Protein AF-A0A818ZXN6-F1 (afdb_monomer)

Nearest PDB structures (foldseek):
  2c59-assembly1_B  TM=9.798E-01  e=1.313E-21  Arabidopsis thaliana
  8sg0-assembly1_A  TM=9.830E-01  e=2.180E-21  Myrciaria dubia
  2c54-assembly1_B  TM=9.789E-01  e=3.110E-21  Arabidopsis thaliana
  2c5a-assembly1_B  TM=9.796E-01  e=3.810E-21  Arabidopsis thaliana
  2c5e-assembly1_B  TM=9.809E-01  e=1.746E-20  Arabidopsis thaliana

Mean predicted aligned error: 19.41 Å

Structure (mmCIF, N/CA/C/O backbone):
data_AF-A0A818ZXN6-F1
#
_entry.id   AF-A0A818ZXN6-F1
#
loop_
_atom_site.group_PDB
_atom_site.id
_atom_site.type_symbol
_atom_site.label_atom_id
_atom_site.label_alt_id
_atom_site.label_comp_id
_atom_site.label_asym_id
_atom_site.label_entity_id
_atom_site.label_seq_id
_atom_site.pdbx_PDB_ins_code
_atom_site.Cartn_x
_atom_site.Cartn_y
_atom_site.Cartn_z
_atom_site.occupancy
_atom_site.B_iso_or_equiv
_atom_site.auth_seq_id
_atom_site.auth_comp_id
_atom_site.auth_asym_id
_atom_site.auth_atom_id
_atom_site.pdbx_PDB_model_num
ATOM 1 N N . MET A 1 1 ? -36.658 13.411 14.173 1.00 29.58 1 MET A N 1
ATOM 2 C CA . MET A 1 1 ? -35.781 14.598 14.235 1.00 29.58 1 MET A CA 1
ATOM 3 C C . MET A 1 1 ? -35.015 14.466 15.537 1.00 29.58 1 MET A C 1
ATOM 5 O O . MET A 1 1 ? -35.655 14.516 16.575 1.00 29.58 1 MET A O 1
ATOM 9 N N . GLY A 1 2 ? -33.730 14.102 15.478 1.00 38.34 2 GLY A N 1
ATOM 10 C CA . GLY A 1 2 ? -32.904 13.922 16.677 1.00 38.34 2 GLY A CA 1
ATOM 11 C C . GLY A 1 2 ? -32.602 15.276 17.305 1.00 38.34 2 GLY A C 1
ATOM 12 O O . GLY A 1 2 ? -32.345 16.233 16.573 1.00 38.34 2 GLY A O 1
ATOM 13 N N . ASP A 1 3 ? -32.702 15.342 18.627 1.00 42.53 3 ASP A N 1
ATOM 14 C CA . ASP A 1 3 ? -32.533 16.562 19.404 1.00 42.53 3 ASP A CA 1
ATOM 15 C C . ASP A 1 3 ? -31.158 17.196 19.130 1.00 42.53 3 ASP A C 1
ATOM 17 O O . ASP A 1 3 ? -30.113 16.545 19.201 1.00 42.53 3 ASP A O 1
ATOM 21 N N . THR A 1 4 ? -31.158 18.468 18.743 1.00 47.94 4 THR A N 1
ATOM 22 C CA . THR A 1 4 ? -29.955 19.264 18.464 1.00 47.94 4 THR A CA 1
ATOM 23 C C . THR A 1 4 ? -29.296 19.795 19.744 1.00 47.94 4 THR A C 1
ATOM 25 O O . THR A 1 4 ? -28.427 20.654 19.651 1.00 47.94 4 THR A O 1
ATOM 28 N N . SER A 1 5 ? -29.710 19.310 20.920 1.00 71.62 5 SER A N 1
ATOM 29 C CA . SER A 1 5 ? -29.312 19.811 22.241 1.00 71.62 5 SER A CA 1
ATOM 30 C C . SER A 1 5 ? -28.102 19.117 22.884 1.00 71.62 5 SER A C 1
ATOM 32 O O . SER A 1 5 ? -27.505 19.714 23.776 1.00 71.62 5 SER A O 1
ATOM 34 N N . LEU A 1 6 ? -27.716 17.906 22.447 1.00 88.69 6 LEU A N 1
ATOM 35 C CA . LEU A 1 6 ? -26.679 17.110 23.125 1.00 88.69 6 LEU A CA 1
ATOM 36 C C . LEU A 1 6 ? -25.307 17.812 23.091 1.00 88.69 6 LEU A C 1
ATOM 38 O O . LEU A 1 6 ? -24.732 18.007 22.014 1.00 88.69 6 LEU A O 1
ATOM 42 N N . ARG A 1 7 ? -24.759 18.148 24.262 1.00 95.62 7 ARG A N 1
ATOM 43 C CA . ARG A 1 7 ? -23.391 18.663 24.436 1.00 95.62 7 ARG A CA 1
ATOM 44 C C . ARG A 1 7 ? -22.465 17.529 24.869 1.00 95.62 7 ARG A C 1
ATOM 46 O O . ARG A 1 7 ? -22.793 16.762 25.772 1.00 95.62 7 ARG A O 1
ATOM 53 N N . ILE A 1 8 ? -21.301 17.429 24.235 1.00 97.88 8 ILE A N 1
ATOM 54 C CA . ILE A 1 8 ? -20.378 16.297 24.409 1.00 97.88 8 ILE A CA 1
ATOM 55 C C . ILE A 1 8 ? -19.048 16.819 24.940 1.00 97.88 8 ILE A C 1
ATOM 57 O O . ILE A 1 8 ? -18.541 17.817 24.437 1.00 97.88 8 ILE A O 1
ATOM 61 N N . SER A 1 9 ? -18.445 16.148 25.914 1.00 98.31 9 SER A N 1
ATOM 62 C CA . SER A 1 9 ? -17.033 16.345 26.239 1.00 98.31 9 SER A CA 1
ATOM 63 C C . SER A 1 9 ? -16.196 15.129 25.879 1.00 98.31 9 SER A C 1
ATOM 65 O O . SER A 1 9 ? -16.662 13.994 25.936 1.00 98.31 9 SER A O 1
ATOM 67 N N . VAL A 1 10 ? -14.952 15.368 25.471 1.00 98.56 10 VAL A N 1
ATOM 68 C CA . VAL A 1 10 ? -13.995 14.315 25.111 1.00 98.56 10 VAL A CA 1
ATOM 69 C C . VAL A 1 10 ? -12.730 14.511 25.932 1.00 98.56 10 VAL A C 1
ATOM 71 O O . VAL A 1 10 ? -12.086 15.552 25.827 1.00 98.56 10 VAL A O 1
ATOM 74 N N . ILE A 1 11 ? -12.379 13.516 26.746 1.00 98.44 11 ILE A N 1
ATOM 75 C CA . ILE A 1 11 ? -11.196 13.524 27.610 1.00 98.44 11 ILE A CA 1
ATOM 76 C C . ILE A 1 11 ? -10.062 12.758 26.935 1.00 98.44 11 ILE A C 1
ATOM 78 O O . ILE A 1 11 ? -10.166 11.552 26.715 1.00 98.44 11 ILE A O 1
ATOM 82 N N . GLY A 1 12 ? -8.960 13.454 26.673 1.00 97.50 12 GLY A N 1
ATOM 83 C CA . GLY A 1 12 ? -7.821 12.981 25.896 1.00 97.50 12 GLY A CA 1
ATOM 84 C C . GLY A 1 12 ? -7.897 13.511 24.467 1.00 97.50 12 GLY A C 1
ATOM 85 O O . GLY A 1 12 ? -8.720 13.079 23.677 1.00 97.50 12 GLY A O 1
ATOM 86 N N . LEU A 1 13 ? -7.008 14.430 24.108 1.00 97.00 13 LEU A N 1
ATOM 87 C CA . LEU A 1 13 ? -6.939 15.151 22.833 1.00 97.00 13 LEU A CA 1
ATOM 88 C C . LEU A 1 13 ? -5.749 14.684 21.984 1.00 97.00 13 LEU A C 1
ATOM 90 O O . LEU A 1 13 ? -5.235 15.410 21.134 1.00 97.00 13 LEU A O 1
ATOM 94 N N . GLY A 1 14 ? -5.321 13.438 22.191 1.00 92.44 14 GLY A N 1
ATOM 95 C CA . GLY A 1 14 ? -4.288 12.787 21.391 1.00 92.44 14 GLY A CA 1
ATOM 96 C C . GLY A 1 14 ? -4.764 12.375 19.991 1.00 92.44 14 GLY A C 1
ATOM 97 O O . GLY A 1 14 ? -5.671 12.962 19.402 1.00 92.44 14 GLY A O 1
ATOM 98 N N . LYS A 1 15 ? -4.151 11.307 19.458 1.00 89.31 15 LYS A N 1
ATOM 99 C CA . LYS A 1 15 ? -4.310 10.853 18.060 1.00 89.31 15 LYS A CA 1
ATOM 100 C C . LYS A 1 15 ? -5.749 10.490 17.653 1.00 89.31 15 LYS A C 1
ATOM 102 O O . LYS A 1 15 ? -6.029 10.469 16.463 1.00 89.31 15 LYS A O 1
ATOM 107 N N . LEU A 1 16 ? -6.637 10.192 18.605 1.00 92.06 16 LEU A N 1
ATOM 108 C CA . LEU A 1 16 ? -8.043 9.858 18.336 1.00 92.06 16 LEU A CA 1
ATOM 109 C C . LEU A 1 16 ? -9.018 10.930 18.842 1.00 92.06 16 LEU A C 1
ATOM 111 O O . LEU A 1 16 ? -9.951 11.280 18.127 1.00 92.06 16 LEU A O 1
ATOM 115 N N . GLY A 1 17 ? -8.792 11.496 20.031 1.00 96.25 17 GLY A N 1
ATOM 116 C CA . GLY A 1 17 ? -9.739 12.449 20.610 1.00 96.25 17 GLY A CA 1
ATOM 117 C C . GLY A 1 17 ? -9.789 13.807 19.911 1.00 96.25 17 GLY A C 1
ATOM 118 O O . GLY A 1 17 ? -10.875 14.351 19.739 1.00 96.25 17 GLY A O 1
ATOM 119 N N . SER A 1 18 ? -8.662 14.329 19.412 1.00 97.06 18 SER A N 1
ATOM 120 C CA . SER A 1 18 ? -8.675 15.566 18.609 1.00 97.06 18 SER A CA 1
ATOM 121 C C . SER A 1 18 ? -9.470 15.411 17.297 1.00 97.06 18 SER A C 1
ATOM 123 O O . SER A 1 18 ? -10.330 16.244 17.006 1.00 97.06 18 SER A O 1
ATOM 125 N N . PRO A 1 19 ? -9.273 14.331 16.517 1.00 96.75 19 PRO A N 1
ATOM 126 C CA . PRO A 1 19 ? -10.183 13.978 15.426 1.00 96.75 19 PRO A CA 1
ATOM 127 C C . PRO A 1 19 ? -11.645 13.822 15.844 1.00 96.75 19 PRO A C 1
ATOM 129 O O . PRO A 1 19 ? -12.524 14.337 15.156 1.00 96.75 19 PRO A O 1
ATOM 132 N N . MET A 1 20 ? -11.909 13.165 16.976 1.00 97.25 20 MET A N 1
ATOM 133 C CA . MET A 1 20 ? -13.264 12.933 17.479 1.00 97.25 20 MET A CA 1
ATOM 134 C C . MET A 1 20 ? -14.015 14.244 17.736 1.00 97.25 20 MET A C 1
ATOM 136 O O . MET A 1 20 ? -15.132 14.412 17.242 1.00 97.25 20 MET A O 1
ATOM 140 N N . ILE A 1 21 ? -13.394 15.210 18.427 1.00 97.88 21 ILE A N 1
ATOM 141 C CA . ILE A 1 21 ? -14.037 16.508 18.678 1.00 97.88 21 ILE A CA 1
ATOM 142 C C . ILE A 1 21 ? -14.311 17.265 17.377 1.00 97.88 21 ILE A C 1
ATOM 144 O O . ILE A 1 21 ? -15.381 17.853 17.224 1.00 97.88 21 ILE A O 1
ATOM 148 N N . ALA A 1 22 ? -13.390 17.207 16.411 1.00 97.75 22 ALA A N 1
ATOM 149 C CA . ALA A 1 22 ? -13.540 17.875 15.124 1.00 97.75 22 ALA A CA 1
ATOM 150 C C . ALA A 1 22 ? -14.674 17.247 14.297 1.00 97.75 22 ALA A C 1
ATOM 152 O O . ALA A 1 22 ? -15.479 17.957 13.689 1.00 97.75 22 ALA A O 1
ATOM 153 N N . VAL A 1 23 ? -14.786 15.915 14.318 1.00 97.06 23 VAL A N 1
ATOM 154 C CA . VAL A 1 23 ? -15.863 15.176 13.654 1.00 97.06 23 VAL A CA 1
ATOM 155 C C . VAL A 1 23 ? -17.213 15.499 14.289 1.00 97.06 23 VAL A C 1
ATOM 157 O O . VAL A 1 23 ? -18.132 15.866 13.558 1.00 97.06 23 VAL A O 1
ATOM 160 N N . PHE A 1 24 ? -17.356 15.447 15.614 1.00 97.31 24 PHE A N 1
ATOM 161 C CA . PHE A 1 24 ? -18.621 15.799 16.268 1.00 97.31 24 PHE A CA 1
ATOM 162 C C . PHE A 1 24 ? -19.008 17.267 16.036 1.00 97.31 24 PHE A C 1
ATOM 164 O O . PHE A 1 24 ? -20.153 17.551 15.668 1.00 97.31 24 PHE A O 1
ATOM 171 N N . ALA A 1 25 ? -18.054 18.197 16.125 1.00 97.00 25 ALA A N 1
ATOM 172 C CA . ALA A 1 25 ? -18.283 19.609 15.826 1.00 97.00 25 ALA A CA 1
ATOM 173 C C . ALA A 1 25 ? -18.760 19.835 14.380 1.00 97.00 25 ALA A C 1
ATOM 175 O O . ALA A 1 25 ? -19.685 20.622 14.146 1.00 97.00 25 ALA A O 1
ATOM 176 N N . SER A 1 26 ? -18.214 19.079 13.416 1.00 96.25 26 SER A N 1
ATOM 177 C CA . SER A 1 26 ? -18.636 19.118 12.005 1.00 96.25 26 SER A CA 1
ATOM 178 C C . SER A 1 26 ? -20.082 18.666 11.771 1.00 96.25 26 SER A C 1
ATOM 180 O O . SER A 1 26 ? -20.678 18.953 10.733 1.00 96.25 26 SER A O 1
ATOM 182 N N . LYS A 1 27 ? -20.670 17.965 12.745 1.00 95.56 27 LYS A N 1
ATOM 183 C CA . LYS A 1 27 ? -22.052 17.459 12.721 1.00 95.56 27 LYS A CA 1
ATOM 184 C C . LYS A 1 27 ? -22.997 18.330 13.547 1.00 95.56 27 LYS A C 1
ATOM 186 O O . LYS A 1 27 ? -24.149 17.954 13.780 1.00 95.56 27 LYS A O 1
ATOM 191 N N . GLY A 1 28 ? -22.522 19.507 13.955 1.00 94.06 28 GLY A N 1
ATOM 192 C CA . GLY A 1 28 ? -23.291 20.508 14.681 1.00 94.06 28 GLY A CA 1
ATOM 193 C C . GLY A 1 28 ? -23.509 20.170 16.152 1.00 94.06 28 GLY A C 1
ATOM 194 O O . GLY A 1 28 ? -24.502 20.617 16.711 1.00 94.06 28 GLY A O 1
ATOM 195 N N . TYR A 1 29 ? -22.653 19.341 16.756 1.00 96.19 29 TYR A N 1
ATOM 196 C CA . TYR A 1 29 ? -22.593 19.214 18.213 1.00 96.19 29 TYR A CA 1
ATOM 197 C C . TYR A 1 29 ? -21.705 20.312 18.793 1.00 96.19 29 TYR A C 1
ATOM 199 O O . TYR A 1 29 ? -20.697 20.667 18.185 1.00 96.19 29 TYR A O 1
ATOM 207 N N . HIS A 1 30 ? -22.054 20.811 19.977 1.00 96.06 30 HIS A N 1
ATOM 208 C CA . HIS A 1 30 ? -21.124 21.592 20.789 1.00 96.06 30 HIS A CA 1
ATOM 209 C C . HIS A 1 30 ? -20.251 20.631 21.587 1.00 96.06 30 HIS A C 1
ATOM 211 O O . HIS A 1 30 ? -20.773 19.790 22.326 1.00 96.06 30 HIS A O 1
ATOM 217 N N . VAL A 1 31 ? -18.936 20.749 21.416 1.00 97.81 31 VAL A N 1
ATOM 218 C CA . VAL A 1 31 ? -17.971 19.803 21.970 1.00 97.81 31 VAL A CA 1
ATOM 219 C C . VAL A 1 31 ? -16.963 20.524 22.854 1.00 97.81 31 VAL A C 1
ATOM 221 O O . VAL A 1 31 ? -16.394 21.535 22.443 1.00 97.81 31 VAL A O 1
ATOM 224 N N . ILE A 1 32 ? -16.724 19.985 24.050 1.00 98.38 32 ILE A N 1
ATOM 225 C CA . ILE A 1 32 ? -15.681 20.453 24.965 1.00 98.38 32 ILE A CA 1
ATOM 226 C C . ILE A 1 32 ? -14.553 19.417 25.009 1.00 98.38 32 ILE A C 1
ATOM 228 O O . ILE A 1 32 ? -14.703 18.332 25.568 1.00 98.38 32 ILE A O 1
ATOM 232 N N . GLY A 1 33 ? -13.412 19.741 24.413 1.00 98.25 33 GLY A N 1
ATOM 233 C CA . GLY A 1 33 ? -12.203 18.934 24.523 1.00 98.25 33 GLY A CA 1
ATOM 234 C C . GLY A 1 33 ? -11.498 19.161 25.859 1.00 98.25 33 GLY A C 1
ATOM 235 O O . GLY A 1 33 ? -11.283 20.303 26.262 1.00 98.25 33 GLY A O 1
ATOM 236 N N . LEU A 1 34 ? -11.102 18.089 26.538 1.00 98.06 34 LEU A N 1
ATOM 237 C CA . LEU A 1 34 ? -10.377 18.152 27.802 1.00 98.06 34 LEU A CA 1
ATOM 238 C C . LEU A 1 34 ? -9.082 17.347 27.726 1.00 98.06 34 LEU A C 1
ATOM 240 O O . LEU A 1 34 ? -9.094 16.177 27.355 1.00 98.06 34 LEU A O 1
ATOM 244 N N . ASP A 1 35 ? -7.959 17.948 28.117 1.00 97.81 35 ASP A N 1
ATOM 245 C CA . ASP A 1 35 ? -6.683 17.238 28.252 1.00 97.81 35 ASP A CA 1
ATOM 246 C C . ASP A 1 35 ? -5.856 17.800 29.414 1.00 97.81 35 ASP A C 1
ATOM 248 O O . ASP A 1 35 ? -5.948 18.977 29.760 1.00 97.81 35 ASP A O 1
ATOM 252 N N . VAL A 1 36 ? -5.018 16.951 30.005 1.00 95.88 36 VAL A N 1
ATOM 253 C CA . VAL A 1 36 ? -4.005 17.352 30.991 1.00 95.88 36 VAL A CA 1
ATOM 254 C C . VAL A 1 36 ? -2.761 17.944 30.320 1.00 95.88 36 VAL A C 1
ATOM 256 O O . VAL A 1 36 ? -1.988 18.659 30.956 1.00 95.88 36 VAL A O 1
ATOM 259 N N . ASN A 1 37 ? -2.554 17.663 29.032 1.00 96.31 37 ASN A N 1
ATOM 260 C CA . ASN A 1 37 ? -1.503 18.246 28.222 1.00 96.31 37 ASN A CA 1
ATOM 261 C C . ASN A 1 37 ? -1.899 19.656 27.771 1.00 96.31 37 ASN A C 1
ATOM 263 O O . ASN A 1 37 ? -2.662 19.847 26.819 1.00 96.31 37 ASN A O 1
ATOM 267 N N . LYS A 1 38 ? -1.297 20.647 28.430 1.00 96.62 38 LYS A N 1
ATOM 268 C CA . LYS A 1 38 ? -1.494 22.062 28.122 1.00 96.62 38 LYS A CA 1
ATOM 269 C C . LYS A 1 38 ? -1.167 22.416 26.668 1.00 96.62 38 LYS A C 1
ATOM 271 O O . LYS A 1 38 ? -1.839 23.270 26.102 1.00 96.62 38 LYS A O 1
ATOM 276 N N . GLU A 1 39 ? -0.193 21.760 26.040 1.00 96.56 39 GLU A N 1
ATOM 277 C CA . GLU A 1 39 ? 0.178 22.050 24.650 1.00 96.56 39 GLU A CA 1
ATOM 278 C C . GLU A 1 39 ? -0.955 21.706 23.674 1.00 96.56 39 GLU A C 1
ATOM 280 O O . GLU A 1 39 ? -1.209 22.463 22.738 1.00 96.56 39 GLU A O 1
ATOM 285 N N . PHE A 1 40 ? -1.675 20.603 23.915 1.00 97.31 40 PHE A N 1
ATOM 286 C CA . PHE A 1 40 ? -2.813 20.202 23.083 1.00 97.31 40 PHE A CA 1
ATOM 287 C C . PHE A 1 40 ? -3.994 21.157 23.248 1.00 97.31 40 PHE A C 1
ATOM 289 O O . PHE A 1 40 ? -4.599 21.562 22.255 1.00 97.31 40 PHE A O 1
ATOM 296 N N . VAL A 1 41 ? -4.281 21.555 24.491 1.00 97.56 41 VAL A N 1
ATOM 297 C CA . VAL A 1 41 ? -5.328 22.538 24.800 1.00 97.56 41 VAL A CA 1
ATOM 298 C C . VAL A 1 41 ? -4.999 23.886 24.159 1.00 97.56 41 VAL A C 1
ATOM 300 O O . VAL A 1 41 ? -5.817 24.430 23.424 1.00 97.56 41 VAL A O 1
ATOM 303 N N . ASP A 1 42 ? -3.784 24.400 24.354 1.00 97.56 42 ASP A N 1
ATOM 304 C CA . ASP A 1 42 ? -3.382 25.702 23.823 1.00 97.56 42 ASP A CA 1
ATOM 305 C C . ASP A 1 42 ? -3.389 25.720 22.280 1.00 97.56 42 ASP A C 1
ATOM 307 O O . ASP A 1 42 ? -3.753 26.735 21.684 1.00 97.56 42 ASP A O 1
ATOM 311 N N . ALA A 1 43 ? -3.008 24.620 21.618 1.00 97.12 43 ALA A N 1
ATOM 312 C CA . ALA A 1 43 ? -3.084 24.495 20.159 1.00 97.12 43 ALA A CA 1
ATOM 313 C C . ALA A 1 43 ? -4.532 24.561 19.650 1.00 97.12 43 ALA A C 1
ATOM 315 O O . ALA A 1 43 ? -4.854 25.386 18.793 1.00 97.12 43 ALA A O 1
ATOM 316 N N . LEU A 1 44 ? -5.434 23.765 20.226 1.00 96.94 44 LEU A N 1
ATOM 317 C CA . LEU A 1 44 ? -6.847 23.756 19.835 1.00 96.94 44 LEU A CA 1
ATOM 318 C C . LEU A 1 44 ? -7.563 25.071 20.162 1.00 96.94 44 LEU A C 1
ATOM 320 O O . LEU A 1 44 ? -8.489 25.470 19.447 1.00 96.94 44 LEU A O 1
ATOM 324 N N . GLU A 1 45 ? -7.128 25.778 21.204 1.00 96.44 45 GLU A N 1
ATOM 325 C CA . GLU A 1 45 ? -7.631 27.111 21.528 1.00 96.44 45 GLU A CA 1
ATOM 326 C C . GLU A 1 45 ? -7.281 28.118 20.425 1.00 96.44 45 GLU A C 1
ATOM 328 O O . GLU A 1 45 ? -8.141 28.885 19.992 1.00 96.44 45 GLU A O 1
ATOM 333 N N . ARG A 1 46 ? -6.067 28.027 19.865 1.00 96.75 46 ARG A N 1
ATOM 334 C CA . ARG A 1 46 ? -5.637 28.799 18.685 1.00 96.75 46 ARG A CA 1
ATOM 335 C C . ARG A 1 46 ? -6.241 28.314 17.361 1.00 96.75 46 ARG A C 1
ATOM 337 O O . ARG A 1 46 ? -6.009 28.938 16.329 1.00 96.75 46 ARG A O 1
ATOM 344 N N . GLY A 1 47 ? -7.024 27.235 17.367 1.00 96.06 47 GLY A N 1
ATOM 345 C CA . GLY A 1 47 ? -7.570 26.629 16.150 1.00 96.06 47 GLY A CA 1
ATOM 346 C C . GLY A 1 47 ? -6.535 25.839 15.342 1.00 96.06 47 GLY A C 1
ATOM 347 O O . GLY A 1 47 ? -6.707 25.664 14.136 1.00 96.06 47 GLY A O 1
ATOM 348 N N . GLU A 1 48 ? -5.469 25.369 15.988 1.00 96.69 48 GLU A N 1
ATOM 349 C CA . GLU A 1 48 ? -4.396 24.558 15.409 1.00 96.69 48 GLU A CA 1
ATOM 350 C C . GLU A 1 48 ? -4.594 23.076 15.767 1.00 96.69 48 GLU A C 1
ATOM 352 O O . GLU A 1 48 ? -4.981 22.734 16.886 1.00 96.69 48 GLU A O 1
ATOM 357 N N . ALA A 1 49 ? -4.313 22.176 14.825 1.00 96.25 49 ALA A N 1
ATOM 358 C CA . ALA A 1 49 ? -4.343 20.739 15.067 1.00 96.25 49 ALA A CA 1
ATOM 359 C C . ALA A 1 49 ? -3.161 20.310 15.965 1.00 96.25 49 ALA A C 1
ATOM 361 O O . ALA A 1 49 ? -2.008 20.504 15.576 1.00 96.25 49 ALA A O 1
ATOM 362 N N . PRO A 1 50 ? -3.402 19.676 17.131 1.00 93.56 50 PRO A N 1
ATOM 363 C CA . PRO A 1 50 ? -2.332 19.280 18.055 1.00 93.56 50 PRO A CA 1
ATOM 364 C C . PRO A 1 50 ? -1.616 17.988 17.631 1.00 93.56 50 PRO A C 1
ATOM 366 O O . PRO A 1 50 ? -0.559 17.648 18.158 1.00 93.56 50 PRO A O 1
ATOM 369 N N . VAL A 1 51 ? -2.197 17.247 16.685 1.00 90.88 51 VAL A N 1
ATOM 370 C CA . VAL A 1 51 ? -1.660 16.000 16.134 1.00 90.88 51 VAL A CA 1
ATOM 371 C C . VAL A 1 51 ? -1.753 16.019 14.612 1.00 90.88 51 VAL A C 1
ATOM 373 O O . VAL A 1 51 ? -2.608 16.688 14.034 1.00 90.88 51 VAL A O 1
ATOM 376 N N . SER A 1 52 ? -0.877 15.263 13.950 1.00 86.25 52 SER A N 1
ATOM 377 C CA . SER A 1 52 ? -0.932 15.091 12.498 1.00 86.25 52 SER A CA 1
ATOM 378 C C . SER A 1 52 ? -1.985 14.045 12.133 1.00 86.25 52 SER A C 1
ATOM 380 O O . SER A 1 52 ? -1.832 12.872 12.471 1.00 86.25 52 SER A O 1
ATOM 382 N N . GLU A 1 53 ? -3.039 14.479 11.446 1.00 87.50 53 GLU A N 1
ATOM 383 C CA . GLU A 1 53 ? -4.094 13.625 10.901 1.00 87.50 53 GLU A CA 1
ATOM 384 C C . GLU A 1 53 ? -4.705 14.314 9.664 1.00 87.50 53 GLU A C 1
ATOM 386 O O . GLU A 1 53 ? -4.983 15.519 9.720 1.00 87.50 53 GLU A O 1
ATOM 391 N N . PRO A 1 54 ? -4.910 13.605 8.537 1.00 87.56 54 PRO A N 1
ATOM 392 C CA . PRO A 1 54 ? -5.533 14.193 7.354 1.00 87.56 54 PRO A CA 1
ATOM 393 C C . PRO A 1 54 ? -6.903 14.814 7.652 1.00 87.56 54 PRO A C 1
ATOM 395 O O . PRO A 1 54 ? -7.739 14.179 8.285 1.00 87.56 54 PRO A O 1
ATOM 398 N N . GLN A 1 55 ? -7.153 16.024 7.137 1.00 92.81 55 GLN A N 1
ATOM 399 C CA . GLN A 1 55 ? -8.395 16.805 7.303 1.00 92.81 55 GLN A CA 1
ATOM 400 C C . GLN A 1 55 ? -8.628 17.413 8.696 1.00 92.81 55 GLN A C 1
ATOM 402 O O . GLN A 1 55 ? -9.605 18.140 8.890 1.00 92.81 55 GLN A O 1
ATOM 407 N N . LEU A 1 56 ? -7.765 17.136 9.678 1.00 95.62 56 LEU A N 1
ATOM 408 C CA . LEU A 1 56 ? -7.987 17.595 11.049 1.00 95.62 56 LEU A CA 1
ATOM 409 C C . LEU A 1 56 ? -7.895 19.118 11.169 1.00 95.62 56 LEU A C 1
ATOM 411 O O . LEU A 1 56 ? -8.772 19.740 11.768 1.00 95.62 56 LEU A O 1
ATOM 415 N N . GLN A 1 57 ? -6.860 19.719 10.579 1.00 97.00 57 GLN A N 1
ATOM 416 C CA . GLN A 1 57 ? -6.659 21.166 10.629 1.00 97.00 57 GLN A CA 1
ATOM 417 C C . GLN A 1 57 ? -7.824 21.909 9.966 1.00 97.00 57 GLN A C 1
ATOM 419 O O . GLN A 1 57 ? -8.334 22.880 10.522 1.00 97.00 57 GLN A O 1
ATOM 424 N N . GLU A 1 58 ? -8.286 21.432 8.811 1.00 96.75 58 GLU A N 1
ATOM 425 C CA . GLU A 1 58 ? -9.401 22.025 8.080 1.00 96.75 58 GLU A CA 1
ATOM 426 C C . GLU A 1 58 ? -10.702 21.968 8.887 1.00 96.75 58 GLU A C 1
ATOM 428 O O . GLU A 1 58 ? -11.408 22.974 8.977 1.00 96.75 58 GLU A O 1
ATOM 433 N N . LEU A 1 59 ? -11.007 20.826 9.516 1.00 97.38 59 LEU A N 1
ATOM 434 C CA . LEU A 1 59 ? -12.204 20.687 10.346 1.00 97.38 59 LEU A CA 1
ATOM 435 C C . LEU A 1 59 ? -12.145 21.562 11.600 1.00 97.38 59 LEU A C 1
ATOM 437 O O . LEU A 1 59 ? -13.142 22.205 11.926 1.00 97.38 59 LEU A O 1
ATOM 441 N N . ILE A 1 60 ? -10.997 21.633 12.280 1.00 97.75 60 ILE A N 1
ATOM 442 C CA . ILE A 1 60 ? -10.834 22.508 13.448 1.00 97.75 60 ILE A CA 1
ATOM 443 C C . ILE A 1 60 ? -11.071 23.962 13.045 1.00 97.75 60 ILE A C 1
ATOM 445 O O . ILE A 1 60 ? -11.858 24.648 13.692 1.00 97.75 60 ILE A O 1
ATOM 449 N N . THR A 1 61 ? -10.451 24.431 11.960 1.00 96.62 61 THR A N 1
ATOM 450 C CA . THR A 1 61 ? -10.629 25.808 11.486 1.00 96.62 61 THR A CA 1
ATOM 451 C C . THR A 1 61 ? -12.080 26.088 11.091 1.00 96.62 61 THR A C 1
ATOM 453 O O . THR A 1 61 ? -12.630 27.119 11.472 1.00 96.62 61 THR A O 1
ATOM 456 N N . GLN A 1 62 ? -12.722 25.173 10.360 1.00 97.56 62 GLN A N 1
ATOM 457 C CA . GLN A 1 62 ? -14.088 25.362 9.872 1.00 97.56 62 GLN A CA 1
ATOM 458 C C . GLN A 1 62 ? -15.133 25.345 10.996 1.00 97.56 62 GLN A C 1
ATOM 460 O O . GLN A 1 62 ? -16.107 26.095 10.935 1.00 97.56 62 GLN A O 1
ATOM 465 N N . TYR A 1 63 ? -14.945 24.504 12.014 1.00 97.25 63 TYR A N 1
ATOM 466 C CA . TYR A 1 63 ? -15.934 24.269 13.069 1.00 97.25 63 TYR A CA 1
ATOM 467 C C . TYR A 1 63 ? -15.488 24.773 14.446 1.00 97.25 63 TYR A C 1
ATOM 469 O O . TYR A 1 63 ? -16.068 24.379 15.456 1.00 97.25 63 TYR A O 1
ATOM 477 N N . LYS A 1 64 ? -14.511 25.691 14.508 1.00 95.94 64 LYS A N 1
ATOM 478 C CA . LYS A 1 64 ? -13.973 26.236 15.767 1.00 95.94 64 LYS A CA 1
ATOM 479 C C . LYS A 1 64 ? -15.049 26.822 16.686 1.00 95.94 64 LYS A C 1
ATOM 481 O O . LYS A 1 64 ? -14.954 26.664 17.894 1.00 95.94 64 LYS A O 1
ATOM 486 N N . ALA A 1 65 ? -16.095 27.438 16.130 1.00 96.00 65 ALA A N 1
ATOM 487 C CA . ALA A 1 65 ? -17.210 27.990 16.911 1.00 96.00 65 ALA A CA 1
ATOM 488 C C . ALA A 1 65 ? -17.986 26.933 17.726 1.00 96.00 65 ALA A C 1
ATOM 490 O O . ALA A 1 65 ? -18.664 27.277 18.689 1.00 96.00 65 ALA A O 1
ATOM 491 N N . ASN A 1 66 ? -17.873 25.657 17.351 1.00 96.44 66 ASN A N 1
ATOM 492 C CA . ASN A 1 66 ? -18.506 24.532 18.034 1.00 96.44 66 ASN A CA 1
ATOM 493 C C . ASN A 1 66 ? -17.533 23.776 18.961 1.00 96.44 66 ASN A C 1
ATOM 495 O O . ASN A 1 66 ? -17.942 22.791 19.574 1.00 96.44 66 ASN A O 1
ATOM 499 N N . ILE A 1 67 ? -16.264 24.203 19.042 1.00 97.56 67 ILE A N 1
ATOM 500 C CA . ILE A 1 67 ? -15.194 23.534 19.793 1.00 97.56 67 ILE A CA 1
ATOM 501 C C . ILE A 1 67 ? -14.663 24.460 20.886 1.00 97.56 67 ILE A C 1
ATOM 503 O O . ILE A 1 67 ? -13.948 25.434 20.619 1.00 97.56 67 ILE A O 1
ATOM 507 N N . GLU A 1 68 ? -14.923 24.076 22.128 1.00 97.88 68 GLU A N 1
ATOM 508 C CA . GLU A 1 68 ? -14.256 24.620 23.306 1.00 97.88 68 GLU A CA 1
ATOM 509 C C . GLU A 1 68 ? -13.201 23.637 23.807 1.00 97.88 68 GLU A C 1
ATOM 511 O O . GLU A 1 68 ? -13.340 22.427 23.630 1.00 97.88 68 GLU A O 1
ATOM 516 N N . VAL A 1 69 ? -12.147 24.139 24.448 1.00 97.94 69 VAL A N 1
ATOM 517 C CA . VAL A 1 69 ? -11.155 23.291 25.113 1.00 97.94 69 VAL A CA 1
ATOM 518 C C . VAL A 1 69 ? -10.849 23.790 26.516 1.00 97.94 69 VAL A C 1
ATOM 520 O O . VAL A 1 69 ? -10.968 24.977 26.814 1.00 97.94 69 VAL A O 1
ATOM 523 N N . THR A 1 70 ? -10.509 22.872 27.414 1.00 97.88 70 THR A N 1
ATOM 524 C CA . THR A 1 70 ? -10.227 23.186 28.816 1.00 97.88 70 THR A CA 1
ATOM 525 C C . THR A 1 70 ? -9.305 22.145 29.450 1.00 97.88 70 THR A C 1
ATOM 527 O O . THR A 1 70 ? -9.180 21.026 28.965 1.00 97.88 70 THR A O 1
ATOM 530 N N . MET A 1 71 ? -8.666 22.511 30.560 1.00 97.50 71 MET A N 1
ATOM 531 C CA . MET A 1 71 ? -8.008 21.564 31.473 1.00 97.50 71 MET A CA 1
ATOM 532 C C . MET A 1 71 ? -8.863 21.286 32.722 1.00 97.50 71 MET A C 1
ATOM 534 O O . MET A 1 71 ? -8.497 20.464 33.558 1.00 97.50 71 MET A O 1
ATOM 538 N N . ASP A 1 72 ? -9.979 22.002 32.867 1.00 96.75 72 ASP A N 1
ATOM 539 C CA . ASP A 1 72 ? -10.870 21.944 34.020 1.00 96.75 72 ASP A CA 1
ATOM 540 C C . ASP A 1 72 ? -11.988 20.913 33.813 1.00 96.75 72 ASP A C 1
ATOM 542 O O . ASP A 1 72 ? -12.856 21.072 32.947 1.00 96.75 72 ASP A O 1
ATOM 546 N N . TYR A 1 73 ? -11.962 19.866 34.642 1.00 95.88 73 TYR A N 1
ATOM 547 C CA . TYR A 1 73 ? -12.988 18.825 34.678 1.00 95.88 73 TYR A CA 1
ATOM 548 C C . TYR A 1 73 ? -14.356 19.376 35.080 1.00 95.88 73 TYR A C 1
ATOM 550 O O . TYR A 1 73 ? -15.360 18.912 34.545 1.00 95.88 73 TYR A O 1
ATOM 558 N N . GLU A 1 74 ? -14.429 20.367 35.970 1.00 95.12 74 GLU A N 1
ATOM 559 C CA . GLU A 1 74 ? -15.712 20.914 36.412 1.00 95.12 74 GLU A CA 1
ATOM 560 C C . GLU A 1 74 ? -16.460 21.528 35.229 1.00 95.12 74 GLU A C 1
ATOM 562 O O . GLU A 1 74 ? -17.597 21.135 34.949 1.00 95.12 74 GLU A O 1
ATOM 567 N N . LYS A 1 75 ? -15.783 22.380 34.449 1.00 93.88 75 LYS A N 1
ATOM 568 C CA . LYS A 1 75 ? -16.320 22.918 33.194 1.00 93.88 75 LYS A CA 1
ATOM 569 C C . LYS A 1 75 ? -16.688 21.815 32.195 1.00 93.88 75 LYS A C 1
ATOM 571 O O . LYS A 1 75 ? -17.795 21.807 31.667 1.00 93.88 75 LYS A O 1
ATOM 576 N N . GLY A 1 76 ? -15.773 20.882 31.920 1.00 93.88 76 GLY A N 1
ATOM 577 C CA . GLY A 1 76 ? -15.968 19.864 30.880 1.00 93.88 76 GLY A CA 1
ATOM 578 C C . GLY A 1 76 ? -17.152 18.925 31.134 1.00 93.88 76 GLY A C 1
ATOM 579 O O . GLY A 1 76 ? -17.779 18.463 30.180 1.00 93.88 76 GLY A O 1
ATOM 580 N N . ILE A 1 77 ? -17.485 18.663 32.399 1.00 95.56 77 ILE A N 1
ATOM 581 C CA . ILE A 1 77 ? -18.542 17.720 32.786 1.00 95.56 77 ILE A CA 1
ATOM 582 C C . ILE A 1 77 ? -19.861 18.441 33.079 1.00 95.56 77 ILE A C 1
ATOM 584 O O . ILE A 1 77 ? -20.887 18.053 32.532 1.00 95.56 77 ILE A O 1
ATOM 588 N N . SER A 1 78 ? -19.857 19.517 33.875 1.00 94.19 78 SER A N 1
ATOM 589 C CA . SER A 1 78 ? -21.099 20.207 34.276 1.00 94.19 78 SER A CA 1
ATOM 590 C C . SER A 1 78 ? -21.855 20.847 33.103 1.00 94.19 78 SER A C 1
ATOM 592 O O . SER A 1 78 ? -23.080 20.978 33.139 1.00 94.19 78 SER A O 1
ATOM 594 N N . GLU A 1 79 ? -21.137 21.212 32.038 1.00 94.50 79 GLU A N 1
ATOM 595 C CA . GLU A 1 79 ? -21.697 21.846 30.846 1.00 94.50 79 GLU A CA 1
ATOM 596 C C . GLU A 1 79 ? -22.133 20.868 29.748 1.00 94.50 79 GLU A C 1
ATOM 598 O O . GLU A 1 79 ? -22.688 21.304 28.735 1.00 94.50 79 GLU A O 1
ATOM 603 N N . THR A 1 80 ? -21.888 19.569 29.918 1.00 95.94 80 THR A N 1
ATOM 604 C CA . THR A 1 80 ? -22.167 18.549 28.900 1.00 95.94 80 THR A CA 1
ATOM 605 C C . THR A 1 80 ? -23.182 17.518 29.388 1.00 95.94 80 THR A C 1
ATOM 607 O O . THR A 1 80 ? -23.614 17.536 30.540 1.00 95.94 80 THR A O 1
ATOM 610 N N . ASP A 1 81 ? -23.670 16.682 28.478 1.00 95.25 81 ASP A N 1
ATOM 611 C CA . ASP A 1 81 ? -24.614 15.590 28.757 1.00 95.25 81 ASP A CA 1
ATOM 612 C C . ASP A 1 81 ? -23.925 14.219 28.686 1.00 95.25 81 ASP A C 1
ATOM 614 O O . ASP A 1 81 ? -24.332 13.267 29.354 1.00 95.25 81 ASP A O 1
ATOM 618 N N . MET A 1 82 ? -22.881 14.125 27.858 1.00 97.50 82 MET A N 1
ATOM 619 C CA . MET A 1 82 ? -22.110 12.914 27.609 1.00 97.50 82 MET A CA 1
ATOM 620 C C . MET A 1 82 ? -20.614 13.223 27.634 1.00 97.50 82 MET A C 1
ATOM 622 O O . MET A 1 82 ? -20.168 14.184 27.011 1.00 97.50 82 MET A O 1
ATOM 626 N N . THR A 1 83 ? -19.832 12.369 28.290 1.00 98.38 83 THR A N 1
ATOM 627 C CA . THR A 1 83 ? -18.368 12.447 28.324 1.00 98.38 83 THR A CA 1
ATOM 628 C C . THR A 1 83 ? -17.751 11.178 27.767 1.00 98.38 83 THR A C 1
ATOM 630 O O . THR A 1 83 ? -17.964 10.101 28.318 1.00 98.38 83 THR A O 1
ATOM 633 N N . MET A 1 84 ? -16.946 11.308 26.714 1.00 98.56 84 MET A N 1
ATOM 634 C CA . MET A 1 84 ? -16.190 10.214 26.107 1.00 98.56 84 MET A CA 1
ATOM 635 C C . MET A 1 84 ? -14.734 10.237 26.584 1.00 98.56 84 MET A C 1
ATOM 637 O O . MET A 1 84 ? -14.069 11.270 26.523 1.00 98.56 84 MET A O 1
ATOM 641 N N . ILE A 1 85 ? -14.226 9.105 27.069 1.00 98.56 85 ILE A N 1
ATOM 642 C CA . ILE A 1 85 ? -12.887 8.983 27.660 1.00 98.56 85 ILE A CA 1
ATOM 643 C C . ILE A 1 85 ? -11.975 8.225 26.699 1.00 98.56 85 ILE A C 1
ATOM 645 O O . ILE A 1 85 ? -12.164 7.029 26.472 1.00 98.56 85 ILE A O 1
ATOM 649 N N . ILE A 1 86 ? -10.959 8.907 26.174 1.00 96.75 86 ILE A N 1
ATOM 650 C CA . ILE A 1 86 ? -10.012 8.378 25.189 1.00 96.75 86 ILE A CA 1
ATOM 651 C C . ILE A 1 86 ? -8.557 8.685 25.579 1.00 96.75 86 ILE A C 1
ATOM 653 O O . ILE A 1 86 ? -7.776 9.325 24.876 1.00 96.75 86 ILE A O 1
ATOM 657 N N . VAL A 1 87 ? -8.189 8.181 26.753 1.00 96.00 87 VAL A N 1
ATOM 658 C CA . VAL A 1 87 ? -6.857 8.294 27.363 1.00 96.00 87 VAL A CA 1
ATOM 659 C C . VAL A 1 87 ? -6.006 7.030 27.137 1.00 96.00 87 VAL A C 1
ATOM 661 O O . VAL A 1 87 ? -6.552 5.970 26.812 1.00 96.00 87 VAL A O 1
ATOM 664 N N . PRO A 1 88 ? -4.671 7.098 27.294 1.00 91.94 88 PRO A N 1
ATOM 665 C CA . PRO A 1 88 ? -3.795 5.947 27.078 1.00 91.94 88 PRO A CA 1
ATOM 666 C C . PRO A 1 88 ? -4.081 4.768 28.018 1.00 91.94 88 PRO A C 1
ATOM 668 O O . PRO A 1 88 ? -4.287 4.953 29.213 1.00 91.94 88 PRO A O 1
ATOM 671 N N . THR A 1 89 ? -3.988 3.550 27.486 1.00 92.75 89 THR A N 1
ATOM 672 C CA . THR A 1 89 ? -4.033 2.289 28.248 1.00 92.75 89 THR A CA 1
ATOM 673 C C . THR A 1 89 ? -2.781 1.462 27.940 1.00 92.75 89 THR A C 1
ATOM 675 O O . THR A 1 89 ? -2.790 0.568 27.085 1.00 92.75 89 THR A O 1
ATOM 678 N N . PRO A 1 90 ? -1.624 1.831 28.521 1.00 91.38 90 PRO A N 1
ATOM 679 C CA . PRO A 1 90 ? -0.358 1.190 28.190 1.00 91.38 90 PRO A CA 1
ATOM 680 C C . PRO A 1 90 ? -0.361 -0.278 28.624 1.00 91.38 90 PRO A C 1
ATOM 682 O O . PRO A 1 90 ? -0.985 -0.643 29.619 1.00 91.38 90 PRO A O 1
ATOM 685 N N . SER A 1 91 ? 0.356 -1.121 27.884 1.00 89.81 91 SER A N 1
ATOM 686 C CA . SER A 1 91 ? 0.611 -2.496 28.314 1.00 89.81 91 SER A CA 1
ATOM 687 C C . SER A 1 91 ? 1.522 -2.521 29.526 1.00 89.81 91 SER A C 1
ATOM 689 O O . SER A 1 91 ? 2.571 -1.877 29.522 1.00 89.81 91 SER A O 1
ATOM 691 N N . ASP A 1 92 ? 1.191 -3.361 30.492 1.00 89.06 92 ASP A N 1
ATOM 692 C CA . ASP A 1 92 ? 2.150 -3.832 31.474 1.00 89.06 92 ASP A CA 1
ATOM 693 C C . ASP A 1 92 ? 3.092 -4.848 30.795 1.00 89.06 92 ASP A C 1
ATOM 695 O O . ASP A 1 92 ? 2.636 -5.894 30.319 1.00 89.06 92 ASP A O 1
ATOM 699 N N . PRO A 1 93 ? 4.405 -4.568 30.717 1.00 79.44 93 PRO A N 1
ATOM 700 C CA . PRO A 1 93 ? 5.364 -5.454 30.064 1.00 79.44 93 PRO A CA 1
ATOM 701 C C . PRO A 1 93 ? 5.532 -6.805 30.774 1.00 79.44 93 PRO A C 1
ATOM 703 O O . PRO A 1 93 ? 5.981 -7.757 30.138 1.00 79.44 93 PRO A O 1
ATOM 706 N N . ASN A 1 94 ? 5.184 -6.911 32.060 1.00 83.25 94 ASN A N 1
ATOM 707 C CA . ASN A 1 94 ? 5.337 -8.143 32.833 1.00 83.25 94 ASN A CA 1
ATOM 708 C C . ASN A 1 94 ? 4.132 -9.073 32.686 1.00 83.25 94 ASN A C 1
ATOM 710 O O . ASN A 1 94 ? 4.293 -10.292 32.662 1.00 83.25 94 ASN A O 1
ATOM 714 N N . THR A 1 95 ? 2.927 -8.508 32.613 1.00 87.31 95 THR A N 1
ATOM 715 C CA . THR A 1 95 ? 1.680 -9.287 32.608 1.00 87.31 95 THR A CA 1
ATOM 716 C C . THR A 1 95 ? 1.025 -9.359 31.232 1.00 87.31 95 THR A C 1
ATOM 718 O O . THR A 1 95 ? 0.282 -10.299 30.961 1.00 87.31 95 THR A O 1
ATOM 721 N N . GLY A 1 96 ? 1.292 -8.394 30.349 1.00 87.25 96 GLY A N 1
ATOM 722 C CA . GLY A 1 96 ? 0.625 -8.244 29.055 1.00 87.25 96 GLY A CA 1
ATOM 723 C C . GLY A 1 96 ? -0.760 -7.592 29.130 1.00 87.25 96 GLY A C 1
ATOM 724 O O . GLY A 1 96 ? -1.328 -7.294 28.082 1.00 87.25 96 GLY A O 1
ATOM 725 N N . PHE A 1 97 ? -1.295 -7.338 30.330 1.00 92.19 97 PHE A N 1
ATOM 726 C CA . PHE A 1 97 ? -2.572 -6.645 30.533 1.00 92.19 97 PHE A CA 1
ATOM 727 C C . PHE A 1 97 ? -2.432 -5.139 30.277 1.00 92.19 97 PHE A C 1
ATOM 729 O O . PHE A 1 97 ? -1.334 -4.585 30.318 1.00 92.19 97 PHE A O 1
ATOM 736 N N . PHE A 1 98 ? -3.548 -4.457 30.021 1.00 94.19 98 PHE A N 1
ATOM 737 C CA . PHE A 1 98 ? -3.567 -2.995 29.953 1.00 94.19 98 PHE A CA 1
ATOM 738 C C . PHE A 1 98 ? -3.676 -2.387 31.352 1.00 94.19 98 PHE A C 1
ATOM 740 O O . PHE A 1 98 ? -4.456 -2.863 32.176 1.00 94.19 98 PHE A O 1
ATOM 747 N N . SER A 1 99 ? -2.931 -1.311 31.602 1.00 94.19 99 SER A N 1
ATOM 748 C CA . SER A 1 99 ? -3.168 -0.459 32.766 1.00 94.19 99 SER A CA 1
ATOM 749 C C . SER A 1 99 ? -4.409 0.405 32.538 1.00 94.19 99 SER A C 1
ATOM 751 O O . SER A 1 99 ? -4.559 1.042 31.491 1.00 94.19 99 SER A O 1
ATOM 753 N N . ASN A 1 100 ? -5.264 0.456 33.561 1.00 95.12 100 ASN A N 1
ATOM 754 C CA . ASN A 1 100 ? -6.437 1.322 33.614 1.00 95.12 100 ASN A CA 1
ATOM 755 C C . ASN A 1 100 ? -6.156 2.644 34.353 1.00 95.12 100 ASN A C 1
ATOM 757 O O . ASN A 1 100 ? -7.085 3.420 34.539 1.00 95.12 100 ASN A O 1
ATOM 761 N N . ASP A 1 101 ? -4.919 2.939 34.770 1.00 96.44 101 ASP A N 1
ATOM 762 C CA . ASP A 1 101 ? -4.619 4.056 35.686 1.00 96.44 101 ASP A CA 1
ATOM 763 C C . ASP A 1 101 ? -5.120 5.413 35.166 1.00 96.44 101 ASP A C 1
ATOM 765 O O . ASP A 1 101 ? -5.773 6.166 35.892 1.00 96.44 101 ASP A O 1
ATOM 769 N N . TYR A 1 102 ? -4.886 5.708 33.883 1.00 97.00 102 TYR A N 1
ATOM 770 C CA . TYR A 1 102 ? -5.363 6.945 33.257 1.00 97.00 102 TYR A CA 1
ATOM 771 C C . TYR A 1 102 ? -6.892 6.986 33.145 1.00 97.00 102 TYR A C 1
ATOM 773 O O . TYR A 1 102 ? -7.499 8.027 33.401 1.00 97.00 102 TYR A O 1
ATOM 781 N N . VAL A 1 103 ? -7.522 5.856 32.799 1.00 97.94 103 VAL A N 1
ATOM 782 C CA . VAL A 1 103 ? -8.986 5.739 32.712 1.00 97.94 103 VAL A CA 1
ATOM 783 C C . VAL A 1 103 ? -9.603 5.943 34.094 1.00 97.94 103 VAL A C 1
ATOM 785 O O . VAL A 1 103 ? -10.520 6.743 34.237 1.00 97.94 103 VAL A O 1
ATOM 788 N N . LEU A 1 104 ? -9.067 5.294 35.128 1.00 98.38 104 LEU A N 1
ATOM 789 C CA . LEU A 1 104 ? -9.543 5.406 36.507 1.00 98.38 104 LEU A CA 1
ATOM 790 C C . LEU A 1 104 ? -9.354 6.815 37.069 1.00 98.38 104 LEU A C 1
ATOM 792 O O . LEU A 1 104 ? -10.236 7.308 37.768 1.00 98.38 104 LEU A O 1
ATOM 796 N N . SER A 1 105 ? -8.256 7.493 36.726 1.00 98.06 105 SER A N 1
ATOM 797 C CA . SER A 1 105 ? -8.057 8.900 37.080 1.00 98.06 105 SER A CA 1
ATOM 798 C C . SER A 1 105 ? -9.139 9.797 36.471 1.00 98.06 105 SER A C 1
ATOM 800 O O . SER A 1 105 ? -9.697 10.635 37.177 1.00 98.06 105 SER A O 1
ATOM 802 N N . ALA A 1 106 ? -9.467 9.609 35.187 1.00 98.06 106 ALA A N 1
ATOM 803 C CA . ALA A 1 106 ? -10.529 10.362 34.521 1.00 98.06 106 ALA A CA 1
ATOM 804 C C . ALA A 1 106 ? -11.912 10.030 35.105 1.00 98.06 106 ALA A C 1
ATOM 806 O O . ALA A 1 106 ? -12.671 10.936 35.432 1.00 98.06 106 ALA A O 1
ATOM 807 N N . ILE A 1 107 ? -12.216 8.745 35.313 1.00 98.38 107 ILE A N 1
ATOM 808 C CA . ILE A 1 107 ? -13.469 8.271 35.920 1.00 98.38 107 ILE A CA 1
ATOM 809 C C . ILE A 1 107 ? -13.667 8.858 37.319 1.00 98.38 107 ILE A C 1
ATOM 811 O O . ILE A 1 107 ? -14.757 9.333 37.632 1.00 98.38 107 ILE A O 1
ATOM 815 N N . LYS A 1 108 ? -12.619 8.867 38.150 1.00 98.06 108 LYS A N 1
ATOM 816 C CA . LYS A 1 108 ? -12.673 9.440 39.497 1.00 98.06 108 LYS A CA 1
ATOM 817 C C . LYS A 1 108 ? -12.980 10.938 39.458 1.00 98.06 108 LYS A C 1
ATOM 819 O O . LYS A 1 108 ? -13.861 11.386 40.185 1.00 98.06 108 LYS A O 1
ATOM 824 N N . ALA A 1 109 ? -12.293 11.693 38.600 1.00 97.06 109 ALA A N 1
ATOM 825 C CA . ALA A 1 109 ? -12.522 13.129 38.452 1.00 97.06 109 ALA A CA 1
ATOM 826 C C . ALA A 1 109 ? -13.937 13.435 37.926 1.00 97.06 109 ALA A C 1
ATOM 828 O O . ALA A 1 109 ? -14.608 14.324 38.444 1.00 97.06 109 ALA A O 1
ATOM 829 N N . ILE A 1 110 ? -14.432 12.655 36.958 1.00 97.00 110 ILE A N 1
ATOM 830 C CA . ILE A 1 110 ? -15.820 12.745 36.480 1.00 97.00 110 ILE A CA 1
ATOM 831 C C . ILE A 1 110 ? -16.800 12.500 37.630 1.00 97.00 110 ILE A C 1
ATOM 833 O O . ILE A 1 110 ? -17.728 13.283 37.822 1.00 97.00 110 ILE A O 1
ATOM 837 N N . GLY A 1 111 ? -16.598 11.437 38.412 1.00 96.44 111 GLY A N 1
ATOM 838 C CA . GLY A 1 111 ? -17.473 11.117 39.534 1.00 96.44 111 GLY A CA 1
ATOM 839 C C . GLY A 1 111 ? -17.494 12.217 40.595 1.00 96.44 111 GLY A C 1
ATOM 840 O O . GLY A 1 111 ? -18.571 12.591 41.050 1.00 96.44 111 GLY A O 1
ATOM 841 N N . GLU A 1 112 ? -16.344 12.807 40.928 1.00 95.88 112 GLU A N 1
ATOM 842 C CA . GLU A 1 112 ? -16.252 13.941 41.859 1.00 95.88 112 GLU A CA 1
ATOM 843 C C . GLU A 1 112 ? -17.060 15.162 41.383 1.00 95.88 112 GLU A C 1
ATOM 845 O O . GLU A 1 112 ? -17.747 15.783 42.197 1.00 95.88 112 GLU A O 1
ATOM 850 N N . VAL A 1 113 ? -17.062 15.463 40.079 1.00 95.50 113 VAL A N 1
ATOM 851 C CA . VAL A 1 113 ? -17.891 16.541 39.506 1.00 95.50 113 VAL A CA 1
ATOM 852 C C . VAL A 1 113 ? -19.375 16.158 39.469 1.00 95.50 113 VAL A C 1
ATOM 854 O O . VAL A 1 113 ? -20.239 16.963 39.810 1.00 95.50 113 VAL A O 1
ATOM 857 N N . ILE A 1 114 ? -19.720 14.918 39.113 1.00 93.88 114 ILE A N 1
ATOM 858 C CA . ILE A 1 114 ? -21.125 14.471 39.110 1.00 93.88 114 ILE A CA 1
ATOM 859 C C . ILE A 1 114 ? -21.712 14.480 40.529 1.00 93.88 114 ILE A C 1
ATOM 861 O O . ILE A 1 114 ? -22.896 14.766 40.715 1.00 93.88 114 ILE A O 1
ATOM 865 N N . LYS A 1 115 ? -20.893 14.221 41.552 1.00 92.50 115 LYS A N 1
ATOM 866 C CA . LYS A 1 115 ? -21.310 14.309 42.954 1.00 92.50 115 LYS A CA 1
ATOM 867 C C . LYS A 1 115 ? -21.821 15.705 43.322 1.00 92.50 115 LYS A C 1
ATOM 869 O O . LYS A 1 115 ? -22.758 15.805 44.114 1.00 92.50 115 LYS A O 1
ATOM 874 N N . SER A 1 116 ? -21.232 16.766 42.762 1.00 88.19 116 SER A N 1
ATOM 875 C CA . SER A 1 116 ? -21.673 18.151 42.976 1.00 88.19 116 SER A CA 1
ATOM 876 C C . SER A 1 116 ? -22.776 18.600 42.005 1.00 88.19 116 SER A C 1
ATOM 878 O O . SER A 1 116 ? -23.548 19.497 42.342 1.00 88.19 116 SER A O 1
ATOM 880 N N . CYS A 1 117 ? -22.912 17.962 40.839 1.00 81.75 117 CYS A N 1
ATOM 881 C CA . CYS A 1 117 ? -23.871 18.345 39.797 1.00 81.75 117 CYS A CA 1
ATOM 882 C C . CYS A 1 117 ? -25.165 17.518 39.856 1.00 81.75 117 CYS A C 1
ATOM 884 O O . CYS A 1 117 ? -25.154 16.338 39.533 1.00 81.75 117 CYS A O 1
ATOM 886 N N . ASN A 1 118 ? -26.323 18.106 40.180 1.00 77.50 118 ASN A N 1
ATOM 887 C CA . ASN A 1 118 ? -27.609 17.384 40.283 1.00 77.50 118 ASN A CA 1
ATOM 888 C C . ASN A 1 118 ? -28.293 17.108 38.919 1.00 77.50 118 ASN A C 1
ATOM 890 O O . ASN A 1 118 ? -29.447 17.480 38.712 1.00 77.50 118 ASN A O 1
ATOM 894 N N . LYS A 1 119 ? -27.561 16.507 37.974 1.00 86.50 119 LYS A N 1
ATOM 895 C CA . LYS A 1 119 ? -28.008 16.183 36.610 1.00 86.50 119 LYS A CA 1
ATOM 896 C C . LYS A 1 119 ? -27.602 14.750 36.249 1.00 86.50 119 LYS A C 1
ATOM 898 O O . LYS A 1 119 ? -26.544 14.300 36.694 1.00 86.50 119 LYS A O 1
ATOM 903 N N . TYR A 1 120 ? -28.418 14.054 35.456 1.00 92.38 120 TYR A N 1
ATOM 904 C CA . TYR A 1 120 ? -28.024 12.795 34.820 1.00 92.38 120 TYR A CA 1
ATOM 905 C C . TYR A 1 120 ? -26.889 13.036 33.819 1.00 92.38 120 TYR A C 1
ATOM 907 O O . TYR A 1 120 ? -26.949 13.978 33.028 1.00 92.38 120 TYR A O 1
ATOM 915 N N . HIS A 1 121 ? -25.865 12.184 33.843 1.00 95.50 121 HIS A N 1
ATOM 916 C CA . HIS A 1 121 ? -24.705 12.302 32.959 1.00 95.50 121 HIS A CA 1
ATOM 917 C C . HIS A 1 121 ? -24.342 10.945 32.371 1.00 95.50 121 HIS A C 1
ATOM 919 O O . HIS A 1 121 ? -24.400 9.930 33.068 1.00 95.50 121 HIS A O 1
ATOM 925 N N . GLN A 1 122 ? -23.957 10.924 31.099 1.00 97.19 122 GLN A N 1
ATOM 926 C CA . GLN A 1 122 ? -23.558 9.709 30.396 1.00 97.19 122 GLN A CA 1
ATOM 927 C C . GLN A 1 122 ? -22.032 9.629 30.317 1.00 97.19 122 GLN A C 1
ATOM 929 O O . GLN A 1 122 ? -21.384 10.469 29.697 1.00 97.19 122 GLN A O 1
ATOM 934 N N . VAL A 1 123 ? -21.442 8.612 30.939 1.00 98.38 123 VAL A N 1
ATOM 935 C CA . VAL A 1 123 ? -19.997 8.368 30.922 1.00 98.38 123 VAL A CA 1
ATOM 936 C C . VAL A 1 123 ? -19.697 7.242 29.944 1.00 98.38 123 VAL A C 1
ATOM 938 O O . VAL A 1 123 ? -20.158 6.115 30.109 1.00 98.38 123 VAL A O 1
ATOM 941 N N . VAL A 1 124 ? -18.917 7.542 28.913 1.00 98.69 124 VAL A N 1
ATOM 942 C CA . VAL A 1 124 ? -18.585 6.613 27.835 1.00 98.69 124 VAL A CA 1
ATOM 943 C C . VAL A 1 124 ? -17.083 6.376 27.847 1.00 98.69 124 VAL A C 1
ATOM 945 O O . VAL A 1 124 ? -16.292 7.280 27.593 1.00 98.69 124 VAL A O 1
ATOM 948 N N . VAL A 1 125 ? -16.661 5.154 28.143 1.00 98.62 125 VAL A N 1
ATOM 949 C CA . VAL A 1 125 ? -15.260 4.761 27.979 1.00 98.62 125 VAL A CA 1
ATOM 950 C C . VAL A 1 125 ? -15.042 4.395 26.515 1.00 98.62 125 VAL A C 1
ATOM 952 O O . VAL A 1 125 ? -15.775 3.581 25.962 1.00 98.62 125 VAL A O 1
ATOM 955 N N . THR A 1 126 ? -14.031 4.984 25.888 1.00 97.88 126 THR A N 1
ATOM 956 C CA . THR A 1 126 ? -13.626 4.674 24.509 1.00 97.88 126 THR A CA 1
ATOM 957 C C . THR A 1 126 ? -12.236 4.046 24.455 1.00 97.88 126 THR A C 1
ATOM 959 O O . THR A 1 126 ? -11.948 3.239 23.574 1.00 97.88 126 THR A O 1
ATOM 962 N N . SER A 1 127 ? -11.374 4.354 25.427 1.00 95.62 127 SER A N 1
ATOM 963 C CA . SER A 1 127 ? -10.079 3.694 25.612 1.00 95.62 127 SER A CA 1
ATOM 964 C C . SER A 1 127 ? -10.197 2.167 25.636 1.00 95.62 127 SER A C 1
ATOM 966 O O . SER A 1 127 ? -11.056 1.617 26.318 1.00 95.62 127 SER A O 1
ATOM 968 N N . THR A 1 128 ? -9.298 1.464 24.943 1.00 94.31 128 THR A N 1
ATOM 969 C CA . THR A 1 128 ? -9.225 -0.006 24.986 1.00 94.31 128 THR A CA 1
ATOM 970 C C . THR A 1 128 ? -8.914 -0.487 26.406 1.00 94.31 128 THR A C 1
ATOM 972 O O . THR A 1 128 ? -7.850 -0.156 26.931 1.00 94.31 128 THR A O 1
ATOM 975 N N . VAL A 1 129 ? -9.796 -1.286 27.009 1.00 95.75 129 VAL A N 1
ATOM 976 C CA . VAL A 1 129 ? -9.637 -1.850 28.363 1.00 95.75 129 VAL A CA 1
ATOM 977 C C . VAL A 1 129 ? -9.700 -3.379 28.335 1.00 95.75 129 VAL A C 1
ATOM 979 O O . VAL A 1 129 ? -10.130 -3.977 27.350 1.00 95.75 129 VAL A O 1
ATOM 982 N N . MET A 1 130 ? -9.230 -4.027 29.403 1.00 94.75 130 MET A N 1
ATOM 983 C CA . MET A 1 130 ? -9.248 -5.491 29.508 1.00 94.75 130 MET A CA 1
ATOM 984 C C . MET A 1 130 ? -10.650 -6.010 29.851 1.00 94.75 130 MET A C 1
ATOM 986 O O . MET A 1 130 ? -11.312 -5.377 30.675 1.00 94.75 130 MET A O 1
ATOM 990 N N . PRO A 1 131 ? -11.081 -7.175 29.327 1.00 95.06 131 PRO A N 1
ATOM 991 C CA . PRO A 1 131 ? -12.348 -7.789 29.721 1.00 95.06 131 PRO A CA 1
ATOM 992 C C . PRO A 1 131 ? -12.506 -7.926 31.237 1.00 95.06 131 PRO A C 1
ATOM 994 O O . PRO A 1 131 ? -11.615 -8.435 31.918 1.00 95.06 131 PRO A O 1
ATOM 997 N N . GLY A 1 132 ? -13.645 -7.458 31.749 1.00 95.19 132 GLY A N 1
ATOM 998 C CA . GLY A 1 132 ? -13.959 -7.340 33.171 1.00 95.19 132 GLY A CA 1
ATOM 999 C C . GLY A 1 132 ? -13.620 -5.979 33.795 1.00 95.19 132 GLY A C 1
ATOM 1000 O O . GLY A 1 132 ? -13.869 -5.795 34.985 1.00 95.19 132 GLY A O 1
ATOM 1001 N N . SER A 1 133 ? -13.074 -5.016 33.044 1.00 96.88 133 SER A N 1
ATOM 1002 C CA . SER A 1 133 ? -12.706 -3.698 33.588 1.00 96.88 133 SER A CA 1
ATOM 1003 C C . SER A 1 133 ? -13.925 -2.806 33.802 1.00 96.88 133 SER A C 1
ATOM 1005 O O . SER A 1 133 ? -14.046 -2.179 34.855 1.00 96.88 133 SER A O 1
ATOM 1007 N N . MET A 1 134 ? -14.821 -2.754 32.817 1.00 98.00 134 MET A N 1
ATOM 1008 C CA . MET A 1 134 ? -16.001 -1.891 32.792 1.00 98.00 134 MET A CA 1
ATOM 1009 C C . MET A 1 134 ? -16.978 -2.236 33.911 1.00 98.00 134 MET A C 1
ATOM 1011 O O . MET A 1 134 ? -17.329 -1.361 34.696 1.00 98.00 134 MET A O 1
ATOM 1015 N N . ASP A 1 135 ? -17.369 -3.510 34.019 1.00 95.69 135 ASP A N 1
ATOM 1016 C CA . ASP A 1 135 ? -18.305 -3.983 35.052 1.00 95.69 135 ASP A CA 1
ATOM 1017 C C . ASP A 1 135 ? -17.640 -4.258 36.412 1.00 95.69 135 ASP A C 1
ATOM 1019 O O . ASP A 1 135 ? -18.308 -4.665 37.357 1.00 95.69 135 ASP A O 1
ATOM 1023 N N . GLY A 1 136 ? -16.325 -4.047 36.501 1.00 96.81 136 GLY A N 1
ATOM 1024 C CA . GLY A 1 136 ? -15.537 -4.158 37.723 1.00 96.81 136 GLY A CA 1
ATOM 1025 C C . GLY A 1 136 ? -15.004 -2.797 38.155 1.00 96.81 136 GLY A C 1
ATOM 1026 O O . GLY A 1 136 ? -15.761 -1.884 38.481 1.00 96.81 136 GLY A O 1
ATOM 1027 N N . ILE A 1 137 ? -13.678 -2.645 38.119 1.00 97.88 137 ILE A N 1
ATOM 1028 C CA . ILE A 1 137 ? -12.979 -1.502 38.720 1.00 97.88 137 ILE A CA 1
ATOM 1029 C C . ILE A 1 137 ? -13.438 -0.132 38.193 1.00 97.88 137 ILE A C 1
ATOM 1031 O O . ILE A 1 137 ? -13.414 0.844 38.943 1.00 97.88 137 ILE A O 1
ATOM 1035 N N . ILE A 1 138 ? -13.878 -0.031 36.933 1.00 98.50 138 ILE A N 1
ATOM 1036 C CA . ILE A 1 138 ? -14.365 1.228 36.347 1.00 98.50 138 ILE A CA 1
ATOM 1037 C C . ILE A 1 138 ? -15.730 1.604 36.930 1.00 98.50 138 ILE A C 1
ATOM 1039 O O . ILE A 1 138 ? -15.871 2.722 37.431 1.00 98.50 138 ILE A O 1
ATOM 1043 N N . ARG A 1 139 ? -16.712 0.688 36.916 1.00 98.38 139 ARG A N 1
ATOM 1044 C CA . ARG A 1 139 ? -18.017 0.894 37.565 1.00 98.38 139 ARG A CA 1
ATOM 1045 C C . ARG A 1 139 ? -17.831 1.212 39.046 1.00 98.38 139 ARG A C 1
ATOM 1047 O O . ARG A 1 139 ? -18.362 2.217 39.511 1.00 98.38 139 ARG A O 1
ATOM 1054 N N . ASP A 1 140 ? -17.032 0.422 39.760 1.00 98.38 140 ASP A N 1
ATOM 1055 C CA . ASP A 1 140 ? -16.791 0.604 41.196 1.00 98.38 140 ASP A CA 1
ATOM 1056 C C . ASP A 1 140 ? -16.199 1.986 41.505 1.00 98.38 140 ASP A C 1
ATOM 1058 O O . ASP A 1 140 ? -16.622 2.668 42.444 1.00 98.38 140 ASP A O 1
ATOM 1062 N N . THR A 1 141 ? -15.243 2.441 40.691 1.00 98.62 141 THR A N 1
ATOM 1063 C CA . THR A 1 141 ? -14.631 3.767 40.844 1.00 98.62 141 THR A CA 1
ATOM 1064 C C . THR A 1 141 ? -15.631 4.879 40.540 1.00 98.62 141 THR A C 1
ATOM 1066 O O . THR A 1 141 ? -15.690 5.858 41.285 1.00 98.62 141 THR A O 1
ATOM 1069 N N . LEU A 1 142 ? -16.449 4.739 39.492 1.00 98.06 142 LEU A N 1
ATOM 1070 C CA . LEU A 1 142 ? -17.459 5.736 39.134 1.00 98.06 142 LEU A CA 1
ATOM 1071 C C . LEU A 1 142 ? -18.540 5.855 40.216 1.00 98.06 142 LEU A C 1
ATOM 1073 O O . LEU A 1 142 ? -18.858 6.964 40.645 1.00 98.06 142 LEU A O 1
ATOM 1077 N N . GLU A 1 143 ? -19.077 4.734 40.702 1.00 98.00 143 GLU A N 1
ATOM 1078 C CA . GLU A 1 143 ? -20.117 4.734 41.737 1.00 98.00 143 GLU A CA 1
ATOM 1079 C C . GLU A 1 143 ? -19.590 5.267 43.076 1.00 98.00 143 GLU A C 1
ATOM 1081 O O . GLU A 1 143 ? -20.254 6.065 43.739 1.00 98.00 143 GLU A O 1
ATOM 1086 N N . SER A 1 144 ? -18.377 4.873 43.474 1.00 98.00 144 SER A N 1
ATOM 1087 C CA . SER A 1 144 ? -17.787 5.314 44.745 1.00 98.00 144 SER A CA 1
ATOM 1088 C C . SER A 1 144 ? -17.405 6.797 44.754 1.00 98.00 144 SER A C 1
ATOM 1090 O O . SER A 1 144 ? -17.638 7.476 45.756 1.00 98.00 144 SER A O 1
ATOM 1092 N N . SER A 1 145 ? -16.855 7.323 43.655 1.00 97.31 145 SER A N 1
ATOM 1093 C CA . SER A 1 145 ? -16.479 8.742 43.546 1.00 97.31 145 SER A CA 1
ATOM 1094 C C . SER A 1 145 ? -17.691 9.666 43.392 1.00 97.31 145 SER A C 1
ATOM 1096 O O . SER A 1 145 ? -17.724 10.731 44.011 1.00 97.31 145 SER A O 1
ATOM 1098 N N . SER A 1 146 ? -18.716 9.240 42.648 1.00 96.12 146 SER A N 1
ATOM 1099 C CA . SER A 1 146 ? -19.944 10.020 42.442 1.00 96.12 146 SER A CA 1
ATOM 1100 C C . SER A 1 146 ? -20.971 9.914 43.567 1.00 96.12 146 SER A C 1
ATOM 1102 O O . SER A 1 146 ? -21.774 10.827 43.761 1.00 96.12 146 SER A O 1
ATOM 1104 N N . GLY A 1 147 ? -20.974 8.806 44.311 1.00 95.50 147 GLY A N 1
ATOM 1105 C CA . GLY A 1 147 ? -22.031 8.486 45.270 1.00 95.50 147 GLY A CA 1
ATOM 1106 C C . GLY A 1 147 ? -23.368 8.103 44.620 1.00 95.50 147 GLY A C 1
ATOM 1107 O O . GLY A 1 147 ? -24.383 8.079 45.316 1.00 95.50 147 GLY A O 1
ATOM 1108 N N . ARG A 1 148 ? -23.389 7.813 43.313 1.00 95.00 148 ARG A N 1
ATOM 1109 C CA . ARG A 1 148 ? -24.578 7.388 42.557 1.00 95.00 148 ARG A CA 1
ATOM 1110 C C . ARG A 1 148 ? -24.409 5.978 42.015 1.00 95.00 148 ARG A C 1
ATOM 1112 O O . ARG A 1 148 ? -23.297 5.470 41.914 1.00 95.00 148 ARG A O 1
ATOM 1119 N N . LYS A 1 149 ? -25.527 5.346 41.666 1.00 96.50 149 LYS A N 1
ATOM 1120 C CA . LYS A 1 149 ? -25.535 4.043 40.997 1.00 96.50 149 LYS A CA 1
ATOM 1121 C C . LYS A 1 149 ? -25.555 4.205 39.488 1.00 96.50 149 LYS A C 1
ATOM 1123 O O . LYS A 1 149 ? -26.107 5.178 38.975 1.00 96.50 149 LYS A O 1
ATOM 1128 N N . VAL A 1 150 ? -24.938 3.254 38.793 1.00 97.06 150 VAL A N 1
ATOM 1129 C CA . VAL A 1 150 ? -25.038 3.176 37.337 1.00 97.06 150 VAL A CA 1
ATOM 1130 C C . VAL A 1 150 ? -26.448 2.726 36.950 1.00 97.06 150 VAL A C 1
ATOM 1132 O O . VAL A 1 150 ? -26.909 1.684 37.417 1.00 97.06 150 VAL A O 1
ATOM 1135 N N . GLY A 1 151 ? -27.107 3.496 36.087 1.00 94.88 151 GLY A N 1
ATOM 1136 C CA . GLY A 1 151 ? -28.488 3.279 35.664 1.00 94.88 151 GLY A CA 1
ATOM 1137 C C . GLY A 1 151 ? -29.016 4.405 34.766 1.00 94.88 151 GLY A C 1
ATOM 1138 O O . GLY A 1 151 ? -28.243 5.129 34.135 1.00 94.88 151 GLY A O 1
ATOM 1139 N N . CYS A 1 152 ? -30.338 4.550 34.695 1.00 92.25 152 CYS A N 1
ATOM 1140 C CA . CYS A 1 152 ? -31.022 5.438 33.747 1.00 92.25 152 CYS A CA 1
ATOM 1141 C C . CYS A 1 152 ? -31.955 6.473 34.391 1.00 92.25 152 CYS A C 1
ATOM 1143 O O . CYS A 1 152 ? -32.609 7.229 33.673 1.00 92.25 152 CYS A O 1
ATOM 1145 N N . HIS A 1 153 ? -32.049 6.516 35.721 1.00 89.38 153 HIS A N 1
ATOM 1146 C CA . HIS A 1 153 ? -32.845 7.512 36.437 1.00 89.38 153 HIS A CA 1
ATOM 1147 C C . HIS A 1 153 ? -32.070 8.821 36.673 1.00 89.38 153 HIS A C 1
ATOM 1149 O O . HIS A 1 153 ? -30.844 8.836 36.685 1.00 89.38 153 HIS A O 1
ATOM 1155 N N . ASP A 1 154 ? -32.774 9.932 36.918 1.00 83.19 154 ASP A N 1
ATOM 1156 C CA . ASP A 1 154 ? -32.160 11.269 37.059 1.00 83.19 154 ASP A CA 1
ATOM 1157 C C . ASP A 1 154 ? -31.101 11.366 38.178 1.00 83.19 154 ASP A C 1
ATOM 1159 O O . ASP A 1 154 ? -30.175 12.175 38.106 1.00 83.19 154 ASP A O 1
ATOM 1163 N N . ASN A 1 155 ? -31.233 10.544 39.223 1.00 87.00 155 ASN A N 1
ATOM 1164 C CA . ASN A 1 155 ? -30.298 10.440 40.349 1.00 87.00 155 ASN A CA 1
ATOM 1165 C C . ASN A 1 155 ? -29.220 9.351 40.161 1.00 87.00 155 ASN A C 1
ATOM 1167 O O . ASN A 1 155 ? -28.450 9.083 41.086 1.00 87.00 155 ASN A O 1
ATOM 1171 N N . GLU A 1 156 ? -29.172 8.724 38.990 1.00 94.19 156 GLU A N 1
ATOM 1172 C CA . GLU A 1 156 ? -28.196 7.717 38.576 1.00 94.19 156 GLU A CA 1
ATOM 1173 C C . GLU A 1 156 ? -27.220 8.310 37.543 1.00 94.19 156 GLU A C 1
ATOM 1175 O O . GLU A 1 156 ? -27.198 9.521 37.297 1.00 94.19 156 GLU A O 1
ATOM 1180 N N . ILE A 1 157 ? -26.341 7.470 36.995 1.00 95.81 157 ILE A N 1
ATOM 1181 C CA . ILE A 1 157 ? -25.340 7.839 35.984 1.00 95.81 157 ILE A CA 1
ATOM 1182 C C . ILE A 1 157 ? -25.323 6.764 34.899 1.00 95.81 157 ILE A C 1
ATOM 1184 O O . ILE A 1 157 ? -25.284 5.576 35.211 1.00 95.81 157 ILE A O 1
ATOM 1188 N N . GLY A 1 158 ? -25.309 7.159 33.629 1.00 97.12 158 GLY A N 1
ATOM 1189 C CA . GLY A 1 158 ? -25.152 6.212 32.526 1.00 97.12 158 GLY A CA 1
ATOM 1190 C C . GLY A 1 158 ? -23.695 5.786 32.370 1.00 97.12 158 GLY A C 1
ATOM 1191 O O . GLY A 1 158 ? -22.801 6.630 32.430 1.00 97.12 158 GLY A O 1
ATOM 1192 N N . LEU A 1 159 ? -23.445 4.499 32.124 1.00 98.62 159 LEU A N 1
ATOM 1193 C CA . LEU A 1 159 ? -22.112 3.987 31.804 1.00 98.62 159 LEU A CA 1
ATOM 1194 C C . LEU A 1 159 ? -22.160 3.188 30.502 1.00 98.62 159 LEU A C 1
ATOM 1196 O O . LEU A 1 159 ? -22.939 2.248 30.360 1.00 98.62 159 LEU A O 1
ATOM 1200 N N . ALA A 1 160 ? -21.304 3.535 29.552 1.00 98.62 160 ALA A N 1
ATOM 1201 C CA . ALA A 1 160 ? -21.159 2.789 28.313 1.00 98.62 160 ALA A CA 1
ATOM 1202 C C . ALA A 1 160 ? -19.688 2.537 27.985 1.00 98.62 160 ALA A C 1
ATOM 1204 O O . ALA A 1 160 ? -18.797 3.281 28.394 1.00 98.62 160 ALA A O 1
ATOM 1205 N N . TYR A 1 161 ? -19.448 1.483 27.215 1.00 98.62 161 TYR A N 1
ATOM 1206 C CA . TYR A 1 161 ? -18.180 1.207 26.566 1.00 98.62 161 TYR A CA 1
ATOM 1207 C C . TYR A 1 161 ? -18.377 1.279 25.056 1.00 98.62 161 TYR A C 1
ATOM 1209 O O . TYR A 1 161 ? -19.211 0.571 24.499 1.00 98.62 161 TYR A O 1
ATOM 1217 N N . ASN A 1 162 ? -17.634 2.141 24.382 1.00 97.81 162 ASN A N 1
ATOM 1218 C CA . ASN A 1 162 ? -17.749 2.339 22.948 1.00 97.81 162 ASN A CA 1
ATOM 1219 C C . ASN A 1 162 ? -16.343 2.472 22.352 1.00 97.81 162 ASN A C 1
ATOM 1221 O O . ASN A 1 162 ? -15.837 3.589 22.243 1.00 97.81 162 ASN A O 1
ATOM 1225 N N . PRO A 1 163 ? -15.690 1.336 22.040 1.00 94.75 163 PRO A N 1
ATOM 1226 C CA . PRO A 1 163 ? -14.359 1.332 21.449 1.00 94.75 163 PRO A CA 1
ATOM 1227 C C . PRO A 1 163 ? -14.378 1.755 19.977 1.00 94.75 163 PRO A C 1
ATOM 1229 O O . PRO A 1 163 ? -15.416 1.727 19.312 1.00 94.75 163 PRO A O 1
ATOM 1232 N N . GLU A 1 164 ? -13.198 2.110 19.470 1.00 87.62 164 GLU A N 1
ATOM 1233 C CA . GLU A 1 164 ? -12.999 2.638 18.120 1.00 87.62 164 GLU A CA 1
ATOM 1234 C C . GLU A 1 164 ? -12.166 1.691 17.247 1.00 87.62 164 GLU A C 1
ATOM 1236 O O . GLU A 1 164 ? -10.979 1.472 17.494 1.00 87.62 164 GLU A O 1
ATOM 1241 N N . PHE A 1 165 ? -12.757 1.202 16.153 1.00 88.00 165 PHE A N 1
ATOM 1242 C CA . PHE A 1 165 ? -12.108 0.311 15.178 1.00 88.00 165 PHE A CA 1
ATOM 1243 C C . PHE A 1 165 ? -11.438 1.096 14.050 1.00 88.00 165 PHE A C 1
ATOM 1245 O O . PHE A 1 165 ? -11.830 1.012 12.883 1.00 88.00 165 PHE A O 1
ATOM 1252 N N . ILE A 1 166 ? -10.444 1.903 14.407 1.00 84.44 166 ILE A N 1
ATOM 1253 C CA . ILE A 1 166 ? -9.903 2.937 13.524 1.00 84.44 166 ILE A CA 1
ATOM 1254 C C . ILE A 1 166 ? -8.423 2.723 13.215 1.00 84.44 166 ILE A C 1
ATOM 1256 O O . ILE A 1 166 ? -7.602 2.415 14.081 1.00 84.44 166 ILE A O 1
ATOM 1260 N N . ALA A 1 167 ? -8.045 2.991 11.966 1.00 77.81 167 ALA A N 1
ATOM 1261 C CA . ALA A 1 167 ? -6.662 2.995 11.531 1.00 77.81 167 ALA A CA 1
ATOM 1262 C C . ALA A 1 167 ? -6.050 4.414 11.620 1.00 77.81 167 ALA A C 1
ATOM 1264 O O . ALA A 1 167 ? -6.461 5.323 10.909 1.00 77.81 167 ALA A O 1
ATOM 1265 N N . LEU A 1 168 ? -4.974 4.601 12.406 1.00 79.19 168 LEU A N 1
ATOM 1266 C CA . LEU A 1 168 ? -4.250 5.896 12.485 1.00 79.19 168 LEU A CA 1
ATOM 1267 C C . LEU A 1 168 ? -3.841 6.442 11.098 1.00 79.19 168 LEU A C 1
ATOM 1269 O O . LEU A 1 168 ? -3.401 5.660 10.260 1.00 79.19 168 LEU A O 1
ATOM 1273 N N . GLY A 1 169 ? -3.937 7.747 10.843 1.00 76.25 169 GLY A N 1
ATOM 1274 C CA . GLY A 1 169 ? -3.707 8.329 9.511 1.00 76.25 169 GLY A CA 1
ATOM 1275 C C . GLY A 1 169 ? -4.925 8.271 8.578 1.00 76.25 169 GLY A C 1
ATOM 1276 O O . GLY A 1 169 ? -4.852 8.765 7.455 1.00 76.25 169 GLY A O 1
ATOM 1277 N N . GLN A 1 170 ? -6.029 7.652 9.012 1.00 85.06 170 GLN A N 1
ATOM 1278 C CA . GLN A 1 170 ? -7.350 7.705 8.370 1.00 85.06 170 GLN A CA 1
ATOM 1279 C C . GLN A 1 170 ? -8.479 7.807 9.414 1.00 85.06 170 GLN A C 1
ATOM 1281 O O . GLN A 1 170 ? -9.613 7.413 9.157 1.00 85.06 170 GLN A O 1
ATOM 1286 N N . VAL A 1 171 ? -8.186 8.365 10.588 1.00 90.75 171 VAL A N 1
ATOM 1287 C CA . VAL A 1 171 ? -9.082 8.452 11.744 1.00 90.75 171 VAL A CA 1
ATOM 1288 C C . VAL A 1 171 ? -10.397 9.128 11.391 1.00 90.75 171 VAL A C 1
ATOM 1290 O O . VAL A 1 171 ? -11.460 8.548 11.593 1.00 90.75 171 VAL A O 1
ATOM 1293 N N . ILE A 1 172 ? -10.342 10.322 10.797 1.00 94.06 172 ILE A N 1
ATOM 1294 C CA . ILE A 1 172 ? -11.556 11.071 10.436 1.00 94.06 172 ILE A CA 1
ATOM 1295 C C . ILE A 1 172 ? -12.377 10.308 9.389 1.00 94.06 172 ILE A C 1
ATOM 1297 O O . ILE A 1 172 ? -13.604 10.228 9.478 1.00 94.06 172 ILE A O 1
ATOM 1301 N N . ARG A 1 173 ? -11.704 9.701 8.406 1.00 92.56 173 ARG A N 1
ATOM 1302 C CA . ARG A 1 173 ? -12.360 8.897 7.370 1.00 92.56 173 ARG A CA 1
ATOM 1303 C C . ARG A 1 173 ? -13.112 7.718 7.982 1.00 92.56 173 ARG A C 1
ATOM 1305 O O . ARG A 1 173 ? -14.257 7.487 7.586 1.00 92.56 173 ARG A O 1
ATOM 1312 N N . ASP A 1 174 ? -12.477 7.000 8.901 1.00 91.50 174 ASP A N 1
ATOM 1313 C CA . ASP A 1 174 ? -13.017 5.793 9.521 1.00 91.50 174 ASP A CA 1
ATOM 1314 C C . ASP A 1 174 ? -14.145 6.133 10.510 1.00 91.50 174 ASP A C 1
ATOM 1316 O O . ASP A 1 174 ? -15.180 5.474 10.469 1.00 91.50 174 ASP A O 1
ATOM 1320 N N . MET A 1 175 ? -14.045 7.231 11.276 1.00 93.69 175 MET A N 1
ATOM 1321 C CA . MET A 1 175 ? -15.155 7.745 12.107 1.00 93.69 175 MET A CA 1
ATOM 1322 C C . MET A 1 175 ? -16.396 8.084 11.273 1.00 93.69 175 MET A C 1
ATOM 1324 O O . MET A 1 175 ? -17.535 7.859 11.683 1.00 93.69 175 MET A O 1
ATOM 1328 N N . LEU A 1 176 ? -16.194 8.638 10.074 1.00 94.19 176 LEU A N 1
ATOM 1329 C CA . LEU A 1 176 ? -17.288 8.969 9.165 1.00 94.19 176 LEU A CA 1
ATOM 1330 C C . LEU A 1 176 ? -17.806 7.747 8.390 1.00 94.19 176 LEU A C 1
ATOM 1332 O O . LEU A 1 176 ? -18.948 7.768 7.929 1.00 94.19 176 LEU A O 1
ATOM 1336 N N . ASN A 1 177 ? -17.009 6.690 8.224 1.00 94.69 177 ASN A N 1
ATOM 1337 C CA . ASN A 1 177 ? -17.357 5.514 7.419 1.00 94.69 177 ASN A CA 1
ATOM 1338 C C . ASN A 1 177 ? -17.020 4.187 8.125 1.00 94.69 177 ASN A C 1
ATOM 1340 O O . ASN A 1 177 ? -16.345 3.344 7.528 1.00 94.69 177 ASN A O 1
ATOM 1344 N N . PRO A 1 178 ? -17.507 3.966 9.355 1.00 94.56 178 PRO A N 1
ATOM 1345 C CA . PRO A 1 178 ? -17.126 2.804 10.149 1.00 94.56 178 PRO A CA 1
ATOM 1346 C C . PRO A 1 178 ? -17.664 1.507 9.539 1.00 94.56 178 PRO A C 1
ATOM 1348 O O . PRO A 1 178 ? -18.729 1.482 8.909 1.00 94.56 178 PRO A O 1
ATOM 1351 N N . ASP A 1 179 ? -16.957 0.391 9.734 1.00 93.12 179 ASP A N 1
ATOM 1352 C CA . ASP A 1 179 ? -17.460 -0.910 9.284 1.00 93.12 179 ASP A CA 1
ATOM 1353 C C . ASP A 1 179 ? -18.737 -1.302 10.060 1.00 93.12 179 ASP A C 1
ATOM 1355 O O . ASP A 1 179 ? -19.727 -1.695 9.432 1.00 93.12 179 ASP A O 1
ATOM 1359 N N . PHE A 1 180 ? -18.745 -1.063 11.374 1.00 96.00 180 PHE A N 1
ATOM 1360 C CA . PHE A 1 180 ? -19.868 -1.178 12.311 1.00 96.00 180 PHE A CA 1
ATOM 1361 C C . PHE A 1 180 ? -19.600 -0.301 13.551 1.00 96.00 180 PHE A C 1
ATOM 1363 O O . PHE A 1 180 ? -18.484 0.182 13.726 1.00 96.00 180 PHE A O 1
ATOM 1370 N N . ILE A 1 181 ? -20.604 -0.119 14.412 1.00 97.50 181 ILE A N 1
ATOM 1371 C CA . ILE A 1 181 ? -20.468 0.512 15.734 1.00 97.50 181 ILE A CA 1
ATOM 1372 C C . ILE A 1 181 ? -20.699 -0.535 16.824 1.00 97.50 181 ILE A C 1
ATOM 1374 O O . ILE A 1 181 ? -21.664 -1.302 16.758 1.00 97.50 181 ILE A O 1
ATOM 1378 N N . LEU A 1 182 ? -19.829 -0.553 17.834 1.00 97.88 182 LEU A N 1
ATOM 1379 C CA . LEU A 1 182 ? -19.904 -1.461 18.977 1.00 97.88 182 LEU A CA 1
ATOM 1380 C C . LEU A 1 182 ? -20.239 -0.682 20.250 1.00 97.88 182 LEU A C 1
ATOM 1382 O O . LEU A 1 182 ? -19.574 0.307 20.561 1.00 97.88 182 LEU A O 1
ATOM 1386 N N . ILE A 1 183 ? -21.272 -1.118 20.972 1.00 98.56 183 ILE A N 1
ATOM 1387 C CA . ILE A 1 183 ? -21.760 -0.448 22.182 1.00 98.56 183 ILE A CA 1
ATOM 1388 C C . ILE A 1 183 ? -21.952 -1.484 23.287 1.00 98.56 183 ILE A C 1
ATOM 1390 O O . ILE A 1 183 ? -22.755 -2.411 23.173 1.00 98.56 183 ILE A O 1
ATOM 1394 N N . GLY A 1 184 ? -21.197 -1.311 24.363 1.00 98.25 184 GLY A N 1
ATOM 1395 C CA . GLY A 1 184 ? -21.393 -1.967 25.641 1.00 98.25 184 GLY A CA 1
ATOM 1396 C C . GLY A 1 184 ? -22.227 -1.030 26.489 1.00 98.25 184 GLY A C 1
ATOM 1397 O O . GLY A 1 184 ? -21.798 0.093 26.726 1.00 98.25 184 GLY A O 1
ATOM 1398 N N . GLU A 1 185 ? -23.412 -1.441 26.914 1.00 97.44 185 GLU A N 1
ATOM 1399 C CA . GLU A 1 185 ? -24.345 -0.540 27.599 1.00 97.44 185 GLU A CA 1
ATOM 1400 C C . GLU A 1 185 ? -24.711 -1.043 28.993 1.00 97.44 185 GLU A C 1
ATOM 1402 O O . GLU A 1 185 ? -24.958 -2.236 29.185 1.00 97.44 185 GLU A O 1
ATOM 1407 N N . SER A 1 186 ? -24.769 -0.127 29.967 1.00 96.38 186 SER A N 1
ATOM 1408 C CA . SER A 1 186 ? -25.382 -0.400 31.271 1.00 96.38 186 SER A CA 1
ATOM 1409 C C . SER A 1 186 ? -26.887 -0.618 31.158 1.00 96.38 186 SER A C 1
ATOM 1411 O O . SER A 1 186 ? -27.461 -1.415 31.897 1.00 96.38 186 SER A O 1
ATOM 1413 N N . ASP A 1 187 ? -27.518 0.105 30.237 1.00 95.75 187 ASP A N 1
ATOM 1414 C CA . ASP A 1 187 ? -28.954 0.142 30.021 1.00 95.75 187 ASP A CA 1
ATOM 1415 C C . ASP A 1 187 ? -29.273 0.704 28.624 1.00 95.75 187 ASP A C 1
ATOM 1417 O O . ASP A 1 187 ? -28.422 1.274 27.936 1.00 95.75 187 ASP A O 1
ATOM 1421 N N . LYS A 1 188 ? -30.529 0.562 28.193 1.00 96.38 188 LYS A N 1
ATOM 1422 C CA . LYS A 1 188 ? -30.934 0.971 26.844 1.00 96.38 188 LYS A CA 1
ATOM 1423 C C . LYS A 1 188 ? -30.881 2.479 26.611 1.00 96.38 188 LYS A C 1
ATOM 1425 O O . LYS A 1 188 ? -30.713 2.875 25.464 1.00 96.38 188 LYS A O 1
ATOM 1430 N N . HIS A 1 189 ? -31.019 3.307 27.647 1.00 95.56 189 HIS A N 1
ATOM 1431 C CA . HIS A 1 189 ? -31.103 4.757 27.497 1.00 95.56 189 HIS A CA 1
ATOM 1432 C C . HIS A 1 189 ? -29.783 5.341 26.979 1.00 95.56 189 HIS A C 1
ATOM 1434 O O . HIS A 1 189 ? -29.784 6.066 25.982 1.00 95.56 189 HIS A O 1
ATOM 1440 N N . ILE A 1 190 ? -28.647 4.969 27.582 1.00 96.38 190 ILE A N 1
ATOM 1441 C CA . ILE A 1 190 ? -27.330 5.403 27.087 1.00 96.38 190 ILE A CA 1
ATOM 1442 C C . ILE A 1 190 ? -26.993 4.785 25.723 1.00 96.38 190 ILE A C 1
ATOM 1444 O O . ILE A 1 190 ? -26.408 5.448 24.865 1.00 96.38 190 ILE A O 1
ATOM 1448 N N . GLY A 1 191 ? -27.409 3.540 25.480 1.00 97.56 191 GLY A N 1
ATOM 1449 C CA . GLY A 1 191 ? -27.206 2.896 24.186 1.00 97.56 191 GLY A CA 1
ATOM 1450 C C . GLY A 1 191 ? -27.995 3.552 23.050 1.00 97.56 191 GLY A C 1
ATOM 1451 O O . GLY A 1 191 ? -27.450 3.748 21.965 1.00 97.56 191 GLY A O 1
ATOM 1452 N N . ASP A 1 192 ? -29.241 3.964 23.302 1.00 97.44 192 ASP A N 1
ATOM 1453 C CA . ASP A 1 192 ? -30.073 4.697 22.340 1.00 97.44 192 ASP A CA 1
ATOM 1454 C C . ASP A 1 192 ? -29.472 6.082 22.038 1.00 97.44 192 ASP A C 1
ATOM 1456 O O . ASP A 1 192 ? -29.473 6.528 20.887 1.00 97.44 192 ASP A O 1
ATOM 1460 N N . ALA A 1 193 ? -28.905 6.746 23.053 1.00 96.31 193 ALA A N 1
ATOM 1461 C CA . ALA A 1 193 ? -28.208 8.021 22.890 1.00 96.31 193 ALA A CA 1
ATOM 1462 C C . ALA A 1 193 ? -26.946 7.888 22.017 1.00 96.31 193 ALA A C 1
ATOM 1464 O O . ALA A 1 193 ? -26.744 8.689 21.100 1.00 96.31 193 ALA A O 1
ATOM 1465 N N . LEU A 1 194 ? -26.129 6.852 22.239 1.00 97.38 194 LEU A N 1
ATOM 1466 C CA . LEU A 1 194 ? -24.956 6.557 21.408 1.00 97.38 194 LEU A CA 1
ATOM 1467 C C . LEU A 1 194 ? -25.342 6.174 19.975 1.00 97.38 194 LEU A C 1
ATOM 1469 O O . LEU A 1 194 ? -24.732 6.651 19.017 1.00 97.38 194 LEU A O 1
ATOM 1473 N N . GLU A 1 195 ? -26.377 5.356 19.796 1.00 97.19 195 GLU A N 1
ATOM 1474 C CA . GLU A 1 195 ? -26.882 5.002 18.468 1.00 97.19 195 GLU A CA 1
ATOM 1475 C C . GLU A 1 195 ? -27.330 6.255 17.695 1.00 97.19 195 GLU A C 1
ATOM 1477 O O . GLU A 1 195 ? -26.936 6.454 16.541 1.00 97.19 195 GLU A O 1
ATOM 1482 N N . ALA A 1 196 ? -28.062 7.164 18.347 1.00 96.12 196 ALA A N 1
ATOM 1483 C CA . ALA A 1 196 ? -28.460 8.444 17.765 1.00 96.12 196 ALA A CA 1
ATOM 1484 C C . ALA A 1 196 ? -27.257 9.343 17.418 1.00 96.12 196 ALA A C 1
ATOM 1486 O O . ALA A 1 196 ? -27.243 9.951 16.340 1.00 96.12 196 ALA A O 1
ATOM 1487 N N . LEU A 1 197 ? -26.234 9.395 18.282 1.00 96.06 197 LEU A N 1
ATOM 1488 C CA . LEU A 1 197 ? -24.981 10.121 18.042 1.00 96.06 197 LEU A CA 1
ATOM 1489 C C . LEU A 1 197 ? -24.292 9.639 16.757 1.00 96.06 197 LEU A C 1
ATOM 1491 O O . LEU A 1 197 ? -23.972 10.441 15.870 1.00 96.06 197 LEU A O 1
ATOM 1495 N N . TYR A 1 198 ? -24.115 8.328 16.600 1.00 96.44 198 TYR A N 1
ATOM 1496 C CA . TYR A 1 198 ? -23.461 7.756 15.421 1.00 96.44 198 TYR A CA 1
ATOM 1497 C C . TYR A 1 198 ? -24.314 7.831 14.155 1.00 96.44 198 TYR A C 1
ATOM 1499 O O . TYR A 1 198 ? -23.775 8.069 13.071 1.00 96.44 198 TYR A O 1
ATOM 1507 N N . LEU A 1 199 ? -25.642 7.720 14.263 1.00 95.81 199 LEU A N 1
ATOM 1508 C CA . LEU A 1 199 ? -26.558 7.937 13.139 1.00 95.81 199 LEU A CA 1
ATOM 1509 C C . LEU A 1 199 ? -26.533 9.379 12.621 1.00 95.81 199 LEU A C 1
ATOM 1511 O O . LEU A 1 199 ? -26.834 9.596 11.447 1.00 95.81 199 LEU A O 1
ATOM 1515 N N . LYS A 1 200 ? -26.177 10.372 13.439 1.00 94.12 200 LYS A N 1
ATOM 1516 C CA . LYS A 1 200 ? -25.931 11.741 12.955 1.00 94.12 200 LYS A CA 1
ATOM 1517 C C . LYS A 1 200 ? -24.512 11.900 12.407 1.00 94.12 200 LYS A C 1
ATOM 1519 O O . LYS A 1 200 ? -24.301 12.644 11.449 1.00 94.12 200 LYS A O 1
ATOM 1524 N N . THR A 1 201 ? -23.550 11.193 12.994 1.00 93.50 201 THR A N 1
ATOM 1525 C CA . THR A 1 201 ? -22.123 11.391 12.722 1.00 93.50 201 THR A CA 1
ATOM 1526 C C . THR A 1 201 ? -21.641 10.681 11.460 1.00 93.50 201 THR A C 1
ATOM 1528 O O . THR A 1 201 ? -21.108 11.323 10.547 1.00 93.50 201 THR A O 1
ATOM 1531 N N . ALA A 1 202 ? -21.867 9.372 11.363 1.00 94.38 202 ALA A N 1
ATOM 1532 C CA . ALA A 1 202 ? -21.394 8.558 10.253 1.00 94.38 202 ALA A CA 1
ATOM 1533 C C . ALA A 1 202 ? -22.167 8.861 8.960 1.00 94.38 202 ALA A C 1
ATOM 1535 O O . ALA A 1 202 ? -23.385 9.057 8.972 1.00 94.38 202 ALA A O 1
ATOM 1536 N N . ALA A 1 203 ? -21.475 8.824 7.824 1.00 91.81 203 ALA A N 1
ATOM 1537 C CA . ALA A 1 203 ? -22.037 8.948 6.482 1.00 91.81 203 ALA A CA 1
ATOM 1538 C C . ALA A 1 203 ? -22.533 7.604 5.909 1.00 91.81 203 ALA A C 1
ATOM 1540 O O . ALA A 1 203 ? -23.471 7.583 5.112 1.00 91.81 203 ALA A O 1
ATOM 1541 N N . LYS A 1 204 ? -21.940 6.475 6.321 1.00 87.69 204 LYS A N 1
ATOM 1542 C CA . LYS A 1 204 ? -22.268 5.131 5.807 1.00 87.69 204 LYS A CA 1
ATOM 1543 C C . LYS A 1 204 ? -23.703 4.705 6.135 1.00 87.69 204 LYS A C 1
ATOM 1545 O O . LYS A 1 204 ? -24.111 4.759 7.294 1.00 87.69 204 LYS A O 1
ATOM 1550 N N . ARG A 1 205 ? -24.458 4.204 5.148 1.00 91.12 205 ARG A N 1
ATOM 1551 C CA . ARG A 1 205 ? -25.795 3.608 5.344 1.00 91.12 205 ARG A CA 1
ATOM 1552 C C . ARG A 1 205 ? -25.958 2.308 4.528 1.00 91.12 205 ARG A C 1
ATOM 1554 O O . ARG A 1 205 ? -25.550 2.305 3.368 1.00 91.12 205 ARG A O 1
ATOM 1561 N N . PRO A 1 206 ? -26.572 1.239 5.084 1.00 92.19 206 PRO A N 1
ATOM 1562 C CA . PRO A 1 206 ? -26.951 1.084 6.492 1.00 92.19 206 PRO A CA 1
ATOM 1563 C C . PRO A 1 206 ? -25.714 1.061 7.403 1.00 92.19 206 PRO A C 1
ATOM 1565 O O . PRO A 1 206 ? -24.625 0.685 6.968 1.00 92.19 206 PRO A O 1
ATOM 1568 N N . LEU A 1 207 ? -25.887 1.504 8.648 1.00 95.19 207 LEU A N 1
ATOM 1569 C CA . LEU A 1 207 ? -24.844 1.489 9.669 1.00 95.19 207 LEU A CA 1
ATOM 1570 C C . LEU A 1 207 ? -25.133 0.340 10.645 1.00 95.19 207 LEU A C 1
ATOM 1572 O O . LEU A 1 207 ? -26.132 0.423 11.358 1.00 95.19 207 LEU A O 1
ATOM 1576 N N . PRO A 1 208 ? -24.334 -0.741 10.653 1.00 96.62 208 PRO A N 1
ATOM 1577 C CA . PRO A 1 208 ? -24.539 -1.842 11.587 1.00 96.62 208 PRO A CA 1
ATOM 1578 C C . PRO A 1 208 ? -24.194 -1.427 13.019 1.00 96.62 208 PRO A C 1
ATOM 1580 O O . PRO A 1 208 ? -23.122 -0.871 13.256 1.00 96.62 208 PRO A O 1
ATOM 1583 N N . PHE A 1 209 ? -25.081 -1.750 13.960 1.00 97.50 209 PHE A N 1
ATOM 1584 C CA . PHE A 1 209 ? -24.868 -1.578 15.395 1.00 97.50 209 PHE A CA 1
ATOM 1585 C C . PHE A 1 209 ? -24.840 -2.941 16.085 1.00 97.50 209 PHE A C 1
ATOM 1587 O O . PHE A 1 209 ? -25.716 -3.779 15.865 1.00 97.50 209 PHE A O 1
ATOM 1594 N N . HIS A 1 210 ? -23.851 -3.144 16.949 1.00 97.88 210 HIS A N 1
ATOM 1595 C CA . HIS A 1 210 ? -23.735 -4.311 17.812 1.00 97.88 210 HIS A CA 1
ATOM 1596 C C . HIS A 1 210 ? -23.776 -3.850 19.270 1.00 97.88 210 HIS A C 1
ATOM 1598 O O . HIS A 1 210 ? -22.787 -3.356 19.806 1.00 97.88 210 HIS A O 1
ATOM 1604 N N . ARG A 1 211 ? -24.949 -3.993 19.892 1.00 97.75 211 ARG A N 1
ATOM 1605 C CA . ARG A 1 211 ? -25.206 -3.622 21.289 1.00 97.75 211 ARG A CA 1
ATOM 1606 C C . ARG A 1 211 ? -25.166 -4.871 22.163 1.00 97.75 211 ARG A C 1
ATOM 1608 O O . ARG A 1 211 ? -25.815 -5.866 21.836 1.00 97.75 211 ARG A O 1
ATOM 1615 N N . MET A 1 212 ? -24.380 -4.853 23.233 1.00 97.44 212 MET A N 1
ATOM 1616 C CA . MET A 1 212 ? -24.184 -6.008 24.114 1.00 97.44 212 MET A CA 1
ATOM 1617 C C . MET A 1 212 ? -23.775 -5.576 25.530 1.00 97.44 212 MET A C 1
ATOM 1619 O O . MET A 1 212 ? -23.653 -4.390 25.820 1.00 97.44 212 MET A O 1
ATOM 1623 N N . ASN A 1 213 ? -23.596 -6.542 26.434 1.00 97.12 213 ASN A N 1
ATOM 1624 C CA . ASN A 1 213 ? -23.059 -6.257 27.765 1.00 97.12 213 ASN A CA 1
ATOM 1625 C C . ASN A 1 213 ? -21.561 -5.893 27.694 1.00 97.12 213 ASN A C 1
ATOM 1627 O O . ASN A 1 213 ? -20.901 -6.107 26.674 1.00 97.12 213 ASN A O 1
ATOM 1631 N N . PHE A 1 214 ? -21.018 -5.362 28.790 1.00 98.06 214 PHE A N 1
ATOM 1632 C CA . PHE A 1 214 ? -19.637 -4.884 28.824 1.00 98.06 214 PHE A CA 1
ATOM 1633 C C . PHE A 1 214 ? -18.600 -5.951 28.475 1.00 98.06 214 PHE A C 1
ATOM 1635 O O . PHE A 1 214 ? -17.809 -5.731 27.562 1.00 98.06 214 PHE A O 1
ATOM 1642 N N . VAL A 1 215 ? -18.648 -7.119 29.125 1.00 95.56 215 VAL A N 1
ATOM 1643 C CA . VAL A 1 215 ? -17.643 -8.172 28.903 1.00 95.56 215 VAL A CA 1
ATOM 1644 C C . VAL A 1 215 ? -17.616 -8.653 27.452 1.00 95.56 215 VAL A C 1
ATOM 1646 O O . VAL A 1 215 ? -16.541 -8.911 26.912 1.00 95.56 215 VAL A O 1
ATOM 1649 N N . ASN A 1 216 ? -18.776 -8.705 26.787 1.00 97.25 216 ASN A N 1
ATOM 1650 C CA . ASN A 1 216 ? -18.858 -9.071 25.378 1.00 97.25 216 ASN A CA 1
ATOM 1651 C C . ASN A 1 216 ? -18.231 -8.000 24.471 1.00 97.25 216 ASN A C 1
ATOM 1653 O O . ASN A 1 216 ? -17.549 -8.362 23.512 1.00 97.25 216 ASN A O 1
ATOM 1657 N N . VAL A 1 217 ? -18.410 -6.702 24.752 1.00 97.38 217 VAL A N 1
ATOM 1658 C CA . VAL A 1 217 ? -17.742 -5.641 23.972 1.00 97.38 217 VAL A CA 1
ATOM 1659 C C . VAL A 1 217 ? -16.238 -5.653 24.204 1.00 97.38 217 VAL A C 1
ATOM 1661 O O . VAL A 1 217 ? -15.482 -5.624 23.236 1.00 97.38 217 VAL A O 1
ATOM 1664 N N . GLU A 1 218 ? -15.804 -5.741 25.462 1.00 96.25 218 GLU A N 1
ATOM 1665 C CA . GLU A 1 218 ? -14.385 -5.750 25.827 1.00 96.25 218 GLU A CA 1
ATOM 1666 C C . GLU A 1 218 ? -13.636 -6.894 25.143 1.00 96.25 218 GLU A C 1
ATOM 1668 O O . GLU A 1 218 ? -12.568 -6.678 24.571 1.00 96.25 218 GLU A O 1
ATOM 1673 N N . ILE A 1 219 ? -14.198 -8.110 25.147 1.00 95.06 219 ILE A N 1
ATOM 1674 C CA . ILE A 1 219 ? -13.549 -9.244 24.481 1.00 95.06 219 ILE A CA 1
ATOM 1675 C C . ILE A 1 219 ? -13.633 -9.135 22.955 1.00 95.06 219 ILE A C 1
ATOM 1677 O O . ILE A 1 219 ? -12.689 -9.540 22.277 1.00 95.06 219 ILE A O 1
ATOM 1681 N N . THR A 1 220 ? -14.715 -8.578 22.397 1.00 95.94 220 THR A N 1
ATOM 1682 C CA . THR A 1 220 ? -14.878 -8.408 20.941 1.00 95.94 220 THR A CA 1
ATOM 1683 C C . THR A 1 220 ? -13.789 -7.506 20.362 1.00 95.94 220 THR A C 1
ATOM 1685 O O . THR A 1 220 ? -13.177 -7.875 19.359 1.00 95.94 220 THR A O 1
ATOM 1688 N N . GLU A 1 221 ? -13.501 -6.380 21.018 1.00 92.81 221 GLU A N 1
ATOM 1689 C CA . GLU A 1 221 ? -12.468 -5.414 20.617 1.00 92.81 221 GLU A CA 1
ATOM 1690 C C . GLU A 1 221 ? -11.102 -6.088 20.410 1.00 92.81 221 GLU A C 1
ATOM 1692 O O . GLU A 1 221 ? -10.551 -6.111 19.305 1.00 92.81 221 GLU A O 1
ATOM 1697 N N . ILE A 1 222 ? -10.582 -6.736 21.456 1.00 91.12 222 ILE A N 1
ATOM 1698 C CA . ILE A 1 222 ? -9.268 -7.393 21.399 1.00 91.12 222 ILE A CA 1
ATOM 1699 C C . ILE A 1 222 ? -9.270 -8.638 20.498 1.00 91.12 222 ILE A C 1
ATOM 1701 O O . ILE A 1 222 ? -8.243 -8.965 19.896 1.00 91.12 222 ILE A O 1
ATOM 1705 N N . SER A 1 223 ? -10.411 -9.323 20.357 1.00 91.69 223 SER A N 1
ATOM 1706 C CA . SER A 1 223 ? -10.543 -10.503 19.490 1.00 91.69 223 SER A CA 1
ATOM 1707 C C . SER A 1 223 ? -10.425 -10.138 18.015 1.00 91.69 223 SER A C 1
ATOM 1709 O O . SER A 1 223 ? -9.794 -10.871 17.253 1.00 91.69 223 SER A O 1
ATOM 1711 N N . ILE A 1 224 ? -10.995 -9.002 17.600 1.00 92.56 224 ILE A N 1
ATOM 1712 C CA . ILE A 1 224 ? -10.912 -8.528 16.215 1.00 92.56 224 ILE A CA 1
ATOM 1713 C C . ILE A 1 224 ? -9.460 -8.223 15.848 1.00 92.56 224 ILE A C 1
ATOM 1715 O O . ILE A 1 224 ? -8.975 -8.741 14.840 1.00 92.56 224 ILE A O 1
ATOM 1719 N N . ASN A 1 225 ? -8.742 -7.465 16.683 1.00 89.50 225 ASN A N 1
ATOM 1720 C CA . ASN A 1 225 ? -7.333 -7.152 16.432 1.00 89.50 225 ASN A CA 1
ATOM 1721 C C . ASN A 1 225 ? -6.466 -8.418 16.417 1.00 89.50 225 ASN A C 1
ATOM 1723 O O . ASN A 1 225 ? -5.653 -8.579 15.508 1.00 89.50 225 ASN A O 1
ATOM 1727 N N . THR A 1 226 ? -6.713 -9.356 17.337 1.00 91.06 226 THR A N 1
ATOM 1728 C CA . THR A 1 226 ? -6.031 -10.662 17.376 1.00 91.06 226 THR A CA 1
ATOM 1729 C C . THR A 1 226 ? -6.279 -11.478 16.102 1.00 91.06 226 THR A C 1
ATOM 1731 O O . THR A 1 226 ? -5.348 -12.031 15.514 1.00 91.06 226 THR A O 1
ATOM 1734 N N . TYR A 1 227 ? -7.520 -11.530 15.613 1.00 93.06 227 TYR A N 1
ATOM 1735 C CA . TYR A 1 227 ? -7.839 -12.259 14.385 1.00 93.06 227 TYR A CA 1
ATOM 1736 C C . TYR A 1 227 ? -7.201 -11.612 13.149 1.00 93.06 227 TYR A C 1
ATOM 1738 O O . TYR A 1 227 ? -6.665 -12.311 12.286 1.00 93.06 227 TYR A O 1
ATOM 1746 N N . VAL A 1 228 ? -7.198 -10.277 13.073 1.00 91.75 228 VAL A N 1
ATOM 1747 C CA . VAL A 1 228 ? -6.513 -9.534 12.006 1.00 91.75 228 VAL A CA 1
ATOM 1748 C C . VAL A 1 228 ? -5.014 -9.837 12.011 1.00 91.75 228 VAL A C 1
ATOM 1750 O O . VAL A 1 228 ? -4.461 -10.140 10.951 1.00 91.75 228 VAL A O 1
ATOM 1753 N N . THR A 1 229 ? -4.358 -9.837 13.175 1.00 91.94 229 THR A N 1
ATOM 1754 C CA . THR A 1 229 ? -2.935 -10.193 13.273 1.00 91.94 229 THR A CA 1
ATOM 1755 C C . THR A 1 229 ? -2.673 -11.640 12.876 1.00 91.94 229 THR A C 1
ATOM 1757 O O . THR A 1 229 ? -1.715 -11.899 12.150 1.00 91.94 229 THR A O 1
ATOM 1760 N N . THR A 1 230 ? -3.553 -12.577 13.240 1.00 93.12 230 THR A N 1
ATOM 1761 C CA . THR A 1 230 ? -3.456 -13.971 12.784 1.00 93.12 230 THR A CA 1
ATOM 1762 C C . THR A 1 230 ? -3.566 -14.080 11.263 1.00 93.12 230 THR A C 1
ATOM 1764 O O . THR A 1 230 ? -2.781 -14.812 10.661 1.00 93.12 230 THR A O 1
ATOM 1767 N N . LYS A 1 231 ? -4.468 -13.331 10.607 1.00 93.94 231 LYS A N 1
ATOM 1768 C CA . LYS A 1 231 ? -4.560 -13.312 9.134 1.00 93.94 231 LYS A CA 1
ATOM 1769 C C . LYS A 1 231 ? -3.277 -12.792 8.478 1.00 93.94 231 LYS A C 1
ATOM 1771 O O . LYS A 1 231 ? -2.811 -13.401 7.516 1.00 93.94 231 LYS A O 1
ATOM 1776 N N . ILE A 1 232 ? -2.686 -11.717 9.010 1.00 89.12 232 ILE A N 1
ATOM 1777 C CA . ILE A 1 232 ? -1.413 -11.170 8.508 1.00 89.12 232 ILE A CA 1
ATOM 1778 C C . ILE A 1 232 ? -0.292 -12.204 8.668 1.00 89.12 232 ILE A C 1
ATOM 1780 O O . ILE A 1 232 ? 0.424 -12.495 7.712 1.00 89.12 232 ILE A O 1
ATOM 1784 N N . THR A 1 233 ? -0.160 -12.802 9.853 1.00 90.75 233 THR A N 1
ATOM 1785 C CA . THR A 1 233 ? 0.866 -13.818 10.115 1.00 90.75 233 THR A CA 1
ATOM 1786 C C . THR A 1 233 ? 0.677 -15.060 9.244 1.00 90.75 233 THR A C 1
ATOM 1788 O O . THR A 1 233 ? 1.654 -15.584 8.711 1.00 90.75 233 THR A O 1
ATOM 1791 N N . TYR A 1 234 ? -0.566 -15.501 9.029 1.00 91.06 234 TYR A N 1
ATOM 1792 C CA . TYR A 1 234 ? -0.880 -16.583 8.097 1.00 91.06 234 TYR A CA 1
ATOM 1793 C C . TYR A 1 234 ? -0.453 -16.237 6.667 1.00 91.06 234 TYR A C 1
ATOM 1795 O O . TYR A 1 234 ? 0.171 -17.061 6.002 1.00 91.06 234 TYR A O 1
ATOM 1803 N N . ALA A 1 235 ? -0.735 -15.017 6.202 1.00 89.31 235 ALA A N 1
ATOM 1804 C CA . ALA A 1 235 ? -0.320 -14.561 4.880 1.00 89.31 235 ALA A CA 1
ATOM 1805 C C . ALA A 1 235 ? 1.211 -14.519 4.738 1.00 89.31 235 ALA A C 1
ATOM 1807 O O . ALA A 1 235 ? 1.735 -14.936 3.711 1.00 89.31 235 ALA A O 1
ATOM 1808 N N . ASN A 1 236 ? 1.934 -14.094 5.778 1.00 86.50 236 ASN A N 1
ATOM 1809 C CA . ASN A 1 236 ? 3.400 -14.106 5.794 1.00 86.50 236 ASN A CA 1
ATOM 1810 C C . ASN A 1 236 ? 3.969 -15.534 5.729 1.00 86.50 236 ASN A C 1
ATOM 1812 O O . ASN A 1 236 ? 4.887 -15.793 4.953 1.00 86.50 236 ASN A O 1
ATOM 1816 N N . MET A 1 237 ? 3.396 -16.470 6.492 1.00 91.31 237 MET A N 1
ATOM 1817 C CA . MET A 1 237 ? 3.755 -17.891 6.423 1.00 91.31 237 MET A CA 1
ATOM 1818 C C . MET A 1 237 ? 3.473 -18.469 5.027 1.00 91.31 237 MET A C 1
ATOM 1820 O O . MET A 1 237 ? 4.303 -19.181 4.469 1.00 91.31 237 MET A O 1
ATOM 1824 N N . LEU A 1 238 ? 2.318 -18.147 4.439 1.00 88.00 238 LEU A N 1
ATOM 1825 C CA . LEU A 1 238 ? 1.956 -18.572 3.088 1.00 88.00 238 LEU A CA 1
ATOM 1826 C C . LEU A 1 238 ? 2.920 -18.011 2.031 1.00 88.00 238 LEU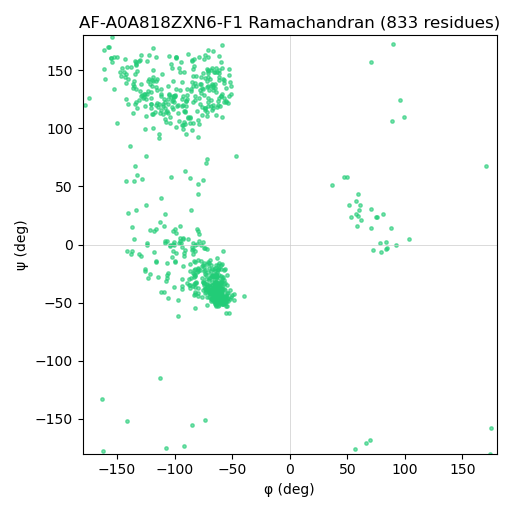 A C 1
ATOM 1828 O O . LEU A 1 238 ? 3.288 -18.742 1.113 1.00 88.00 238 LEU A O 1
ATOM 1832 N N . SER A 1 239 ? 3.359 -16.756 2.167 1.00 88.06 239 SER A N 1
ATOM 1833 C CA . SER A 1 239 ? 4.375 -16.168 1.287 1.00 88.06 239 SER A CA 1
ATOM 1834 C C . SER A 1 239 ? 5.697 -16.920 1.354 1.00 88.06 239 SER A C 1
ATOM 1836 O O . SER A 1 239 ? 6.241 -17.264 0.310 1.00 88.06 239 SER A O 1
ATOM 1838 N N . GLU A 1 240 ? 6.177 -17.249 2.554 1.00 87.00 240 GLU A N 1
ATOM 1839 C CA . GLU A 1 240 ? 7.401 -18.041 2.727 1.00 87.00 240 GLU A CA 1
ATOM 1840 C C . GLU A 1 240 ? 7.274 -19.439 2.098 1.00 87.00 240 GLU A C 1
ATOM 1842 O O . GLU A 1 240 ? 8.216 -19.926 1.475 1.00 87.00 240 GLU A O 1
ATOM 1847 N N . LEU A 1 241 ? 6.100 -20.078 2.174 1.00 82.94 241 LEU A N 1
ATOM 1848 C CA . LEU A 1 241 ? 5.852 -21.331 1.450 1.00 82.94 241 LEU A CA 1
ATOM 1849 C C . LEU A 1 241 ? 5.922 -21.136 -0.071 1.00 82.94 241 LEU A C 1
ATOM 1851 O O . LEU A 1 241 ? 6.536 -21.950 -0.757 1.00 82.94 241 LEU A O 1
ATOM 1855 N N . CYS A 1 242 ? 5.319 -20.068 -0.600 1.00 85.19 242 CYS A N 1
ATOM 1856 C CA . CYS A 1 242 ? 5.321 -19.789 -2.038 1.00 85.19 242 CYS A CA 1
ATOM 1857 C C . CYS A 1 242 ? 6.732 -19.510 -2.573 1.00 85.19 242 CYS A C 1
ATOM 1859 O O . CYS A 1 242 ? 7.071 -19.985 -3.649 1.00 85.19 242 CYS A O 1
ATOM 1861 N N . GLU A 1 243 ? 7.580 -18.816 -1.814 1.00 84.25 243 GLU A N 1
ATOM 1862 C CA . GLU A 1 243 ? 8.981 -18.577 -2.193 1.00 84.25 243 GLU A CA 1
ATOM 1863 C C . GLU A 1 243 ? 9.787 -19.871 -2.373 1.00 84.25 243 GLU A C 1
ATOM 1865 O O . GLU A 1 243 ? 10.691 -19.930 -3.204 1.00 84.25 243 GLU A O 1
ATOM 1870 N N . ASN A 1 244 ? 9.455 -20.915 -1.608 1.00 81.94 244 ASN A N 1
ATOM 1871 C CA . ASN A 1 244 ? 10.155 -22.200 -1.637 1.00 81.94 244 ASN A CA 1
ATOM 1872 C C . ASN A 1 244 ? 9.542 -23.215 -2.621 1.00 81.94 244 ASN A C 1
ATOM 1874 O O . ASN A 1 244 ? 10.115 -24.285 -2.834 1.00 81.94 244 ASN A O 1
ATOM 1878 N N . LEU A 1 245 ? 8.387 -22.913 -3.222 1.00 73.38 245 LEU A N 1
ATOM 1879 C CA . LEU A 1 245 ? 7.682 -23.803 -4.145 1.00 73.38 245 LEU A CA 1
ATOM 1880 C C . LEU A 1 245 ? 7.830 -23.303 -5.593 1.00 73.38 245 LEU A C 1
ATOM 1882 O O . LEU A 1 245 ? 7.296 -22.246 -5.930 1.00 73.38 245 LEU A O 1
ATOM 1886 N N . PRO A 1 246 ? 8.501 -24.055 -6.490 1.00 87.19 246 PRO A N 1
ATOM 1887 C CA . PRO A 1 246 ? 8.684 -23.631 -7.875 1.00 87.19 246 PRO A CA 1
ATOM 1888 C C . PRO A 1 246 ? 7.356 -23.312 -8.577 1.00 87.19 246 PRO A C 1
ATOM 1890 O O . PRO A 1 246 ? 6.476 -24.165 -8.685 1.00 87.19 246 PRO A O 1
ATOM 1893 N N . GLY A 1 247 ? 7.231 -22.081 -9.080 1.00 85.94 247 GLY A N 1
ATOM 1894 C CA . GLY A 1 247 ? 6.048 -21.600 -9.802 1.00 85.94 247 GLY A CA 1
ATOM 1895 C C . GLY A 1 247 ? 4.901 -21.089 -8.923 1.00 85.94 247 GLY A C 1
ATOM 1896 O O . GLY A 1 247 ? 3.870 -20.702 -9.471 1.00 85.94 247 GLY A O 1
ATOM 1897 N N . ALA A 1 248 ? 5.049 -21.071 -7.595 1.00 77.56 248 ALA A N 1
ATOM 1898 C CA . ALA A 1 248 ? 4.069 -20.463 -6.700 1.00 77.56 248 ALA A CA 1
ATOM 1899 C C . ALA A 1 248 ? 4.257 -18.938 -6.606 1.00 77.56 248 ALA A C 1
ATOM 1901 O O . ALA A 1 248 ? 5.373 -18.427 -6.627 1.00 77.56 248 ALA A O 1
ATOM 1902 N N . ASP A 1 249 ? 3.144 -18.214 -6.472 1.00 88.94 249 ASP A N 1
ATOM 1903 C CA . ASP A 1 249 ? 3.108 -16.760 -6.302 1.00 88.94 249 ASP A CA 1
ATOM 1904 C C . ASP A 1 249 ? 2.128 -16.421 -5.174 1.00 88.94 249 ASP A C 1
ATOM 1906 O O . ASP A 1 249 ? 0.943 -16.769 -5.226 1.00 88.94 249 ASP A O 1
ATOM 1910 N N . ALA A 1 250 ? 2.630 -15.754 -4.136 1.00 83.62 250 ALA A N 1
ATOM 1911 C CA . ALA A 1 250 ? 1.858 -15.466 -2.936 1.00 83.62 250 ALA A CA 1
ATOM 1912 C C . ALA A 1 250 ? 0.680 -14.512 -3.190 1.00 83.62 250 ALA A C 1
ATOM 1914 O O . ALA A 1 250 ? -0.366 -14.655 -2.555 1.00 83.62 250 ALA A O 1
ATOM 1915 N N . ASP A 1 251 ? 0.811 -13.563 -4.119 1.00 88.19 251 ASP A N 1
ATOM 1916 C CA . ASP A 1 251 ? -0.252 -12.620 -4.468 1.00 88.19 251 ASP A CA 1
ATOM 1917 C C . ASP A 1 251 ? -1.354 -13.327 -5.281 1.00 88.19 251 ASP A C 1
ATOM 1919 O O . ASP A 1 251 ? -2.538 -13.108 -5.021 1.00 88.19 251 ASP A O 1
ATOM 1923 N N . ILE A 1 252 ? -1.000 -14.246 -6.189 1.00 93.25 252 ILE A N 1
ATOM 1924 C CA . ILE A 1 252 ? -1.978 -15.085 -6.909 1.00 93.25 252 ILE A CA 1
ATOM 1925 C C . ILE A 1 252 ? -2.743 -15.987 -5.932 1.00 93.25 252 ILE A C 1
ATOM 1927 O O . ILE A 1 252 ? -3.976 -16.046 -5.970 1.00 93.25 252 ILE A O 1
ATOM 1931 N N . VAL A 1 253 ? -2.030 -16.680 -5.040 1.00 89.06 253 VAL A N 1
ATOM 1932 C CA . VAL A 1 253 ? -2.646 -17.618 -4.090 1.00 89.06 253 VAL A CA 1
ATOM 1933 C C . VAL A 1 253 ? -3.509 -16.874 -3.070 1.00 89.06 253 VAL A C 1
ATOM 1935 O O . VAL A 1 253 ? -4.658 -17.257 -2.849 1.00 89.06 253 VAL A O 1
ATOM 1938 N N . SER A 1 254 ? -3.005 -15.792 -2.472 1.00 88.88 254 SER A N 1
ATOM 1939 C CA . SER A 1 254 ? -3.769 -15.010 -1.490 1.00 88.88 254 SER A CA 1
ATOM 1940 C C . SER A 1 254 ? -4.997 -14.331 -2.101 1.00 88.88 254 SER A C 1
ATOM 1942 O O . SER A 1 254 ? -6.036 -14.273 -1.442 1.00 88.88 254 SER A O 1
ATOM 1944 N N . ALA A 1 255 ? -4.938 -13.892 -3.365 1.00 92.75 255 ALA A N 1
ATOM 1945 C CA . ALA A 1 255 ? -6.103 -13.379 -4.082 1.00 92.75 255 ALA A CA 1
ATOM 1946 C C . ALA A 1 255 ? -7.177 -14.459 -4.279 1.00 92.75 255 ALA A C 1
ATOM 1948 O O . ALA A 1 255 ? -8.360 -14.195 -4.050 1.00 92.75 255 ALA A O 1
ATOM 1949 N N . ALA A 1 256 ? -6.778 -15.683 -4.644 1.00 95.00 256 ALA A N 1
ATOM 1950 C CA . ALA A 1 256 ? -7.700 -16.809 -4.765 1.00 95.00 256 ALA A CA 1
ATOM 1951 C C . ALA A 1 256 ? -8.328 -17.177 -3.408 1.00 95.00 256 ALA A C 1
ATOM 1953 O O . ALA A 1 256 ? -9.550 -17.273 -3.310 1.00 95.00 256 ALA A O 1
ATOM 1954 N N . VAL A 1 257 ? -7.528 -17.292 -2.342 1.00 93.88 257 VAL A N 1
ATOM 1955 C CA . VAL A 1 257 ? -8.021 -17.566 -0.978 1.00 93.88 257 VAL A CA 1
ATOM 1956 C C . VAL A 1 257 ? -8.968 -16.464 -0.496 1.00 93.88 257 VAL A C 1
ATOM 1958 O O . VAL A 1 257 ? -10.040 -16.750 0.029 1.00 93.88 257 VAL A O 1
ATOM 1961 N N . GLY A 1 258 ? -8.610 -15.198 -0.711 1.00 95.38 258 GLY A N 1
ATOM 1962 C CA . GLY A 1 258 ? -9.416 -14.046 -0.309 1.00 95.38 258 GLY A CA 1
ATOM 1963 C C . GLY A 1 258 ? -10.704 -13.858 -1.115 1.00 95.38 258 GLY A C 1
ATOM 1964 O O . GLY A 1 258 ? -11.583 -13.120 -0.670 1.00 95.38 258 GLY A O 1
ATOM 1965 N N . SER A 1 259 ? -10.828 -14.509 -2.279 1.00 95.25 259 SER A N 1
ATOM 1966 C CA . SER A 1 259 ? -12.066 -14.532 -3.068 1.00 95.25 259 SER A CA 1
ATOM 1967 C C . SER A 1 259 ? -13.144 -15.433 -2.457 1.00 95.25 259 SER A C 1
ATOM 1969 O O . SER A 1 259 ? -14.329 -15.248 -2.737 1.00 95.25 259 SER A O 1
ATOM 1971 N N . ASP A 1 260 ? -12.754 -16.361 -1.577 1.00 97.06 260 ASP A N 1
ATOM 1972 C CA . ASP A 1 260 ? -13.696 -17.145 -0.790 1.00 97.06 260 ASP A CA 1
ATOM 1973 C C . ASP A 1 260 ? -14.360 -16.250 0.263 1.00 97.06 260 ASP A C 1
ATOM 1975 O O . ASP A 1 260 ? -13.706 -15.687 1.149 1.00 97.06 260 ASP A O 1
ATOM 1979 N N . SER A 1 261 ? -15.686 -16.130 0.187 1.00 95.38 261 SER A N 1
ATOM 1980 C CA . SER A 1 261 ? -16.471 -15.256 1.062 1.00 95.38 261 SER A CA 1
ATOM 1981 C C . SER A 1 261 ? -16.389 -15.627 2.544 1.00 95.38 261 SER A C 1
ATOM 1983 O O . SER A 1 261 ? -16.718 -14.797 3.387 1.00 95.38 261 SER A O 1
ATOM 1985 N N . ARG A 1 262 ? -15.956 -16.848 2.887 1.00 95.31 262 ARG A N 1
ATOM 1986 C CA . ARG A 1 262 ? -15.724 -17.270 4.279 1.00 95.31 262 ARG A CA 1
ATOM 1987 C C . ARG A 1 262 ? -14.445 -16.668 4.863 1.00 95.31 262 ARG A C 1
ATOM 1989 O O . ARG A 1 262 ? -14.330 -16.576 6.080 1.00 95.31 262 ARG A O 1
ATOM 1996 N N . VAL A 1 263 ? -13.490 -16.274 4.015 1.00 93.44 263 VAL A N 1
ATOM 1997 C CA . VAL A 1 263 ? -12.182 -15.735 4.425 1.00 93.44 263 VAL A CA 1
ATOM 1998 C C . VAL A 1 263 ? -12.111 -14.219 4.218 1.00 93.44 263 VAL A C 1
ATOM 2000 O O . VAL A 1 263 ? -11.661 -13.482 5.105 1.00 93.44 263 VAL A O 1
ATOM 2003 N N . GLY A 1 264 ? -12.558 -13.752 3.048 1.00 93.44 264 GLY A N 1
ATOM 2004 C CA . GLY A 1 264 ? -12.513 -12.352 2.630 1.00 93.44 264 GLY A CA 1
ATOM 2005 C C . GLY A 1 264 ? -11.103 -11.829 2.323 1.00 93.44 264 GLY A C 1
ATOM 2006 O O . GLY A 1 264 ? -10.097 -12.319 2.834 1.00 93.44 264 GLY A O 1
ATOM 2007 N N . ASN A 1 265 ? -11.030 -10.771 1.514 1.00 91.62 265 ASN A N 1
ATOM 2008 C CA . ASN A 1 265 ? -9.790 -10.272 0.903 1.00 91.62 265 ASN A CA 1
ATOM 2009 C C . ASN A 1 265 ? -8.919 -9.352 1.788 1.00 91.62 265 ASN A C 1
ATOM 2011 O O . ASN A 1 265 ? -7.727 -9.197 1.520 1.00 91.62 265 ASN A O 1
ATOM 2015 N N . LYS A 1 266 ? -9.478 -8.717 2.826 1.00 91.44 266 LYS A N 1
ATOM 2016 C CA . LYS A 1 266 ? -8.732 -7.785 3.693 1.00 91.44 266 LYS A CA 1
ATOM 2017 C C . LYS A 1 266 ? -7.691 -8.536 4.541 1.00 91.44 266 LYS A C 1
ATOM 2019 O O . LYS A 1 266 ? -7.983 -9.619 5.052 1.00 91.44 266 LYS A O 1
ATOM 2024 N N . TYR A 1 267 ? -6.520 -7.919 4.742 1.00 88.88 267 TYR A N 1
ATOM 2025 C CA . TYR A 1 267 ? -5.426 -8.418 5.597 1.00 88.88 267 TYR A CA 1
ATOM 2026 C C . TYR A 1 267 ? -4.893 -9.820 5.227 1.00 88.88 267 TYR A C 1
ATOM 2028 O O . TYR A 1 267 ? -4.561 -10.607 6.105 1.00 88.88 267 TYR A O 1
ATOM 2036 N N . LEU A 1 268 ? -4.811 -10.137 3.928 1.00 89.94 268 LEU A N 1
ATOM 2037 C CA . LEU A 1 268 ? -4.272 -11.410 3.412 1.00 89.94 268 LEU A CA 1
ATOM 2038 C C . LEU A 1 268 ? -3.026 -11.269 2.523 1.00 89.94 268 LEU A C 1
ATOM 2040 O O . LEU A 1 268 ? -2.626 -12.231 1.877 1.00 89.94 268 LEU A O 1
ATOM 2044 N N . LYS A 1 269 ? -2.403 -10.091 2.470 1.00 85.94 269 LYS A N 1
ATOM 2045 C CA . LYS A 1 269 ? -1.176 -9.890 1.691 1.00 85.94 269 LYS A CA 1
ATOM 2046 C C . LYS A 1 269 ? 0.043 -10.178 2.563 1.00 85.94 269 LYS A C 1
ATOM 2048 O O . LYS A 1 269 ? 0.228 -9.490 3.565 1.00 85.94 269 LYS A O 1
ATOM 2053 N N . GLY A 1 270 ? 0.857 -11.159 2.179 1.00 81.25 270 GLY A N 1
ATOM 2054 C CA . GLY A 1 270 ? 2.119 -11.428 2.863 1.00 81.25 270 GLY A CA 1
ATOM 2055 C C . GLY A 1 270 ? 3.186 -10.398 2.483 1.00 81.25 270 GLY A C 1
ATOM 2056 O O . GLY A 1 270 ? 3.312 -10.022 1.316 1.00 81.25 270 GLY A O 1
ATOM 2057 N N . ALA A 1 271 ? 3.900 -9.889 3.483 1.00 83.31 271 ALA A N 1
ATOM 2058 C CA . ALA A 1 271 ? 4.893 -8.826 3.372 1.00 83.31 271 ALA A CA 1
ATOM 2059 C C . ALA A 1 271 ? 5.788 -8.804 4.634 1.00 83.31 271 ALA A C 1
ATOM 2061 O O . ALA A 1 271 ? 6.280 -9.839 5.082 1.00 83.31 271 ALA A O 1
ATOM 2062 N N . LEU A 1 272 ? 6.012 -7.616 5.206 1.00 83.25 272 LEU A N 1
ATOM 2063 C CA . LEU A 1 272 ? 6.649 -7.438 6.508 1.00 83.25 272 LEU A CA 1
ATOM 2064 C C . LEU A 1 272 ? 5.713 -7.899 7.647 1.00 83.25 272 LEU A C 1
ATOM 2066 O O . LEU A 1 272 ? 4.495 -7.996 7.483 1.00 83.25 272 LEU A O 1
ATOM 2070 N N . ALA A 1 273 ? 6.283 -8.148 8.825 1.00 86.38 273 ALA A N 1
ATOM 2071 C CA . ALA A 1 273 ? 5.520 -8.347 10.055 1.00 86.38 273 ALA A CA 1
ATOM 2072 C C . ALA A 1 273 ? 4.641 -7.129 10.401 1.00 86.38 273 ALA A C 1
ATOM 2074 O O . ALA A 1 273 ? 4.972 -5.987 10.064 1.00 86.38 273 ALA A O 1
ATOM 2075 N N . TYR A 1 274 ? 3.527 -7.368 11.099 1.00 89.50 274 TYR A N 1
ATOM 2076 C CA . TYR A 1 274 ? 2.697 -6.288 11.622 1.00 89.50 274 TYR A CA 1
ATOM 2077 C C . TYR A 1 274 ? 3.404 -5.582 12.786 1.00 89.50 274 TYR A C 1
ATOM 2079 O O . TYR A 1 274 ? 4.145 -6.192 13.560 1.00 89.50 274 TYR A O 1
ATOM 2087 N N . GLY A 1 275 ? 3.131 -4.288 12.929 1.00 89.56 275 GLY A N 1
ATOM 2088 C CA . GLY A 1 275 ? 3.635 -3.449 14.013 1.00 89.56 275 GLY A CA 1
ATOM 2089 C C . GLY A 1 275 ? 2.579 -2.457 14.489 1.00 89.56 275 GLY A C 1
ATOM 2090 O O . GLY A 1 275 ? 1.378 -2.698 14.350 1.00 89.56 275 GLY A O 1
ATOM 2091 N N . GLY A 1 276 ? 3.030 -1.319 15.008 1.00 87.75 276 GLY A N 1
ATOM 2092 C CA . GLY A 1 276 ? 2.153 -0.247 15.472 1.00 87.75 276 GLY A CA 1
ATOM 2093 C C . GLY A 1 276 ? 1.750 -0.382 16.941 1.00 87.75 276 GLY A C 1
ATOM 2094 O O . GLY A 1 276 ? 2.029 -1.395 17.581 1.00 87.75 276 GLY A O 1
ATOM 2095 N N . PRO A 1 277 ? 1.075 0.636 17.494 1.00 83.56 277 PRO A N 1
ATOM 2096 C CA . PRO A 1 277 ? 0.778 0.700 18.925 1.00 83.56 277 PRO A CA 1
ATOM 2097 C C . PRO A 1 277 ? -0.323 -0.272 19.388 1.00 83.56 277 PRO A C 1
ATOM 2099 O O . PRO A 1 277 ? -0.370 -0.598 20.570 1.00 83.56 277 PRO A O 1
ATOM 2102 N N . CYS A 1 278 ? -1.198 -0.730 18.483 1.00 86.94 278 CYS A N 1
ATOM 2103 C CA . CYS A 1 278 ? -2.378 -1.535 18.830 1.00 86.94 278 CYS A CA 1
ATOM 2104 C C . CYS A 1 278 ? -2.125 -3.038 18.654 1.00 86.94 278 CYS A C 1
ATOM 2106 O O . CYS A 1 278 ? -2.130 -3.785 19.624 1.00 86.94 278 CYS A O 1
ATOM 2108 N N . PHE A 1 279 ? -1.824 -3.490 17.431 1.00 90.38 279 PHE A N 1
ATOM 2109 C CA . PHE A 1 279 ? -1.788 -4.918 17.085 1.00 90.38 279 PHE A CA 1
ATOM 2110 C C . PHE A 1 279 ? -0.873 -5.791 17.967 1.00 90.38 279 PHE A C 1
ATOM 2112 O O . PHE A 1 279 ? -1.376 -6.766 18.529 1.00 90.38 279 PHE A O 1
ATOM 2119 N N . PRO A 1 280 ? 0.427 -5.480 18.171 1.00 87.88 280 PRO A N 1
ATOM 2120 C CA . PRO A 1 280 ? 1.287 -6.305 19.023 1.00 87.88 280 PRO A CA 1
ATOM 2121 C C . PRO A 1 280 ? 0.827 -6.319 20.480 1.00 87.88 280 PRO A C 1
ATOM 2123 O O . PRO A 1 280 ? 0.916 -7.339 21.158 1.00 87.88 280 PRO A O 1
ATOM 2126 N N . ARG A 1 281 ? 0.342 -5.178 20.971 1.00 89.62 281 ARG A N 1
ATOM 2127 C CA . ARG A 1 281 ? -0.168 -5.050 22.330 1.00 89.62 281 ARG A CA 1
ATOM 2128 C C . ARG A 1 281 ? -1.423 -5.904 22.522 1.00 89.62 281 ARG A C 1
ATOM 2130 O O . ARG A 1 281 ? -1.479 -6.670 23.478 1.00 89.62 281 ARG A O 1
ATOM 2137 N N . ASP A 1 282 ? -2.404 -5.768 21.637 1.00 90.50 282 ASP A N 1
ATOM 2138 C CA . ASP A 1 282 ? -3.728 -6.357 21.825 1.00 90.50 282 ASP A CA 1
ATOM 2139 C C . ASP A 1 282 ? -3.687 -7.884 21.651 1.00 90.50 282 ASP A C 1
ATOM 2141 O O . ASP A 1 282 ? -4.297 -8.601 22.440 1.00 90.50 282 ASP A O 1
ATOM 2145 N N . ASN A 1 283 ? -2.877 -8.401 20.715 1.00 92.00 283 ASN A N 1
ATOM 2146 C CA . ASN A 1 283 ? -2.643 -9.845 20.578 1.00 92.00 283 ASN A CA 1
ATOM 2147 C C . ASN A 1 283 ? -1.980 -10.443 21.838 1.00 92.00 283 ASN A C 1
ATOM 2149 O O . ASN A 1 283 ? -2.374 -11.512 22.310 1.00 92.00 283 ASN A O 1
ATOM 2153 N N . ARG A 1 284 ? -0.999 -9.744 22.432 1.00 91.88 284 ARG A N 1
ATOM 2154 C CA . ARG A 1 284 ? -0.373 -10.178 23.695 1.00 91.88 284 ARG A CA 1
ATOM 2155 C C . ARG A 1 284 ? -1.343 -10.118 24.873 1.00 91.88 284 ARG A C 1
ATOM 2157 O O . ARG A 1 284 ? -1.350 -11.038 25.686 1.00 91.88 284 ARG A O 1
ATOM 2164 N N . ALA A 1 285 ? -2.178 -9.085 24.941 1.00 92.75 285 ALA A N 1
ATOM 2165 C CA . ALA A 1 285 ? -3.215 -8.968 25.959 1.00 92.75 285 ALA A CA 1
ATOM 2166 C C . ALA A 1 285 ? -4.268 -10.076 25.841 1.00 92.75 285 ALA A C 1
ATOM 2168 O O . ALA A 1 285 ? -4.668 -10.646 26.853 1.00 92.75 285 ALA A O 1
ATOM 2169 N N . PHE A 1 286 ? -4.656 -10.454 24.621 1.00 93.88 286 PHE A N 1
ATOM 2170 C CA . PHE A 1 286 ? -5.545 -11.589 24.383 1.00 93.88 286 PHE A CA 1
ATOM 2171 C C . PHE A 1 286 ? -4.923 -12.914 24.848 1.00 93.88 286 PHE A C 1
ATOM 2173 O O . PHE A 1 286 ? -5.582 -13.707 25.520 1.00 93.88 286 PHE A O 1
ATOM 2180 N N . ALA A 1 287 ? -3.636 -13.142 24.565 1.00 92.00 287 ALA A N 1
ATOM 2181 C CA . ALA A 1 287 ? -2.914 -14.314 25.063 1.00 92.00 287 ALA A CA 1
ATOM 2182 C C . ALA A 1 287 ? -2.815 -14.331 26.602 1.00 92.00 287 ALA A C 1
ATOM 2184 O O . ALA A 1 287 ? -2.991 -15.381 27.225 1.00 92.00 287 ALA A O 1
ATOM 2185 N N . ALA A 1 288 ? -2.559 -13.176 27.223 1.00 93.44 288 ALA A N 1
ATOM 2186 C CA . ALA A 1 288 ? -2.511 -13.027 28.676 1.00 93.44 288 ALA A CA 1
ATOM 2187 C C . ALA A 1 288 ? -3.881 -13.280 29.328 1.00 93.44 288 ALA A C 1
ATOM 2189 O O . ALA A 1 288 ? -3.962 -14.009 30.317 1.00 93.44 288 ALA A O 1
ATOM 2190 N N . LEU A 1 289 ? -4.957 -12.757 28.731 1.00 93.50 289 LEU A N 1
ATOM 2191 C CA . LEU A 1 289 ? -6.334 -13.020 29.142 1.00 93.50 289 LEU A CA 1
ATOM 2192 C C . LEU A 1 289 ? -6.673 -14.507 29.041 1.00 93.50 289 LEU A C 1
ATOM 2194 O O . LEU A 1 289 ? -7.197 -15.076 29.991 1.00 93.50 289 LEU A O 1
ATOM 2198 N N . ALA A 1 290 ? -6.350 -15.156 27.918 1.00 93.19 290 ALA A N 1
ATOM 2199 C CA . ALA A 1 290 ? -6.598 -16.584 27.746 1.00 93.19 290 ALA A CA 1
ATOM 2200 C C . ALA A 1 290 ? -5.939 -17.393 28.875 1.00 93.19 290 ALA A C 1
ATOM 2202 O O . ALA A 1 290 ? -6.593 -18.228 29.493 1.00 93.19 290 ALA A O 1
ATOM 2203 N N . LYS A 1 291 ? -4.685 -17.079 29.226 1.00 91.94 291 LYS A N 1
ATOM 2204 C CA . LYS A 1 291 ? -3.987 -17.720 30.349 1.00 91.94 291 LYS A CA 1
ATOM 2205 C C . LYS A 1 291 ? -4.643 -17.444 31.700 1.00 91.94 291 LYS A C 1
ATOM 2207 O O . LYS A 1 291 ? -4.757 -18.373 32.497 1.00 91.94 291 LYS A O 1
ATOM 2212 N N . SER A 1 292 ? -5.068 -16.207 31.970 1.00 93.00 292 SER A N 1
ATOM 2213 C CA . SER A 1 292 ? -5.665 -15.851 33.266 1.00 93.00 292 SER A CA 1
ATOM 2214 C C . SER A 1 292 ? -7.007 -16.538 33.516 1.00 93.00 292 SER A C 1
ATOM 2216 O O . SER A 1 292 ? -7.352 -16.787 34.668 1.00 93.00 292 SER A O 1
ATOM 2218 N N . VAL A 1 293 ? -7.731 -16.896 32.451 1.00 92.88 293 VAL A N 1
ATOM 2219 C CA . VAL A 1 293 ? -8.993 -17.652 32.524 1.00 92.88 293 VAL A CA 1
ATOM 2220 C C . VAL A 1 293 ? -8.819 -19.150 32.241 1.00 92.88 293 VAL A C 1
ATOM 2222 O O . VAL A 1 293 ? -9.804 -19.854 32.029 1.00 92.88 293 VAL A O 1
ATOM 2225 N N . PHE A 1 294 ? -7.579 -19.654 32.244 1.00 92.38 294 PHE A N 1
ATOM 2226 C CA . PHE A 1 294 ? -7.228 -21.058 31.983 1.00 92.38 294 PHE A CA 1
ATOM 2227 C C . PHE A 1 294 ? -7.661 -21.589 30.598 1.00 92.38 294 PHE A C 1
ATOM 2229 O O . PHE A 1 294 ? -7.826 -22.795 30.407 1.00 92.38 294 PHE A O 1
ATOM 2236 N N . ALA A 1 295 ? -7.820 -20.702 29.614 1.00 92.69 295 ALA A N 1
ATOM 2237 C CA . ALA A 1 295 ? -8.033 -21.029 28.208 1.00 92.69 295 ALA A CA 1
ATOM 2238 C C . ALA A 1 295 ? -6.704 -21.182 27.444 1.00 92.69 295 ALA A C 1
ATOM 2240 O O . ALA A 1 295 ? -5.633 -20.765 27.889 1.00 92.69 295 ALA A O 1
ATOM 2241 N N . ASN A 1 296 ? -6.768 -21.791 26.258 1.00 89.25 296 ASN A N 1
ATOM 2242 C CA . ASN A 1 296 ? -5.589 -22.011 25.425 1.00 89.25 296 ASN A CA 1
ATOM 2243 C C . ASN A 1 296 ? -5.234 -20.753 24.608 1.00 89.25 296 ASN A C 1
ATOM 2245 O O . ASN A 1 296 ? -6.052 -20.268 23.829 1.00 89.25 296 ASN A O 1
ATOM 2249 N N . ALA A 1 297 ? -3.998 -20.269 24.755 1.00 87.88 297 ALA A N 1
ATOM 2250 C CA . ALA A 1 297 ? -3.473 -19.086 24.070 1.00 87.88 297 ALA A CA 1
ATOM 2251 C C . ALA A 1 297 ? -2.661 -19.395 22.792 1.00 87.88 297 ALA A C 1
ATOM 2253 O O . ALA A 1 297 ? -2.173 -18.466 22.148 1.00 87.88 297 ALA A O 1
ATOM 2254 N N . LEU A 1 298 ? -2.523 -20.671 22.405 1.00 90.44 298 LEU A N 1
ATOM 2255 C CA . LEU A 1 298 ? -1.570 -21.144 21.391 1.00 90.44 298 LEU A CA 1
ATOM 2256 C C . LEU A 1 298 ? -1.614 -20.354 20.078 1.00 90.44 298 LEU A C 1
ATOM 2258 O O . LEU A 1 298 ? -0.565 -20.035 19.531 1.00 90.44 298 LEU A O 1
ATOM 2262 N N . LEU A 1 299 ? -2.804 -20.034 19.561 1.00 88.12 299 LEU A N 1
ATOM 2263 C CA . LEU A 1 299 ? -2.923 -19.302 18.295 1.00 88.12 299 LEU A CA 1
ATOM 2264 C C . LEU A 1 299 ? -2.393 -17.868 18.399 1.00 88.12 299 LEU A C 1
ATOM 2266 O O . LEU A 1 299 ? -1.682 -17.422 17.499 1.00 88.12 299 LEU A O 1
ATOM 2270 N N . ALA A 1 300 ? -2.698 -17.159 19.487 1.00 86.19 300 ALA A N 1
ATOM 2271 C CA . ALA A 1 300 ? -2.212 -15.798 19.709 1.00 86.19 300 ALA A CA 1
ATOM 2272 C C . ALA A 1 300 ? -0.696 -15.785 19.974 1.00 86.19 300 ALA A C 1
ATOM 2274 O O . ALA A 1 300 ? 0.024 -14.935 19.447 1.00 86.19 300 ALA A O 1
ATOM 2275 N N . GLU A 1 301 ? -0.186 -16.771 20.719 1.00 91.75 301 GLU A N 1
ATOM 2276 C CA . GLU A 1 301 ? 1.251 -16.935 20.969 1.00 91.75 301 GLU A CA 1
ATOM 2277 C C . GLU A 1 301 ? 2.023 -17.279 19.696 1.00 91.75 301 GLU A C 1
ATOM 2279 O O . GLU A 1 301 ? 3.035 -16.646 19.403 1.00 91.75 301 GLU A O 1
ATOM 2284 N N . ALA A 1 302 ? 1.529 -18.235 18.905 1.00 91.44 302 ALA A N 1
ATOM 2285 C CA . ALA A 1 302 ? 2.118 -18.583 17.617 1.00 91.44 302 ALA A CA 1
ATOM 2286 C C . ALA A 1 302 ? 2.080 -17.389 16.654 1.00 91.44 302 ALA A C 1
ATOM 2288 O O . ALA A 1 302 ? 3.058 -17.135 15.954 1.00 91.44 302 ALA A O 1
ATOM 2289 N N . THR A 1 303 ? 0.987 -16.619 16.661 1.00 90.94 303 THR A N 1
ATOM 2290 C CA . THR A 1 303 ? 0.861 -15.393 15.860 1.00 90.94 303 THR A CA 1
ATOM 2291 C C . THR A 1 303 ? 1.979 -14.402 16.193 1.00 90.94 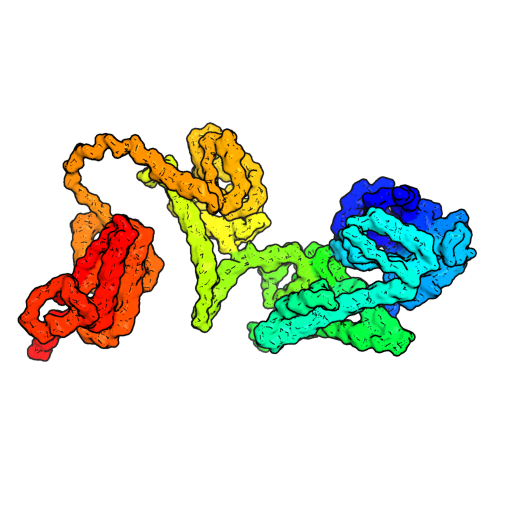303 THR A C 1
ATOM 2293 O O . THR A 1 303 ? 2.643 -13.923 15.273 1.00 90.94 303 THR A O 1
ATOM 2296 N N . ASP A 1 304 ? 2.242 -14.148 17.481 1.00 87.12 304 ASP A N 1
ATOM 2297 C CA . ASP A 1 304 ? 3.294 -13.218 17.921 1.00 87.12 304 ASP A CA 1
ATOM 2298 C C . ASP A 1 304 ? 4.705 -13.763 17.645 1.00 87.12 304 ASP A C 1
ATOM 2300 O O . ASP A 1 304 ? 5.580 -13.040 17.165 1.00 87.12 304 ASP A O 1
ATOM 2304 N N . GLN A 1 305 ? 4.930 -15.059 17.888 1.00 90.56 305 GLN A N 1
ATOM 2305 C CA . GLN A 1 305 ? 6.209 -15.725 17.624 1.00 90.56 305 GLN A CA 1
ATOM 2306 C C . GLN A 1 305 ? 6.585 -15.664 16.139 1.00 90.56 305 GLN A C 1
ATOM 2308 O O . GLN A 1 305 ? 7.700 -15.255 15.808 1.00 90.56 305 GLN A O 1
ATOM 2313 N N . LEU A 1 306 ? 5.660 -16.017 15.239 1.00 86.56 306 LEU A N 1
ATOM 2314 C CA . LEU A 1 306 ? 5.901 -15.954 13.796 1.00 86.56 306 LEU A CA 1
ATOM 2315 C C . LEU A 1 306 ? 6.038 -14.509 13.299 1.00 86.56 306 LEU A C 1
ATOM 2317 O O . LEU A 1 306 ? 6.805 -14.262 12.369 1.00 86.56 306 LEU A O 1
ATOM 2321 N N . ASN A 1 307 ? 5.345 -13.547 13.916 1.00 88.94 307 ASN A N 1
ATOM 2322 C CA . ASN A 1 307 ? 5.522 -12.132 13.594 1.00 88.94 307 ASN A CA 1
ATOM 2323 C C . ASN A 1 307 ? 6.950 -11.663 13.929 1.00 88.94 307 ASN A C 1
ATOM 2325 O O . ASN A 1 307 ? 7.627 -11.072 13.090 1.00 88.94 307 ASN A O 1
ATOM 2329 N N . ASN A 1 308 ? 7.460 -12.013 15.113 1.00 86.62 308 ASN A N 1
ATOM 2330 C CA . ASN A 1 308 ? 8.832 -11.692 15.521 1.00 86.62 308 ASN A CA 1
ATOM 2331 C C . ASN A 1 308 ? 9.889 -12.408 14.658 1.00 86.62 308 ASN A C 1
ATOM 2333 O O . ASN A 1 308 ? 10.933 -11.829 14.345 1.00 86.62 308 ASN A O 1
ATOM 2337 N N . TYR A 1 309 ? 9.605 -13.641 14.224 1.00 88.25 309 TYR A N 1
ATOM 2338 C CA . TYR A 1 309 ? 10.470 -14.422 13.334 1.00 88.25 309 TYR A CA 1
ATOM 2339 C C . TYR A 1 309 ? 10.738 -13.732 11.986 1.00 88.25 309 TYR A C 1
ATOM 2341 O O . TYR A 1 309 ? 11.825 -13.901 11.432 1.00 88.25 309 TYR A O 1
ATOM 2349 N N . GLN A 1 310 ? 9.818 -12.903 11.473 1.00 86.31 310 GLN A N 1
ATOM 2350 C CA . GLN A 1 310 ? 10.012 -12.226 10.181 1.00 86.31 310 GLN A CA 1
ATOM 2351 C C . GLN A 1 310 ? 11.250 -11.320 10.153 1.00 86.31 310 GLN A C 1
ATOM 2353 O O . GLN A 1 310 ? 11.910 -11.222 9.119 1.00 86.31 310 GLN A O 1
ATOM 2358 N N . ILE A 1 311 ? 11.619 -10.703 11.282 1.00 88.00 311 ILE A N 1
ATOM 2359 C CA . ILE A 1 311 ? 12.850 -9.905 11.367 1.00 88.00 311 ILE A CA 1
ATOM 2360 C C . ILE A 1 311 ? 14.078 -10.806 11.186 1.00 88.00 311 ILE A C 1
ATOM 2362 O O . ILE A 1 311 ? 14.950 -10.500 10.378 1.00 88.00 311 ILE A O 1
ATOM 2366 N N . GLU A 1 312 ? 14.133 -11.937 11.894 1.00 89.38 312 GLU A N 1
ATOM 2367 C CA . GLU A 1 312 ? 15.242 -12.899 11.788 1.00 89.38 312 GLU A CA 1
ATOM 2368 C C . GLU A 1 312 ? 15.345 -13.513 10.390 1.00 89.38 312 GLU A C 1
ATOM 2370 O O . GLU A 1 312 ? 16.438 -13.752 9.874 1.00 89.38 312 GLU A O 1
ATOM 2375 N N . ARG A 1 313 ? 14.201 -13.753 9.747 1.00 87.44 313 ARG A N 1
ATOM 2376 C CA . ARG A 1 313 ? 14.134 -14.221 8.365 1.00 87.44 313 ARG A CA 1
ATOM 2377 C C . ARG A 1 313 ? 14.740 -13.201 7.396 1.00 87.44 313 ARG A C 1
ATOM 2379 O O . ARG A 1 313 ? 15.595 -13.576 6.600 1.00 87.44 313 ARG A O 1
ATOM 2386 N N . LEU A 1 314 ? 14.371 -11.922 7.500 1.00 88.06 314 LEU A N 1
ATOM 2387 C CA . LEU A 1 314 ? 14.923 -10.862 6.644 1.00 88.06 314 LEU A CA 1
ATOM 2388 C C . LEU A 1 314 ? 16.420 -10.638 6.875 1.00 88.06 314 LEU A C 1
ATOM 2390 O O . LEU A 1 314 ? 17.156 -10.463 5.909 1.00 88.06 314 LEU A O 1
ATOM 2394 N N . LEU A 1 315 ? 16.892 -10.717 8.123 1.00 87.38 315 LEU A N 1
ATOM 2395 C CA . LEU A 1 315 ? 18.327 -10.675 8.429 1.00 87.38 315 LEU A CA 1
ATOM 2396 C C . LEU A 1 315 ? 19.089 -11.808 7.733 1.00 87.38 315 LEU A C 1
ATOM 2398 O O . LEU A 1 315 ? 20.145 -11.564 7.148 1.00 87.38 315 LEU A O 1
ATOM 2402 N N . ARG A 1 316 ? 18.540 -13.030 7.755 1.00 86.75 316 ARG A N 1
ATOM 2403 C CA . ARG A 1 316 ? 19.112 -14.179 7.038 1.00 86.75 316 ARG A CA 1
ATOM 2404 C C . ARG A 1 316 ? 19.158 -13.947 5.533 1.00 86.75 316 ARG A C 1
ATOM 2406 O O . ARG A 1 316 ? 20.196 -14.201 4.936 1.00 86.75 316 ARG A O 1
ATOM 2413 N N . ILE A 1 317 ? 18.079 -13.432 4.944 1.00 85.50 317 ILE A N 1
ATOM 2414 C CA . ILE A 1 317 ? 18.014 -13.128 3.507 1.00 85.50 317 ILE A CA 1
ATOM 2415 C C . ILE A 1 317 ? 19.071 -12.082 3.131 1.00 85.50 317 ILE A C 1
ATOM 2417 O O . ILE A 1 317 ? 19.817 -12.290 2.178 1.00 85.50 317 ILE A O 1
ATOM 2421 N N . CYS A 1 318 ? 19.208 -10.995 3.898 1.00 84.38 318 CYS A N 1
ATOM 2422 C CA . CYS A 1 318 ? 20.262 -10.003 3.666 1.00 84.38 318 CYS A CA 1
ATOM 2423 C C . CYS A 1 318 ? 21.665 -10.619 3.764 1.00 84.38 318 CYS A C 1
ATOM 2425 O O . CYS A 1 318 ? 22.520 -10.313 2.937 1.00 84.38 318 CYS A O 1
ATOM 2427 N N . GLY A 1 319 ? 21.895 -11.505 4.739 1.00 83.56 319 GLY A N 1
ATOM 2428 C CA . GLY A 1 319 ? 23.153 -12.243 4.877 1.00 83.56 319 GLY A CA 1
ATOM 2429 C C . GLY A 1 319 ? 23.448 -13.154 3.682 1.00 83.56 319 GLY A C 1
ATOM 2430 O O . GLY A 1 319 ? 24.548 -13.117 3.146 1.00 83.56 319 GLY A O 1
ATOM 2431 N N . GLN A 1 320 ? 22.454 -13.908 3.209 1.00 82.88 320 GLN A N 1
ATOM 2432 C CA . GLN A 1 320 ? 22.587 -14.780 2.037 1.00 82.88 320 GLN A CA 1
ATOM 2433 C C . GLN A 1 320 ? 22.855 -13.989 0.752 1.00 82.88 320 GLN A C 1
ATOM 2435 O O . GLN A 1 320 ? 23.684 -14.396 -0.057 1.00 82.88 320 GLN A O 1
ATOM 2440 N N . ILE A 1 321 ? 22.186 -12.845 0.563 1.00 80.00 321 ILE A N 1
ATOM 2441 C CA . ILE A 1 321 ? 22.435 -11.951 -0.578 1.00 80.00 321 ILE A CA 1
ATOM 2442 C C . ILE A 1 321 ? 23.867 -11.414 -0.529 1.00 80.00 321 ILE A C 1
ATOM 2444 O O . ILE A 1 321 ? 24.531 -11.373 -1.566 1.00 80.00 321 ILE A O 1
ATOM 2448 N N . ALA A 1 322 ? 24.340 -11.027 0.659 1.00 77.31 322 ALA A N 1
ATOM 2449 C CA . ALA A 1 322 ? 25.703 -10.554 0.865 1.00 77.31 322 ALA A CA 1
ATOM 2450 C C . ALA A 1 322 ? 26.737 -11.627 0.490 1.00 77.31 322 ALA A C 1
ATOM 2452 O O . ALA A 1 322 ? 27.627 -11.367 -0.318 1.00 77.31 322 ALA A O 1
ATOM 2453 N N . GLU A 1 323 ? 26.571 -12.841 1.016 1.00 78.81 323 GLU A N 1
ATOM 2454 C CA . GLU A 1 323 ? 27.454 -13.980 0.754 1.00 78.81 323 GLU A CA 1
ATOM 2455 C C . GLU A 1 323 ? 27.451 -14.371 -0.731 1.00 78.81 323 GLU A C 1
ATOM 2457 O O . GLU A 1 323 ? 28.509 -14.523 -1.338 1.00 78.81 323 GLU A O 1
ATOM 2462 N N . PHE A 1 324 ? 26.274 -14.463 -1.355 1.00 74.94 324 PHE A N 1
ATOM 2463 C CA . PHE A 1 324 ? 26.146 -14.832 -2.766 1.00 74.94 324 PHE A CA 1
ATOM 2464 C C . PHE A 1 324 ? 26.738 -13.781 -3.714 1.00 74.94 324 PHE A C 1
ATOM 2466 O O . PHE A 1 324 ? 27.394 -14.128 -4.695 1.00 74.94 324 PHE A O 1
ATOM 2473 N N . SER A 1 325 ? 26.486 -12.498 -3.447 1.00 69.19 325 SER A N 1
ATOM 2474 C CA . SER A 1 325 ? 26.839 -11.417 -4.375 1.00 69.19 325 SER A CA 1
ATOM 2475 C C . SER A 1 325 ? 28.296 -10.977 -4.243 1.00 69.19 325 SER A C 1
ATOM 2477 O O . SER A 1 325 ? 28.864 -10.467 -5.209 1.00 69.19 325 SER A O 1
ATOM 2479 N N . PHE A 1 326 ? 28.906 -11.171 -3.069 1.00 66.75 326 PHE A N 1
ATOM 2480 C CA . PHE A 1 326 ? 30.229 -10.626 -2.763 1.00 66.75 326 PHE A CA 1
ATOM 2481 C C . PHE A 1 326 ? 31.230 -11.659 -2.219 1.00 66.75 326 PHE A C 1
ATOM 2483 O O . PHE A 1 326 ? 32.417 -11.352 -2.185 1.00 66.75 326 PHE A O 1
ATOM 2490 N N . GLY A 1 327 ? 30.813 -12.886 -1.880 1.00 65.06 327 GLY A N 1
ATOM 2491 C CA . GLY A 1 327 ? 31.674 -13.930 -1.309 1.00 65.06 327 GLY A CA 1
ATOM 2492 C C . GLY A 1 327 ? 32.130 -13.637 0.129 1.00 65.06 327 GLY A C 1
ATOM 2493 O O . GLY A 1 327 ? 31.652 -12.702 0.770 1.00 65.06 327 GLY A O 1
ATOM 2494 N N . ASP A 1 328 ? 33.097 -14.415 0.631 1.00 58.97 328 ASP A N 1
ATOM 2495 C CA . ASP A 1 328 ? 33.760 -14.186 1.927 1.00 58.97 328 ASP A CA 1
ATOM 2496 C C . ASP A 1 328 ? 34.717 -12.979 1.849 1.00 58.97 328 ASP A C 1
ATOM 2498 O O . ASP A 1 328 ? 35.941 -13.128 1.845 1.00 58.97 328 ASP A O 1
ATOM 2502 N N . VAL A 1 329 ? 34.188 -11.756 1.741 1.00 52.72 329 VAL A N 1
ATOM 2503 C CA . VAL A 1 329 ? 34.998 -10.526 1.800 1.00 52.72 329 VAL A CA 1
ATOM 2504 C C . VAL A 1 329 ? 35.052 -10.049 3.254 1.00 52.72 329 VAL A C 1
ATOM 2506 O O . VAL A 1 329 ? 34.085 -9.468 3.743 1.00 52.72 329 VAL A O 1
ATOM 2509 N N . PRO A 1 330 ? 36.173 -10.221 3.982 1.00 51.72 330 PRO A N 1
ATOM 2510 C CA . PRO A 1 330 ? 36.173 -10.083 5.441 1.00 51.72 330 PRO A CA 1
ATOM 2511 C C . PRO A 1 330 ? 36.196 -8.632 5.961 1.00 51.72 330 PRO A C 1
ATOM 2513 O O . PRO A 1 330 ? 36.467 -8.422 7.140 1.00 51.72 330 PRO A O 1
ATOM 2516 N N . GLN A 1 331 ? 36.029 -7.612 5.108 1.00 53.97 331 GLN A N 1
ATOM 2517 C CA . GLN A 1 331 ? 36.449 -6.235 5.437 1.00 53.97 331 GLN A CA 1
ATOM 2518 C C . GLN A 1 331 ? 35.512 -5.109 4.956 1.00 53.97 331 GLN A C 1
ATOM 2520 O O . GLN A 1 331 ? 35.757 -3.958 5.307 1.00 53.97 331 GLN A O 1
ATOM 2525 N N . ILE A 1 332 ? 34.449 -5.383 4.188 1.00 60.72 332 ILE A N 1
ATOM 2526 C CA . ILE A 1 332 ? 33.526 -4.332 3.716 1.00 60.72 332 ILE A CA 1
ATOM 2527 C C . ILE A 1 332 ? 32.126 -4.628 4.247 1.00 60.72 332 ILE A C 1
ATOM 2529 O O . ILE A 1 332 ? 31.502 -5.608 3.849 1.00 60.72 332 ILE A O 1
ATOM 2533 N N . LYS A 1 333 ? 31.628 -3.773 5.149 1.00 73.81 333 LYS A N 1
ATOM 2534 C CA . LYS A 1 333 ? 30.208 -3.777 5.505 1.00 73.81 333 LYS A CA 1
ATOM 2535 C C . LYS A 1 333 ? 29.417 -3.301 4.295 1.00 73.81 333 LYS A C 1
ATOM 2537 O O . LYS A 1 333 ? 29.577 -2.159 3.870 1.00 73.81 333 LYS A O 1
ATOM 2542 N N . LEU A 1 334 ? 28.579 -4.175 3.749 1.00 86.88 334 LEU A N 1
ATOM 2543 C CA . LEU A 1 334 ? 27.656 -3.784 2.690 1.00 86.88 334 LEU A CA 1
ATOM 2544 C C . LEU A 1 334 ? 26.671 -2.744 3.217 1.00 86.88 334 LEU A C 1
ATOM 2546 O O . LEU A 1 334 ? 26.289 -2.751 4.394 1.00 86.88 334 LEU A O 1
ATOM 2550 N N . LYS A 1 335 ? 26.241 -1.865 2.325 1.00 91.25 335 LYS A N 1
ATOM 2551 C CA . LYS A 1 335 ? 25.303 -0.797 2.621 1.00 91.25 335 LYS A CA 1
ATOM 2552 C C . LYS A 1 335 ? 23.878 -1.272 2.400 1.00 91.25 335 LYS A C 1
ATOM 2554 O O . LYS A 1 335 ? 23.509 -1.678 1.299 1.00 91.25 335 LYS A O 1
ATOM 2559 N N . VAL A 1 336 ? 23.050 -1.171 3.431 1.00 93.50 336 VAL A N 1
ATOM 2560 C CA . VAL A 1 336 ? 21.627 -1.510 3.364 1.00 93.50 336 VAL A CA 1
ATOM 2561 C C . VAL A 1 336 ? 20.801 -0.235 3.471 1.00 93.50 336 VAL A C 1
ATOM 2563 O O . VAL A 1 336 ? 20.865 0.471 4.474 1.00 93.50 336 VAL A O 1
ATOM 2566 N N . GLY A 1 337 ? 20.007 0.057 2.446 1.00 95.31 337 GLY A N 1
ATOM 2567 C CA . GLY A 1 337 ? 18.996 1.105 2.472 1.00 95.31 337 GLY A CA 1
ATOM 2568 C C . GLY A 1 337 ? 17.657 0.574 2.981 1.00 95.31 337 GLY A C 1
ATOM 2569 O O . GLY A 1 337 ? 17.192 -0.463 2.519 1.00 95.31 337 GLY A O 1
ATOM 2570 N N . ILE A 1 338 ? 17.006 1.294 3.891 1.00 95.19 338 ILE A N 1
ATOM 2571 C CA . ILE A 1 338 ? 15.651 1.013 4.375 1.00 95.19 338 ILE A CA 1
ATOM 2572 C C . ILE A 1 338 ? 14.741 2.165 3.979 1.00 95.19 338 ILE A C 1
ATOM 2574 O O . ILE A 1 338 ? 14.940 3.313 4.378 1.00 95.19 338 ILE A O 1
ATOM 2578 N N . LEU A 1 339 ? 13.720 1.846 3.196 1.00 93.12 339 LEU A N 1
ATOM 2579 C CA . LEU A 1 339 ? 12.737 2.801 2.726 1.00 93.12 339 LEU A CA 1
ATOM 2580 C C . LEU A 1 339 ? 11.385 2.547 3.399 1.00 93.12 339 LEU A C 1
ATOM 2582 O O . LEU A 1 339 ? 10.728 1.532 3.157 1.00 93.12 339 LEU A O 1
ATOM 2586 N N . GLY A 1 340 ? 10.981 3.499 4.235 1.00 92.75 340 GLY A N 1
ATOM 2587 C CA . GLY A 1 340 ? 9.862 3.389 5.160 1.00 92.75 340 GLY A CA 1
ATOM 2588 C C . GLY A 1 340 ? 10.319 2.982 6.561 1.00 92.75 340 GLY A C 1
ATOM 2589 O O . GLY A 1 340 ? 10.971 1.958 6.734 1.00 92.75 340 GLY A O 1
ATOM 2590 N N . LEU A 1 341 ? 9.972 3.787 7.564 1.00 94.62 341 LEU A N 1
ATOM 2591 C CA . LEU A 1 341 ? 10.262 3.550 8.987 1.00 94.62 341 LEU A CA 1
ATOM 2592 C C . LEU A 1 341 ? 8.999 3.591 9.849 1.00 94.62 341 LEU A C 1
ATOM 2594 O O . LEU A 1 341 ? 8.975 3.032 10.944 1.00 94.62 341 LEU A O 1
ATOM 2598 N N . SER A 1 342 ? 7.945 4.231 9.362 1.00 91.19 342 SER A N 1
ATOM 2599 C CA . SER A 1 342 ? 6.610 4.172 9.947 1.00 91.19 342 SER A CA 1
ATOM 2600 C C . SER A 1 342 ? 6.060 2.744 9.951 1.00 91.19 342 SER A C 1
ATOM 2602 O O . SER A 1 342 ? 6.335 1.955 9.046 1.00 91.19 342 SER A O 1
ATOM 2604 N N . TYR A 1 343 ? 5.248 2.400 10.956 1.00 85.12 343 TYR A N 1
ATOM 2605 C CA . TYR A 1 343 ? 4.690 1.042 11.073 1.00 85.12 343 TYR A CA 1
ATOM 2606 C C . TYR A 1 343 ? 3.732 0.676 9.924 1.00 85.12 343 TYR A C 1
ATOM 2608 O O . TYR A 1 343 ? 3.455 -0.501 9.696 1.00 85.12 343 TYR A O 1
ATOM 2616 N N . LYS A 1 344 ? 3.202 1.685 9.224 1.00 85.12 344 LYS A N 1
ATOM 2617 C CA . LYS A 1 344 ? 2.369 1.561 8.027 1.00 85.12 344 LYS A CA 1
ATOM 2618 C C . LYS A 1 344 ? 2.433 2.859 7.201 1.00 85.12 344 LYS A C 1
ATOM 2620 O O . LYS A 1 344 ? 2.939 3.856 7.707 1.00 85.12 344 LYS A O 1
ATOM 2625 N N . PRO A 1 345 ? 1.907 2.878 5.963 1.00 83.81 345 PRO A N 1
ATOM 2626 C CA . PRO A 1 345 ? 1.899 4.077 5.125 1.00 83.81 345 PRO A CA 1
ATOM 2627 C C . PRO A 1 345 ? 1.144 5.263 5.738 1.00 83.81 345 PRO A C 1
ATOM 2629 O O . PRO A 1 345 ? 0.228 5.078 6.538 1.00 83.81 345 PRO A O 1
ATOM 2632 N N . ASP A 1 346 ? 1.496 6.467 5.281 1.00 80.75 346 ASP A N 1
ATOM 2633 C CA . ASP A 1 346 ? 0.759 7.715 5.525 1.00 80.75 346 ASP A CA 1
ATOM 2634 C C . ASP A 1 346 ? 0.613 8.101 7.014 1.00 80.75 346 ASP A C 1
ATOM 2636 O O . ASP A 1 346 ? -0.350 8.750 7.417 1.00 80.75 346 ASP A O 1
ATOM 2640 N N . THR A 1 347 ? 1.580 7.722 7.857 1.00 81.19 347 THR A N 1
ATOM 2641 C CA . THR A 1 347 ? 1.605 8.100 9.276 1.00 81.19 347 THR A CA 1
ATOM 2642 C C . THR A 1 347 ? 3.037 8.297 9.792 1.00 81.19 347 THR A C 1
ATOM 2644 O O . THR A 1 347 ? 3.932 7.571 9.371 1.00 81.19 347 THR A O 1
ATOM 2647 N N . PRO A 1 348 ? 3.294 9.242 10.719 1.00 86.62 348 PRO A N 1
ATOM 2648 C CA . PRO A 1 348 ? 4.616 9.422 11.334 1.00 86.62 348 PRO A CA 1
ATOM 2649 C C . PRO A 1 348 ? 4.911 8.427 12.477 1.00 86.62 348 PRO A C 1
ATOM 2651 O O . PRO A 1 348 ? 5.958 8.499 13.113 1.00 86.62 348 PRO A O 1
ATOM 2654 N N . VAL A 1 349 ? 3.972 7.529 12.784 1.00 86.00 349 VAL A N 1
ATOM 2655 C CA . VAL A 1 349 ? 3.999 6.638 13.956 1.00 86.00 349 VAL A CA 1
ATOM 2656 C C . VAL A 1 349 ? 5.016 5.508 13.761 1.00 86.00 349 VAL A C 1
ATOM 2658 O O . VAL A 1 349 ? 4.984 4.794 12.756 1.00 86.00 349 VAL A O 1
ATOM 2661 N N . VAL A 1 350 ? 5.898 5.321 14.745 1.00 91.62 350 VAL A N 1
ATOM 2662 C CA . VAL A 1 350 ? 7.009 4.341 14.724 1.00 91.62 350 VAL A CA 1
ATOM 2663 C C . VAL A 1 350 ? 6.982 3.378 15.910 1.00 91.62 350 VAL A C 1
ATOM 2665 O O . VAL A 1 350 ? 7.835 2.500 16.026 1.00 91.62 350 VAL A O 1
ATOM 2668 N N . GLU A 1 351 ? 6.012 3.528 16.805 1.00 88.19 351 GLU A N 1
ATOM 2669 C CA . GLU A 1 351 ? 5.790 2.653 17.947 1.00 88.19 351 GLU A CA 1
ATOM 2670 C C . GLU A 1 351 ? 5.635 1.205 17.465 1.00 88.19 351 GLU A C 1
ATOM 2672 O O . GLU A 1 351 ? 4.806 0.908 16.604 1.00 88.19 351 GLU A O 1
ATOM 2677 N N . CYS A 1 352 ? 6.478 0.308 17.985 1.00 88.81 352 CYS A N 1
ATOM 2678 C CA . CYS A 1 352 ? 6.586 -1.080 17.524 1.00 88.81 352 CYS A CA 1
ATOM 2679 C C . CYS A 1 352 ? 6.768 -1.217 15.995 1.00 88.81 352 CYS A C 1
ATOM 2681 O O . CYS A 1 352 ? 6.270 -2.170 15.394 1.00 88.81 352 CYS A O 1
ATOM 2683 N N . SER A 1 353 ? 7.461 -0.273 15.347 1.00 93.12 353 SER A N 1
ATOM 2684 C CA . SER A 1 353 ? 7.816 -0.386 13.933 1.00 93.12 353 SER A CA 1
ATOM 2685 C C . SER A 1 353 ? 8.812 -1.522 13.710 1.00 93.12 353 SER A C 1
ATOM 2687 O O . SER A 1 353 ? 9.942 -1.503 14.208 1.00 93.12 353 SER A O 1
ATOM 2689 N N . VAL A 1 354 ? 8.400 -2.494 12.897 1.00 90.50 354 VAL A N 1
ATOM 2690 C CA . VAL A 1 354 ? 9.252 -3.607 12.466 1.00 90.50 354 VAL A CA 1
ATOM 2691 C C . VAL A 1 354 ? 10.425 -3.102 11.624 1.00 90.50 354 VAL A C 1
ATOM 2693 O O . VAL A 1 354 ? 11.522 -3.642 11.730 1.00 90.50 354 VAL A O 1
ATOM 2696 N N . ALA A 1 355 ? 10.233 -2.034 10.845 1.00 93.62 355 ALA A N 1
ATOM 2697 C CA . ALA A 1 355 ? 11.288 -1.425 10.042 1.00 93.62 355 ALA A CA 1
ATOM 2698 C C . ALA A 1 355 ? 12.406 -0.840 10.919 1.00 93.62 355 ALA A C 1
ATOM 2700 O O . ALA A 1 355 ? 13.582 -1.110 10.678 1.00 93.62 355 ALA A O 1
ATOM 2701 N N . CYS A 1 356 ? 12.048 -0.109 11.983 1.00 95.69 356 CYS A N 1
ATOM 2702 C CA . CYS A 1 356 ? 13.018 0.397 12.958 1.00 95.69 356 CYS A CA 1
ATOM 2703 C C . CYS A 1 356 ? 13.740 -0.749 13.682 1.00 95.69 356 CYS A C 1
ATOM 2705 O O . CYS A 1 356 ? 14.960 -0.716 13.839 1.00 95.69 356 CYS A O 1
ATOM 2707 N N . ALA A 1 357 ? 13.010 -1.794 14.086 1.00 94.06 357 ALA A N 1
ATOM 2708 C CA . ALA A 1 357 ? 13.606 -2.959 14.736 1.00 94.06 357 ALA A CA 1
ATOM 2709 C C . ALA A 1 357 ? 14.582 -3.712 13.810 1.00 94.06 357 ALA A C 1
ATOM 2711 O O . ALA A 1 357 ? 15.661 -4.114 14.247 1.00 94.06 357 ALA A O 1
ATOM 2712 N N . LEU A 1 358 ? 14.236 -3.863 12.528 1.00 94.25 358 LEU A N 1
ATOM 2713 C CA . LEU A 1 358 ? 15.097 -4.457 11.508 1.00 94.25 358 LEU A CA 1
ATOM 2714 C C . LEU A 1 358 ? 16.350 -3.603 11.266 1.00 94.25 358 LEU A C 1
ATOM 2716 O O . LEU A 1 358 ? 17.455 -4.145 11.274 1.00 94.25 358 LEU A O 1
ATOM 2720 N N . ALA A 1 359 ? 16.197 -2.280 11.136 1.00 95.94 359 ALA A N 1
ATOM 2721 C CA . ALA A 1 359 ? 17.312 -1.340 11.008 1.00 95.94 359 ALA A CA 1
ATOM 2722 C C . ALA A 1 359 ? 18.316 -1.507 12.154 1.00 95.94 359 ALA A C 1
ATOM 2724 O O . ALA A 1 359 ? 19.509 -1.695 11.919 1.00 95.94 359 ALA A O 1
ATOM 2725 N N . ASN A 1 360 ? 17.813 -1.541 13.391 1.00 95.94 360 ASN A N 1
ATOM 2726 C CA . ASN A 1 360 ? 18.622 -1.690 14.599 1.00 95.94 360 ASN A CA 1
ATOM 2727 C C . ASN A 1 360 ? 19.364 -3.029 14.682 1.00 95.94 360 ASN A C 1
ATOM 2729 O O . ASN A 1 360 ? 20.390 -3.105 15.353 1.00 95.94 360 ASN A O 1
ATOM 2733 N N . LYS A 1 361 ? 18.878 -4.089 14.027 1.00 94.75 361 LYS A N 1
ATOM 2734 C CA . LYS A 1 361 ? 19.592 -5.373 13.969 1.00 94.75 361 LYS A CA 1
ATOM 2735 C C . LYS A 1 361 ? 20.596 -5.438 12.818 1.00 94.75 361 LYS A C 1
ATOM 2737 O O . LYS A 1 361 ? 21.667 -6.020 12.982 1.00 94.75 361 LYS A O 1
ATOM 2742 N N . LEU A 1 362 ? 20.296 -4.814 11.679 1.00 93.06 362 LEU A N 1
ATOM 2743 C CA . LEU A 1 362 ? 21.169 -4.821 10.502 1.00 93.06 362 LEU A CA 1
ATOM 2744 C C . LEU A 1 362 ? 22.513 -4.116 10.748 1.00 93.06 362 LEU A C 1
ATOM 2746 O O . LEU A 1 362 ? 23.529 -4.582 10.240 1.00 93.06 362 LEU A O 1
ATOM 2750 N N . ILE A 1 363 ? 22.565 -3.073 11.588 1.00 94.12 363 ILE A N 1
ATOM 2751 C CA . ILE A 1 363 ? 23.809 -2.326 11.896 1.00 94.12 363 ILE A CA 1
ATOM 2752 C C . ILE A 1 363 ? 24.959 -3.193 12.438 1.00 94.12 363 ILE A C 1
ATOM 2754 O O . ILE A 1 363 ? 26.128 -2.791 12.390 1.00 94.12 363 ILE A O 1
ATOM 2758 N N . CYS A 1 364 ? 24.656 -4.378 12.979 1.00 90.06 364 CYS A N 1
ATOM 2759 C CA . CYS A 1 364 ? 25.678 -5.320 13.426 1.00 90.06 364 CYS A CA 1
ATOM 2760 C C . CYS A 1 364 ? 26.591 -5.734 12.264 1.00 90.06 364 CYS A C 1
ATOM 2762 O O . CYS A 1 364 ? 27.814 -5.694 12.411 1.00 90.06 364 CYS A O 1
ATOM 2764 N N . ASN A 1 365 ? 26.007 -6.005 11.093 1.00 86.25 365 ASN A N 1
ATOM 2765 C CA . ASN A 1 365 ? 26.698 -6.592 9.941 1.00 86.25 365 ASN A CA 1
ATOM 2766 C C . ASN A 1 365 ? 26.756 -5.659 8.719 1.00 86.25 365 ASN A C 1
ATOM 2768 O O . ASN A 1 365 ? 27.556 -5.889 7.820 1.00 86.25 365 ASN A O 1
ATOM 2772 N N . PHE A 1 366 ? 25.951 -4.597 8.703 1.00 90.69 366 PHE A N 1
ATOM 2773 C CA . PHE A 1 366 ? 25.758 -3.715 7.554 1.00 90.69 366 PHE A CA 1
ATOM 2774 C C . PHE A 1 366 ? 25.900 -2.240 7.935 1.00 90.69 366 PHE A C 1
ATOM 2776 O O . PHE A 1 366 ? 25.698 -1.866 9.093 1.00 90.69 366 PHE A O 1
ATOM 2783 N N . ASP A 1 367 ? 26.196 -1.402 6.946 1.00 92.94 367 ASP A N 1
ATOM 2784 C CA . ASP A 1 367 ? 26.073 0.051 7.050 1.00 92.94 367 ASP A CA 1
ATOM 2785 C C . ASP A 1 367 ? 24.650 0.447 6.646 1.00 92.94 367 ASP A C 1
ATOM 2787 O O . ASP A 1 367 ? 24.261 0.329 5.486 1.00 92.94 367 ASP A O 1
ATOM 2791 N N . VAL A 1 368 ? 23.834 0.867 7.614 1.00 96.19 368 VAL A N 1
ATOM 2792 C CA . VAL A 1 368 ? 22.389 1.038 7.401 1.00 96.19 368 VAL A CA 1
ATOM 2793 C C . VAL A 1 368 ? 22.042 2.502 7.167 1.00 96.19 368 VAL A C 1
ATOM 2795 O O . VAL A 1 368 ? 22.339 3.354 8.003 1.00 96.19 368 VAL A O 1
ATOM 2798 N N . PHE A 1 369 ? 21.343 2.771 6.070 1.00 97.00 369 PHE A N 1
ATOM 2799 C CA . PHE A 1 369 ? 20.787 4.072 5.710 1.00 97.00 369 PHE A CA 1
ATOM 2800 C C . PHE A 1 369 ? 19.269 3.976 5.679 1.00 97.00 369 PHE A C 1
ATOM 2802 O O . PHE A 1 369 ? 18.737 2.974 5.210 1.00 97.00 369 PHE A O 1
ATOM 2809 N N . ALA A 1 370 ? 18.552 4.991 6.152 1.00 96.62 370 ALA A N 1
ATOM 2810 C CA . ALA A 1 370 ? 17.098 4.924 6.208 1.00 96.62 370 ALA A CA 1
ATOM 2811 C C . ALA A 1 370 ? 16.405 6.245 5.872 1.00 96.62 370 ALA A C 1
ATOM 2813 O O . ALA A 1 370 ? 16.907 7.326 6.186 1.00 96.62 370 ALA A O 1
ATOM 2814 N N . TYR A 1 371 ? 15.231 6.137 5.249 1.00 94.88 371 TYR A N 1
ATOM 2815 C CA . TYR A 1 371 ? 14.357 7.261 4.920 1.00 94.88 371 TYR A CA 1
ATOM 2816 C C . TYR A 1 371 ? 12.884 6.908 5.137 1.00 94.88 371 TYR A C 1
ATOM 2818 O O . TYR A 1 371 ? 12.437 5.818 4.790 1.00 94.88 371 TYR A O 1
ATOM 2826 N N . ASP A 1 372 ? 12.114 7.874 5.625 1.00 92.88 372 ASP A N 1
ATOM 2827 C CA . ASP A 1 372 ? 10.654 7.896 5.653 1.00 92.88 372 ASP A CA 1
ATOM 2828 C C . ASP A 1 372 ? 10.183 9.329 5.343 1.00 92.88 372 ASP A C 1
ATOM 2830 O O . ASP A 1 372 ? 10.898 10.294 5.592 1.00 92.88 372 ASP A O 1
ATOM 2834 N N . SER A 1 373 ? 8.992 9.510 4.778 1.00 88.00 373 SER A N 1
ATOM 2835 C CA . SER A 1 373 ? 8.505 10.836 4.380 1.00 88.00 373 SER A CA 1
ATOM 2836 C C . SER A 1 373 ? 7.859 11.602 5.529 1.00 88.00 373 SER A C 1
ATOM 2838 O O . SER A 1 373 ? 7.793 12.825 5.469 1.00 88.00 373 SER A O 1
ATOM 2840 N N . LEU A 1 374 ? 7.359 10.901 6.549 1.00 87.06 374 LEU A N 1
ATOM 2841 C CA . LEU A 1 374 ? 6.612 11.490 7.665 1.00 87.06 374 LEU A CA 1
ATOM 2842 C C . LEU A 1 374 ? 7.244 11.162 9.019 1.00 87.06 374 LEU A C 1
ATOM 2844 O O . LEU A 1 374 ? 7.138 11.948 9.955 1.00 87.06 374 LEU A O 1
ATOM 2848 N N . ALA A 1 375 ? 7.918 10.018 9.130 1.00 90.81 375 ALA A N 1
ATOM 2849 C CA . ALA A 1 375 ? 8.368 9.485 10.406 1.00 90.81 375 ALA A CA 1
ATOM 2850 C C . ALA A 1 375 ? 9.807 9.854 10.791 1.00 90.81 375 ALA A C 1
ATOM 2852 O O . ALA A 1 375 ? 10.251 9.417 11.845 1.00 90.81 375 ALA A O 1
ATOM 2853 N N . MET A 1 376 ? 10.552 10.641 9.999 1.00 93.75 376 MET A N 1
ATOM 2854 C CA . MET A 1 376 ? 11.981 10.901 10.271 1.00 93.75 376 MET A CA 1
ATOM 2855 C C . MET A 1 376 ? 12.281 11.382 11.698 1.00 93.75 376 MET A C 1
ATOM 2857 O O . MET A 1 376 ? 13.190 10.816 12.310 1.00 93.75 376 MET A O 1
ATOM 2861 N N . PRO A 1 377 ? 11.550 12.360 12.277 1.00 91.75 377 PRO A N 1
ATOM 2862 C CA . PRO A 1 377 ? 11.836 12.819 13.635 1.00 91.75 377 PRO A CA 1
ATOM 2863 C C . PRO A 1 377 ? 11.681 11.696 14.667 1.00 91.75 377 PRO A C 1
ATOM 2865 O O . PRO A 1 377 ? 12.618 11.405 15.409 1.00 91.75 377 PRO A O 1
ATOM 2868 N N . SER A 1 378 ? 10.538 11.007 14.668 1.00 90.94 378 SER A N 1
ATOM 2869 C CA . SER A 1 378 ? 10.247 9.918 15.606 1.00 90.94 378 SER A CA 1
ATOM 2870 C C . SER A 1 378 ? 11.142 8.698 15.369 1.00 90.94 378 SER A C 1
ATOM 2872 O O . SER A 1 378 ? 11.642 8.094 16.316 1.00 90.94 378 SER A O 1
ATOM 2874 N N . ALA A 1 379 ? 11.416 8.361 14.109 1.00 93.62 379 ALA A N 1
ATOM 2875 C CA . ALA A 1 379 ? 12.285 7.253 13.741 1.00 93.62 379 ALA A CA 1
ATOM 2876 C C . ALA A 1 379 ? 13.736 7.495 14.169 1.00 93.62 379 ALA A C 1
ATOM 2878 O O . ALA A 1 379 ? 14.388 6.558 14.620 1.00 93.62 379 ALA A O 1
ATOM 2879 N N . SER A 1 380 ? 14.228 8.738 14.098 1.00 93.81 380 SER A N 1
ATOM 2880 C CA . SER A 1 380 ? 15.577 9.096 14.560 1.00 93.81 380 SER A CA 1
ATOM 2881 C C . SER A 1 380 ? 15.774 8.889 16.065 1.00 93.81 380 SER A C 1
ATOM 2883 O O . SER A 1 380 ? 16.884 8.605 16.504 1.00 93.81 380 SER A O 1
ATOM 2885 N N . GLN A 1 381 ? 14.696 8.991 16.848 1.00 93.56 381 GLN A N 1
ATOM 2886 C CA . GLN A 1 381 ? 14.708 8.729 18.289 1.00 93.56 381 GLN A CA 1
ATOM 2887 C C . GLN A 1 381 ? 14.592 7.231 18.604 1.00 93.56 381 GLN A C 1
ATOM 2889 O O . GLN A 1 381 ? 15.152 6.768 19.593 1.00 93.56 381 GLN A O 1
ATOM 2894 N N . MET A 1 382 ? 13.861 6.482 17.770 1.00 93.31 382 MET A N 1
ATOM 2895 C CA . MET A 1 382 ? 13.622 5.044 17.938 1.00 93.31 382 MET A CA 1
ATOM 2896 C C . MET A 1 382 ? 14.787 4.173 17.436 1.00 93.31 382 MET A C 1
ATOM 2898 O O . MET A 1 382 ? 15.027 3.080 17.954 1.00 93.31 382 MET A O 1
ATOM 2902 N N . CYS A 1 383 ? 15.493 4.619 16.397 1.00 95.50 383 CYS A N 1
ATOM 2903 C CA . CYS A 1 383 ? 16.601 3.870 15.813 1.00 95.50 383 CYS A CA 1
ATOM 2904 C C . CYS A 1 383 ? 17.914 4.113 16.572 1.00 95.50 383 CYS A C 1
ATOM 2906 O O . CYS A 1 383 ? 18.149 5.180 17.136 1.00 95.50 383 CYS A O 1
ATOM 2908 N N . ASP A 1 384 ? 18.801 3.119 16.550 1.00 96.50 384 ASP A N 1
ATOM 2909 C CA . ASP A 1 384 ? 20.179 3.250 17.016 1.00 96.50 384 ASP A CA 1
ATOM 2910 C C . ASP A 1 384 ? 20.884 4.365 16.229 1.00 96.50 384 ASP A C 1
ATOM 2912 O O . ASP A 1 384 ? 20.698 4.506 15.019 1.00 96.50 384 ASP A O 1
ATOM 2916 N N . LYS A 1 385 ? 21.738 5.141 16.905 1.00 94.94 385 LYS A N 1
ATOM 2917 C CA . LYS A 1 385 ? 22.456 6.283 16.313 1.00 94.94 385 LYS A CA 1
ATOM 2918 C C . LYS A 1 385 ? 23.357 5.905 15.130 1.00 94.94 385 LYS A C 1
ATOM 2920 O O . LYS A 1 385 ? 23.772 6.789 14.388 1.00 94.94 385 LYS A O 1
ATOM 2925 N N . ARG A 1 386 ? 23.691 4.619 14.970 1.00 95.69 386 ARG A N 1
ATOM 2926 C CA . ARG A 1 386 ? 24.446 4.089 13.824 1.00 95.69 386 ARG A CA 1
ATOM 2927 C C . ARG A 1 386 ? 23.609 3.970 12.549 1.00 95.69 386 ARG A C 1
ATOM 2929 O O . ARG A 1 386 ? 24.193 3.857 11.476 1.00 95.69 386 ARG A O 1
ATOM 2936 N N . VAL A 1 387 ? 22.277 3.998 12.642 1.00 96.62 387 VAL A N 1
ATOM 2937 C CA . VAL A 1 387 ? 21.395 4.067 11.471 1.00 96.62 387 VAL A CA 1
ATOM 2938 C C . VAL A 1 387 ? 21.461 5.479 10.894 1.00 96.62 387 VAL A C 1
ATOM 2940 O O . VAL A 1 387 ? 21.090 6.456 11.545 1.00 96.62 387 VAL A O 1
ATOM 2943 N N . GLN A 1 388 ? 21.932 5.596 9.657 1.00 96.06 388 GLN A N 1
ATOM 2944 C CA . GLN A 1 388 ? 22.128 6.875 8.989 1.00 96.06 388 GLN A CA 1
ATOM 2945 C C . GLN A 1 388 ? 20.821 7.357 8.360 1.00 96.06 388 GLN A C 1
ATOM 2947 O O . GLN A 1 388 ? 20.377 6.874 7.319 1.00 96.06 388 GLN A O 1
ATOM 2952 N N . MET A 1 389 ? 20.199 8.335 9.008 1.00 95.69 389 MET A N 1
ATOM 2953 C CA . MET A 1 389 ? 18.976 8.971 8.532 1.00 95.69 389 MET A CA 1
ATOM 2954 C C . MET A 1 389 ? 19.285 9.900 7.353 1.00 95.69 389 MET A C 1
ATOM 2956 O O . MET A 1 389 ? 19.977 10.906 7.518 1.00 95.69 389 MET A O 1
ATOM 2960 N N . VAL A 1 390 ? 18.765 9.590 6.166 1.00 93.94 390 VAL A N 1
ATOM 2961 C CA . VAL A 1 390 ? 18.884 10.460 4.983 1.00 93.94 390 VAL A CA 1
ATOM 2962 C C . VAL A 1 390 ? 17.612 11.283 4.798 1.00 93.94 390 VAL A C 1
ATOM 2964 O O . VAL A 1 390 ? 16.575 10.965 5.365 1.00 93.94 390 VAL A O 1
ATOM 2967 N N . ASN A 1 391 ? 17.678 12.379 4.040 1.00 90.00 391 ASN A N 1
ATOM 2968 C CA . ASN A 1 391 ? 16.578 13.349 3.955 1.00 90.00 391 ASN A CA 1
ATOM 2969 C C . ASN A 1 391 ? 15.751 13.283 2.659 1.00 90.00 391 ASN A C 1
ATOM 2971 O O . ASN A 1 391 ? 14.798 14.046 2.515 1.00 90.00 391 ASN A O 1
ATOM 2975 N N . SER A 1 392 ? 16.080 12.383 1.731 1.00 87.25 392 SER A N 1
ATOM 2976 C CA . SER A 1 392 ? 15.246 12.086 0.565 1.00 87.25 392 SER A CA 1
ATOM 2977 C C . SER A 1 392 ? 15.468 10.658 0.066 1.00 87.25 392 SER A C 1
ATOM 2979 O O . SER A 1 392 ? 16.494 10.034 0.354 1.00 87.25 392 SER A O 1
ATOM 2981 N N . VAL A 1 393 ? 14.511 10.164 -0.723 1.00 85.31 393 VAL A N 1
ATOM 2982 C CA . VAL A 1 393 ? 14.629 8.887 -1.444 1.00 85.31 393 VAL A CA 1
ATOM 2983 C C . VAL A 1 393 ? 15.819 8.918 -2.402 1.00 85.31 393 VAL A C 1
ATOM 2985 O O . VAL A 1 393 ? 16.597 7.973 -2.427 1.00 85.31 393 VAL A O 1
ATOM 2988 N N . ASP A 1 394 ? 16.010 10.017 -3.137 1.00 81.38 394 ASP A N 1
ATOM 2989 C CA . ASP A 1 394 ? 17.105 10.136 -4.105 1.00 81.38 394 ASP A CA 1
ATOM 2990 C C . ASP A 1 394 ? 18.472 10.019 -3.433 1.00 81.38 394 ASP A C 1
ATOM 2992 O O . ASP A 1 394 ? 19.356 9.334 -3.943 1.00 81.38 394 ASP A O 1
ATOM 2996 N N . LYS A 1 395 ? 18.635 10.608 -2.241 1.00 84.00 395 LYS A N 1
ATOM 2997 C CA . LYS A 1 395 ? 19.867 10.427 -1.471 1.00 84.00 395 LYS A CA 1
ATOM 2998 C C . LYS A 1 395 ? 20.073 8.975 -1.089 1.00 84.00 395 LYS A C 1
ATOM 3000 O O . LYS A 1 395 ? 21.177 8.467 -1.262 1.00 84.00 395 LYS A O 1
ATOM 3005 N N . LEU A 1 396 ? 19.024 8.315 -0.588 1.00 86.81 396 LEU A N 1
ATOM 3006 C CA . LEU A 1 396 ? 19.084 6.906 -0.202 1.00 86.81 396 LEU A CA 1
ATOM 3007 C C . LEU A 1 396 ? 19.522 6.024 -1.377 1.00 86.81 396 LEU A C 1
ATOM 3009 O O . LEU A 1 396 ? 20.379 5.165 -1.203 1.00 86.81 396 LEU A O 1
ATOM 3013 N N . LEU A 1 397 ? 18.939 6.243 -2.558 1.00 79.69 397 LEU A N 1
ATOM 3014 C CA . LEU A 1 397 ? 19.134 5.381 -3.723 1.00 79.69 397 LEU A CA 1
ATOM 3015 C C . LEU A 1 397 ? 20.405 5.710 -4.518 1.00 79.69 397 LEU A C 1
ATOM 3017 O O . LEU A 1 397 ? 21.111 4.792 -4.924 1.00 79.69 397 LEU A O 1
ATOM 3021 N N . TYR A 1 398 ? 20.698 6.992 -4.751 1.00 76.12 398 TYR A N 1
ATOM 3022 C CA . TYR A 1 398 ? 21.728 7.427 -5.707 1.00 76.12 398 TYR A CA 1
ATOM 3023 C C . TYR A 1 398 ? 22.988 7.977 -5.056 1.00 76.12 398 TYR A C 1
ATOM 3025 O O . TYR A 1 398 ? 24.070 7.830 -5.615 1.00 76.12 398 TYR A O 1
ATOM 3033 N N . GLU A 1 399 ? 22.876 8.613 -3.889 1.00 80.25 399 GLU A N 1
ATOM 3034 C CA . GLU A 1 399 ? 24.044 9.213 -3.233 1.00 80.25 399 GLU A CA 1
ATOM 3035 C C . GLU A 1 399 ? 24.748 8.227 -2.295 1.00 80.25 399 GLU A C 1
ATOM 3037 O O . GLU A 1 399 ? 25.970 8.270 -2.165 1.00 80.25 399 GLU A O 1
ATOM 3042 N N . GLN A 1 400 ? 24.005 7.320 -1.648 1.00 82.31 400 GLN A N 1
ATOM 3043 C CA . GLN A 1 400 ? 24.597 6.389 -0.679 1.00 82.31 400 GLN A CA 1
ATOM 3044 C C . GLN A 1 400 ? 25.231 5.142 -1.306 1.00 82.31 400 GLN A C 1
ATOM 3046 O O . GLN A 1 400 ? 26.025 4.482 -0.628 1.00 82.31 400 GLN A O 1
ATOM 3051 N N . ASN A 1 401 ? 24.958 4.852 -2.586 1.00 82.00 401 ASN A N 1
ATOM 3052 C CA . ASN A 1 401 ? 25.374 3.618 -3.268 1.00 82.00 401 ASN A CA 1
ATOM 3053 C C . ASN A 1 401 ? 25.011 2.375 -2.439 1.00 82.00 401 ASN A C 1
ATOM 3055 O O . ASN A 1 401 ? 25.893 1.634 -2.013 1.00 82.00 401 ASN A O 1
ATOM 3059 N N . ILE A 1 402 ? 23.723 2.208 -2.131 1.00 88.31 402 ILE A N 1
ATOM 3060 C CA . ILE A 1 402 ? 23.238 1.060 -1.354 1.00 88.31 402 ILE A CA 1
ATOM 3061 C C . ILE A 1 402 ? 23.390 -0.246 -2.148 1.00 88.31 402 ILE A C 1
ATOM 3063 O O . ILE A 1 402 ? 23.076 -0.291 -3.336 1.00 88.31 402 ILE A O 1
ATOM 3067 N N . ASP A 1 403 ? 23.832 -1.310 -1.480 1.00 86.69 403 ASP A N 1
ATOM 3068 C CA . ASP A 1 403 ? 23.994 -2.648 -2.063 1.00 86.69 403 ASP A CA 1
ATOM 3069 C C . ASP A 1 403 ? 22.694 -3.460 -1.968 1.00 86.69 403 ASP A C 1
ATOM 3071 O O . ASP A 1 403 ? 22.354 -4.235 -2.860 1.00 86.69 403 ASP A O 1
ATOM 3075 N N . ILE A 1 404 ? 21.940 -3.265 -0.881 1.00 87.69 404 ILE A N 1
ATOM 3076 C CA . ILE A 1 404 ? 20.651 -3.918 -0.627 1.00 87.69 404 ILE A CA 1
ATOM 3077 C C . ILE A 1 404 ? 19.624 -2.839 -0.286 1.00 87.69 404 ILE A C 1
ATOM 3079 O O . ILE A 1 404 ? 19.849 -2.030 0.610 1.00 87.69 404 ILE A O 1
ATOM 3083 N N . LEU A 1 405 ? 18.471 -2.844 -0.957 1.00 91.44 405 LEU A N 1
ATOM 3084 C CA . LEU A 1 405 ? 17.339 -1.975 -0.629 1.00 91.44 405 LEU A CA 1
ATOM 3085 C C . LEU A 1 405 ? 16.194 -2.798 -0.033 1.00 91.44 405 LEU A C 1
ATOM 3087 O O . LEU A 1 405 ? 15.689 -3.721 -0.667 1.00 91.44 405 LEU A O 1
ATOM 3091 N N . ILE A 1 406 ? 15.736 -2.411 1.154 1.00 90.31 406 ILE A N 1
ATOM 3092 C CA . ILE A 1 406 ? 14.563 -2.969 1.823 1.00 90.31 406 ILE A CA 1
ATOM 3093 C C . ILE A 1 406 ? 13.444 -1.936 1.772 1.00 90.31 406 ILE A C 1
ATOM 3095 O O . ILE A 1 406 ? 13.550 -0.853 2.347 1.00 90.31 406 ILE A O 1
ATOM 3099 N N . ILE A 1 407 ? 12.343 -2.283 1.112 1.00 90.50 407 ILE A N 1
ATOM 3100 C CA . ILE A 1 407 ? 11.127 -1.467 1.105 1.00 90.50 407 ILE A CA 1
ATOM 3101 C C . ILE A 1 407 ? 10.236 -1.976 2.236 1.00 90.50 407 ILE A C 1
ATOM 3103 O O . ILE A 1 407 ? 9.566 -2.997 2.094 1.00 90.50 407 ILE A O 1
ATOM 3107 N N . ALA A 1 408 ? 10.257 -1.284 3.372 1.00 89.19 408 ALA A N 1
ATOM 3108 C CA . ALA A 1 408 ? 9.562 -1.721 4.579 1.00 89.19 408 ALA A CA 1
ATOM 3109 C C . ALA A 1 408 ? 8.151 -1.126 4.702 1.00 89.19 408 ALA A C 1
ATOM 3111 O O . ALA A 1 408 ? 7.255 -1.791 5.222 1.00 89.19 408 ALA A O 1
ATOM 3112 N N . THR A 1 409 ? 7.918 0.075 4.155 1.00 85.94 409 THR A N 1
ATOM 3113 C CA . THR A 1 409 ? 6.596 0.722 4.182 1.00 85.94 409 THR A CA 1
ATOM 3114 C C . THR A 1 409 ? 6.149 1.125 2.779 1.00 85.94 409 THR A C 1
ATOM 3116 O O . THR A 1 409 ? 6.869 1.773 2.021 1.00 85.94 409 THR A O 1
ATOM 3119 N N . ALA A 1 410 ? 4.926 0.753 2.403 1.00 76.75 410 ALA A N 1
ATOM 3120 C CA . ALA A 1 410 ? 4.391 0.965 1.056 1.00 76.75 410 ALA A CA 1
ATOM 3121 C C . ALA A 1 410 ? 3.741 2.354 0.871 1.00 76.75 410 ALA A C 1
ATOM 3123 O O . ALA A 1 410 ? 2.560 2.440 0.522 1.00 76.75 410 ALA A O 1
ATOM 3124 N N . SER A 1 411 ? 4.484 3.442 1.105 1.0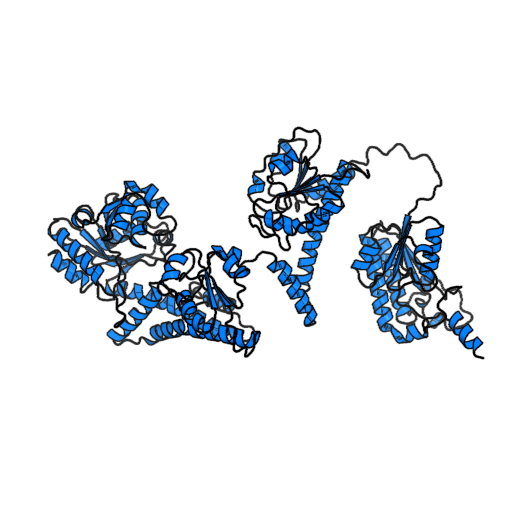0 69.56 411 SER A N 1
ATOM 3125 C CA . SER A 1 411 ? 3.964 4.807 0.922 1.00 69.56 411 SER A CA 1
ATOM 3126 C C . SER A 1 411 ? 3.787 5.173 -0.548 1.00 69.56 411 SER A C 1
ATOM 3128 O O . SER A 1 411 ? 4.640 4.887 -1.390 1.00 69.56 411 SER A O 1
ATOM 3130 N N . ASN A 1 412 ? 2.702 5.882 -0.859 1.00 64.94 412 ASN A N 1
ATOM 3131 C CA . ASN A 1 412 ? 2.482 6.415 -2.200 1.00 64.94 412 ASN A CA 1
ATOM 3132 C C . ASN A 1 412 ? 3.520 7.489 -2.580 1.00 64.94 412 ASN A C 1
ATOM 3134 O O . ASN A 1 412 ? 3.831 7.616 -3.764 1.00 64.94 412 ASN A O 1
ATOM 3138 N N . SER A 1 413 ? 4.095 8.199 -1.597 1.00 61.38 413 SER A N 1
ATOM 3139 C CA . SER A 1 413 ? 5.064 9.290 -1.809 1.00 61.38 413 SER A CA 1
ATOM 3140 C C . SER A 1 413 ? 6.336 8.830 -2.520 1.00 61.38 413 SER A C 1
ATOM 3142 O O . SER A 1 413 ? 6.861 9.538 -3.376 1.00 61.38 413 SER A O 1
ATOM 3144 N N . TRP A 1 414 ? 6.793 7.613 -2.229 1.00 63.12 414 TRP A N 1
ATOM 3145 C CA . TRP A 1 414 ? 7.883 6.974 -2.955 1.00 63.12 414 TRP A CA 1
ATOM 3146 C C . TRP A 1 414 ? 7.422 5.827 -3.830 1.00 63.12 414 TRP A C 1
ATOM 3148 O O . TRP A 1 414 ? 8.257 5.282 -4.527 1.00 63.12 414 TRP A O 1
ATOM 3158 N N . LYS A 1 415 ? 6.132 5.474 -3.920 1.00 54.97 415 LYS A N 1
ATOM 3159 C CA . LYS A 1 415 ? 5.693 4.645 -5.052 1.00 54.97 415 LYS A CA 1
ATOM 3160 C C . LYS A 1 415 ? 5.982 5.340 -6.366 1.00 54.97 415 LYS A C 1
ATOM 3162 O O . LYS A 1 415 ? 6.262 4.630 -7.295 1.00 54.97 415 LYS A O 1
ATOM 3167 N N . SER A 1 416 ? 5.981 6.664 -6.484 1.00 44.91 416 SER A N 1
ATOM 3168 C CA . SER A 1 416 ? 6.441 7.342 -7.710 1.00 44.91 416 SER A CA 1
ATOM 3169 C C . SER A 1 416 ? 7.964 7.427 -7.850 1.00 44.91 416 SER A C 1
ATOM 3171 O O . SER A 1 416 ? 8.444 7.590 -8.964 1.00 44.91 416 SER A O 1
ATOM 3173 N N . ALA A 1 417 ? 8.712 7.332 -6.746 1.00 44.03 417 ALA A N 1
ATOM 3174 C CA . ALA A 1 417 ? 10.178 7.322 -6.748 1.00 44.03 417 ALA A CA 1
ATOM 3175 C C . ALA A 1 417 ? 10.763 5.901 -6.916 1.00 44.03 417 ALA A C 1
ATOM 3177 O O . ALA A 1 417 ? 11.824 5.736 -7.494 1.00 44.03 417 ALA A O 1
ATOM 3178 N N . LEU A 1 418 ? 10.050 4.871 -6.444 1.00 40.56 418 LEU A N 1
ATOM 3179 C CA . LEU A 1 418 ? 10.333 3.435 -6.571 1.00 40.56 418 LEU A CA 1
ATOM 3180 C C . LEU A 1 418 ? 9.641 2.815 -7.775 1.00 40.56 418 LEU A C 1
ATOM 3182 O O . LEU A 1 418 ? 10.245 2.002 -8.468 1.00 40.56 418 LEU A O 1
ATOM 3186 N N . ALA A 1 419 ? 8.404 3.226 -8.082 1.00 35.62 419 ALA A N 1
ATOM 3187 C CA . ALA A 1 419 ? 7.924 3.188 -9.455 1.00 35.62 419 ALA A CA 1
ATOM 3188 C C . ALA A 1 419 ? 8.663 4.296 -10.185 1.00 35.62 419 ALA A C 1
ATOM 3190 O O . ALA A 1 419 ? 8.099 5.286 -10.648 1.00 35.62 419 ALA A O 1
ATOM 3191 N N . TYR A 1 420 ? 9.936 4.012 -10.417 1.00 34.28 420 TYR A N 1
ATOM 3192 C CA . TYR A 1 420 ? 10.437 4.084 -11.759 1.00 34.28 420 TYR A CA 1
ATOM 3193 C C . TYR A 1 420 ? 9.461 3.357 -12.712 1.00 34.28 420 TYR A C 1
ATOM 3195 O O . TYR A 1 420 ? 9.721 2.291 -13.241 1.00 34.28 420 TYR A O 1
ATOM 3203 N N . GLY A 1 421 ? 8.343 4.011 -13.016 1.00 34.41 421 GLY A N 1
ATOM 3204 C CA . GLY A 1 421 ? 7.952 4.254 -14.390 1.00 34.41 421 GLY A CA 1
ATOM 3205 C C . GLY A 1 421 ? 8.757 5.439 -14.920 1.00 34.41 421 GLY A C 1
ATOM 3206 O O . GLY A 1 421 ? 8.180 6.351 -15.495 1.00 34.41 421 GLY A O 1
ATOM 3207 N N . GLY A 1 422 ? 10.059 5.466 -14.633 1.00 41.44 422 GLY A N 1
ATOM 3208 C CA . GLY A 1 422 ? 11.063 6.040 -15.508 1.00 41.44 422 GLY A CA 1
ATOM 3209 C C . GLY A 1 422 ? 11.464 4.970 -16.532 1.00 41.44 422 GLY A C 1
ATOM 3210 O O . GLY A 1 422 ? 10.700 4.026 -16.757 1.00 41.44 422 GLY A O 1
ATOM 3211 N N . PRO A 1 423 ? 12.664 5.029 -17.121 1.00 40.66 423 PRO A N 1
ATOM 3212 C CA . PRO A 1 423 ? 13.091 4.113 -18.173 1.00 40.66 423 PRO A CA 1
ATOM 3213 C C . PRO A 1 423 ? 13.066 2.630 -17.797 1.00 40.66 423 PRO A C 1
ATOM 3215 O O . PRO A 1 423 ? 13.347 1.848 -18.687 1.00 40.66 423 PRO A O 1
ATOM 3218 N N . CYS A 1 424 ? 12.778 2.212 -16.556 1.00 43.88 424 CYS A N 1
ATOM 3219 C CA . CYS A 1 424 ? 12.705 0.799 -16.181 1.00 43.88 424 CYS A CA 1
ATOM 3220 C C . CYS A 1 424 ? 11.860 -0.016 -17.160 1.00 43.88 424 CYS A C 1
ATOM 3222 O O . CYS A 1 424 ? 12.346 -1.016 -17.636 1.00 43.88 424 CYS A O 1
ATOM 3224 N N . PHE A 1 425 ? 10.699 0.432 -17.642 1.00 53.44 425 PHE A N 1
ATOM 3225 C CA . PHE A 1 425 ? 9.982 -0.377 -18.644 1.00 53.44 425 PHE A CA 1
ATOM 3226 C C . PHE A 1 425 ? 10.750 -0.547 -19.977 1.00 53.44 425 PHE A C 1
ATOM 3228 O O . PHE A 1 425 ? 10.956 -1.686 -20.385 1.00 53.44 425 PHE A O 1
ATOM 3235 N N . PRO A 1 426 ? 11.238 0.512 -20.661 1.00 54.28 426 PRO A N 1
ATOM 3236 C CA . PRO A 1 426 ? 12.088 0.350 -21.848 1.00 54.28 426 PRO A CA 1
ATOM 3237 C C . PRO A 1 426 ? 13.448 -0.322 -21.588 1.00 54.28 426 PRO A C 1
ATOM 3239 O O . PRO A 1 426 ? 13.921 -1.109 -22.400 1.00 54.28 426 PRO A O 1
ATOM 3242 N N . ARG A 1 427 ? 14.102 0.002 -20.473 1.00 61.81 427 ARG A N 1
ATOM 3243 C CA . ARG A 1 427 ? 15.416 -0.504 -20.057 1.00 61.81 427 ARG A CA 1
ATOM 3244 C C . ARG A 1 427 ? 15.324 -1.964 -19.658 1.00 61.81 427 ARG A C 1
ATOM 3246 O O . ARG A 1 427 ? 16.152 -2.736 -20.114 1.00 61.81 427 ARG A O 1
ATOM 3253 N N . ASP A 1 428 ? 14.322 -2.332 -18.877 1.00 60.88 428 ASP A N 1
ATOM 3254 C CA . ASP A 1 428 ? 14.075 -3.693 -18.424 1.00 60.88 428 ASP A CA 1
ATOM 3255 C C . ASP A 1 428 ? 13.500 -4.517 -19.578 1.00 60.88 428 ASP A C 1
ATOM 3257 O O . ASP A 1 428 ? 13.908 -5.656 -19.720 1.00 60.88 428 ASP A O 1
ATOM 3261 N N . ASN A 1 429 ? 12.700 -3.956 -20.501 1.00 61.94 429 ASN A N 1
ATOM 3262 C CA . ASN A 1 429 ? 12.367 -4.646 -21.760 1.00 61.94 429 ASN A CA 1
ATOM 3263 C C . ASN A 1 429 ? 13.612 -4.917 -22.612 1.00 61.94 429 ASN A C 1
ATOM 3265 O O . ASN A 1 429 ? 13.759 -6.017 -23.140 1.00 61.94 429 ASN A O 1
ATOM 3269 N N . ARG A 1 430 ? 14.527 -3.947 -22.751 1.00 68.19 430 ARG A N 1
ATOM 3270 C CA . ARG A 1 430 ? 15.787 -4.147 -23.487 1.00 68.19 430 ARG A CA 1
ATOM 3271 C C . ARG A 1 430 ? 16.731 -5.108 -22.766 1.00 68.19 430 ARG A C 1
ATOM 3273 O O . ARG A 1 430 ? 17.354 -5.934 -23.425 1.00 68.19 430 ARG A O 1
ATOM 3280 N N . ALA A 1 431 ? 16.813 -5.043 -21.440 1.00 66.69 431 ALA A N 1
ATOM 3281 C CA . ALA A 1 431 ? 17.605 -5.955 -20.620 1.00 66.69 431 ALA A CA 1
ATOM 3282 C C . ALA A 1 431 ? 17.014 -7.370 -20.632 1.00 66.69 431 ALA A C 1
ATOM 3284 O O . ALA A 1 431 ? 17.758 -8.330 -20.770 1.00 66.69 431 ALA A O 1
ATOM 3285 N N . PHE A 1 432 ? 15.690 -7.507 -20.586 1.00 58.28 432 PHE A N 1
ATOM 3286 C CA . PHE A 1 432 ? 14.969 -8.771 -20.709 1.00 58.28 432 PHE A CA 1
ATOM 3287 C C . PHE A 1 432 ? 15.124 -9.365 -22.109 1.00 58.28 432 PHE A C 1
ATOM 3289 O O . PHE A 1 432 ? 15.379 -10.557 -22.238 1.00 58.28 432 PHE A O 1
ATOM 3296 N N . ALA A 1 433 ? 15.067 -8.546 -23.165 1.00 67.88 433 ALA A N 1
ATOM 3297 C CA . ALA A 1 433 ? 15.364 -8.993 -24.524 1.00 67.88 433 ALA A CA 1
ATOM 3298 C C . ALA A 1 433 ? 16.831 -9.429 -24.689 1.00 67.88 433 ALA A C 1
ATOM 3300 O O . ALA A 1 433 ? 17.108 -10.441 -25.332 1.00 67.88 433 ALA A O 1
ATOM 3301 N N . ALA A 1 434 ? 17.775 -8.709 -24.077 1.00 67.06 434 ALA A N 1
ATOM 3302 C CA . ALA A 1 434 ? 19.187 -9.087 -24.059 1.00 67.06 434 ALA A CA 1
ATOM 3303 C C . ALA A 1 434 ? 19.436 -10.373 -23.248 1.00 67.06 434 ALA A C 1
ATOM 3305 O O . ALA A 1 434 ? 20.173 -11.249 -23.699 1.00 67.06 434 ALA A O 1
ATOM 3306 N N . LEU A 1 435 ? 18.774 -10.526 -22.098 1.00 59.53 435 LEU A N 1
ATOM 3307 C CA . LEU A 1 435 ? 18.818 -11.727 -21.270 1.00 59.53 435 LEU A CA 1
ATOM 3308 C C . LEU A 1 435 ? 18.232 -12.923 -22.023 1.00 59.53 435 LEU A C 1
ATOM 3310 O O . LEU A 1 435 ? 18.891 -13.954 -22.110 1.00 59.53 435 LEU A O 1
ATOM 3314 N N . ALA A 1 436 ? 17.054 -12.776 -22.636 1.00 64.25 436 ALA A N 1
ATOM 3315 C CA . ALA A 1 436 ? 16.429 -13.812 -23.452 1.00 64.25 436 ALA A CA 1
ATOM 3316 C C . ALA A 1 436 ? 17.365 -14.278 -24.577 1.00 64.25 436 ALA A C 1
ATOM 3318 O O . ALA A 1 436 ? 17.586 -15.479 -24.728 1.00 64.25 436 ALA A O 1
ATOM 3319 N N . LYS A 1 437 ? 18.024 -13.343 -25.279 1.00 67.81 437 LYS A N 1
ATOM 3320 C CA . LYS A 1 437 ? 19.066 -13.662 -26.271 1.00 67.81 437 LYS A CA 1
ATOM 3321 C C . LYS A 1 437 ? 20.236 -14.443 -25.675 1.00 67.81 437 LYS A C 1
ATOM 3323 O O . LYS A 1 437 ? 20.715 -15.377 -26.310 1.00 67.81 437 LYS A O 1
ATOM 3328 N N . SER A 1 438 ? 20.677 -14.091 -24.467 1.00 60.56 438 SER A N 1
ATOM 3329 C CA . SER A 1 438 ? 21.790 -14.770 -23.785 1.00 60.56 438 SER A CA 1
ATOM 3330 C C . SER A 1 438 ? 21.468 -16.210 -23.360 1.00 60.56 438 SER A C 1
ATOM 3332 O O . SER A 1 438 ? 22.381 -17.021 -23.231 1.00 60.56 438 SER A O 1
ATOM 3334 N N . VAL A 1 439 ? 20.182 -16.547 -23.206 1.00 62.34 439 VAL A N 1
ATOM 3335 C CA . VAL A 1 439 ? 19.709 -17.892 -22.826 1.00 62.34 439 VAL A CA 1
ATOM 3336 C C . VAL A 1 439 ? 19.012 -18.637 -23.972 1.00 62.34 439 VAL A C 1
ATOM 3338 O O . VAL A 1 439 ? 18.320 -19.622 -23.732 1.00 62.34 439 VAL A O 1
ATOM 3341 N N . PHE A 1 440 ? 19.183 -18.187 -25.222 1.00 69.06 440 PHE A N 1
ATOM 3342 C CA . PHE A 1 440 ? 18.543 -18.758 -26.421 1.00 69.06 440 PHE A CA 1
ATOM 3343 C C . PHE A 1 440 ? 16.999 -18.785 -26.378 1.00 69.06 440 PHE A C 1
ATOM 3345 O O . PHE A 1 440 ? 16.364 -19.598 -27.050 1.00 69.06 440 PHE A O 1
ATOM 3352 N N . ALA A 1 441 ? 16.383 -17.881 -25.615 1.00 53.53 441 ALA A N 1
ATOM 3353 C CA . ALA A 1 441 ? 14.941 -17.663 -25.571 1.00 53.53 441 ALA A CA 1
ATOM 3354 C C . ALA A 1 441 ? 14.531 -16.459 -26.440 1.00 53.53 441 ALA A C 1
ATOM 3356 O O . ALA A 1 441 ? 15.343 -15.595 -26.773 1.00 53.53 441 ALA A O 1
ATOM 3357 N N . ASN A 1 442 ? 13.248 -16.385 -26.803 1.00 55.16 442 ASN A N 1
ATOM 3358 C CA . ASN A 1 442 ? 12.708 -15.288 -27.605 1.00 55.16 442 ASN A CA 1
ATOM 3359 C C . ASN A 1 442 ? 11.879 -14.325 -26.736 1.00 55.16 442 ASN A C 1
ATOM 3361 O O . ASN A 1 442 ? 10.964 -14.753 -26.037 1.00 55.16 442 ASN A O 1
ATOM 3365 N N . ALA A 1 443 ? 12.176 -13.026 -26.819 1.00 72.00 443 ALA A N 1
ATOM 3366 C CA . ALA A 1 443 ? 11.456 -11.950 -26.139 1.00 72.00 443 ALA A CA 1
ATOM 3367 C C . ALA A 1 443 ? 10.693 -11.044 -27.125 1.00 72.00 443 ALA A C 1
ATOM 3369 O O . ALA A 1 443 ? 10.652 -9.826 -26.952 1.00 72.00 443 ALA A O 1
ATOM 3370 N N . LEU A 1 444 ? 10.071 -11.642 -28.147 1.00 63.47 444 LEU A N 1
ATOM 3371 C CA . LEU A 1 444 ? 9.299 -10.985 -29.214 1.00 63.47 444 LEU A CA 1
ATOM 3372 C C . LEU A 1 444 ? 8.430 -9.812 -28.737 1.00 63.47 444 LEU A C 1
ATOM 3374 O O . LEU A 1 444 ? 8.420 -8.765 -29.373 1.00 63.47 444 LEU A O 1
ATOM 3378 N N . LEU A 1 445 ? 7.713 -9.958 -27.617 1.00 57.53 445 LEU A N 1
ATOM 3379 C CA . LEU A 1 445 ? 6.845 -8.897 -27.095 1.00 57.53 445 LEU A CA 1
ATOM 3380 C C . LEU A 1 445 ? 7.638 -7.697 -26.548 1.00 57.53 445 LEU A C 1
ATOM 3382 O O . LEU A 1 445 ? 7.260 -6.548 -26.785 1.00 57.53 445 LEU A O 1
ATOM 3386 N N . ALA A 1 446 ? 8.745 -7.948 -25.843 1.00 62.47 446 ALA A N 1
ATOM 3387 C CA . ALA A 1 446 ? 9.609 -6.896 -25.310 1.00 62.47 446 ALA A CA 1
ATOM 3388 C C . ALA A 1 446 ? 10.330 -6.148 -26.444 1.00 62.47 446 ALA A C 1
ATOM 3390 O O . ALA A 1 446 ? 10.371 -4.916 -26.444 1.00 62.47 446 ALA A O 1
ATOM 3391 N N . GLU A 1 447 ? 10.811 -6.880 -27.454 1.00 67.94 447 GLU A N 1
ATOM 3392 C CA . GLU A 1 447 ? 11.439 -6.312 -28.654 1.00 67.94 447 GLU A CA 1
ATOM 3393 C C . GLU A 1 447 ? 10.447 -5.498 -29.493 1.00 67.94 447 GLU A C 1
ATOM 3395 O O . GLU A 1 447 ? 10.739 -4.360 -29.862 1.00 67.94 447 GLU A O 1
ATOM 3400 N N . ALA A 1 448 ? 9.244 -6.029 -29.730 1.00 65.75 448 ALA A N 1
ATOM 3401 C CA . ALA A 1 448 ? 8.190 -5.327 -30.459 1.00 65.75 448 ALA A CA 1
ATOM 3402 C C . ALA A 1 448 ? 7.745 -4.043 -29.744 1.00 65.75 448 ALA A C 1
ATOM 3404 O O . ALA A 1 448 ? 7.443 -3.045 -30.397 1.00 65.75 448 ALA A O 1
ATOM 3405 N N . THR A 1 449 ? 7.735 -4.037 -28.408 1.00 64.94 449 THR A N 1
ATOM 3406 C CA . THR A 1 449 ? 7.383 -2.848 -27.617 1.00 64.94 449 THR A CA 1
ATOM 3407 C C . THR A 1 449 ? 8.416 -1.730 -27.795 1.00 64.94 449 THR A C 1
ATOM 3409 O O . THR A 1 449 ? 8.041 -0.577 -28.015 1.00 64.94 449 THR A O 1
ATOM 3412 N N . ASP A 1 450 ? 9.715 -2.049 -27.758 1.00 65.19 450 ASP A N 1
ATOM 3413 C CA . ASP A 1 450 ? 10.784 -1.064 -27.991 1.00 65.19 450 ASP A CA 1
ATOM 3414 C C . ASP A 1 450 ? 10.784 -0.563 -29.450 1.00 65.19 450 ASP A C 1
ATOM 3416 O O . ASP A 1 450 ? 10.861 0.643 -29.703 1.00 65.19 450 ASP A O 1
ATOM 3420 N N . GLN A 1 451 ? 10.571 -1.459 -30.420 1.00 68.31 451 GLN A N 1
ATOM 3421 C CA . GLN A 1 451 ? 10.415 -1.103 -31.837 1.00 68.31 451 GLN A CA 1
ATOM 3422 C C . GLN A 1 451 ? 9.211 -0.186 -32.086 1.00 68.31 451 GLN A C 1
ATOM 3424 O O . GLN A 1 451 ? 9.327 0.800 -32.816 1.00 68.31 451 GLN A O 1
ATOM 3429 N N . LEU A 1 452 ? 8.061 -0.463 -31.462 1.00 65.69 452 LEU A N 1
ATOM 3430 C CA . LEU A 1 452 ? 6.857 0.354 -31.604 1.00 65.69 452 LEU A CA 1
ATOM 3431 C C . LEU A 1 452 ? 7.060 1.763 -31.034 1.00 65.69 452 LEU A C 1
ATOM 3433 O O . LEU A 1 452 ? 6.607 2.735 -31.643 1.00 65.69 452 LEU A O 1
ATOM 3437 N N . ASN A 1 453 ? 7.773 1.888 -29.911 1.00 65.00 453 ASN A N 1
ATOM 3438 C CA . ASN A 1 453 ? 8.136 3.184 -29.333 1.00 65.00 453 ASN A CA 1
ATOM 3439 C C . ASN A 1 453 ? 9.048 3.985 -30.276 1.00 65.00 453 ASN A C 1
ATOM 3441 O O . ASN A 1 453 ? 8.771 5.154 -30.553 1.00 65.00 453 ASN A O 1
ATOM 3445 N N . ASN A 1 454 ? 10.075 3.349 -30.849 1.00 68.75 454 ASN A N 1
ATOM 3446 C CA . ASN A 1 454 ? 10.954 3.979 -31.840 1.00 68.75 454 ASN A CA 1
ATOM 3447 C C . ASN A 1 454 ? 10.200 4.390 -33.116 1.00 68.75 454 ASN A C 1
ATOM 3449 O O . ASN A 1 454 ? 10.444 5.464 -33.671 1.00 68.75 454 ASN A O 1
ATOM 3453 N N . TYR A 1 455 ? 9.230 3.582 -33.549 1.00 75.00 455 TYR A N 1
ATOM 3454 C CA . TYR A 1 455 ? 8.364 3.904 -34.680 1.00 75.00 455 TYR A CA 1
ATOM 3455 C C . TYR A 1 455 ? 7.506 5.155 -34.435 1.00 75.00 455 TYR A C 1
ATOM 3457 O O . TYR A 1 455 ? 7.298 5.934 -35.367 1.00 75.00 455 TYR A O 1
ATOM 3465 N N . GLN A 1 456 ? 7.028 5.406 -33.207 1.00 73.62 456 GLN A N 1
ATOM 3466 C CA . GLN A 1 456 ? 6.273 6.638 -32.923 1.00 73.62 456 GLN A CA 1
ATOM 3467 C C . GLN A 1 456 ? 7.133 7.898 -33.098 1.00 73.62 45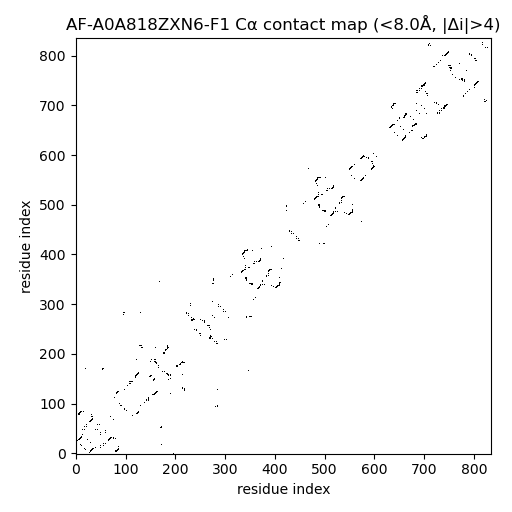6 GLN A C 1
ATOM 3469 O O . GLN A 1 456 ? 6.622 8.907 -33.585 1.00 73.62 456 GLN A O 1
ATOM 3474 N N . ILE A 1 457 ? 8.432 7.834 -32.781 1.00 78.19 457 ILE A N 1
ATOM 3475 C CA . ILE A 1 457 ? 9.374 8.941 -33.017 1.00 78.19 457 ILE A CA 1
ATOM 3476 C C . ILE A 1 457 ? 9.498 9.217 -34.520 1.00 78.19 457 ILE A C 1
ATOM 3478 O O . ILE A 1 457 ? 9.340 10.355 -34.958 1.00 78.19 457 ILE A O 1
ATOM 3482 N N . GLU A 1 458 ? 9.720 8.173 -35.321 1.00 77.38 458 GLU A N 1
ATOM 3483 C CA . GLU A 1 458 ? 9.801 8.281 -36.786 1.00 77.38 458 GLU A CA 1
ATOM 3484 C C . GLU A 1 458 ? 8.503 8.814 -37.398 1.00 77.38 458 GLU A C 1
ATOM 3486 O O . GLU A 1 458 ? 8.508 9.623 -38.325 1.00 77.38 458 GLU A O 1
ATOM 3491 N N . ARG A 1 459 ? 7.361 8.388 -36.861 1.00 77.56 459 ARG A N 1
ATOM 3492 C CA . ARG A 1 459 ? 6.050 8.865 -37.290 1.00 77.56 459 ARG A CA 1
ATOM 3493 C C . ARG A 1 459 ? 5.872 10.358 -37.015 1.00 77.56 459 ARG A C 1
ATOM 3495 O O . ARG A 1 459 ? 5.348 11.053 -37.881 1.00 77.56 459 ARG A O 1
ATOM 3502 N N . LEU A 1 460 ? 6.284 10.840 -35.843 1.00 79.38 460 LEU A N 1
ATOM 3503 C CA . LEU A 1 460 ? 6.226 12.259 -35.484 1.00 79.38 460 LEU A CA 1
ATOM 3504 C C . LEU A 1 460 ? 7.158 13.105 -36.356 1.00 79.38 460 LEU A C 1
ATOM 3506 O O . LEU A 1 460 ? 6.719 14.124 -36.882 1.00 79.38 460 LEU A O 1
ATOM 3510 N N . LEU A 1 461 ? 8.384 12.635 -36.599 1.00 81.12 461 LEU A N 1
ATOM 3511 C CA . LEU A 1 461 ? 9.324 13.273 -37.524 1.00 81.12 461 LEU A CA 1
ATOM 3512 C C . LEU A 1 461 ? 8.714 13.435 -38.926 1.00 81.12 461 LEU A C 1
ATOM 3514 O O . LEU A 1 461 ? 8.689 14.541 -39.459 1.00 81.12 461 LEU A O 1
ATOM 3518 N N . ARG A 1 462 ? 8.127 12.366 -39.482 1.00 77.94 462 ARG A N 1
ATOM 3519 C CA . ARG A 1 462 ? 7.457 12.412 -40.795 1.00 77.94 462 ARG A CA 1
ATOM 3520 C C . ARG A 1 462 ? 6.271 13.371 -40.830 1.00 77.94 462 ARG A C 1
ATOM 3522 O O . ARG A 1 462 ? 6.000 13.957 -41.871 1.00 77.94 462 ARG A O 1
ATOM 3529 N N . ILE A 1 463 ? 5.527 13.507 -39.731 1.00 77.88 463 ILE A N 1
ATOM 3530 C CA . ILE A 1 463 ? 4.425 14.476 -39.648 1.00 77.88 463 ILE A CA 1
ATOM 3531 C C . ILE A 1 463 ? 4.980 15.901 -39.711 1.00 77.88 463 ILE A C 1
ATOM 3533 O O . ILE A 1 463 ? 4.453 16.711 -40.469 1.00 77.88 463 ILE A O 1
ATOM 3537 N N . CYS A 1 464 ? 6.059 16.199 -38.982 1.00 80.94 464 CYS A N 1
ATOM 3538 C CA . CYS A 1 464 ? 6.731 17.496 -39.060 1.00 80.94 464 CYS A CA 1
ATOM 3539 C C . CYS A 1 464 ? 7.265 17.785 -40.471 1.00 80.94 464 CYS A C 1
ATOM 3541 O O . CYS A 1 464 ? 7.065 18.885 -40.977 1.00 80.94 464 CYS A O 1
ATOM 3543 N N . GLU A 1 465 ? 7.876 16.799 -41.132 1.00 81.06 465 GLU A N 1
ATOM 3544 C CA . GLU A 1 465 ? 8.351 16.912 -42.520 1.00 81.06 465 GLU A CA 1
ATOM 3545 C C . GLU A 1 465 ? 7.200 17.169 -43.503 1.00 81.06 465 GLU A C 1
ATOM 3547 O O . GLU A 1 465 ? 7.294 18.065 -44.332 1.00 81.06 465 GLU A O 1
ATOM 3552 N N . GLN A 1 466 ? 6.066 16.478 -43.360 1.00 77.31 466 GLN A N 1
ATOM 3553 C CA . GLN A 1 466 ? 4.884 16.711 -44.202 1.00 77.31 466 GLN A CA 1
ATOM 3554 C C . GLN A 1 466 ? 4.276 18.103 -44.011 1.00 77.31 466 GLN A C 1
ATOM 3556 O O . GLN A 1 466 ? 3.804 18.711 -44.970 1.00 77.31 466 GLN A O 1
ATOM 3561 N N . ILE A 1 467 ? 4.263 18.611 -42.776 1.00 78.44 467 ILE A N 1
ATOM 3562 C CA . ILE A 1 467 ? 3.823 19.982 -42.486 1.00 78.44 467 ILE A CA 1
ATOM 3563 C C . ILE A 1 467 ? 4.787 20.993 -43.120 1.00 78.44 467 ILE A C 1
ATOM 3565 O O . ILE A 1 467 ? 4.341 22.019 -43.643 1.00 78.44 467 ILE A O 1
ATOM 3569 N N . ALA A 1 468 ? 6.089 20.698 -43.095 1.00 75.06 468 ALA A N 1
ATOM 3570 C CA . ALA A 1 468 ? 7.118 21.531 -43.701 1.00 75.06 468 ALA A CA 1
ATOM 3571 C C . ALA A 1 468 ? 6.981 21.591 -45.228 1.00 75.06 468 ALA A C 1
ATOM 3573 O O . ALA A 1 468 ? 6.879 22.688 -45.779 1.00 75.06 468 ALA A O 1
ATOM 3574 N N . GLU A 1 469 ? 6.872 20.428 -45.880 1.00 73.19 469 GLU A N 1
ATOM 3575 C CA . GLU A 1 469 ? 6.604 20.289 -47.318 1.00 73.19 469 GLU A CA 1
ATOM 3576 C C . GLU A 1 469 ? 5.346 21.072 -47.720 1.00 73.19 469 GLU A C 1
ATOM 3578 O O . GLU A 1 469 ? 5.364 21.832 -48.684 1.00 73.19 469 GLU A O 1
ATOM 3583 N N . PHE A 1 470 ? 4.262 20.952 -46.946 1.00 71.12 470 PHE A N 1
ATOM 3584 C CA . PHE A 1 470 ? 3.012 21.661 -47.222 1.00 71.12 470 PHE A CA 1
ATOM 3585 C C . PHE A 1 470 ? 3.138 23.184 -47.117 1.00 71.12 470 PHE A C 1
ATOM 3587 O O . PHE A 1 470 ? 2.542 23.916 -47.903 1.00 71.12 470 PHE A O 1
ATOM 3594 N N . SER A 1 471 ? 3.865 23.672 -46.113 1.00 67.38 471 SER A N 1
ATOM 3595 C CA . SER A 1 471 ? 3.883 25.101 -45.793 1.00 67.38 471 SER A CA 1
ATOM 3596 C C . SER A 1 471 ? 4.858 25.900 -46.665 1.00 67.38 471 SER A C 1
ATOM 3598 O O . SER A 1 471 ? 4.684 27.113 -46.781 1.00 67.38 471 SER A O 1
ATOM 3600 N N . PHE A 1 472 ? 5.864 25.250 -47.268 1.00 61.00 472 PHE A N 1
ATOM 3601 C CA . PHE A 1 472 ? 6.950 25.934 -47.987 1.00 61.00 472 PHE A CA 1
ATOM 3602 C C . PHE A 1 472 ? 7.362 25.300 -49.331 1.00 61.00 472 PHE A C 1
ATOM 3604 O O . PHE A 1 472 ? 8.155 25.914 -50.042 1.00 61.00 472 PHE A O 1
ATOM 3611 N N . GLY A 1 473 ? 6.826 24.134 -49.719 1.00 59.31 473 GLY A N 1
ATOM 3612 C CA . GLY A 1 473 ? 7.248 23.406 -50.927 1.00 59.31 473 GLY A CA 1
ATOM 3613 C C . GLY A 1 473 ? 8.690 22.870 -50.853 1.00 59.31 473 GLY A C 1
ATOM 3614 O O . GLY A 1 473 ? 9.333 22.940 -49.807 1.00 59.31 473 GLY A O 1
ATOM 3615 N N . ASP A 1 474 ? 9.222 22.355 -51.971 1.00 50.56 474 ASP A N 1
ATOM 3616 C CA . ASP A 1 474 ? 10.604 21.840 -52.101 1.00 50.56 474 ASP A CA 1
ATOM 3617 C C . ASP A 1 474 ? 11.661 22.975 -52.171 1.00 50.56 474 ASP A C 1
ATOM 3619 O O . ASP A 1 474 ? 12.440 23.072 -53.122 1.00 50.56 474 ASP A O 1
ATOM 3623 N N . VAL A 1 475 ? 11.698 23.887 -51.190 1.00 46.72 475 VAL A N 1
ATOM 3624 C CA . VAL A 1 475 ? 12.680 24.993 -51.157 1.00 46.72 475 VAL A CA 1
ATOM 3625 C C . VAL A 1 475 ? 13.836 24.680 -50.183 1.00 46.72 475 VAL A C 1
ATOM 3627 O O . VAL A 1 475 ? 13.587 24.506 -48.991 1.00 46.72 475 VAL A O 1
ATOM 3630 N N . PRO A 1 476 ? 15.120 24.666 -50.607 1.00 48.84 476 PRO A N 1
ATOM 3631 C CA . PRO A 1 476 ? 16.205 24.082 -49.801 1.00 48.84 476 PRO A CA 1
ATOM 3632 C C . PRO A 1 476 ? 16.805 24.929 -48.654 1.00 48.84 476 PRO A C 1
ATOM 3634 O O . PRO A 1 476 ? 17.897 24.588 -48.204 1.00 48.84 476 PRO A O 1
ATOM 3637 N N . GLN A 1 477 ? 16.213 26.047 -48.198 1.00 51.16 477 GLN A N 1
ATOM 3638 C CA . GLN A 1 477 ? 16.992 27.043 -47.420 1.00 51.16 477 GLN A CA 1
ATOM 3639 C C . GLN A 1 477 ? 16.392 27.647 -46.134 1.00 51.16 477 GLN A C 1
ATOM 3641 O O . GLN A 1 477 ? 17.061 28.476 -45.522 1.00 51.16 477 GLN A O 1
ATOM 3646 N N . ILE A 1 478 ? 15.218 27.233 -45.640 1.00 58.94 478 ILE A N 1
ATOM 3647 C CA . ILE A 1 478 ? 14.718 27.715 -44.331 1.00 58.94 478 ILE A CA 1
ATOM 3648 C C . ILE A 1 478 ? 14.405 26.523 -43.425 1.00 58.94 478 ILE A C 1
ATOM 3650 O O . ILE A 1 478 ? 13.442 25.798 -43.662 1.00 58.94 478 ILE A O 1
ATOM 3654 N N . LYS A 1 479 ? 15.210 26.324 -42.370 1.00 67.75 479 LYS A N 1
ATOM 3655 C CA . LYS A 1 479 ? 14.876 25.374 -41.301 1.00 67.75 479 LYS A CA 1
ATOM 3656 C C . LYS A 1 479 ? 13.681 25.909 -40.526 1.00 67.75 479 LYS A C 1
ATOM 3658 O O . LYS A 1 479 ? 13.744 26.996 -39.956 1.00 67.75 479 LYS A O 1
ATOM 3663 N N . LEU A 1 480 ? 12.589 25.151 -40.515 1.00 84.31 480 LEU A N 1
ATOM 3664 C CA . LEU A 1 480 ? 11.427 25.511 -39.710 1.00 84.31 480 LEU A CA 1
ATOM 3665 C C . LEU A 1 480 ? 11.722 25.325 -38.234 1.00 84.31 480 LEU A C 1
ATOM 3667 O O . LEU A 1 480 ? 12.491 24.446 -37.836 1.00 84.31 480 LEU A O 1
ATOM 3671 N N . LYS A 1 481 ? 11.069 26.149 -37.426 1.00 91.31 481 LYS A N 1
ATOM 3672 C CA . LYS A 1 481 ? 11.216 26.122 -35.980 1.00 91.31 481 LYS A CA 1
ATOM 3673 C C . LYS A 1 481 ? 10.189 25.178 -35.370 1.00 91.31 481 LYS A C 1
ATOM 3675 O O . LYS A 1 481 ? 8.986 25.362 -35.558 1.00 91.31 481 LYS A O 1
ATOM 3680 N N . VAL A 1 482 ? 10.645 24.186 -34.617 1.00 94.38 482 VAL A N 1
ATOM 3681 C CA . VAL A 1 482 ? 9.783 23.213 -33.938 1.00 94.38 482 VAL A CA 1
ATOM 3682 C C . VAL A 1 482 ? 9.898 23.407 -32.434 1.00 94.38 482 VAL A C 1
ATOM 3684 O O . VAL A 1 482 ? 10.983 23.292 -31.879 1.00 94.38 482 VAL A O 1
ATOM 3687 N N . GLY A 1 483 ? 8.781 23.688 -31.771 1.00 95.50 483 GLY A N 1
ATOM 3688 C CA . GLY A 1 483 ? 8.667 23.709 -30.318 1.00 95.50 483 GLY A CA 1
ATOM 3689 C C . GLY A 1 483 ? 8.185 22.366 -29.772 1.00 95.50 483 GLY A C 1
ATOM 3690 O O . GLY A 1 483 ? 7.271 21.769 -30.336 1.00 95.50 483 GLY A O 1
ATOM 3691 N N . ILE A 1 484 ? 8.747 21.904 -28.658 1.00 96.69 484 ILE A N 1
ATOM 3692 C CA . ILE A 1 484 ? 8.313 20.697 -27.940 1.00 96.69 484 ILE A CA 1
ATOM 3693 C C . ILE A 1 484 ? 7.905 21.074 -26.514 1.00 96.69 484 ILE A C 1
ATOM 3695 O O . ILE A 1 484 ? 8.688 21.676 -25.780 1.00 96.69 484 ILE A O 1
ATOM 3699 N N . LEU A 1 485 ? 6.689 20.695 -26.122 1.00 94.31 485 LEU A N 1
ATOM 3700 C CA . LEU A 1 485 ? 6.177 20.807 -24.759 1.00 94.31 485 LEU A CA 1
ATOM 3701 C C . LEU A 1 485 ? 6.134 19.438 -24.087 1.00 94.31 485 LEU A C 1
ATOM 3703 O O . LEU A 1 485 ? 5.433 18.531 -24.544 1.00 94.31 485 LEU A O 1
ATOM 3707 N N . GLY A 1 486 ? 6.858 19.327 -22.975 1.00 92.25 486 GLY A N 1
ATOM 3708 C CA . GLY A 1 486 ? 7.020 18.095 -22.219 1.00 92.25 486 GLY A CA 1
ATOM 3709 C C . GLY A 1 486 ? 8.204 17.274 -22.722 1.00 92.25 486 GLY A C 1
ATOM 3710 O O . GLY A 1 486 ? 8.134 16.654 -23.778 1.00 92.25 486 GLY A O 1
ATOM 3711 N N . LEU A 1 487 ? 9.286 17.256 -21.952 1.00 92.06 487 LEU A N 1
ATOM 3712 C CA . LEU A 1 487 ? 10.505 16.484 -22.220 1.00 92.06 487 LEU A CA 1
ATOM 3713 C C . LEU A 1 487 ? 10.638 15.278 -21.294 1.00 92.06 487 LEU A C 1
ATOM 3715 O O . LEU A 1 487 ? 11.417 14.368 -21.568 1.00 92.06 487 LEU A O 1
ATOM 3719 N N . SER A 1 488 ? 9.876 15.255 -20.209 1.00 87.81 488 SER A N 1
ATOM 3720 C CA . SER A 1 488 ? 9.856 14.155 -19.259 1.00 87.81 488 SER A CA 1
ATOM 3721 C C . SER A 1 488 ? 9.315 12.849 -19.859 1.00 87.81 488 SER A C 1
ATOM 3723 O O . SER A 1 488 ? 8.442 12.845 -20.727 1.00 87.81 488 SER A O 1
ATOM 3725 N N . TYR A 1 489 ? 9.824 11.711 -19.380 1.00 79.25 489 TYR A N 1
ATOM 3726 C CA . TYR A 1 489 ? 9.321 10.373 -19.712 1.00 79.25 489 TYR A CA 1
ATOM 3727 C C . TYR A 1 489 ? 7.851 10.210 -19.293 1.00 79.25 489 TYR A C 1
ATOM 3729 O O . TYR A 1 489 ? 7.052 9.590 -19.995 1.00 79.25 489 TYR A O 1
ATOM 3737 N N . LYS A 1 490 ? 7.489 10.806 -18.152 1.00 79.44 490 LYS A N 1
ATOM 3738 C CA . LYS A 1 490 ? 6.136 10.848 -17.598 1.00 79.44 490 LYS A CA 1
ATOM 3739 C C . LYS A 1 490 ? 5.782 12.299 -17.251 1.00 79.44 490 LYS A C 1
ATOM 3741 O O . LYS A 1 490 ? 6.640 12.975 -16.683 1.00 79.44 490 LYS A O 1
ATOM 3746 N N . PRO A 1 491 ? 4.549 12.769 -17.531 1.00 80.56 491 PRO A N 1
ATOM 3747 C CA . PRO A 1 491 ? 4.138 14.128 -17.185 1.00 80.56 491 PRO A CA 1
ATOM 3748 C C . PRO A 1 491 ? 4.379 14.446 -15.707 1.00 80.56 491 PRO A C 1
ATOM 3750 O O . PRO A 1 491 ? 4.226 13.574 -14.850 1.00 80.56 491 PRO A O 1
ATOM 3753 N N . ASP A 1 492 ? 4.716 15.709 -15.445 1.00 82.88 492 ASP A N 1
ATOM 3754 C CA . ASP A 1 492 ? 4.905 16.278 -14.107 1.00 82.88 492 ASP A CA 1
ATOM 3755 C C . ASP A 1 492 ? 6.035 15.600 -13.299 1.00 82.88 492 ASP A C 1
ATOM 3757 O O . ASP A 1 492 ? 5.967 15.484 -12.076 1.00 82.88 492 ASP A O 1
ATOM 3761 N N . THR A 1 493 ? 7.100 15.161 -13.983 1.00 80.50 493 THR A N 1
ATOM 3762 C CA . THR A 1 493 ? 8.313 14.593 -13.366 1.00 80.50 493 THR A CA 1
ATOM 3763 C C . THR A 1 493 ? 9.589 15.191 -13.976 1.00 80.50 493 THR A C 1
ATOM 3765 O O . THR A 1 493 ? 9.551 15.641 -15.118 1.00 80.50 493 THR A O 1
ATOM 3768 N N . PRO A 1 494 ? 10.739 15.179 -13.275 1.00 83.44 494 PRO A N 1
ATOM 3769 C CA . PRO A 1 494 ? 12.020 15.615 -13.842 1.00 83.44 494 PRO A CA 1
ATOM 3770 C C . PRO A 1 494 ? 12.753 14.524 -14.655 1.00 83.44 494 PRO A C 1
ATOM 3772 O O . PRO A 1 494 ? 13.863 14.757 -15.134 1.00 83.44 494 PRO A O 1
ATOM 3775 N N . VAL A 1 495 ? 12.167 13.326 -14.786 1.00 79.81 495 VAL A N 1
ATOM 3776 C CA . VAL A 1 495 ? 12.806 12.122 -15.349 1.00 79.81 495 VAL A CA 1
ATOM 3777 C C . VAL A 1 495 ? 12.814 12.186 -16.872 1.00 79.81 495 VAL A C 1
ATOM 3779 O O . VAL A 1 495 ? 11.761 12.331 -17.488 1.00 79.81 495 VAL A O 1
ATOM 3782 N N . VAL A 1 496 ? 13.978 12.027 -17.498 1.00 80.44 496 VAL A N 1
ATOM 3783 C CA . VAL A 1 496 ? 14.189 12.212 -18.956 1.00 80.44 496 VAL A CA 1
ATOM 3784 C C . VAL A 1 496 ? 14.928 11.047 -19.606 1.00 80.44 496 VAL A C 1
ATOM 3786 O O . VAL A 1 496 ? 15.039 10.963 -20.831 1.00 80.44 496 VAL A O 1
ATOM 3789 N N . GLU A 1 497 ? 15.431 10.126 -18.799 1.00 78.88 497 GLU A N 1
ATOM 3790 C CA . GLU A 1 497 ? 16.125 8.929 -19.223 1.00 78.88 497 GLU A CA 1
ATOM 3791 C C . GLU A 1 497 ? 15.176 8.062 -20.055 1.00 78.88 497 GLU A C 1
ATOM 3793 O O . GLU A 1 497 ? 14.064 7.738 -19.642 1.00 78.88 497 GLU A O 1
ATOM 3798 N N . CYS A 1 498 ? 15.609 7.701 -21.265 1.00 75.50 498 CYS A N 1
ATOM 3799 C CA . CYS A 1 498 ? 14.773 7.051 -22.284 1.00 75.50 498 CYS A CA 1
ATOM 3800 C C . CYS A 1 498 ? 13.464 7.797 -22.614 1.00 75.50 498 CYS A C 1
ATOM 3802 O O . CYS A 1 498 ? 12.518 7.176 -23.103 1.00 75.50 498 CYS A O 1
ATOM 3804 N N . SER A 1 499 ? 13.395 9.111 -22.377 1.00 84.94 499 SER A N 1
ATOM 3805 C CA . SER A 1 499 ? 12.272 9.931 -22.821 1.00 84.94 499 SER A CA 1
ATOM 3806 C C . SER A 1 499 ? 12.168 9.918 -24.345 1.00 84.94 499 SER A C 1
ATOM 3808 O O . SER A 1 499 ? 13.094 10.305 -25.065 1.00 84.94 499 SER A O 1
ATOM 3810 N N . VAL A 1 500 ? 10.995 9.514 -24.831 1.00 83.38 500 VAL A N 1
ATOM 3811 C CA . VAL A 1 500 ? 10.634 9.560 -26.253 1.00 83.38 500 VAL A CA 1
ATOM 3812 C C . VAL A 1 500 ? 10.669 11.002 -26.769 1.00 83.38 500 VAL A C 1
ATOM 3814 O O . VAL A 1 500 ? 11.071 11.230 -27.908 1.00 83.38 500 VAL A O 1
ATOM 3817 N N . ALA A 1 501 ? 10.317 11.983 -25.930 1.00 89.19 501 ALA A N 1
ATOM 3818 C CA . ALA A 1 501 ? 10.333 13.398 -26.286 1.00 89.19 501 ALA A CA 1
ATOM 3819 C C . ALA A 1 501 ? 11.763 13.936 -26.469 1.00 89.19 501 ALA A C 1
ATOM 3821 O O . ALA A 1 501 ? 12.029 14.623 -27.454 1.00 89.19 501 ALA A O 1
ATOM 3822 N N . CYS A 1 502 ? 12.705 13.559 -25.595 1.00 90.44 502 CYS A N 1
ATOM 3823 C CA . CYS A 1 502 ? 14.124 13.901 -25.762 1.00 90.44 502 CYS A CA 1
ATOM 3824 C C . CYS A 1 502 ? 14.723 13.233 -27.012 1.00 90.44 502 CYS A C 1
ATOM 3826 O O . CYS A 1 502 ? 15.433 13.872 -27.788 1.00 90.44 502 CYS A O 1
ATOM 3828 N N . ALA A 1 503 ? 14.400 11.958 -27.257 1.00 87.62 503 ALA A N 1
ATOM 3829 C CA . ALA A 1 503 ? 14.847 11.249 -28.456 1.00 87.62 503 ALA A CA 1
ATOM 3830 C C . ALA A 1 503 ? 14.274 11.862 -29.750 1.00 87.62 503 ALA A C 1
ATOM 3832 O O . ALA A 1 503 ? 14.979 11.965 -30.754 1.00 87.62 503 ALA A O 1
ATOM 3833 N N . LEU A 1 504 ? 13.016 12.315 -29.721 1.00 90.38 504 LEU A N 1
ATOM 3834 C CA . LEU A 1 504 ? 12.386 13.056 -30.812 1.00 90.38 504 LEU A CA 1
ATOM 3835 C C . LEU A 1 504 ? 13.062 14.411 -31.045 1.00 90.38 504 LEU A C 1
ATOM 3837 O O . LEU A 1 504 ? 13.391 14.721 -32.190 1.00 90.38 504 LEU A O 1
ATOM 3841 N N . ALA A 1 505 ? 13.319 15.184 -29.985 1.00 91.75 505 ALA A N 1
ATOM 3842 C CA . ALA A 1 505 ? 14.032 16.458 -30.072 1.00 91.75 505 ALA A CA 1
ATOM 3843 C C . ALA A 1 505 ? 15.391 16.281 -30.766 1.00 91.75 505 ALA A C 1
ATOM 3845 O O . ALA A 1 505 ? 15.692 16.982 -31.731 1.00 91.75 505 ALA A O 1
ATOM 3846 N N . ASN A 1 506 ? 16.150 15.261 -30.357 1.00 92.38 506 ASN A N 1
ATOM 3847 C CA . ASN A 1 506 ? 17.459 14.933 -30.924 1.00 92.38 506 ASN A CA 1
ATOM 3848 C C . ASN A 1 506 ? 17.411 14.487 -32.390 1.00 92.38 506 ASN A C 1
ATOM 3850 O O . ASN A 1 506 ? 18.395 14.657 -33.102 1.00 92.38 506 ASN A O 1
ATOM 3854 N N . LYS A 1 507 ? 16.299 13.916 -32.865 1.00 87.88 507 LYS A N 1
ATOM 3855 C CA . LYS A 1 507 ? 16.133 13.596 -34.292 1.00 87.88 507 LYS A CA 1
ATOM 3856 C C . LYS A 1 507 ? 15.693 14.805 -35.112 1.00 87.88 507 LYS A C 1
ATOM 3858 O O . LYS A 1 507 ? 16.141 14.971 -36.244 1.00 87.88 507 LYS A O 1
ATOM 3863 N N . LEU A 1 508 ? 14.845 15.667 -34.552 1.00 88.44 508 LEU A N 1
ATOM 3864 C CA . LEU A 1 508 ? 14.307 16.829 -35.260 1.00 88.44 508 LEU A CA 1
ATOM 3865 C C . LEU A 1 508 ? 15.389 17.859 -35.627 1.00 88.44 508 LEU A C 1
ATOM 3867 O O . LEU A 1 508 ? 15.295 18.450 -36.698 1.00 88.44 508 LEU A O 1
ATOM 3871 N N . ILE A 1 509 ? 16.455 18.020 -34.830 1.00 90.62 509 ILE A N 1
ATOM 3872 C CA . ILE A 1 509 ? 17.550 18.984 -35.108 1.00 90.62 509 ILE A CA 1
ATOM 3873 C C . ILE A 1 509 ? 18.242 18.787 -36.468 1.00 90.62 509 ILE A C 1
ATOM 3875 O O . ILE A 1 509 ? 18.882 19.706 -36.991 1.00 90.62 509 ILE A O 1
ATOM 3879 N N . CYS A 1 510 ? 18.146 17.587 -37.050 1.00 84.62 510 CYS A N 1
ATOM 3880 C CA . CYS A 1 510 ? 18.675 17.316 -38.382 1.00 84.62 510 CYS A CA 1
ATOM 3881 C C . CYS A 1 510 ? 18.013 18.218 -39.434 1.00 84.62 510 CYS A C 1
ATOM 3883 O O . CYS A 1 510 ? 18.715 18.789 -40.269 1.00 84.62 510 CYS A O 1
ATOM 3885 N N . ASN A 1 511 ? 16.696 18.415 -39.329 1.00 81.38 511 ASN A N 1
ATOM 3886 C CA . ASN A 1 511 ? 15.875 19.075 -40.348 1.00 81.38 511 ASN A CA 1
ATOM 3887 C C . ASN A 1 511 ? 15.234 20.388 -39.857 1.00 81.38 511 ASN A C 1
ATOM 3889 O O . ASN A 1 511 ? 14.782 21.186 -40.673 1.00 81.38 511 ASN A O 1
ATOM 3893 N N . PHE A 1 512 ? 15.235 20.638 -38.546 1.00 88.44 512 PHE A N 1
ATOM 3894 C CA . PHE A 1 512 ? 14.513 21.735 -37.903 1.00 88.44 512 PHE A CA 1
ATOM 3895 C C . PHE A 1 512 ? 15.378 22.482 -36.884 1.00 88.44 512 PHE A C 1
ATOM 3897 O O . PHE A 1 512 ? 16.333 21.925 -36.341 1.00 88.44 512 PHE A O 1
ATOM 3904 N N . ASP A 1 513 ? 15.004 23.724 -36.588 1.00 92.50 513 ASP A N 1
ATOM 3905 C CA . ASP A 1 513 ? 15.495 24.456 -35.421 1.00 92.50 513 ASP A CA 1
ATOM 3906 C C . ASP A 1 513 ? 14.595 24.114 -34.231 1.00 92.50 513 ASP A C 1
ATOM 3908 O O . ASP A 1 513 ? 13.415 24.465 -34.208 1.00 92.50 513 ASP A O 1
ATOM 3912 N N . VAL A 1 514 ? 15.123 23.364 -33.263 1.00 95.50 514 VAL A N 1
ATOM 3913 C CA . VAL A 1 514 ? 14.307 22.755 -32.204 1.00 95.50 514 VAL A CA 1
ATOM 3914 C C . VAL A 1 514 ? 14.409 23.552 -30.914 1.00 95.50 514 VAL A C 1
ATOM 3916 O O . VAL A 1 514 ? 15.503 23.783 -30.403 1.00 95.50 514 VAL A O 1
ATOM 3919 N N . PHE A 1 515 ? 13.253 23.900 -30.360 1.00 96.38 515 PHE A N 1
ATOM 3920 C CA . PHE A 1 515 ? 13.088 24.545 -29.068 1.00 96.38 515 PHE A CA 1
ATOM 3921 C C . PHE A 1 515 ? 12.275 23.638 -28.154 1.00 96.38 515 PHE A C 1
ATOM 3923 O O . PHE A 1 515 ? 11.346 22.972 -28.611 1.00 96.38 515 PHE A O 1
ATOM 3930 N N . ALA A 1 516 ? 12.581 23.609 -26.862 1.00 96.31 516 ALA A N 1
ATOM 3931 C CA . ALA A 1 516 ? 11.855 22.748 -25.942 1.00 96.31 516 ALA A CA 1
ATOM 3932 C C . ALA A 1 516 ? 11.657 23.366 -24.558 1.00 96.31 516 ALA A C 1
ATOM 3934 O O . ALA A 1 516 ? 12.487 24.141 -24.078 1.00 96.31 516 ALA A O 1
ATOM 3935 N N . TYR A 1 517 ? 10.537 23.005 -23.933 1.00 95.12 517 TYR A N 1
ATOM 3936 C CA . TYR A 1 517 ? 10.181 23.394 -22.576 1.00 95.12 517 TYR A CA 1
ATOM 3937 C C . TYR A 1 517 ? 9.480 22.253 -21.833 1.00 95.12 517 TYR A C 1
ATOM 3939 O O . TYR A 1 517 ? 8.598 21.578 -22.364 1.00 95.12 517 TYR A O 1
ATOM 3947 N N . ASP A 1 518 ? 9.840 22.092 -20.567 1.00 93.25 518 ASP A N 1
ATOM 3948 C CA . ASP A 1 518 ? 9.185 21.245 -19.577 1.00 93.25 518 ASP A CA 1
ATOM 3949 C C . ASP A 1 518 ? 9.252 21.977 -18.225 1.00 93.25 518 ASP A C 1
ATOM 3951 O O . ASP A 1 518 ? 10.219 22.679 -17.953 1.00 93.25 518 ASP A O 1
ATOM 3955 N N . SER A 1 519 ? 8.231 21.885 -17.376 1.00 86.94 519 SER A N 1
ATOM 3956 C CA . SER A 1 519 ? 8.207 22.635 -16.112 1.00 86.94 519 SER A CA 1
ATOM 3957 C C . SER A 1 519 ? 9.164 22.078 -15.055 1.00 86.94 519 SER A C 1
ATOM 3959 O O . SER A 1 519 ? 9.602 22.826 -14.183 1.00 86.94 519 SER A O 1
ATOM 3961 N N . LEU A 1 520 ? 9.498 20.786 -15.123 1.00 85.81 520 LEU A N 1
ATOM 3962 C CA . LEU A 1 520 ? 10.271 20.081 -14.094 1.00 85.81 520 LEU A CA 1
ATOM 3963 C C . LEU A 1 520 ? 11.513 19.386 -14.657 1.00 85.81 520 LEU A C 1
ATOM 3965 O O . LEU A 1 520 ? 12.470 19.156 -13.922 1.00 85.81 520 LEU A O 1
ATOM 3969 N N . ALA A 1 521 ? 11.537 19.083 -15.956 1.00 88.00 521 ALA A N 1
ATOM 3970 C CA . ALA A 1 521 ? 12.587 18.272 -16.564 1.00 88.00 521 ALA A CA 1
ATOM 3971 C C . ALA A 1 521 ? 13.756 19.059 -17.175 1.00 88.00 521 ALA A C 1
ATOM 3973 O O . ALA A 1 521 ? 14.694 18.438 -17.663 1.00 88.00 521 ALA A O 1
ATOM 3974 N N . MET A 1 522 ? 13.746 20.399 -17.164 1.00 89.75 522 MET A N 1
ATOM 3975 C CA . MET A 1 522 ? 14.768 21.206 -17.863 1.00 89.75 522 MET A CA 1
ATOM 3976 C C . MET A 1 522 ? 16.218 20.912 -17.449 1.00 89.75 522 MET A C 1
ATOM 3978 O O . MET A 1 522 ? 17.048 20.756 -18.351 1.00 89.75 522 MET A O 1
ATOM 3982 N N . PRO A 1 523 ? 16.566 20.816 -16.145 1.00 86.75 523 PRO A N 1
ATOM 3983 C CA . PRO A 1 523 ? 17.949 20.561 -15.740 1.00 86.75 523 PRO A CA 1
ATOM 3984 C C . PRO A 1 523 ? 18.464 19.223 -16.281 1.00 86.75 523 PRO A C 1
ATOM 3986 O O . PRO A 1 523 ? 19.555 19.158 -16.846 1.00 86.75 523 PRO A O 1
ATOM 3989 N N . SER A 1 524 ? 17.640 18.181 -16.183 1.00 84.69 524 SER A N 1
ATOM 3990 C CA . SER A 1 524 ? 17.965 16.828 -16.630 1.00 84.69 524 SER A CA 1
ATOM 3991 C C . SER A 1 524 ? 17.939 16.711 -18.159 1.00 84.69 524 SER A C 1
ATOM 3993 O O . SER A 1 524 ? 18.841 16.136 -18.766 1.00 84.69 524 SER A O 1
ATOM 3995 N N . ALA A 1 525 ? 16.948 17.315 -18.821 1.00 86.00 525 ALA A N 1
ATOM 3996 C CA . ALA A 1 525 ? 16.809 17.295 -20.276 1.00 86.00 525 ALA A CA 1
ATOM 3997 C C . ALA A 1 525 ? 17.991 17.973 -20.975 1.00 86.00 525 ALA A C 1
ATOM 3999 O O . ALA A 1 525 ? 18.407 17.514 -22.035 1.00 86.00 525 ALA A O 1
ATOM 4000 N N . THR A 1 526 ? 18.565 19.018 -20.371 1.00 87.44 526 THR A N 1
ATOM 4001 C CA . THR A 1 526 ? 19.747 19.721 -20.900 1.00 87.44 526 THR A CA 1
ATOM 4002 C C . THR A 1 526 ? 20.982 18.816 -20.966 1.00 87.44 526 THR A C 1
ATOM 4004 O O . THR A 1 526 ? 21.856 19.028 -21.801 1.00 87.44 526 THR A O 1
ATOM 4007 N N . GLN A 1 527 ? 21.059 17.792 -20.112 1.00 85.56 527 GLN A N 1
ATOM 4008 C CA . GLN A 1 527 ? 22.167 16.833 -20.106 1.00 85.56 527 GLN A CA 1
ATOM 4009 C C . GLN A 1 527 ? 21.997 15.720 -21.152 1.00 85.56 527 GLN A C 1
ATOM 4011 O O . GLN A 1 527 ? 22.992 15.156 -21.602 1.00 85.56 527 GLN A O 1
ATOM 4016 N N . ILE A 1 528 ? 20.755 15.402 -21.542 1.00 83.19 528 ILE A N 1
ATOM 4017 C CA . ILE A 1 528 ? 20.426 14.283 -22.446 1.00 83.19 528 ILE A CA 1
ATOM 4018 C C . ILE A 1 528 ? 20.162 14.740 -23.886 1.00 83.19 528 ILE A C 1
ATOM 4020 O O . ILE A 1 528 ? 20.483 14.026 -24.842 1.00 83.19 528 ILE A O 1
ATOM 4024 N N . CYS A 1 529 ? 19.543 15.904 -24.065 1.00 87.50 529 CYS A N 1
ATOM 4025 C CA . CYS A 1 529 ? 19.292 16.448 -25.391 1.00 87.50 529 CYS A CA 1
ATOM 4026 C C . CYS A 1 529 ? 20.601 16.927 -26.032 1.00 87.50 529 CYS A C 1
ATOM 4028 O O . CYS A 1 529 ? 21.518 17.399 -25.361 1.00 87.50 529 CYS A O 1
ATOM 4030 N N . ASP A 1 530 ? 20.682 16.821 -27.355 1.00 91.94 530 ASP A N 1
ATOM 4031 C CA . ASP A 1 530 ? 21.765 17.396 -28.143 1.00 91.94 530 ASP A CA 1
ATOM 4032 C C . ASP A 1 530 ? 21.834 18.906 -27.880 1.00 91.94 530 ASP A C 1
ATOM 4034 O O . ASP A 1 530 ? 20.808 19.581 -27.788 1.00 91.94 530 ASP A O 1
ATOM 4038 N N . LYS A 1 531 ? 23.050 19.455 -27.798 1.00 89.75 531 LYS A N 1
ATOM 4039 C CA . LYS A 1 531 ? 23.294 20.875 -27.491 1.00 89.75 531 LYS A CA 1
ATOM 4040 C C . LYS A 1 531 ? 22.636 21.845 -28.480 1.00 89.75 531 LYS A C 1
ATOM 4042 O O . LYS A 1 531 ? 22.528 23.031 -28.184 1.00 89.75 531 LYS A O 1
ATOM 4047 N N . ARG A 1 532 ? 22.234 21.365 -29.661 1.00 92.19 532 ARG A N 1
ATOM 4048 C CA . ARG A 1 532 ? 21.492 22.138 -30.668 1.00 92.19 532 ARG A CA 1
ATOM 4049 C C . ARG A 1 532 ? 20.005 22.302 -30.337 1.00 92.19 532 ARG A C 1
ATOM 4051 O O . ARG A 1 532 ? 19.363 23.145 -30.956 1.00 92.19 532 ARG A O 1
ATOM 4058 N N . VAL A 1 533 ? 19.459 21.533 -29.393 1.00 94.19 533 VAL A N 1
ATOM 4059 C CA . VAL A 1 533 ? 18.099 21.726 -28.871 1.00 94.19 533 VAL A CA 1
ATOM 4060 C C . VAL A 1 533 ? 18.103 22.924 -27.923 1.00 94.19 533 VAL A C 1
ATOM 4062 O O . VAL A 1 533 ? 18.783 22.924 -26.898 1.00 94.19 533 VAL A O 1
ATOM 4065 N N . GLN A 1 534 ? 17.338 23.957 -28.260 1.00 94.81 534 GLN A N 1
ATOM 4066 C CA . GLN A 1 534 ? 17.300 25.205 -27.508 1.00 94.81 534 GLN A CA 1
ATOM 4067 C C . GLN A 1 534 ? 16.263 25.135 -26.388 1.00 94.81 534 GLN A C 1
ATOM 4069 O O . GLN A 1 534 ? 15.052 25.135 -26.607 1.00 94.81 534 GLN A O 1
ATOM 4074 N N . MET A 1 535 ? 16.756 25.087 -25.159 1.00 94.06 535 MET A N 1
ATOM 4075 C CA . MET A 1 535 ? 15.939 25.056 -23.953 1.00 94.06 535 MET A CA 1
ATOM 4076 C C . MET A 1 535 ? 15.409 26.457 -23.630 1.00 94.06 535 MET A C 1
ATOM 4078 O O . MET A 1 535 ? 16.191 27.381 -23.413 1.00 94.06 535 MET A O 1
ATOM 4082 N N . VAL A 1 536 ? 14.087 26.627 -23.578 1.00 93.75 536 VAL A N 1
ATOM 4083 C CA . VAL A 1 536 ? 13.450 27.891 -23.160 1.00 93.75 536 VAL A CA 1
ATOM 4084 C C . VAL A 1 536 ? 12.890 27.763 -21.746 1.00 93.75 536 VAL A C 1
ATOM 4086 O O . VAL A 1 536 ? 12.752 26.657 -21.243 1.00 93.75 536 VAL A O 1
ATOM 4089 N N . ASN A 1 537 ? 12.602 28.875 -21.064 1.00 90.06 537 ASN A N 1
ATOM 4090 C CA . ASN A 1 537 ? 12.234 28.858 -19.640 1.00 90.06 537 ASN A CA 1
ATOM 4091 C C . ASN A 1 537 ? 10.747 29.123 -19.343 1.00 90.06 537 ASN A C 1
ATOM 4093 O O . ASN A 1 537 ? 10.361 29.151 -18.176 1.00 90.06 537 ASN A O 1
ATOM 4097 N N . SER A 1 538 ? 9.908 29.282 -20.369 1.00 90.75 538 SER A N 1
ATOM 4098 C CA . SER A 1 538 ? 8.450 29.293 -20.226 1.00 90.75 538 SER A CA 1
ATOM 4099 C C . SER A 1 538 ? 7.750 28.884 -21.525 1.00 90.75 538 SER A C 1
ATOM 4101 O O . SER A 1 538 ? 8.324 28.980 -22.614 1.00 90.75 538 SER A O 1
ATOM 4103 N N . VAL A 1 539 ? 6.482 28.473 -21.407 1.00 89.00 539 VAL A N 1
ATOM 4104 C CA . VAL A 1 539 ? 5.602 28.203 -22.558 1.00 89.00 539 VAL A CA 1
ATOM 4105 C C . VAL A 1 539 ? 5.434 29.457 -23.420 1.00 89.00 539 VAL A C 1
ATOM 4107 O O . VAL A 1 539 ? 5.519 29.373 -24.641 1.00 89.00 539 VAL A O 1
ATOM 4110 N N . ASP A 1 540 ? 5.270 30.628 -22.802 1.00 86.94 540 ASP A N 1
ATOM 4111 C CA . ASP A 1 540 ? 5.085 31.887 -23.533 1.00 86.94 540 ASP A CA 1
ATOM 4112 C C . ASP A 1 540 ? 6.301 32.232 -24.396 1.00 86.94 540 ASP A C 1
ATOM 4114 O O . ASP A 1 540 ? 6.149 32.631 -25.550 1.00 86.94 540 ASP A O 1
ATOM 4118 N N . LYS A 1 541 ? 7.520 31.999 -23.894 1.00 87.31 541 LYS A N 1
ATOM 4119 C CA . LYS A 1 541 ? 8.727 32.187 -24.706 1.00 87.31 541 LYS A CA 1
ATOM 4120 C C . LYS A 1 541 ? 8.780 31.228 -25.881 1.00 87.31 541 LYS A C 1
ATOM 4122 O O . LYS A 1 541 ? 9.126 31.645 -26.985 1.00 87.31 541 LYS A O 1
ATOM 4127 N N . LEU A 1 542 ? 8.423 29.963 -25.655 1.00 89.50 542 LEU A N 1
ATOM 4128 C CA . LEU A 1 542 ? 8.383 28.952 -26.710 1.00 89.50 542 LEU A CA 1
ATOM 4129 C C . LEU A 1 542 ? 7.425 29.358 -27.836 1.00 89.50 542 LEU A C 1
ATOM 4131 O O . LEU A 1 542 ? 7.772 29.257 -29.010 1.00 89.50 542 LEU A O 1
ATOM 4135 N N . LEU A 1 543 ? 6.224 29.814 -27.477 1.00 84.88 543 LEU A N 1
ATOM 4136 C CA . LEU A 1 543 ? 5.164 30.118 -28.434 1.00 84.88 543 LEU A CA 1
ATOM 4137 C C . LEU A 1 543 ? 5.353 31.473 -29.122 1.00 84.88 543 LEU A C 1
ATOM 4139 O O . LEU A 1 543 ? 5.135 31.574 -30.330 1.00 84.88 543 LEU A O 1
ATOM 4143 N N . TYR A 1 544 ? 5.749 32.502 -28.373 1.00 81.75 544 TYR A N 1
ATOM 4144 C CA . TYR A 1 544 ? 5.645 33.893 -28.821 1.00 81.75 544 TYR A CA 1
ATOM 4145 C C . TYR A 1 544 ? 6.989 34.538 -29.128 1.00 81.75 544 TYR A C 1
ATOM 4147 O O . TYR A 1 544 ? 7.108 35.224 -30.139 1.00 81.75 544 TYR A O 1
ATOM 4155 N N . GLU A 1 545 ? 8.016 34.294 -28.315 1.00 82.12 545 GLU A N 1
ATOM 4156 C CA . GLU A 1 545 ? 9.338 34.887 -28.553 1.00 82.12 545 GLU A CA 1
ATOM 4157 C C . GLU A 1 545 ? 10.115 34.133 -29.640 1.00 82.12 545 GLU A C 1
ATOM 4159 O O . GLU A 1 545 ? 10.797 34.749 -30.456 1.00 82.12 545 GLU A O 1
ATOM 4164 N N . GLN A 1 546 ? 9.995 32.801 -29.697 1.00 85.44 546 GLN A N 1
ATOM 4165 C CA . GLN A 1 546 ? 10.723 31.998 -30.690 1.00 85.44 546 GLN A CA 1
ATOM 4166 C C . GLN A 1 546 ? 10.045 31.942 -32.063 1.00 85.44 546 GLN A C 1
ATOM 4168 O O . GLN A 1 546 ? 10.696 31.585 -33.051 1.00 85.44 546 GLN A O 1
ATOM 4173 N N . ASN A 1 547 ? 8.772 32.341 -32.140 1.00 83.12 547 ASN A N 1
ATOM 4174 C CA . ASN A 1 547 ? 7.929 32.297 -33.336 1.00 83.12 547 ASN A CA 1
ATOM 4175 C C . ASN A 1 547 ? 8.011 30.945 -34.071 1.00 83.12 547 ASN A C 1
ATOM 4177 O O . ASN A 1 547 ? 8.418 30.866 -35.232 1.00 83.12 547 ASN A O 1
ATOM 4181 N N . ILE A 1 548 ? 7.680 29.868 -33.354 1.00 89.50 548 ILE A N 1
ATOM 4182 C CA . ILE A 1 548 ? 7.749 28.498 -33.872 1.00 89.50 548 ILE A CA 1
ATOM 4183 C C . ILE A 1 548 ? 6.713 28.231 -34.975 1.00 89.50 548 ILE A C 1
ATOM 4185 O O . ILE A 1 548 ? 5.631 28.816 -35.008 1.00 89.50 548 ILE A O 1
ATOM 4189 N N . ASP A 1 549 ? 7.026 27.308 -35.875 1.00 87.56 549 ASP A N 1
ATOM 4190 C CA . ASP A 1 549 ? 6.164 26.891 -36.986 1.00 87.56 549 ASP A CA 1
ATOM 4191 C C . ASP A 1 549 ? 5.305 25.683 -36.628 1.00 87.56 549 ASP A C 1
ATOM 4193 O O . ASP A 1 549 ? 4.145 25.576 -37.038 1.00 87.56 549 ASP A O 1
ATOM 4197 N N . ILE A 1 550 ? 5.884 24.781 -35.836 1.00 91.56 550 ILE A N 1
ATOM 4198 C CA . ILE A 1 550 ? 5.258 23.543 -35.391 1.00 91.56 550 ILE A CA 1
ATOM 4199 C C . ILE A 1 550 ? 5.426 23.438 -33.879 1.00 91.56 550 ILE A C 1
ATOM 4201 O O . ILE A 1 550 ? 6.527 23.607 -33.370 1.00 91.56 550 ILE A O 1
ATOM 4205 N N . LEU A 1 551 ? 4.354 23.127 -33.163 1.00 94.06 551 LEU A N 1
ATOM 4206 C CA . LEU A 1 551 ? 4.361 22.811 -31.741 1.00 94.06 551 LEU A CA 1
ATOM 4207 C C . LEU A 1 551 ? 4.006 21.339 -31.548 1.00 94.06 551 LEU A C 1
ATOM 4209 O O . LEU A 1 551 ? 2.982 20.892 -32.050 1.00 94.06 551 LEU A O 1
ATOM 4213 N N . ILE A 1 552 ? 4.800 20.598 -30.785 1.00 95.56 552 ILE A N 1
ATOM 4214 C CA . ILE A 1 552 ? 4.524 19.213 -30.405 1.00 95.56 552 ILE A CA 1
ATOM 4215 C C . ILE A 1 552 ? 4.203 19.176 -28.914 1.00 95.56 552 ILE A C 1
ATOM 4217 O O . ILE A 1 552 ? 5.042 19.541 -28.094 1.00 95.56 552 ILE A O 1
ATOM 4221 N N . ILE A 1 553 ? 3.014 18.698 -28.552 1.00 94.25 553 ILE A N 1
ATOM 4222 C CA . ILE A 1 553 ? 2.669 18.392 -27.158 1.00 94.25 553 ILE A CA 1
ATOM 4223 C C . ILE A 1 553 ? 2.999 16.922 -26.924 1.00 94.25 553 ILE A C 1
ATOM 4225 O O . ILE A 1 553 ? 2.280 16.036 -27.391 1.00 94.25 553 ILE A O 1
ATOM 4229 N N . ALA A 1 554 ? 4.122 16.670 -26.254 1.00 91.19 554 ALA A N 1
ATOM 4230 C CA . ALA A 1 554 ? 4.740 15.353 -26.152 1.00 91.19 554 ALA A CA 1
ATOM 4231 C C . ALA A 1 554 ? 4.431 14.623 -24.834 1.00 91.19 554 ALA A C 1
ATOM 4233 O O . ALA A 1 554 ? 4.560 13.400 -24.789 1.00 91.19 554 ALA A O 1
ATOM 4234 N N . THR A 1 555 ? 3.924 15.307 -23.800 1.00 88.69 555 THR A N 1
ATOM 4235 C CA . THR A 1 555 ? 3.468 14.684 -22.537 1.00 88.69 555 THR A CA 1
ATOM 4236 C C . THR A 1 555 ? 2.014 15.022 -22.206 1.00 88.69 555 THR A C 1
ATOM 4238 O O . THR A 1 555 ? 1.469 16.019 -22.671 1.00 88.69 555 THR A O 1
ATOM 4241 N N . ALA A 1 556 ? 1.376 14.194 -21.376 1.00 87.62 556 ALA A N 1
ATOM 4242 C CA . ALA A 1 556 ? -0.030 14.339 -20.993 1.00 87.62 556 ALA A CA 1
ATOM 4243 C C . ALA A 1 556 ? -0.267 15.290 -19.796 1.00 87.62 556 ALA A C 1
ATOM 4245 O O . ALA A 1 556 ? -1.194 15.055 -19.020 1.00 87.62 556 ALA A O 1
ATOM 4246 N N . SER A 1 557 ? 0.577 16.310 -19.577 1.00 85.75 557 SER A N 1
ATOM 4247 C CA . SER A 1 557 ? 0.424 17.179 -18.398 1.00 85.75 557 SER A CA 1
ATOM 4248 C C . SER A 1 557 ? -0.865 17.995 -18.485 1.00 85.75 557 SER A C 1
ATOM 4250 O O . SER A 1 557 ? -1.203 18.569 -19.523 1.00 85.75 557 SER A O 1
ATOM 4252 N N . ASN A 1 558 ? -1.581 18.091 -17.363 1.00 82.69 558 ASN A N 1
ATOM 4253 C CA . ASN A 1 558 ? -2.791 18.908 -17.269 1.00 82.69 558 ASN A CA 1
ATOM 4254 C C . ASN A 1 558 ? -2.507 20.399 -17.490 1.00 82.69 558 ASN A C 1
ATOM 4256 O O . ASN A 1 558 ? -3.406 21.121 -17.917 1.00 82.69 558 ASN A O 1
ATOM 4260 N N . SER A 1 559 ? -1.268 20.841 -17.260 1.00 82.06 559 SER A N 1
ATOM 4261 C CA . SER A 1 559 ? -0.834 22.220 -17.503 1.00 82.06 559 SER A CA 1
ATOM 4262 C C . SER A 1 559 ? -0.927 22.636 -18.979 1.00 82.06 559 SER A C 1
ATOM 4264 O O . SER A 1 559 ? -1.073 23.820 -19.270 1.00 82.06 559 SER A O 1
ATOM 4266 N N . TRP A 1 560 ? -0.941 21.683 -19.919 1.00 87.19 560 TRP A N 1
ATOM 4267 C CA . TRP A 1 560 ? -1.064 21.976 -21.351 1.00 87.19 560 TRP A CA 1
ATOM 4268 C C . TRP A 1 560 ? -2.502 22.272 -21.799 1.00 87.19 560 TRP A C 1
ATOM 4270 O O . TRP A 1 560 ? -2.704 22.917 -22.825 1.00 87.19 560 TRP A O 1
ATOM 4280 N N . LYS A 1 561 ? -3.515 21.843 -21.032 1.00 83.88 561 LYS A N 1
ATOM 4281 C CA . LYS A 1 561 ? -4.939 22.029 -21.380 1.00 83.88 561 LYS A CA 1
ATOM 4282 C C . LYS A 1 561 ? -5.378 23.493 -21.349 1.00 83.88 561 LYS A C 1
ATOM 4284 O O . LYS A 1 561 ? -6.327 23.862 -22.031 1.00 83.88 561 LYS A O 1
ATOM 4289 N N . SER A 1 562 ? -4.710 24.311 -20.541 1.00 80.25 562 SER A N 1
ATOM 4290 C CA . SER A 1 562 ? -5.032 25.724 -20.323 1.00 80.25 562 SER A CA 1
ATOM 4291 C C . SER A 1 562 ? -4.168 26.681 -21.149 1.00 80.25 562 SER A C 1
ATOM 4293 O O . SER A 1 562 ? -4.231 27.892 -20.925 1.00 80.25 562 SER A O 1
ATOM 4295 N N . ILE A 1 563 ? -3.374 26.170 -22.101 1.00 84.06 563 ILE A N 1
ATOM 4296 C CA . ILE A 1 563 ? -2.563 27.010 -22.986 1.00 84.06 563 ILE A CA 1
ATOM 4297 C C . ILE A 1 563 ? -3.491 27.927 -23.781 1.00 84.06 563 ILE A C 1
ATOM 4299 O O . ILE A 1 563 ? -4.340 27.482 -24.555 1.00 84.06 563 ILE A O 1
ATOM 4303 N N . LYS A 1 564 ? -3.304 29.232 -23.596 1.00 81.12 564 LYS A N 1
ATOM 4304 C CA . LYS A 1 564 ? -3.967 30.249 -24.404 1.00 81.12 564 LYS A CA 1
ATOM 4305 C C . LYS A 1 564 ? -3.090 30.539 -25.601 1.00 81.12 564 LYS A C 1
ATOM 4307 O O . LYS A 1 564 ? -1.926 30.873 -25.416 1.00 81.12 564 LYS A O 1
ATOM 4312 N N . PHE A 1 565 ? -3.652 30.426 -26.798 1.00 80.69 565 PHE A N 1
ATOM 4313 C CA . PHE A 1 565 ? -2.958 30.766 -28.031 1.00 80.69 565 PHE A CA 1
ATOM 4314 C C . PHE A 1 565 ? -3.369 32.158 -28.512 1.00 80.69 565 PHE A C 1
ATOM 4316 O O . PHE A 1 565 ? -4.557 32.423 -28.703 1.00 80.69 565 PHE A O 1
ATOM 4323 N N . HIS A 1 566 ? -2.395 33.027 -28.772 1.00 73.06 566 HIS A N 1
ATOM 4324 C CA . HIS A 1 566 ? -2.624 34.351 -29.350 1.00 73.06 566 HIS A CA 1
ATOM 4325 C C . HIS A 1 566 ? -1.587 34.639 -30.440 1.00 73.06 566 HIS A C 1
ATOM 4327 O O . HIS A 1 566 ? -0.404 34.768 -30.148 1.00 73.06 566 HIS A O 1
ATOM 4333 N N . ARG A 1 567 ? -2.006 34.741 -31.708 1.00 69.00 567 ARG A N 1
ATOM 4334 C CA . ARG A 1 567 ? -1.097 35.058 -32.822 1.00 69.00 567 ARG A CA 1
ATOM 4335 C C . ARG A 1 567 ? -1.535 36.332 -33.533 1.00 69.00 567 ARG A C 1
ATOM 4337 O O . ARG A 1 567 ? -2.698 36.472 -33.890 1.00 69.00 567 ARG A O 1
ATOM 4344 N N . THR A 1 568 ? -0.594 37.243 -33.757 1.00 57.38 568 THR A N 1
ATOM 4345 C CA . THR A 1 568 ? -0.808 38.515 -34.470 1.00 57.38 568 THR A CA 1
ATOM 4346 C C . THR A 1 568 ? -0.296 38.483 -35.916 1.00 57.38 568 THR A C 1
ATOM 4348 O O . THR A 1 568 ? -0.602 39.380 -36.698 1.00 57.38 568 THR A O 1
ATOM 4351 N N . GLU A 1 569 ? 0.455 37.444 -36.299 1.00 56.91 569 GLU A N 1
ATOM 4352 C CA . GLU A 1 569 ? 1.059 37.295 -37.628 1.00 56.91 569 GLU A CA 1
ATOM 4353 C C . GLU A 1 569 ? 0.199 36.473 -38.611 1.00 56.91 569 GLU A C 1
ATOM 4355 O O . GLU A 1 569 ? -0.592 35.610 -38.226 1.00 56.91 569 GLU A O 1
ATOM 4360 N N . LYS A 1 570 ? 0.417 36.686 -39.921 1.00 60.81 570 LYS A N 1
ATOM 4361 C CA . LYS A 1 570 ? -0.223 35.929 -41.022 1.00 60.81 570 LYS A CA 1
ATOM 4362 C C . LYS A 1 570 ? 0.283 34.479 -41.173 1.00 60.81 570 LYS A C 1
ATOM 4364 O O . LYS A 1 570 ? -0.214 33.756 -42.034 1.00 60.81 570 LYS A O 1
ATOM 4369 N N . LYS A 1 571 ? 1.277 34.051 -40.386 1.00 72.38 571 LYS A N 1
ATOM 4370 C CA . LYS A 1 571 ? 1.900 32.719 -40.474 1.00 72.38 571 LYS A CA 1
ATOM 4371 C C . LYS A 1 571 ? 1.086 31.687 -39.684 1.00 72.38 571 LYS A C 1
ATOM 4373 O O . LYS A 1 571 ? 0.674 31.958 -38.557 1.00 72.38 571 LYS A O 1
ATOM 4378 N N . THR A 1 572 ? 0.865 30.498 -40.249 1.00 81.69 572 THR A N 1
ATOM 4379 C CA . THR A 1 572 ? 0.085 29.429 -39.589 1.00 81.69 572 THR A CA 1
ATOM 4380 C C . THR A 1 572 ? 0.940 28.651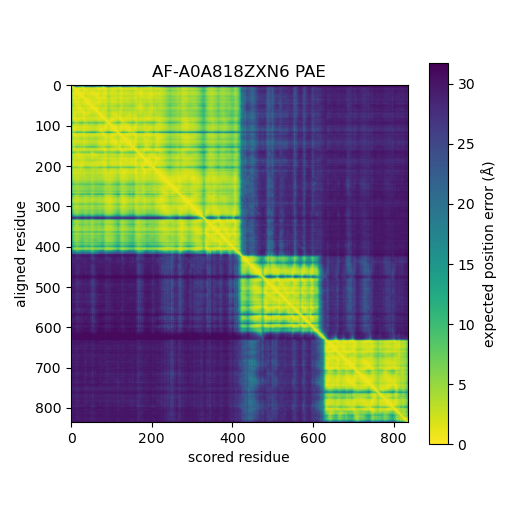 -38.582 1.00 81.69 572 THR A C 1
ATOM 4382 O O . THR A 1 572 ? 2.101 28.375 -38.868 1.00 81.69 572 THR A O 1
ATOM 4385 N N . LEU A 1 573 ? 0.411 28.354 -37.388 1.00 86.44 573 LEU A N 1
ATOM 4386 C CA . LEU A 1 573 ? 1.049 27.498 -36.373 1.00 86.44 573 LEU A CA 1
ATOM 4387 C C . LEU A 1 573 ? 0.396 26.124 -36.438 1.00 86.44 573 LEU A C 1
ATOM 4389 O O . LEU A 1 573 ? -0.821 26.022 -36.270 1.00 86.44 573 LEU A O 1
ATOM 4393 N N . TYR A 1 574 ? 1.197 25.082 -36.627 1.00 88.94 574 TYR A N 1
ATOM 4394 C CA . TYR A 1 574 ? 0.710 23.708 -36.588 1.00 88.94 574 TYR A CA 1
ATOM 4395 C C . TYR A 1 574 ? 0.966 23.097 -35.217 1.00 88.94 574 TYR A C 1
ATOM 4397 O O . TYR A 1 574 ? 2.108 22.985 -34.792 1.00 88.94 574 TYR A O 1
ATOM 4405 N N . VAL A 1 575 ? -0.084 22.673 -34.523 1.00 91.12 575 VAL A N 1
ATOM 4406 C CA . VAL A 1 575 ? 0.017 22.030 -33.210 1.00 91.12 575 VAL A CA 1
ATOM 4407 C C . VAL A 1 575 ? -0.249 20.539 -33.363 1.00 91.12 575 VAL A C 1
ATOM 4409 O O . VAL A 1 575 ? -1.362 20.132 -33.680 1.00 91.12 575 VAL A O 1
ATOM 4412 N N . VAL A 1 576 ? 0.766 19.714 -33.135 1.00 90.81 576 VAL A N 1
ATOM 4413 C CA . VAL A 1 576 ? 0.671 18.255 -33.081 1.00 90.81 576 VAL A CA 1
ATOM 4414 C C . VAL A 1 576 ? 0.467 17.840 -31.628 1.00 90.81 576 VAL A C 1
ATOM 4416 O O . VAL A 1 576 ? 1.398 17.834 -30.822 1.00 90.81 576 VAL A O 1
ATOM 4419 N N . ASP A 1 577 ? -0.767 17.488 -31.286 1.00 88.94 577 ASP A N 1
ATOM 4420 C CA . ASP A 1 577 ? -1.131 17.053 -29.941 1.00 88.94 577 ASP A CA 1
ATOM 4421 C C . ASP A 1 577 ? -1.125 15.520 -29.867 1.00 88.94 577 ASP A C 1
ATOM 4423 O O . ASP A 1 577 ? -2.018 14.846 -30.398 1.00 88.94 577 ASP A O 1
ATOM 4427 N N . CYS A 1 578 ? -0.103 14.959 -29.211 1.00 88.94 578 CYS A N 1
ATOM 4428 C CA . CYS A 1 578 ? 0.060 13.510 -29.055 1.00 88.94 578 CYS A CA 1
ATOM 4429 C C . CYS A 1 578 ? -0.986 12.887 -28.117 1.00 88.94 578 CYS A C 1
ATOM 4431 O O . CYS A 1 578 ? -1.244 11.681 -28.182 1.00 88.94 578 CYS A O 1
ATOM 4433 N N . TRP A 1 579 ? -1.603 13.706 -27.265 1.00 87.94 579 TRP A N 1
ATOM 4434 C CA . TRP A 1 579 ? -2.388 13.275 -26.110 1.00 87.94 579 TRP A CA 1
ATOM 4435 C C . TRP A 1 579 ? -3.855 13.692 -26.174 1.00 87.94 579 TRP A C 1
ATOM 4437 O O . TRP A 1 579 ? -4.647 13.212 -25.365 1.00 87.94 579 TRP A O 1
ATOM 4447 N N . ARG A 1 580 ? -4.234 14.499 -27.173 1.00 89.44 580 ARG A N 1
ATOM 4448 C CA . ARG A 1 580 ? -5.603 14.993 -27.390 1.00 89.44 580 ARG A CA 1
ATOM 4449 C C . ARG A 1 580 ? -6.106 15.790 -26.182 1.00 89.44 580 ARG A C 1
ATOM 4451 O O . ARG A 1 580 ? -7.226 15.594 -25.721 1.00 89.44 580 ARG A O 1
ATOM 4458 N N . LEU A 1 581 ? -5.238 16.646 -25.647 1.00 85.38 581 LEU A N 1
ATOM 4459 C CA . LEU A 1 581 ? -5.509 17.511 -24.502 1.00 85.38 581 LEU A CA 1
ATOM 4460 C C . LEU A 1 581 ? -6.272 18.772 -24.903 1.00 85.38 581 LEU A C 1
ATOM 4462 O O . LEU A 1 581 ? -7.059 19.279 -24.105 1.00 85.38 581 LEU A O 1
ATOM 4466 N N . LEU A 1 582 ? -6.020 19.289 -26.106 1.00 85.06 582 LEU A N 1
ATOM 4467 C CA . LEU A 1 582 ? -6.624 20.527 -26.584 1.00 85.06 582 LEU A CA 1
ATOM 4468 C C . LEU A 1 582 ? -8.003 20.280 -27.205 1.00 85.06 582 LEU A C 1
ATOM 4470 O O . LEU A 1 582 ? -8.193 19.341 -27.982 1.00 85.06 582 LEU A O 1
ATOM 4474 N N . ASN A 1 583 ? -8.949 21.183 -26.932 1.00 85.19 583 ASN A N 1
ATOM 4475 C CA . ASN A 1 583 ? -10.195 21.243 -27.689 1.00 85.19 583 ASN A CA 1
ATOM 4476 C C . ASN A 1 583 ? -9.955 21.979 -29.014 1.00 85.19 583 ASN A C 1
ATOM 4478 O O . ASN A 1 583 ? -9.775 23.197 -29.048 1.00 85.19 583 ASN A O 1
ATOM 4482 N N . LYS A 1 584 ? -9.952 21.221 -30.112 1.00 81.06 584 LYS A N 1
ATOM 4483 C CA . LYS A 1 584 ? -9.681 21.740 -31.453 1.00 81.06 584 LYS A CA 1
ATOM 4484 C C . LYS A 1 584 ? -10.656 22.839 -31.883 1.00 81.06 584 LYS A C 1
ATOM 4486 O O . LYS A 1 584 ? -10.213 23.854 -32.414 1.00 81.06 584 LYS A O 1
ATOM 4491 N N . GLU A 1 585 ? -11.952 22.651 -31.642 1.00 79.44 585 GLU A N 1
ATOM 4492 C CA . GLU A 1 585 ? -12.980 23.602 -32.080 1.00 79.44 585 GLU A CA 1
ATOM 4493 C C . GLU A 1 585 ? -12.835 24.944 -31.363 1.00 79.44 585 GLU A C 1
ATOM 4495 O O . GLU A 1 585 ? -12.890 25.992 -32.002 1.00 79.44 585 GLU A O 1
ATOM 4500 N N . ASP A 1 586 ? -12.560 24.919 -30.059 1.00 78.69 586 ASP A N 1
ATOM 4501 C CA . ASP A 1 586 ? -12.404 26.135 -29.257 1.00 78.69 586 ASP A CA 1
ATOM 4502 C C . ASP A 1 586 ? -11.168 26.948 -29.665 1.00 78.69 586 ASP A C 1
ATOM 4504 O O . ASP A 1 586 ? -11.206 28.182 -29.678 1.00 78.69 586 ASP A O 1
ATOM 4508 N N . VAL A 1 587 ? -10.066 26.278 -30.015 1.00 76.88 587 VAL A N 1
ATOM 4509 C CA . VAL A 1 587 ? -8.813 26.957 -30.374 1.00 76.88 587 VAL A CA 1
ATOM 4510 C C . VAL A 1 587 ? -8.848 27.484 -31.811 1.00 76.88 587 VAL A C 1
ATOM 4512 O O . VAL A 1 587 ? -8.465 28.630 -32.048 1.00 76.88 587 VAL A O 1
ATOM 4515 N N . GLU A 1 588 ? -9.331 26.696 -32.775 1.00 73.75 588 GLU A N 1
ATOM 4516 C CA . GLU A 1 588 ? -9.345 27.095 -34.192 1.00 73.75 588 GLU A CA 1
ATOM 4517 C C . GLU A 1 588 ? -10.442 28.122 -34.510 1.00 73.75 588 GLU A C 1
ATOM 4519 O O . GLU A 1 588 ? -10.228 29.012 -35.335 1.00 73.75 588 GLU A O 1
ATOM 4524 N N . LYS A 1 589 ? -11.594 28.072 -33.822 1.00 68.44 589 LYS A N 1
ATOM 4525 C CA . LYS A 1 589 ? -12.701 29.030 -34.016 1.00 68.44 589 LYS A CA 1
ATOM 4526 C C . LYS A 1 589 ? -12.320 30.464 -33.641 1.00 68.44 589 LYS A C 1
ATOM 4528 O O . LYS A 1 589 ? -12.863 31.407 -34.210 1.00 68.44 589 LYS A O 1
ATOM 4533 N N . ASN A 1 590 ? -11.377 30.620 -32.712 1.00 59.16 590 ASN A N 1
ATOM 4534 C CA . ASN A 1 590 ? -10.937 31.915 -32.195 1.00 59.16 590 ASN A CA 1
ATOM 4535 C C . ASN A 1 590 ? -9.641 32.438 -32.850 1.00 59.16 590 ASN A C 1
ATOM 4537 O O . ASN A 1 590 ? -9.262 33.577 -32.590 1.00 59.16 590 ASN A O 1
ATOM 4541 N N . ASN A 1 591 ? -8.960 31.651 -33.697 1.00 61.56 591 ASN A N 1
ATOM 4542 C CA . ASN A 1 591 ? -7.699 32.040 -34.344 1.00 61.56 591 ASN A CA 1
ATOM 4543 C C . ASN A 1 591 ? -7.514 31.375 -35.721 1.00 61.56 591 ASN A C 1
ATOM 4545 O O . ASN A 1 591 ? -7.102 30.220 -35.826 1.00 61.56 591 ASN A O 1
ATOM 4549 N N . LEU A 1 592 ? -7.708 32.146 -36.798 1.00 61.16 592 LEU A N 1
ATOM 4550 C CA . LEU A 1 592 ? -7.604 31.661 -38.186 1.00 61.16 592 LEU A CA 1
ATOM 4551 C C . LEU A 1 592 ? -6.205 31.134 -38.574 1.00 61.16 592 LEU A C 1
ATOM 4553 O O . LEU A 1 592 ? -6.099 30.338 -39.511 1.00 61.16 592 LEU A O 1
ATOM 4557 N N . SER A 1 593 ? -5.160 31.534 -37.840 1.00 77.06 593 SER A N 1
ATOM 4558 C CA . SER A 1 593 ? -3.747 31.196 -38.085 1.00 77.06 593 SER A CA 1
ATOM 4559 C C . SER A 1 593 ? -3.234 29.989 -37.281 1.00 77.06 593 SER A C 1
ATOM 4561 O O . SER A 1 593 ? -2.023 29.818 -37.151 1.00 77.06 593 SER A O 1
ATOM 4563 N N . ILE A 1 594 ? -4.105 29.157 -36.701 1.00 82.06 594 ILE A N 1
ATOM 4564 C CA . ILE A 1 594 ? -3.707 27.957 -35.942 1.00 82.06 594 ILE A CA 1
ATOM 4565 C C . ILE A 1 594 ? -4.380 26.720 -36.540 1.00 82.06 594 ILE A C 1
ATOM 4567 O O . ILE A 1 594 ? -5.530 26.780 -36.984 1.00 82.06 594 ILE A O 1
ATOM 4571 N N . ARG A 1 595 ? -3.645 25.606 -36.596 1.00 84.19 595 ARG A N 1
ATOM 4572 C CA . ARG A 1 595 ? -4.131 24.302 -37.063 1.00 84.19 595 ARG A CA 1
ATOM 4573 C C . ARG A 1 595 ? -3.711 23.204 -36.095 1.00 84.19 595 ARG A C 1
ATOM 4575 O O . ARG A 1 595 ? -2.520 23.027 -35.857 1.00 84.19 595 ARG A O 1
ATOM 4582 N N . ILE A 1 596 ? -4.669 22.452 -35.562 1.00 85.44 596 ILE A N 1
ATOM 4583 C CA . ILE A 1 596 ? -4.433 21.382 -34.588 1.00 85.44 596 ILE A CA 1
ATOM 4584 C C . ILE A 1 596 ? -4.585 20.007 -35.246 1.00 85.44 596 ILE A C 1
ATOM 4586 O O . ILE A 1 596 ? -5.628 19.649 -35.801 1.00 85.44 596 ILE A O 1
ATOM 4590 N N . ILE A 1 597 ? -3.535 19.201 -35.112 1.00 84.00 597 ILE A N 1
ATOM 4591 C CA . ILE A 1 597 ? -3.442 17.810 -35.545 1.00 84.00 597 ILE A CA 1
ATOM 4592 C C . ILE A 1 597 ? -3.481 16.933 -34.293 1.00 84.00 597 ILE A C 1
ATOM 4594 O O . ILE A 1 597 ? -2.502 16.819 -33.556 1.00 84.00 597 ILE A O 1
ATOM 4598 N N . LEU A 1 598 ? -4.624 16.288 -34.067 1.00 81.62 598 LEU A N 1
ATOM 4599 C CA . LEU A 1 598 ? -4.839 15.384 -32.942 1.00 81.62 598 LEU A CA 1
ATOM 4600 C C . LEU A 1 598 ? -4.363 13.977 -33.316 1.00 81.62 598 LEU A C 1
ATOM 4602 O O . LEU A 1 598 ? -4.991 13.277 -34.119 1.00 81.62 598 LEU A O 1
ATOM 4606 N N . LEU A 1 599 ? -3.255 13.521 -32.734 1.00 74.88 599 LEU A N 1
ATOM 4607 C CA . LEU A 1 599 ? -2.749 12.183 -33.025 1.00 74.88 599 LEU A CA 1
ATOM 4608 C C . LEU A 1 599 ? -3.701 11.105 -32.507 1.00 74.88 599 LEU A C 1
ATOM 4610 O O . LEU A 1 599 ? -4.210 11.164 -31.391 1.00 74.88 599 LEU A O 1
ATOM 4614 N N . GLY A 1 600 ? -3.946 10.100 -33.348 1.00 63.03 600 GLY A N 1
ATOM 4615 C CA . GLY A 1 600 ? -4.910 9.034 -33.065 1.00 63.03 600 GLY A CA 1
ATOM 4616 C C . GLY A 1 600 ? -6.361 9.378 -33.423 1.00 63.03 600 GLY A C 1
ATOM 4617 O O . GLY A 1 600 ? -7.211 8.501 -33.324 1.00 63.03 600 GLY A O 1
ATOM 4618 N N . ASN A 1 601 ? -6.653 10.597 -33.895 1.00 68.88 601 ASN A N 1
ATOM 4619 C CA . ASN A 1 601 ? -7.971 10.959 -34.415 1.00 68.88 601 ASN A CA 1
ATOM 4620 C C . ASN A 1 601 ? -8.068 10.670 -35.929 1.00 68.88 601 ASN A C 1
ATOM 4622 O O . ASN A 1 601 ? -7.216 11.094 -36.715 1.00 68.88 601 ASN A O 1
ATOM 4626 N N . GLY A 1 602 ? -9.114 9.948 -36.351 1.00 43.75 602 GLY A N 1
ATOM 4627 C CA . GLY A 1 602 ? -9.343 9.572 -37.752 1.00 43.75 602 GLY A CA 1
ATOM 4628 C C . GLY A 1 602 ? -9.483 10.768 -38.702 1.00 43.75 602 GLY A C 1
ATOM 4629 O O . GLY A 1 602 ? -8.995 10.705 -39.833 1.00 43.75 602 GLY A O 1
ATOM 4630 N N . ASN A 1 603 ? -10.045 11.883 -38.227 1.00 57.34 603 ASN A N 1
ATOM 4631 C CA . ASN A 1 603 ? -10.229 13.101 -39.022 1.00 57.34 603 ASN A CA 1
ATOM 4632 C C . ASN A 1 603 ? -8.893 13.798 -39.331 1.00 57.34 603 ASN A C 1
ATOM 4634 O O . ASN A 1 603 ? -8.683 14.263 -40.449 1.00 57.34 603 ASN A O 1
ATOM 4638 N N . SER A 1 604 ? -7.927 13.756 -38.410 1.00 58.41 604 SER A N 1
ATOM 4639 C CA . SER A 1 604 ? -6.596 14.346 -38.618 1.00 58.41 604 SER A CA 1
ATOM 4640 C C . SER A 1 604 ? -5.765 13.605 -39.675 1.00 58.41 604 SER A C 1
ATOM 4642 O O . SER A 1 604 ? -4.942 14.207 -40.361 1.00 58.41 604 SER A O 1
ATOM 4644 N N . LYS A 1 605 ? -6.015 12.305 -39.891 1.00 50.16 605 LYS A N 1
ATOM 4645 C CA . LYS A 1 605 ? -5.406 11.536 -40.996 1.00 50.16 605 LYS A CA 1
ATOM 4646 C C . LYS A 1 605 ? -5.955 11.965 -42.363 1.00 50.16 605 LYS A C 1
ATOM 4648 O O . LYS A 1 605 ? -5.247 11.867 -43.365 1.00 50.16 605 LYS A O 1
ATOM 4653 N N . MET A 1 606 ? -7.207 12.420 -42.412 1.00 53.66 606 MET A N 1
ATOM 4654 C CA . MET A 1 606 ? -7.833 12.976 -43.612 1.00 53.66 606 MET A CA 1
ATOM 4655 C C . MET A 1 606 ? -7.321 14.392 -43.896 1.00 53.66 606 MET A C 1
ATOM 4657 O O . MET A 1 606 ? -7.014 14.687 -45.044 1.00 53.66 606 MET A O 1
ATOM 4661 N N . GLU A 1 607 ? -7.125 15.215 -42.866 1.00 62.19 607 GLU A N 1
ATOM 4662 C CA . GLU A 1 607 ? -6.515 16.549 -42.978 1.00 62.19 607 GLU A CA 1
ATOM 4663 C C . GLU A 1 607 ? -5.068 16.476 -43.470 1.00 62.19 607 GLU A C 1
ATOM 4665 O O . GLU A 1 607 ? -4.746 17.103 -44.471 1.00 62.19 607 GLU A O 1
ATOM 4670 N N . LEU A 1 608 ? -4.226 15.615 -42.885 1.00 61.97 608 LEU A N 1
ATOM 4671 C CA . LEU A 1 608 ? -2.857 15.370 -43.371 1.00 61.97 608 LEU A CA 1
ATOM 4672 C C . LEU A 1 6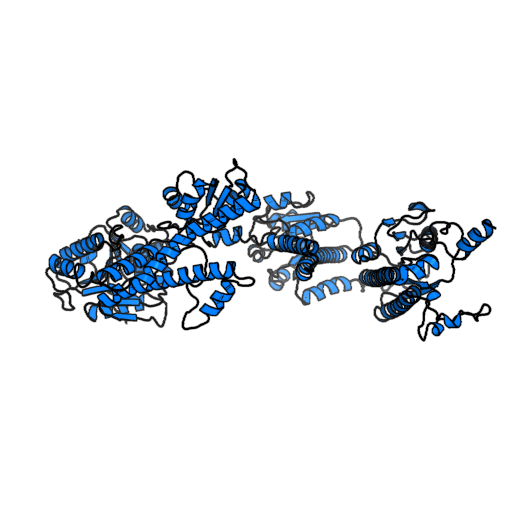08 ? -2.823 14.904 -44.844 1.00 61.97 608 LEU A C 1
ATOM 4674 O O . LEU A 1 608 ? -1.920 15.260 -45.598 1.00 61.97 608 LEU A O 1
ATOM 4678 N N . LYS A 1 609 ? -3.833 14.141 -45.290 1.00 56.69 609 LYS A N 1
ATOM 4679 C CA . LYS A 1 609 ? -4.009 13.762 -46.707 1.00 56.69 609 LYS A CA 1
ATOM 4680 C C . LYS A 1 609 ? -4.534 14.907 -47.584 1.00 56.69 609 LYS A C 1
ATOM 4682 O O . LYS A 1 609 ? -4.218 14.936 -48.771 1.00 56.69 609 LYS A O 1
ATOM 4687 N N . GLN A 1 610 ? -5.352 15.809 -47.043 1.00 55.38 610 GLN A N 1
ATOM 4688 C CA . GLN A 1 610 ? -5.872 16.987 -47.743 1.00 55.38 610 GLN A CA 1
ATOM 4689 C C . GLN A 1 610 ? -4.800 18.067 -47.916 1.00 55.38 610 GLN A C 1
ATOM 4691 O O . GLN A 1 610 ? -4.755 18.672 -48.986 1.00 55.38 610 GLN A O 1
ATOM 4696 N N . LEU A 1 611 ? -3.888 18.223 -46.946 1.00 55.47 611 LEU A N 1
ATOM 4697 C CA . LEU A 1 611 ? -2.683 19.049 -47.076 1.00 55.47 611 LEU A CA 1
ATOM 4698 C C . LEU A 1 611 ? -1.887 18.632 -48.335 1.00 55.47 611 LEU A C 1
ATOM 4700 O O . LEU A 1 611 ? -1.552 19.472 -49.157 1.00 55.47 611 LEU A O 1
ATOM 4704 N N . LYS A 1 612 ? -1.750 17.328 -48.621 1.00 46.41 612 LYS A N 1
ATOM 4705 C CA . LYS A 1 612 ? -1.140 16.828 -49.877 1.00 46.41 612 LYS A CA 1
ATOM 4706 C C . LYS A 1 612 ? -1.966 17.023 -51.165 1.00 46.41 612 LYS A C 1
ATOM 4708 O O . LYS A 1 612 ? -1.437 16.815 -52.253 1.00 46.41 612 LYS A O 1
ATOM 4713 N N . ARG A 1 613 ? -3.268 17.337 -51.096 1.00 41.53 613 ARG A N 1
ATOM 4714 C CA . ARG A 1 613 ? -4.176 17.397 -52.271 1.00 41.53 613 ARG A CA 1
ATOM 4715 C C . ARG A 1 613 ? -4.426 18.806 -52.813 1.00 41.53 613 ARG A C 1
ATOM 4717 O O . ARG A 1 613 ? -4.927 18.917 -53.931 1.00 41.53 613 ARG A O 1
ATOM 4724 N N . LEU A 1 614 ? -4.087 19.858 -52.068 1.00 39.25 614 LEU A N 1
ATOM 4725 C CA . LEU A 1 614 ? -4.326 21.251 -52.475 1.00 39.25 614 LEU A CA 1
ATOM 4726 C C . LEU A 1 614 ? -3.379 21.766 -53.579 1.00 39.25 614 LEU A C 1
ATOM 4728 O O . LEU A 1 614 ? -3.609 22.851 -54.100 1.00 39.25 614 LEU A O 1
ATOM 4732 N N . ASP A 1 615 ? -2.417 20.954 -54.023 1.00 37.50 615 ASP A N 1
ATOM 4733 C CA . ASP A 1 615 ? -1.419 21.313 -55.044 1.00 37.50 615 ASP A CA 1
ATOM 4734 C C . ASP A 1 615 ? -1.780 20.881 -56.488 1.00 37.50 615 ASP A C 1
ATOM 4736 O O . ASP A 1 615 ? -1.031 21.082 -57.437 1.00 37.50 615 ASP A O 1
ATOM 4740 N N . LYS A 1 616 ? -2.964 20.290 -56.716 1.00 34.06 616 LYS A N 1
ATOM 4741 C CA . LYS A 1 616 ? -3.375 19.817 -58.060 1.00 34.06 616 LYS A CA 1
ATOM 4742 C C . LYS A 1 616 ? -4.178 20.813 -58.902 1.00 34.06 616 LYS A C 1
ATOM 4744 O O . LYS A 1 616 ? -4.636 20.451 -59.982 1.00 34.06 616 LYS A O 1
ATOM 4749 N N . LYS A 1 617 ? -4.378 22.051 -58.437 1.00 28.64 617 LYS A N 1
ATOM 4750 C CA . LYS A 1 617 ? -5.213 23.042 -59.144 1.00 28.64 617 LYS A CA 1
ATOM 4751 C C . LYS A 1 617 ? -4.440 24.104 -59.940 1.00 28.64 617 LYS A C 1
ATOM 4753 O O . LYS A 1 617 ? -5.092 24.919 -60.579 1.00 28.64 617 LYS A O 1
ATOM 4758 N N . CYS A 1 618 ? -3.103 24.065 -59.964 1.00 28.72 618 CYS A N 1
ATOM 4759 C CA . CYS A 1 618 ? -2.275 25.048 -60.687 1.00 28.72 618 CYS A CA 1
ATOM 4760 C C . CYS A 1 618 ? -1.346 24.466 -61.773 1.00 28.72 618 CYS A C 1
ATOM 4762 O O . CYS A 1 618 ? -0.492 25.171 -62.295 1.00 28.72 618 CYS A O 1
ATOM 4764 N N . THR A 1 619 ? -1.509 23.201 -62.165 1.00 27.64 619 THR A N 1
ATOM 4765 C CA . THR A 1 619 ? -0.638 22.536 -63.158 1.00 27.64 619 THR A CA 1
ATOM 4766 C C . THR A 1 619 ? -1.452 21.891 -64.281 1.00 27.64 619 THR A C 1
ATOM 4768 O O . THR A 1 619 ? -1.370 20.695 -64.536 1.00 27.64 619 THR A O 1
ATOM 4771 N N . MET A 1 620 ? -2.272 22.696 -64.960 1.00 26.66 620 MET A N 1
ATOM 4772 C CA . MET A 1 620 ? -3.035 22.289 -66.153 1.00 26.66 620 MET A CA 1
ATOM 4773 C C . MET A 1 620 ? -2.781 23.203 -67.363 1.00 26.66 620 MET A C 1
ATOM 4775 O O . MET A 1 620 ? -3.677 23.391 -68.175 1.00 26.66 620 MET A O 1
ATOM 4779 N N . GLU A 1 621 ? -1.564 23.739 -67.524 1.00 28.89 621 GLU A N 1
ATOM 4780 C CA . GLU A 1 621 ? -1.209 24.506 -68.738 1.00 28.89 621 GLU A CA 1
ATOM 4781 C C . GLU A 1 621 ? 0.175 24.229 -69.346 1.00 28.89 621 GLU A C 1
ATOM 4783 O O . GLU A 1 621 ? 0.609 24.953 -70.234 1.00 28.89 621 GLU A O 1
ATOM 4788 N N . ILE A 1 622 ? 0.865 23.143 -68.981 1.00 30.69 622 ILE A N 1
ATOM 4789 C CA . ILE A 1 622 ? 2.090 22.747 -69.702 1.00 30.69 622 ILE A CA 1
ATOM 4790 C C . ILE A 1 622 ? 2.074 21.239 -69.977 1.00 30.69 622 ILE A C 1
ATOM 4792 O O . ILE A 1 622 ? 2.861 20.469 -69.437 1.00 30.69 622 ILE A O 1
ATOM 4796 N N . ILE A 1 623 ? 1.153 20.802 -70.839 1.00 31.14 623 ILE A N 1
ATOM 4797 C CA . ILE A 1 623 ? 1.349 19.587 -71.641 1.00 31.14 623 ILE A CA 1
ATOM 4798 C C . ILE A 1 623 ? 1.453 20.045 -73.084 1.00 31.14 623 ILE A C 1
ATOM 4800 O O . ILE A 1 623 ? 0.468 20.220 -73.794 1.00 31.14 623 ILE A O 1
ATOM 4804 N N . GLY A 1 624 ? 2.691 20.282 -73.485 1.00 31.20 624 GLY A N 1
ATOM 4805 C CA . GLY A 1 624 ? 3.022 20.687 -74.833 1.00 31.20 624 GLY A CA 1
ATOM 4806 C C . GLY A 1 624 ? 4.473 21.105 -74.898 1.00 31.20 624 GLY A C 1
ATOM 4807 O O . GLY A 1 624 ? 4.729 22.288 -75.048 1.00 31.20 624 GLY A O 1
ATOM 4808 N N . HIS A 1 625 ? 5.396 20.155 -74.729 1.00 26.23 625 HIS A N 1
ATOM 4809 C CA . HIS A 1 625 ? 6.600 20.022 -75.557 1.00 26.23 625 HIS A CA 1
ATOM 4810 C C . HIS A 1 625 ? 7.411 18.795 -75.121 1.00 26.23 625 HIS A C 1
ATOM 4812 O O . HIS A 1 625 ? 7.878 18.689 -73.990 1.00 26.23 625 HIS A O 1
ATOM 4818 N N . HIS A 1 626 ? 7.588 17.866 -76.059 1.00 37.34 626 HIS A N 1
ATOM 4819 C CA . HIS A 1 626 ? 8.678 16.901 -76.035 1.00 37.34 626 HIS A CA 1
ATOM 4820 C C . HIS A 1 626 ? 10.016 17.642 -75.979 1.00 37.34 626 HIS A C 1
ATOM 4822 O O . HIS A 1 626 ? 10.312 18.384 -76.913 1.00 37.34 626 HIS A O 1
ATOM 4828 N N . ILE A 1 627 ? 10.847 17.378 -74.964 1.00 30.05 627 ILE A N 1
ATOM 4829 C CA . ILE A 1 627 ? 12.295 17.624 -75.032 1.00 30.05 627 ILE A CA 1
ATOM 4830 C C . ILE A 1 627 ? 13.039 16.471 -74.338 1.00 30.05 627 ILE A C 1
ATOM 4832 O O . ILE A 1 627 ? 12.831 16.184 -73.162 1.00 30.05 627 ILE A O 1
ATOM 4836 N N . ASN A 1 628 ? 13.895 15.801 -75.112 1.00 34.44 628 ASN A N 1
ATOM 4837 C CA . ASN A 1 628 ? 14.926 14.865 -74.667 1.00 34.44 628 ASN A CA 1
ATOM 4838 C C . ASN A 1 628 ? 15.928 15.562 -73.726 1.00 34.44 628 ASN A C 1
ATOM 4840 O O . ASN A 1 628 ? 16.535 16.555 -74.115 1.00 34.44 628 ASN A O 1
ATOM 4844 N N . GLY A 1 629 ? 16.164 14.993 -72.542 1.00 32.78 629 GLY A N 1
ATOM 4845 C CA . GLY A 1 629 ? 17.241 15.379 -71.623 1.00 32.78 629 GLY A CA 1
ATOM 4846 C C . GLY A 1 629 ? 17.295 14.420 -70.432 1.00 32.78 629 GLY A C 1
ATOM 4847 O O . GLY A 1 629 ? 16.276 14.155 -69.803 1.00 32.78 629 GLY A O 1
ATOM 4848 N N . SER A 1 630 ? 18.458 13.825 -70.170 1.00 46.50 630 SER A N 1
ATOM 4849 C CA . SER A 1 630 ? 18.690 12.750 -69.196 1.00 46.50 630 SER A CA 1
ATOM 4850 C C . SER A 1 630 ? 18.301 13.135 -67.762 1.00 46.50 630 SER A C 1
ATOM 4852 O O . SER A 1 630 ? 18.999 13.911 -67.110 1.00 46.50 630 SER A O 1
ATOM 4854 N N . CYS A 1 631 ? 17.221 12.550 -67.239 1.00 48.72 631 CYS A N 1
ATOM 4855 C CA . CYS A 1 631 ? 16.874 12.667 -65.824 1.00 48.72 631 CYS A CA 1
ATOM 4856 C C . CYS A 1 631 ? 17.806 11.755 -65.008 1.00 48.72 631 CYS A C 1
ATOM 4858 O O . CYS A 1 631 ? 17.747 10.527 -65.128 1.00 48.72 631 CYS A O 1
ATOM 4860 N N . GLN A 1 632 ? 18.694 12.351 -64.216 1.00 74.50 632 GLN A N 1
ATOM 4861 C CA . GLN A 1 632 ? 19.590 11.649 -63.300 1.00 74.50 632 GLN A CA 1
ATOM 4862 C C . GLN A 1 632 ? 18.759 10.933 -62.224 1.00 74.50 632 GLN A C 1
ATOM 4864 O O . GLN A 1 632 ? 18.112 11.584 -61.410 1.00 74.50 632 GLN A O 1
ATOM 4869 N N . ARG A 1 633 ? 18.746 9.593 -62.247 1.00 89.69 633 ARG A N 1
ATOM 4870 C CA . ARG A 1 633 ? 18.003 8.762 -61.287 1.00 89.69 633 ARG A CA 1
ATOM 4871 C C . ARG A 1 633 ? 18.895 8.294 -60.151 1.00 89.69 633 ARG A C 1
ATOM 4873 O O . ARG A 1 633 ? 20.088 8.072 -60.366 1.00 89.69 633 ARG A O 1
ATOM 4880 N N . ARG A 1 634 ? 18.303 8.059 -58.977 1.00 96.88 634 ARG A N 1
ATOM 4881 C CA . ARG A 1 634 ? 18.973 7.370 -57.861 1.00 96.88 634 ARG A CA 1
ATOM 4882 C C . ARG A 1 634 ? 18.716 5.865 -57.947 1.00 96.88 634 ARG A C 1
ATOM 4884 O O . ARG A 1 634 ? 17.570 5.426 -57.846 1.00 96.88 634 ARG A O 1
ATOM 4891 N N . ILE A 1 635 ? 19.769 5.083 -58.173 1.00 98.38 635 ILE A N 1
ATOM 4892 C CA . ILE A 1 635 ? 19.685 3.657 -58.514 1.00 98.38 635 ILE A CA 1
ATOM 4893 C C . ILE A 1 635 ? 20.501 2.827 -57.527 1.00 98.38 635 ILE A C 1
ATOM 4895 O O . ILE A 1 635 ? 21.680 3.098 -57.328 1.00 98.38 635 ILE A O 1
ATOM 4899 N N . LEU A 1 636 ? 19.897 1.779 -56.966 1.00 98.62 636 LEU A N 1
ATOM 4900 C CA . LEU A 1 636 ? 20.598 0.785 -56.155 1.00 98.62 636 LEU A CA 1
ATOM 4901 C C . LEU A 1 636 ? 21.010 -0.424 -56.998 1.00 98.62 636 LEU A C 1
ATOM 4903 O O . LEU A 1 636 ? 20.180 -1.015 -57.688 1.00 98.62 636 LEU A O 1
ATOM 4907 N N . VAL A 1 637 ? 22.257 -0.858 -56.849 1.00 98.62 637 VAL A N 1
ATOM 4908 C CA . VAL A 1 637 ? 22.778 -2.144 -57.318 1.00 98.62 637 VAL A CA 1
ATOM 4909 C C . VAL A 1 637 ? 23.130 -2.998 -56.096 1.00 98.62 637 VAL A C 1
ATOM 4911 O O . VAL A 1 637 ? 24.204 -2.880 -55.503 1.00 98.62 637 VAL A O 1
ATOM 4914 N N . ALA A 1 638 ? 22.198 -3.860 -55.690 1.00 98.12 638 ALA A N 1
ATOM 4915 C CA . ALA A 1 638 ? 22.417 -4.835 -54.625 1.00 98.12 638 ALA A CA 1
ATOM 4916 C C . ALA A 1 638 ? 23.246 -6.006 -55.169 1.00 98.12 638 ALA A C 1
ATOM 4918 O O . ALA A 1 638 ? 22.926 -6.550 -56.224 1.00 98.12 638 ALA A O 1
ATOM 4919 N N . GLY A 1 639 ? 24.317 -6.386 -54.470 1.00 96.75 639 GLY A N 1
ATOM 4920 C CA . GLY A 1 639 ? 25.369 -7.255 -55.009 1.00 96.75 639 GLY A CA 1
ATOM 4921 C C . GLY A 1 639 ? 26.379 -6.492 -55.878 1.00 96.75 639 GLY A C 1
ATOM 4922 O O . GLY A 1 639 ? 26.958 -7.062 -56.807 1.00 96.75 639 GLY A O 1
ATOM 4923 N N . GLY A 1 640 ? 26.540 -5.187 -55.627 1.00 96.38 640 GLY A N 1
ATOM 4924 C CA . GLY A 1 640 ? 27.330 -4.267 -56.450 1.00 96.38 640 GLY A CA 1
ATOM 4925 C C . GLY A 1 640 ? 28.831 -4.564 -56.489 1.00 96.38 640 GLY A C 1
ATOM 4926 O O . GLY A 1 640 ? 29.486 -4.213 -57.465 1.00 96.38 640 GLY A O 1
ATOM 4927 N N . ALA A 1 641 ? 29.389 -5.271 -55.500 1.00 94.19 641 ALA A N 1
ATOM 4928 C CA . ALA A 1 641 ? 30.786 -5.708 -55.546 1.00 94.19 641 ALA A CA 1
ATOM 4929 C C . ALA A 1 641 ? 30.981 -7.015 -56.328 1.00 94.19 641 ALA A C 1
ATOM 4931 O O . ALA A 1 641 ? 32.117 -7.424 -56.579 1.00 94.19 641 ALA A O 1
ATOM 4932 N N . GLY A 1 642 ? 29.901 -7.689 -56.727 1.00 91.62 642 GLY A N 1
ATOM 4933 C CA . GLY A 1 642 ? 29.953 -8.852 -57.603 1.00 91.62 642 GLY A CA 1
ATOM 4934 C C . GLY A 1 642 ? 30.422 -8.517 -59.021 1.00 91.62 642 GLY A C 1
ATOM 4935 O O . GLY A 1 642 ? 30.435 -7.362 -59.445 1.00 91.62 642 GLY A O 1
ATOM 4936 N N . PHE A 1 643 ? 30.767 -9.555 -59.788 1.00 90.19 643 PHE A N 1
ATOM 4937 C CA . PHE A 1 643 ? 31.214 -9.413 -61.178 1.00 90.19 643 PHE A CA 1
ATOM 4938 C C . PHE A 1 643 ? 30.181 -8.654 -62.032 1.00 90.19 643 PHE A C 1
ATOM 4940 O O . PHE A 1 643 ? 30.465 -7.574 -62.528 1.00 90.19 643 PHE A O 1
ATOM 4947 N N . ILE A 1 644 ? 28.945 -9.155 -62.124 1.00 92.62 644 ILE A N 1
ATOM 4948 C CA . ILE A 1 644 ? 27.888 -8.494 -62.912 1.00 92.62 644 ILE A CA 1
ATOM 4949 C C . ILE A 1 644 ? 27.508 -7.135 -62.300 1.00 92.62 644 ILE A C 1
ATOM 4951 O O . ILE A 1 644 ? 27.330 -6.164 -63.030 1.00 92.62 644 ILE A O 1
ATOM 4955 N N . GLY A 1 645 ? 27.407 -7.068 -60.967 1.00 95.19 645 GLY A N 1
ATOM 4956 C CA . GLY A 1 645 ? 27.009 -5.863 -60.235 1.00 95.19 645 GLY A CA 1
ATOM 4957 C C . GLY A 1 645 ? 27.928 -4.677 -60.488 1.00 95.19 645 GLY A C 1
ATOM 4958 O O . GLY A 1 645 ? 27.442 -3.613 -60.852 1.00 95.19 645 GLY A O 1
ATOM 4959 N N . SER A 1 646 ? 29.241 -4.870 -60.383 1.00 95.62 646 SER A N 1
ATOM 4960 C CA . SER A 1 646 ? 30.215 -3.785 -60.556 1.00 95.62 646 SER A CA 1
ATOM 4961 C C . SER A 1 646 ? 30.269 -3.255 -61.988 1.00 95.62 646 SER A C 1
ATOM 4963 O O . SER A 1 646 ? 30.296 -2.044 -62.190 1.00 95.62 646 SER A O 1
ATOM 4965 N N . HIS A 1 647 ? 30.185 -4.132 -62.994 1.00 96.06 647 HIS A N 1
ATOM 4966 C CA . HIS A 1 647 ? 30.100 -3.704 -64.393 1.00 96.06 647 HIS A CA 1
ATOM 4967 C C . HIS A 1 647 ? 28.796 -2.958 -64.703 1.00 96.06 647 HIS A C 1
ATOM 4969 O O . HIS A 1 647 ? 28.823 -1.955 -65.417 1.00 96.06 647 HIS A O 1
ATOM 4975 N N . LEU A 1 648 ? 27.660 -3.414 -64.162 1.00 96.44 648 LEU A N 1
ATOM 4976 C CA . LEU A 1 648 ? 26.383 -2.716 -64.317 1.00 96.44 648 LEU A CA 1
ATOM 4977 C C . LEU A 1 648 ? 26.412 -1.347 -63.630 1.00 96.44 648 LEU A C 1
ATOM 4979 O O . LEU A 1 648 ? 26.007 -0.357 -64.229 1.00 96.44 648 LEU A O 1
ATOM 4983 N N . ALA A 1 649 ? 26.897 -1.294 -62.392 1.00 97.56 649 ALA A N 1
ATOM 4984 C CA . ALA A 1 649 ? 26.992 -0.072 -61.608 1.00 97.56 649 ALA A CA 1
ATOM 4985 C C . ALA A 1 649 ? 27.871 0.972 -62.306 1.00 97.56 649 ALA A C 1
ATOM 4987 O O . ALA A 1 649 ? 27.426 2.097 -62.521 1.00 97.56 649 ALA A O 1
ATOM 4988 N N . ARG A 1 650 ? 29.051 0.562 -62.789 1.00 96.69 650 ARG A N 1
ATOM 4989 C CA . ARG A 1 650 ? 29.935 1.417 -63.585 1.00 96.69 650 ARG A CA 1
ATOM 4990 C C . ARG A 1 650 ? 29.249 1.941 -64.838 1.00 96.69 650 ARG A C 1
ATOM 4992 O O . ARG A 1 650 ? 29.336 3.128 -65.122 1.00 96.69 650 ARG A O 1
ATOM 4999 N N . ARG A 1 651 ? 28.534 1.083 -65.568 1.00 96.50 651 ARG A N 1
ATOM 5000 C CA . ARG A 1 651 ? 27.808 1.516 -66.763 1.00 96.50 651 ARG A CA 1
ATOM 5001 C C . ARG A 1 651 ? 26.725 2.547 -66.432 1.00 96.50 651 ARG A C 1
ATOM 5003 O O . ARG A 1 651 ? 26.618 3.549 -67.125 1.00 96.50 651 ARG A O 1
ATOM 5010 N N . LEU A 1 652 ? 25.949 2.321 -65.372 1.00 96.62 652 LEU A N 1
ATOM 5011 C CA . LEU A 1 652 ? 24.915 3.256 -64.913 1.00 96.62 652 LEU A CA 1
ATOM 5012 C C . LEU A 1 652 ? 25.514 4.595 -64.452 1.00 96.62 652 LEU A C 1
ATOM 5014 O O . LEU A 1 652 ? 24.901 5.641 -64.664 1.00 96.62 652 LEU A O 1
ATOM 5018 N N . LEU A 1 653 ? 26.703 4.559 -63.845 1.00 94.81 653 LEU A N 1
ATOM 5019 C CA . LEU A 1 653 ? 27.460 5.742 -63.443 1.00 94.81 653 LEU A CA 1
ATOM 5020 C C . LEU A 1 653 ? 27.965 6.521 -64.670 1.00 94.81 653 LEU A C 1
ATOM 5022 O O . LEU A 1 653 ? 27.788 7.734 -64.734 1.00 94.81 653 LEU A O 1
ATOM 5026 N N . GLU A 1 654 ? 28.527 5.827 -65.666 1.00 93.81 654 GLU A N 1
ATOM 5027 C CA . GLU A 1 654 ? 28.942 6.396 -66.960 1.00 93.81 654 GLU A CA 1
ATOM 5028 C C . GLU A 1 654 ? 27.751 6.993 -67.736 1.00 93.81 654 GLU A C 1
ATOM 5030 O O . GLU A 1 654 ? 27.893 8.027 -68.386 1.00 93.81 654 GLU A O 1
ATOM 5035 N N . ASP A 1 655 ? 26.561 6.393 -67.613 1.00 92.94 655 ASP A N 1
ATOM 5036 C CA . ASP A 1 655 ? 25.302 6.909 -68.171 1.00 92.94 655 ASP A CA 1
ATOM 5037 C C . ASP A 1 655 ? 24.733 8.110 -67.361 1.00 92.94 655 ASP A C 1
ATOM 5039 O O . ASP A 1 655 ? 23.677 8.654 -67.696 1.00 92.94 655 ASP A O 1
ATOM 5043 N N . GLY A 1 656 ? 25.435 8.564 -66.312 1.00 91.56 656 GLY A N 1
ATOM 5044 C CA . GLY A 1 656 ? 25.154 9.797 -65.570 1.00 91.56 656 GLY A CA 1
ATOM 5045 C C . GLY A 1 656 ? 24.172 9.657 -64.404 1.00 91.56 656 GLY A C 1
ATOM 5046 O O . GLY A 1 656 ? 23.666 10.665 -63.909 1.00 91.56 656 GLY A O 1
ATOM 5047 N N . HIS A 1 657 ? 23.859 8.439 -63.956 1.00 95.06 657 HIS A N 1
ATOM 5048 C CA . HIS A 1 657 ? 22.971 8.206 -62.813 1.00 95.06 657 HIS A CA 1
ATOM 5049 C C . HIS A 1 657 ? 23.694 8.322 -61.464 1.00 95.06 657 HIS A C 1
ATOM 5051 O O . HIS A 1 657 ? 24.913 8.203 -61.386 1.00 95.06 657 HIS A O 1
ATOM 5057 N N . TYR A 1 658 ? 22.931 8.541 -60.387 1.00 96.12 658 TYR A N 1
ATOM 5058 C CA . TYR A 1 658 ? 23.453 8.440 -59.025 1.00 96.12 658 TYR A CA 1
ATOM 5059 C C . TYR A 1 658 ? 23.344 6.984 -58.563 1.00 96.12 658 TYR A C 1
ATOM 5061 O O . TYR A 1 658 ? 22.249 6.496 -58.268 1.00 96.12 658 TYR A O 1
ATOM 5069 N N . VAL A 1 659 ? 24.470 6.281 -58.532 1.00 97.75 659 VAL A N 1
ATOM 5070 C CA . VAL A 1 659 ? 24.547 4.839 -58.300 1.00 97.75 659 VAL A CA 1
ATOM 5071 C C . VAL A 1 659 ? 24.974 4.547 -56.868 1.00 97.75 659 VAL A C 1
ATOM 5073 O O . VAL A 1 659 ? 26.048 4.953 -56.428 1.00 97.75 659 VAL A O 1
ATOM 5076 N N . ILE A 1 660 ? 24.143 3.789 -56.163 1.00 98.31 660 ILE A N 1
ATOM 5077 C CA . ILE A 1 660 ? 24.439 3.209 -54.856 1.00 98.31 660 ILE A CA 1
ATOM 5078 C C . ILE A 1 660 ? 24.714 1.723 -55.061 1.00 98.31 660 ILE A C 1
ATOM 5080 O O . ILE A 1 660 ? 23.902 1.018 -55.657 1.00 98.31 660 ILE A O 1
ATOM 5084 N N . CYS A 1 661 ? 25.820 1.219 -54.536 1.00 98.44 661 CYS A N 1
ATOM 5085 C CA . CYS A 1 661 ? 26.112 -0.207 -54.471 1.00 98.44 661 CYS A CA 1
ATOM 5086 C C . CYS A 1 661 ? 25.936 -0.700 -53.038 1.00 98.44 661 CYS A C 1
ATOM 5088 O O . CYS A 1 661 ? 26.411 -0.051 -52.116 1.00 98.44 661 CYS A O 1
ATOM 5090 N N . ALA A 1 662 ? 25.298 -1.855 -52.841 1.00 98.06 662 ALA A N 1
ATOM 5091 C CA . ALA A 1 662 ? 25.223 -2.500 -51.528 1.00 98.06 662 ALA A CA 1
ATOM 5092 C C . ALA A 1 662 ? 25.739 -3.935 -51.604 1.00 98.06 662 ALA A C 1
ATOM 5094 O O . ALA A 1 662 ? 25.269 -4.721 -52.431 1.00 98.06 662 ALA A O 1
ATOM 5095 N N . ASP A 1 663 ? 26.713 -4.275 -50.762 1.00 97.00 663 ASP A N 1
ATOM 5096 C CA . ASP A 1 663 ? 27.315 -5.607 -50.716 1.00 97.00 663 ASP A CA 1
ATOM 5097 C C . ASP A 1 663 ? 28.043 -5.832 -49.376 1.00 97.00 663 ASP A C 1
ATOM 5099 O O . ASP A 1 663 ? 28.558 -4.896 -48.766 1.00 97.00 663 ASP A O 1
ATOM 5103 N N . TRP A 1 664 ? 28.124 -7.079 -48.912 1.00 93.62 664 TRP A N 1
ATOM 5104 C CA . TRP A 1 664 ? 28.839 -7.449 -47.678 1.00 93.62 664 TRP A CA 1
ATOM 5105 C C . TRP A 1 664 ? 30.353 -7.628 -47.878 1.00 93.62 664 TRP A C 1
ATOM 5107 O O . TRP A 1 664 ? 31.092 -7.850 -46.917 1.00 93.62 664 TRP A O 1
ATOM 5117 N N . LYS A 1 665 ? 30.827 -7.548 -49.126 1.00 90.38 665 LYS A N 1
ATOM 5118 C CA . LYS A 1 665 ? 32.242 -7.630 -49.502 1.00 90.38 665 LYS A CA 1
ATOM 5119 C C . LYS A 1 665 ? 32.616 -6.473 -50.421 1.00 90.38 665 LYS A C 1
ATOM 5121 O O . LYS A 1 665 ? 31.758 -5.923 -51.099 1.00 90.38 665 LYS A O 1
ATOM 5126 N N . LYS A 1 666 ? 33.907 -6.155 -50.493 1.00 91.62 666 LYS A N 1
ATOM 5127 C CA . LYS A 1 666 ? 34.442 -5.169 -51.443 1.00 91.62 666 LYS A CA 1
ATOM 5128 C C . LYS A 1 666 ? 34.720 -5.802 -52.809 1.00 91.62 666 LYS A C 1
ATOM 5130 O O . LYS A 1 666 ? 34.869 -7.022 -52.910 1.00 91.62 666 LYS A O 1
ATOM 5135 N N . ASN A 1 667 ? 34.763 -4.980 -53.857 1.00 92.62 667 ASN A N 1
ATOM 5136 C CA . ASN A 1 667 ? 35.128 -5.437 -55.197 1.00 92.62 667 ASN A CA 1
ATOM 5137 C C . ASN A 1 667 ? 36.642 -5.707 -55.274 1.00 92.62 667 ASN A C 1
ATOM 5139 O O . ASN A 1 667 ? 37.433 -5.007 -54.651 1.00 92.62 667 ASN A O 1
ATOM 5143 N N . GLU A 1 668 ? 37.044 -6.739 -56.017 1.00 88.62 668 GLU A N 1
ATOM 5144 C CA . GLU A 1 668 ? 38.456 -7.143 -56.132 1.00 88.62 668 GLU A CA 1
ATOM 5145 C C . GLU A 1 668 ? 39.221 -6.389 -57.236 1.00 88.62 668 GLU A C 1
ATOM 5147 O O . GLU A 1 668 ? 40.450 -6.414 -57.245 1.00 88.62 668 GLU A O 1
ATOM 5152 N N . TYR A 1 669 ? 38.518 -5.746 -58.175 1.00 89.44 669 TYR A N 1
ATOM 5153 C CA . TYR A 1 669 ? 39.091 -5.207 -59.415 1.00 89.44 669 TYR A CA 1
ATOM 5154 C C . TYR A 1 669 ? 38.894 -3.701 -59.610 1.00 89.44 669 TYR A C 1
ATOM 5156 O O . TYR A 1 669 ? 39.691 -3.096 -60.321 1.00 89.44 669 TYR A O 1
ATOM 5164 N N . PHE A 1 670 ? 37.864 -3.114 -59.003 1.00 91.31 670 PHE A N 1
ATOM 5165 C CA . PHE A 1 670 ? 37.540 -1.691 -59.085 1.00 91.31 670 PHE A CA 1
ATOM 5166 C C . PHE A 1 670 ? 37.577 -1.048 -57.696 1.00 91.31 670 PHE A C 1
ATOM 5168 O O . PHE A 1 670 ? 37.120 -1.652 -56.720 1.00 91.31 670 PHE A O 1
ATOM 5175 N N . GLN A 1 671 ? 38.072 0.185 -57.614 1.00 93.00 671 GLN A N 1
ATOM 5176 C CA . GLN A 1 671 ? 37.853 1.066 -56.468 1.00 93.00 671 GLN A CA 1
ATOM 5177 C C . GLN A 1 671 ? 36.399 1.555 -56.447 1.00 93.00 671 GLN A C 1
ATOM 5179 O O . GLN A 1 671 ? 35.745 1.623 -57.484 1.00 93.00 671 GLN A O 1
ATOM 5184 N N . GLU A 1 672 ? 35.867 1.847 -55.259 1.00 93.38 672 GLU A N 1
ATOM 5185 C CA . GLU A 1 672 ? 34.439 2.153 -55.057 1.00 93.38 672 GLU A CA 1
ATOM 5186 C C . GLU A 1 672 ? 33.958 3.332 -55.926 1.00 93.38 672 GLU A C 1
ATOM 5188 O O . GLU A 1 672 ? 32.885 3.264 -56.528 1.00 93.38 672 GLU A O 1
ATOM 5193 N N . ASP A 1 673 ? 34.787 4.363 -56.075 1.00 92.81 673 ASP A N 1
ATOM 5194 C CA . ASP A 1 673 ? 34.531 5.560 -56.879 1.00 92.81 673 ASP A CA 1
ATOM 5195 C C . ASP A 1 673 ? 34.579 5.319 -58.399 1.00 92.81 673 ASP A C 1
ATOM 5197 O O . ASP A 1 673 ? 34.038 6.117 -59.163 1.00 92.81 673 ASP A O 1
ATOM 5201 N N . GLU A 1 674 ? 35.153 4.200 -58.860 1.00 93.38 674 GLU A N 1
ATOM 5202 C CA . GLU A 1 674 ? 35.174 3.833 -60.283 1.00 93.38 674 GLU A CA 1
ATOM 5203 C C . GLU A 1 674 ? 33.831 3.284 -60.788 1.00 93.38 674 GLU A C 1
ATOM 5205 O O . GLU A 1 674 ? 33.618 3.206 -62.002 1.00 93.38 674 GLU A O 1
ATOM 5210 N N . PHE A 1 675 ? 32.935 2.847 -59.895 1.00 95.69 675 PHE A N 1
ATOM 5211 C CA . PHE A 1 675 ? 31.684 2.194 -60.298 1.00 95.69 675 PHE A CA 1
ATOM 5212 C C . PHE A 1 675 ? 30.439 2.611 -59.518 1.00 95.69 675 PHE A C 1
ATOM 5214 O O . PHE A 1 675 ? 29.337 2.231 -59.916 1.00 95.69 675 PHE A O 1
ATOM 5221 N N . CYS A 1 676 ? 30.557 3.387 -58.441 1.00 96.31 676 CYS A N 1
ATOM 5222 C CA . CYS A 1 676 ? 29.395 3.935 -57.748 1.00 96.31 676 CYS A CA 1
ATOM 5223 C C . CYS A 1 676 ? 29.688 5.277 -57.070 1.00 96.31 676 CYS A C 1
ATOM 5225 O O . CYS A 1 676 ? 30.833 5.636 -56.820 1.00 96.31 676 CYS A O 1
ATOM 5227 N N . ASN A 1 677 ? 28.628 6.025 -56.763 1.00 97.00 677 ASN A N 1
ATOM 5228 C CA . ASN A 1 677 ? 28.712 7.245 -55.961 1.00 97.00 677 ASN A CA 1
ATOM 5229 C C . ASN A 1 677 ? 28.719 6.942 -54.460 1.00 97.00 677 ASN A C 1
ATOM 5231 O O . ASN A 1 677 ? 29.242 7.730 -53.678 1.00 97.00 677 ASN A O 1
ATOM 5235 N N . GLU A 1 678 ? 28.097 5.832 -54.060 1.00 96.81 678 GLU A N 1
ATOM 5236 C CA . GLU A 1 678 ? 27.938 5.435 -52.664 1.00 96.81 678 GLU A CA 1
ATOM 5237 C C . GLU A 1 678 ? 28.086 3.913 -52.554 1.00 96.81 678 GLU A C 1
ATOM 5239 O O . GLU A 1 678 ? 27.373 3.170 -53.232 1.00 96.81 678 GLU A O 1
ATOM 5244 N N . PHE A 1 679 ? 28.991 3.443 -51.693 1.00 97.31 679 PHE A N 1
ATOM 5245 C CA . PHE A 1 679 ? 29.157 2.020 -51.410 1.00 97.31 679 PHE A CA 1
ATOM 5246 C C . PHE A 1 679 ? 28.718 1.701 -49.979 1.00 97.31 679 PHE A C 1
ATOM 5248 O O . PHE A 1 679 ? 29.295 2.159 -48.994 1.00 97.31 679 PHE A O 1
ATOM 5255 N N . LEU A 1 680 ? 27.673 0.892 -49.864 1.00 97.00 680 LEU A N 1
ATOM 5256 C CA . LEU A 1 680 ? 27.066 0.457 -48.620 1.00 97.00 680 LEU A CA 1
ATOM 5257 C C . LEU A 1 680 ? 27.587 -0.936 -48.257 1.00 97.00 680 LEU A C 1
ATOM 5259 O O . LEU A 1 680 ? 27.132 -1.949 -48.793 1.00 97.00 680 LEU A O 1
ATOM 5263 N N . HIS A 1 681 ? 28.541 -0.988 -47.325 1.00 97.12 681 HIS A N 1
ATOM 5264 C CA . HIS A 1 681 ? 29.103 -2.249 -46.837 1.00 97.12 681 HIS A CA 1
ATOM 5265 C C . HIS A 1 681 ? 28.166 -2.888 -45.800 1.00 97.12 681 HIS A C 1
ATOM 5267 O O . HIS A 1 681 ? 28.222 -2.565 -44.616 1.00 97.12 681 HIS A O 1
ATOM 5273 N N . MET A 1 682 ? 27.268 -3.772 -46.245 1.00 96.81 682 MET A N 1
ATOM 5274 C CA . MET A 1 682 ? 26.207 -4.336 -45.400 1.00 96.81 682 MET A CA 1
ATOM 5275 C C . MET A 1 682 ? 25.709 -5.706 -45.865 1.00 96.81 682 MET A C 1
ATOM 5277 O O . MET A 1 682 ? 25.806 -6.066 -47.036 1.00 96.81 682 MET A O 1
ATOM 5281 N N . ASP A 1 683 ? 25.136 -6.464 -44.930 1.00 96.69 683 ASP A N 1
ATOM 5282 C CA . ASP A 1 683 ? 24.540 -7.773 -45.195 1.00 96.69 683 ASP A CA 1
ATOM 5283 C C . ASP A 1 683 ? 23.050 -7.644 -45.537 1.00 96.69 683 ASP A C 1
ATOM 5285 O O . ASP A 1 683 ? 22.233 -7.284 -44.685 1.00 96.69 683 ASP A O 1
ATOM 5289 N N . LEU A 1 684 ? 22.695 -7.970 -46.779 1.00 97.56 684 LEU A N 1
ATOM 5290 C CA . LEU A 1 684 ? 21.325 -7.891 -47.295 1.00 97.56 684 LEU A CA 1
ATOM 5291 C C . LEU A 1 684 ? 20.432 -9.069 -46.855 1.00 97.56 684 LEU A C 1
ATOM 5293 O O . LEU A 1 684 ? 19.260 -9.137 -47.216 1.00 97.56 684 LEU A O 1
ATOM 5297 N N . ARG A 1 685 ? 20.940 -9.993 -46.030 1.00 97.00 685 ARG A N 1
ATOM 5298 C CA . ARG A 1 685 ? 20.099 -10.960 -45.301 1.00 97.00 685 ARG A CA 1
ATOM 5299 C C . ARG A 1 685 ? 19.362 -10.314 -44.128 1.00 97.00 685 ARG A C 1
ATOM 5301 O O . ARG A 1 685 ? 18.398 -10.892 -43.639 1.00 97.00 685 ARG A O 1
ATOM 5308 N N . ALA A 1 686 ? 19.777 -9.125 -43.690 1.00 95.94 686 ALA A N 1
ATOM 5309 C CA . ALA A 1 686 ? 19.060 -8.339 -42.695 1.00 95.94 686 ALA A CA 1
ATOM 5310 C C . ALA A 1 686 ? 18.092 -7.357 -43.374 1.00 95.94 686 ALA A C 1
ATOM 5312 O O . ALA A 1 686 ? 18.487 -6.568 -44.237 1.00 95.94 686 ALA A O 1
ATOM 5313 N N . PHE A 1 687 ? 16.823 -7.379 -42.963 1.00 97.00 687 PHE A N 1
ATOM 5314 C CA . PHE A 1 687 ? 15.782 -6.541 -43.561 1.00 97.00 687 PHE A CA 1
ATOM 5315 C C . PHE A 1 687 ? 16.039 -5.036 -43.377 1.00 97.00 687 PHE A C 1
ATOM 5317 O O . PHE A 1 687 ? 15.895 -4.273 -44.331 1.00 97.00 687 PHE A O 1
ATOM 5324 N N . ASP A 1 688 ? 16.513 -4.612 -42.201 1.00 95.19 688 ASP A N 1
ATOM 5325 C CA . ASP A 1 688 ? 16.820 -3.200 -41.921 1.00 95.19 688 ASP A CA 1
ATOM 5326 C C . ASP A 1 688 ? 17.909 -2.640 -42.848 1.00 95.19 688 ASP A C 1
ATOM 5328 O O . ASP A 1 688 ? 17.811 -1.506 -43.322 1.00 95.19 688 ASP A O 1
ATOM 5332 N N . ASN A 1 689 ? 18.909 -3.459 -43.188 1.00 96.38 689 ASN A N 1
ATOM 5333 C CA . ASN A 1 689 ? 19.933 -3.087 -44.164 1.00 96.38 689 ASN A CA 1
ATOM 5334 C C . ASN A 1 689 ? 19.324 -2.910 -45.559 1.00 96.38 689 ASN A C 1
ATOM 5336 O O . ASN A 1 689 ? 19.673 -1.971 -46.269 1.00 96.38 689 ASN A O 1
ATOM 5340 N N . CYS A 1 690 ? 18.369 -3.761 -45.943 1.00 97.56 690 CYS A N 1
ATOM 5341 C CA . CYS A 1 690 ? 17.659 -3.633 -47.216 1.00 97.56 690 CYS A CA 1
ATOM 5342 C C . CYS A 1 690 ? 16.801 -2.359 -47.260 1.00 97.56 690 CYS A C 1
ATOM 5344 O O . CYS A 1 690 ? 16.789 -1.661 -48.278 1.00 97.56 690 CYS A O 1
ATOM 5346 N N . LEU A 1 691 ? 16.117 -2.016 -46.161 1.00 96.00 691 LEU A N 1
ATOM 5347 C CA . LEU A 1 691 ? 15.365 -0.762 -46.023 1.00 96.00 691 LEU A CA 1
ATOM 5348 C C . LEU A 1 691 ? 16.273 0.463 -46.124 1.00 96.00 691 LEU A C 1
ATOM 5350 O O . LEU A 1 691 ? 15.902 1.450 -46.760 1.00 96.00 691 LEU A O 1
ATOM 5354 N N . LEU A 1 692 ? 17.461 0.406 -45.525 1.00 91.81 692 LEU A N 1
ATOM 5355 C CA . LEU A 1 692 ? 18.441 1.478 -45.629 1.00 91.81 692 LEU A CA 1
ATOM 5356 C C . LEU A 1 692 ? 18.987 1.599 -47.057 1.00 91.81 692 LEU A C 1
ATOM 5358 O O . LEU A 1 692 ? 19.005 2.699 -47.602 1.00 91.81 692 LEU A O 1
ATOM 5362 N N . ALA A 1 693 ? 19.370 0.481 -47.679 1.00 93.69 693 ALA A N 1
ATOM 5363 C CA . ALA A 1 693 ? 19.948 0.456 -49.020 1.00 93.69 693 ALA A CA 1
ATOM 5364 C C . ALA A 1 693 ? 18.976 0.953 -50.099 1.00 93.69 693 ALA A C 1
ATOM 5366 O O . ALA A 1 693 ? 19.378 1.642 -51.030 1.00 93.69 693 ALA A O 1
ATOM 5367 N N . THR A 1 694 ? 17.687 0.626 -49.975 1.00 96.81 694 THR A N 1
ATOM 5368 C CA . THR A 1 694 ? 16.649 1.020 -50.947 1.00 96.81 694 THR A CA 1
ATOM 5369 C C . THR A 1 694 ? 16.089 2.425 -50.706 1.00 96.81 694 THR A C 1
ATOM 5371 O O . THR A 1 694 ? 15.283 2.919 -51.499 1.00 96.81 694 THR A O 1
ATOM 5374 N N . LYS A 1 695 ? 16.514 3.108 -49.637 1.00 92.75 695 LYS A N 1
ATOM 5375 C CA . LYS A 1 695 ? 16.016 4.434 -49.262 1.00 92.75 695 LYS A CA 1
ATOM 5376 C C . LYS A 1 695 ? 16.271 5.448 -50.380 1.00 92.75 695 LYS A C 1
ATOM 5378 O O . LYS A 1 695 ? 17.399 5.621 -50.833 1.00 92.75 695 LYS A O 1
ATOM 5383 N N . ARG A 1 696 ? 15.213 6.162 -50.790 1.00 90.38 696 ARG A N 1
ATOM 5384 C CA . ARG A 1 696 ? 15.241 7.195 -51.851 1.00 90.38 696 ARG A CA 1
ATOM 5385 C C . ARG A 1 696 ? 15.721 6.687 -53.222 1.00 90.38 696 ARG A C 1
ATOM 5387 O O . ARG A 1 696 ? 16.072 7.502 -54.070 1.00 90.38 696 ARG A O 1
ATOM 5394 N N . CYS A 1 697 ? 15.748 5.375 -53.450 1.00 93.44 697 CYS A N 1
ATOM 5395 C CA . CYS A 1 697 ? 16.070 4.817 -54.757 1.00 93.44 697 CYS A CA 1
ATOM 5396 C C . CYS A 1 697 ? 14.810 4.742 -55.615 1.00 93.44 697 CYS A C 1
ATOM 5398 O O . CYS A 1 697 ? 13.768 4.263 -55.175 1.00 93.44 697 CYS A O 1
ATOM 5400 N N . GLU A 1 698 ? 14.912 5.180 -56.862 1.00 95.88 698 GLU A N 1
ATOM 5401 C CA . GLU A 1 698 ? 13.832 5.027 -57.832 1.00 95.88 698 GLU A CA 1
ATOM 5402 C C . GLU A 1 698 ? 13.875 3.634 -58.454 1.00 95.88 698 GLU A C 1
ATOM 5404 O O . GLU A 1 698 ? 12.829 3.023 -58.682 1.00 95.88 698 GLU A O 1
ATOM 5409 N N . TRP A 1 699 ? 15.081 3.140 -58.755 1.00 97.81 699 TRP A N 1
ATOM 5410 C CA . TRP A 1 699 ? 15.318 1.850 -59.400 1.00 97.81 699 TRP A CA 1
ATOM 5411 C C . TRP A 1 699 ? 16.212 0.969 -58.526 1.00 97.81 699 TRP A C 1
ATOM 5413 O O . TRP A 1 699 ? 17.171 1.449 -57.920 1.00 97.81 699 TRP A O 1
ATOM 5423 N N . VAL A 1 700 ? 15.925 -0.330 -58.498 1.00 98.56 700 VAL A N 1
ATOM 5424 C CA . VAL A 1 700 ? 16.725 -1.334 -57.788 1.00 98.56 700 VAL A CA 1
ATOM 5425 C C . VAL A 1 700 ? 17.077 -2.470 -58.738 1.00 98.56 700 VAL A C 1
ATOM 5427 O O . VAL A 1 700 ? 16.192 -3.094 -59.316 1.00 98.56 700 VAL A O 1
ATOM 5430 N N . PHE A 1 701 ? 18.364 -2.778 -58.846 1.00 98.62 701 PHE A N 1
ATOM 5431 C CA . PHE A 1 701 ? 18.889 -3.989 -59.463 1.00 98.62 701 PHE A CA 1
ATOM 5432 C C . PHE A 1 701 ? 19.343 -4.950 -58.370 1.00 98.62 701 PHE A C 1
ATOM 5434 O O . PHE A 1 701 ? 20.390 -4.751 -57.755 1.00 98.62 701 PHE A O 1
ATOM 5441 N N . ASN A 1 702 ? 18.555 -5.995 -58.118 1.00 98.19 702 ASN A N 1
ATOM 5442 C CA . ASN A 1 702 ? 18.904 -7.030 -57.156 1.00 98.19 702 ASN A CA 1
ATOM 5443 C C . ASN A 1 702 ? 19.695 -8.159 -57.827 1.00 98.19 702 ASN A C 1
ATOM 5445 O O . ASN A 1 702 ? 19.124 -9.084 -58.410 1.00 98.19 702 ASN A O 1
ATOM 5449 N N . LEU A 1 703 ? 21.022 -8.057 -57.740 1.00 97.00 703 LEU A N 1
ATOM 5450 C CA . LEU A 1 703 ? 22.001 -9.063 -58.167 1.00 97.00 703 LEU A CA 1
ATOM 5451 C C . LEU A 1 703 ? 22.607 -9.819 -56.973 1.00 97.00 703 LEU A C 1
ATOM 5453 O O . LEU A 1 703 ? 23.432 -10.713 -57.172 1.00 97.00 703 LEU A O 1
ATOM 5457 N N . ALA A 1 704 ? 22.217 -9.469 -55.744 1.00 96.44 704 ALA A N 1
ATOM 5458 C CA . ALA A 1 704 ? 22.749 -10.060 -54.530 1.00 96.44 704 ALA A CA 1
ATOM 5459 C C . ALA A 1 704 ? 22.310 -11.523 -54.407 1.00 96.44 704 ALA A C 1
ATOM 5461 O O . ALA A 1 704 ? 21.125 -11.853 -54.441 1.00 96.44 704 ALA A O 1
ATOM 5462 N N . ALA A 1 705 ? 23.292 -12.406 -54.268 1.00 93.12 705 ALA A N 1
ATOM 5463 C CA . ALA A 1 705 ? 23.098 -13.819 -53.999 1.00 93.12 705 ALA A CA 1
ATOM 5464 C C . ALA A 1 705 ? 24.395 -14.400 -53.426 1.00 93.12 705 ALA A C 1
ATOM 5466 O O . ALA A 1 705 ? 25.491 -14.069 -53.886 1.00 93.12 705 ALA A O 1
ATOM 5467 N N . ASP A 1 706 ? 24.276 -15.316 -52.473 1.00 90.31 706 ASP A N 1
ATOM 5468 C CA . ASP A 1 706 ? 25.333 -16.267 -52.172 1.00 90.31 706 ASP A CA 1
ATOM 5469 C C . ASP A 1 706 ? 25.417 -17.285 -53.315 1.00 90.31 706 ASP A C 1
ATOM 5471 O O . ASP A 1 706 ? 24.501 -18.066 -53.586 1.00 90.31 706 ASP A O 1
ATOM 5475 N N . MET A 1 707 ? 26.513 -17.192 -54.061 1.00 83.25 707 MET A N 1
ATOM 5476 C CA . MET A 1 707 ? 26.671 -17.842 -55.353 1.00 83.25 707 MET A CA 1
ATOM 5477 C C . MET A 1 707 ? 28.139 -18.241 -55.574 1.00 83.25 707 MET A C 1
ATOM 5479 O O . MET A 1 707 ? 29.065 -17.570 -55.103 1.00 83.25 707 MET A O 1
ATOM 5483 N N . GLY A 1 708 ? 28.358 -19.338 -56.303 1.00 81.56 708 GLY A N 1
ATOM 5484 C CA . GLY A 1 708 ? 29.670 -19.797 -56.770 1.00 81.56 708 GLY A CA 1
ATOM 5485 C C . GLY A 1 708 ? 29.554 -20.806 -57.919 1.00 81.56 708 GLY A C 1
ATOM 5486 O O . GLY A 1 708 ? 28.460 -21.096 -58.387 1.00 81.56 708 GLY A O 1
ATOM 5487 N N . GLY A 1 709 ? 30.670 -21.349 -58.407 1.00 80.88 709 GLY A N 1
ATOM 5488 C CA . GLY A 1 709 ? 30.664 -22.402 -59.431 1.00 80.88 709 GLY A CA 1
ATOM 5489 C C . GLY A 1 709 ? 29.908 -23.673 -59.007 1.00 80.88 709 GLY A C 1
ATOM 5490 O O . GLY A 1 709 ? 29.554 -23.832 -57.840 1.00 80.88 709 GLY A O 1
ATOM 5491 N N . MET A 1 710 ? 29.708 -24.612 -59.942 1.00 78.44 710 MET A N 1
ATOM 5492 C CA . MET A 1 710 ? 28.912 -25.833 -59.702 1.00 78.44 710 MET A CA 1
ATOM 5493 C C . MET A 1 710 ? 29.345 -26.619 -58.457 1.00 78.44 710 MET A C 1
ATOM 5495 O O . MET A 1 710 ? 28.496 -27.065 -57.694 1.00 78.44 710 MET A O 1
ATOM 5499 N N . GLY A 1 711 ? 30.655 -26.716 -58.197 1.00 78.19 711 GLY A N 1
ATOM 5500 C CA . GLY A 1 711 ? 31.161 -27.383 -56.993 1.00 78.19 711 GLY A CA 1
ATOM 5501 C C . GLY A 1 711 ? 30.730 -26.706 -55.686 1.00 78.19 711 GLY A C 1
ATOM 5502 O O . GLY A 1 711 ? 30.454 -27.396 -54.708 1.00 78.19 711 GLY A O 1
ATOM 5503 N N . TYR A 1 712 ? 30.616 -25.373 -55.664 1.00 83.56 712 TYR A N 1
ATOM 5504 C CA . TYR A 1 712 ? 30.101 -24.643 -54.505 1.00 83.56 712 TYR A CA 1
ATOM 5505 C C . TYR A 1 712 ? 28.592 -24.857 -54.342 1.00 83.56 712 TYR A C 1
ATOM 5507 O O . TYR A 1 712 ? 28.154 -25.152 -53.233 1.00 83.56 712 TYR A O 1
ATOM 5515 N N . ILE A 1 713 ? 27.820 -24.771 -55.435 1.00 85.31 713 ILE A N 1
ATOM 5516 C CA . ILE A 1 713 ? 26.357 -24.945 -55.412 1.00 85.31 713 ILE A CA 1
ATOM 5517 C C . ILE A 1 713 ? 25.977 -26.322 -54.856 1.00 85.31 713 ILE A C 1
ATOM 5519 O O . ILE A 1 713 ? 25.231 -26.406 -53.883 1.00 85.31 713 ILE A O 1
ATOM 5523 N N . GLN A 1 714 ? 26.566 -27.391 -55.397 1.00 83.62 714 GLN A N 1
ATOM 5524 C CA . GLN A 1 714 ? 26.246 -28.766 -54.998 1.00 83.62 714 GLN A CA 1
ATOM 5525 C C . GLN A 1 714 ? 26.641 -29.084 -53.549 1.00 83.62 714 GLN A C 1
ATOM 5527 O O . GLN A 1 714 ? 26.006 -29.912 -52.899 1.00 83.62 714 GLN A O 1
ATOM 5532 N N . SER A 1 715 ? 27.659 -28.399 -53.020 1.00 85.88 715 SER A N 1
ATOM 5533 C CA . SER A 1 715 ? 28.168 -28.641 -51.664 1.00 85.88 715 SER A CA 1
ATOM 5534 C C . SER A 1 715 ? 27.509 -27.766 -50.588 1.00 85.88 715 SER A C 1
ATOM 5536 O O . SER A 1 715 ? 27.744 -27.998 -49.408 1.00 85.88 715 SER A O 1
ATOM 5538 N N . ASN A 1 716 ? 26.705 -26.758 -50.962 1.00 89.38 716 ASN A N 1
ATOM 5539 C CA . ASN A 1 716 ? 26.162 -25.749 -50.033 1.00 89.38 716 ASN A CA 1
ATOM 5540 C C . ASN A 1 716 ? 24.654 -25.503 -50.222 1.00 89.38 716 ASN A C 1
ATOM 5542 O O . ASN A 1 716 ? 24.160 -24.407 -49.956 1.00 89.38 716 ASN A O 1
ATOM 5546 N N . ASN A 1 717 ? 23.917 -26.525 -50.669 1.00 89.62 717 ASN A N 1
ATOM 5547 C CA . ASN A 1 717 ? 22.497 -26.430 -51.019 1.00 89.62 717 ASN A CA 1
ATOM 5548 C C . ASN A 1 717 ? 21.632 -25.718 -49.956 1.00 89.62 717 ASN A C 1
ATOM 5550 O O . ASN A 1 717 ? 20.855 -24.825 -50.295 1.00 89.62 717 ASN A O 1
ATOM 5554 N N . SER A 1 718 ? 21.763 -26.081 -48.677 1.00 91.25 718 SER A N 1
ATOM 5555 C CA . SER A 1 718 ? 20.962 -25.493 -47.591 1.00 91.25 718 SER A CA 1
ATOM 5556 C C . SER A 1 718 ? 21.317 -24.031 -47.314 1.00 91.25 718 SER A C 1
ATOM 5558 O O . SER A 1 718 ? 20.428 -23.202 -47.136 1.00 91.25 718 SER A O 1
ATOM 5560 N N . VAL A 1 719 ? 22.610 -23.706 -47.320 1.00 91.19 719 VAL A N 1
ATOM 5561 C CA . VAL A 1 719 ? 23.125 -22.356 -47.052 1.00 91.19 719 VAL A CA 1
ATOM 5562 C C . VAL A 1 719 ? 22.703 -21.389 -48.153 1.00 91.19 719 VAL A C 1
ATOM 5564 O O . VAL A 1 719 ? 22.222 -20.297 -47.861 1.00 91.19 719 VAL A O 1
ATOM 5567 N N . ILE A 1 720 ? 22.822 -21.810 -49.414 1.00 92.25 720 ILE A N 1
ATOM 5568 C CA . ILE A 1 720 ? 22.427 -21.010 -50.579 1.00 92.25 720 ILE A CA 1
ATOM 5569 C C . ILE A 1 720 ? 20.921 -20.765 -50.573 1.00 92.25 720 ILE A C 1
ATOM 5571 O O . ILE A 1 720 ? 20.490 -19.624 -50.729 1.00 92.25 720 ILE A O 1
ATOM 5575 N N . LEU A 1 721 ? 20.131 -21.819 -50.340 1.00 92.88 721 LEU A N 1
ATOM 5576 C CA . LEU A 1 721 ? 18.678 -21.710 -50.244 1.00 92.88 721 LEU A CA 1
ATOM 5577 C C . LEU A 1 721 ? 18.282 -20.702 -49.162 1.00 92.88 721 LEU A C 1
ATOM 5579 O O . LEU A 1 721 ? 17.515 -19.786 -49.439 1.00 92.88 721 LEU A O 1
ATOM 5583 N N . PHE A 1 722 ? 18.843 -20.822 -47.957 1.00 95.44 722 PHE A N 1
ATOM 5584 C CA . PHE A 1 722 ? 18.549 -19.918 -46.846 1.00 95.44 722 PHE A CA 1
ATOM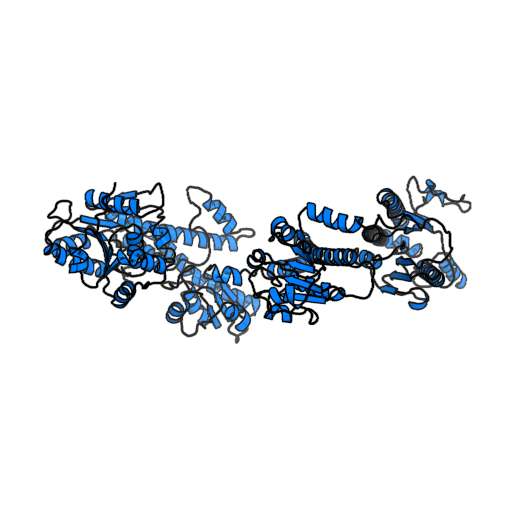 5585 C C . PHE A 1 722 ? 18.962 -18.468 -47.144 1.00 95.44 722 PHE A C 1
ATOM 5587 O O . PHE A 1 722 ? 18.140 -17.555 -47.049 1.00 95.44 722 PHE A O 1
ATOM 5594 N N . ASN A 1 723 ? 20.218 -18.250 -47.546 1.00 96.00 723 ASN A N 1
ATOM 5595 C CA . ASN A 1 723 ? 20.772 -16.915 -47.769 1.00 96.00 723 ASN A CA 1
ATOM 5596 C C . ASN A 1 723 ? 20.040 -16.172 -48.894 1.00 96.00 723 ASN A C 1
ATOM 5598 O O . ASN A 1 723 ? 19.647 -15.020 -48.715 1.00 96.00 723 ASN A O 1
ATOM 5602 N N . ASN A 1 724 ? 19.838 -16.818 -50.043 1.00 96.06 724 ASN A N 1
ATOM 5603 C CA . ASN A 1 724 ? 19.272 -16.146 -51.213 1.00 96.06 724 ASN A CA 1
ATOM 5604 C C . ASN A 1 724 ? 17.776 -15.893 -51.068 1.00 96.06 724 ASN A C 1
ATOM 5606 O O . ASN A 1 724 ? 17.295 -14.853 -51.518 1.00 96.06 724 ASN A O 1
ATOM 5610 N N . THR A 1 725 ? 17.063 -16.793 -50.388 1.00 94.75 725 THR A N 1
ATOM 5611 C CA . THR A 1 725 ? 15.646 -16.602 -50.068 1.00 94.75 725 THR A CA 1
ATOM 5612 C C . THR A 1 725 ? 15.466 -15.383 -49.160 1.00 94.75 725 THR A C 1
ATOM 5614 O O . THR A 1 725 ? 14.661 -14.507 -49.466 1.00 94.75 725 THR A O 1
ATOM 5617 N N . MET A 1 726 ? 16.280 -15.263 -48.101 1.00 97.06 726 MET A N 1
ATOM 5618 C CA . MET A 1 726 ? 16.285 -14.095 -47.207 1.00 97.06 726 MET A CA 1
ATOM 5619 C C . MET A 1 726 ? 16.578 -12.795 -47.963 1.00 97.06 726 MET A C 1
ATOM 5621 O O . MET A 1 726 ? 15.827 -11.831 -47.841 1.00 97.06 726 MET A O 1
ATOM 5625 N N . ILE A 1 727 ? 17.635 -12.773 -48.783 1.00 98.00 727 ILE A N 1
ATOM 5626 C CA . ILE A 1 727 ? 17.997 -11.592 -49.582 1.00 98.00 727 ILE A CA 1
ATOM 5627 C C . ILE A 1 727 ? 16.854 -11.209 -50.526 1.00 98.00 727 ILE A C 1
ATOM 5629 O O . ILE A 1 727 ? 16.483 -10.040 -50.600 1.00 98.00 727 ILE A O 1
ATOM 5633 N N . SER A 1 728 ? 16.279 -12.179 -51.241 1.00 97.19 728 SER A N 1
ATOM 5634 C CA . SER A 1 728 ? 15.227 -11.924 -52.228 1.00 97.19 728 SER A CA 1
ATOM 5635 C C . SER A 1 728 ? 13.958 -11.376 -51.568 1.00 97.19 728 SER A C 1
ATOM 5637 O O . SER A 1 728 ? 13.450 -10.351 -52.027 1.00 97.19 728 SER A O 1
ATOM 5639 N N . PHE A 1 729 ? 13.490 -11.991 -50.472 1.00 97.19 729 PHE A N 1
ATOM 5640 C CA . PHE A 1 729 ? 12.325 -11.512 -49.714 1.00 97.19 729 PHE A CA 1
ATOM 5641 C C . PHE A 1 729 ? 12.554 -10.112 -49.146 1.00 97.19 729 PHE A C 1
ATOM 5643 O O . PHE A 1 729 ? 11.727 -9.218 -49.329 1.00 97.19 729 PHE A O 1
ATOM 5650 N N . ASN A 1 730 ? 13.698 -9.897 -48.498 1.00 98.38 730 ASN A N 1
ATOM 5651 C CA . ASN A 1 730 ? 13.981 -8.624 -47.853 1.00 98.38 730 ASN A CA 1
ATOM 5652 C C . ASN A 1 730 ? 14.121 -7.490 -48.866 1.00 98.38 730 ASN A C 1
ATOM 5654 O O . ASN A 1 730 ? 13.566 -6.413 -48.663 1.00 98.38 730 ASN A O 1
ATOM 5658 N N . MET A 1 731 ? 14.842 -7.719 -49.965 1.00 98.38 731 MET A N 1
ATOM 5659 C CA . MET A 1 731 ? 15.103 -6.683 -50.960 1.00 98.38 731 MET A CA 1
ATOM 5660 C C . MET A 1 731 ? 13.839 -6.248 -51.694 1.00 98.38 731 MET A C 1
ATOM 5662 O O . MET A 1 731 ? 13.682 -5.054 -51.945 1.00 98.38 731 MET A O 1
ATOM 5666 N N . ILE A 1 732 ? 12.953 -7.180 -52.062 1.00 97.81 732 ILE A N 1
ATOM 5667 C CA . ILE A 1 732 ? 11.721 -6.814 -52.772 1.00 97.81 732 ILE A CA 1
ATOM 5668 C C . ILE A 1 732 ? 10.727 -6.104 -51.849 1.00 97.81 732 ILE A C 1
ATOM 5670 O O . ILE A 1 732 ? 10.118 -5.111 -52.248 1.00 97.81 732 ILE A O 1
ATOM 5674 N N . GLU A 1 733 ? 10.618 -6.544 -50.593 1.00 97.94 733 GLU A N 1
ATOM 5675 C CA . GLU A 1 733 ? 9.742 -5.908 -49.612 1.00 97.94 733 GLU A CA 1
ATOM 5676 C C . GLU A 1 733 ? 10.271 -4.530 -49.198 1.00 97.94 733 GLU A C 1
ATOM 5678 O O . GLU A 1 733 ? 9.505 -3.570 -49.124 1.00 97.94 733 GLU A O 1
ATOM 5683 N N . ALA A 1 734 ? 11.585 -4.384 -49.014 1.00 98.00 734 ALA A N 1
ATOM 5684 C CA . ALA A 1 734 ? 12.206 -3.096 -48.724 1.00 98.00 734 ALA A CA 1
ATOM 5685 C C . ALA A 1 734 ? 12.041 -2.110 -49.890 1.00 98.00 734 ALA A C 1
ATO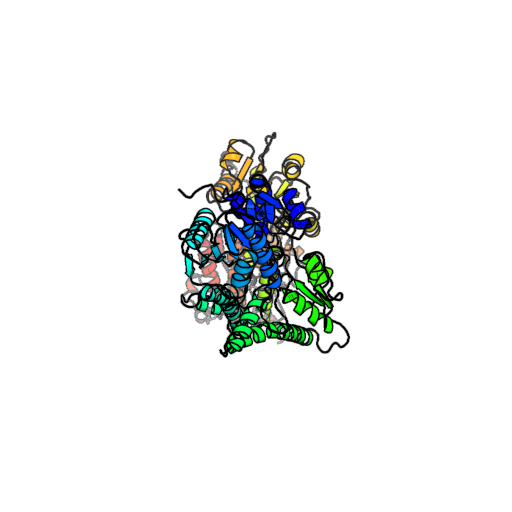M 5687 O O . ALA A 1 734 ? 11.683 -0.950 -49.676 1.00 98.00 734 ALA A O 1
ATOM 5688 N N . ALA A 1 735 ? 12.225 -2.580 -51.129 1.00 97.31 735 ALA A N 1
ATOM 5689 C CA . ALA A 1 735 ? 11.991 -1.779 -52.326 1.00 97.31 735 ALA A CA 1
ATOM 5690 C C . ALA A 1 735 ? 10.536 -1.291 -52.405 1.00 97.31 735 ALA A C 1
ATOM 5692 O O . ALA A 1 735 ? 10.291 -0.104 -52.633 1.00 97.31 735 ALA A O 1
ATOM 5693 N N . ARG A 1 736 ? 9.570 -2.174 -52.126 1.00 96.06 736 ARG A N 1
ATOM 5694 C CA . ARG A 1 736 ? 8.149 -1.820 -52.055 1.00 96.06 736 ARG A CA 1
ATOM 5695 C C . ARG A 1 736 ? 7.879 -0.765 -50.979 1.00 96.06 736 ARG A C 1
ATOM 5697 O O . ARG A 1 736 ? 7.199 0.223 -51.253 1.00 96.06 736 ARG A O 1
ATOM 5704 N N . GLN A 1 737 ? 8.405 -0.947 -49.766 1.00 95.81 737 GLN A N 1
ATOM 5705 C CA . GLN A 1 737 ? 8.197 -0.005 -48.659 1.00 95.81 737 GLN A CA 1
ATOM 5706 C C . GLN A 1 737 ? 8.790 1.380 -48.933 1.00 95.81 737 GLN A C 1
ATOM 5708 O O . GLN A 1 737 ? 8.211 2.382 -48.512 1.00 95.81 737 GLN A O 1
ATOM 5713 N N . ASN A 1 738 ? 9.899 1.443 -49.671 1.00 93.12 738 ASN A N 1
ATOM 5714 C CA . ASN A 1 738 ? 10.554 2.692 -50.054 1.00 93.12 738 ASN A CA 1
ATOM 5715 C C . ASN A 1 738 ? 10.038 3.301 -51.367 1.00 93.12 738 ASN A C 1
ATOM 5717 O O . ASN A 1 738 ? 10.554 4.330 -51.796 1.00 93.12 738 ASN A O 1
ATOM 5721 N N . GLY A 1 739 ? 9.003 2.719 -51.982 1.00 92.62 739 GLY A N 1
ATOM 5722 C CA . GLY A 1 739 ? 8.367 3.284 -53.174 1.00 92.62 739 GLY A CA 1
ATOM 5723 C C . GLY A 1 739 ? 9.224 3.199 -54.439 1.00 92.62 739 GLY A C 1
ATOM 5724 O O . GLY A 1 739 ? 9.111 4.061 -55.310 1.00 92.62 739 GLY A O 1
ATOM 5725 N N . VAL A 1 740 ? 10.075 2.175 -54.545 1.00 95.62 740 VAL A N 1
ATOM 5726 C CA . VAL A 1 740 ? 10.862 1.893 -55.753 1.00 95.62 740 VAL A CA 1
ATOM 5727 C C . VAL A 1 740 ? 9.916 1.667 -56.933 1.00 95.62 740 VAL A C 1
ATOM 5729 O O . VAL A 1 740 ? 8.986 0.867 -56.861 1.00 95.62 740 VAL A O 1
ATOM 5732 N N . GLN A 1 741 ? 10.173 2.355 -58.042 1.00 94.94 741 GLN A N 1
ATOM 5733 C CA . GLN A 1 741 ? 9.327 2.312 -59.236 1.00 94.94 741 GLN A CA 1
ATOM 5734 C C . GLN A 1 741 ? 9.660 1.122 -60.137 1.00 94.94 741 GLN A C 1
ATOM 5736 O O . GLN A 1 741 ? 8.780 0.546 -60.777 1.00 94.94 741 GLN A O 1
ATOM 5741 N N . ARG A 1 742 ? 10.947 0.759 -60.228 1.00 96.81 742 ARG A N 1
ATOM 5742 C CA . ARG A 1 742 ? 11.416 -0.366 -61.046 1.00 96.81 742 ARG A CA 1
ATOM 5743 C C . ARG A 1 742 ? 12.334 -1.277 -60.258 1.00 96.81 742 ARG A C 1
ATOM 5745 O O . ARG A 1 742 ? 13.366 -0.838 -59.758 1.00 96.81 742 ARG A O 1
ATOM 5752 N N . TYR A 1 743 ? 11.979 -2.552 -60.216 1.00 98.12 743 TYR A N 1
ATOM 5753 C CA . TYR A 1 743 ? 12.746 -3.574 -59.524 1.00 98.12 743 TYR A CA 1
ATOM 5754 C C . TYR A 1 743 ? 13.187 -4.659 -60.504 1.00 98.12 743 TYR A C 1
ATOM 5756 O O . TYR A 1 743 ? 12.372 -5.309 -61.154 1.00 98.12 743 TYR A O 1
ATOM 5764 N N . PHE A 1 744 ? 14.489 -4.861 -60.620 1.00 98.38 744 PHE A N 1
ATOM 5765 C CA . PHE A 1 744 ? 15.082 -5.896 -61.448 1.00 98.38 744 PHE A CA 1
ATOM 5766 C C . PHE A 1 744 ? 15.547 -7.056 -60.570 1.00 98.38 744 PHE A C 1
ATOM 5768 O O . PHE A 1 744 ? 16.325 -6.854 -59.638 1.00 98.38 744 PHE A O 1
ATOM 5775 N N . TYR A 1 745 ? 15.106 -8.270 -60.894 1.00 97.94 745 TYR A N 1
ATOM 5776 C CA . TYR A 1 745 ? 15.519 -9.499 -60.228 1.00 97.94 745 TYR A CA 1
ATOM 5777 C C . TYR A 1 745 ? 16.428 -10.343 -61.127 1.00 97.94 745 TYR A C 1
ATOM 5779 O O . TYR A 1 745 ? 16.048 -10.747 -62.232 1.00 97.94 745 TYR A O 1
ATOM 5787 N N . ALA A 1 746 ? 17.629 -10.636 -60.628 1.00 96.38 746 ALA A N 1
ATOM 5788 C CA . ALA A 1 746 ? 18.591 -11.507 -61.286 1.00 96.38 746 ALA A CA 1
ATOM 5789 C C . ALA A 1 746 ? 18.326 -12.984 -60.963 1.00 96.38 746 ALA A C 1
ATOM 5791 O O . ALA A 1 746 ? 18.750 -13.511 -59.925 1.00 96.38 746 ALA A O 1
ATOM 5792 N N . SER A 1 747 ? 17.652 -13.656 -61.888 1.00 95.25 747 SER A N 1
ATOM 5793 C CA . SER A 1 747 ? 17.428 -15.095 -61.868 1.00 95.25 747 SER A CA 1
ATOM 5794 C C . SER A 1 747 ? 18.519 -15.856 -62.640 1.00 95.25 747 SER A C 1
ATOM 5796 O O . SER A 1 747 ? 19.524 -15.291 -63.083 1.00 95.25 747 SER A O 1
ATOM 5798 N N . SER A 1 748 ? 18.354 -17.166 -62.800 1.00 92.31 748 SER A N 1
ATOM 5799 C CA . SER A 1 748 ? 19.339 -18.066 -63.394 1.00 92.31 748 SER A CA 1
ATOM 5800 C C . SER A 1 748 ? 18.699 -19.076 -64.337 1.00 92.31 748 SER A C 1
ATOM 5802 O O . SER A 1 748 ? 17.564 -19.484 -64.141 1.00 92.31 748 SER A O 1
ATOM 5804 N N . ALA A 1 749 ? 19.456 -19.555 -65.322 1.00 89.88 749 ALA A N 1
ATOM 5805 C CA . ALA A 1 749 ? 19.055 -20.706 -66.125 1.00 89.88 749 ALA A CA 1
ATOM 5806 C C . ALA A 1 749 ? 18.887 -22.009 -65.310 1.00 89.88 749 ALA A C 1
ATOM 5808 O O . ALA A 1 749 ? 18.215 -22.923 -65.774 1.00 89.88 749 ALA A O 1
ATOM 5809 N N . CYS A 1 750 ? 19.412 -22.091 -64.079 1.00 90.50 750 CYS A N 1
ATOM 5810 C CA . CYS A 1 750 ? 19.194 -23.242 -63.192 1.00 90.50 750 CYS A CA 1
ATOM 5811 C C . CYS A 1 750 ? 17.718 -23.448 -62.796 1.00 90.50 750 CYS A C 1
ATOM 5813 O O . CYS A 1 750 ? 17.380 -24.502 -62.265 1.00 90.50 750 CYS A O 1
ATOM 5815 N N . VAL A 1 751 ? 16.828 -22.481 -63.062 1.00 93.81 751 VAL A N 1
ATOM 5816 C CA . VAL A 1 751 ? 15.377 -22.641 -62.850 1.00 93.81 751 VAL A CA 1
ATOM 5817 C C . VAL A 1 751 ? 14.740 -23.662 -63.796 1.00 93.81 751 VAL A C 1
ATOM 5819 O O . VAL A 1 751 ? 13.659 -24.173 -63.514 1.00 93.81 751 VAL A O 1
ATOM 5822 N N . TYR A 1 752 ? 15.384 -23.962 -64.927 1.00 92.88 752 TYR A N 1
ATOM 5823 C CA . TYR A 1 752 ? 14.858 -24.926 -65.884 1.00 92.88 752 TYR A CA 1
ATOM 5824 C C . TYR A 1 752 ? 15.050 -26.366 -65.395 1.00 92.88 752 TYR A C 1
ATOM 5826 O O . TYR A 1 752 ? 16.061 -26.668 -64.752 1.00 92.88 752 TYR A O 1
ATOM 5834 N N . PRO A 1 753 ? 14.127 -27.286 -65.729 1.00 91.56 753 PRO A N 1
ATOM 5835 C CA . PRO A 1 753 ? 14.265 -28.680 -65.356 1.00 91.56 753 PRO A CA 1
ATOM 5836 C C . PRO A 1 753 ? 15.558 -29.334 -65.854 1.00 91.56 753 PRO A C 1
ATOM 5838 O O . PRO A 1 753 ? 15.972 -29.142 -66.995 1.00 91.56 753 PRO A O 1
ATOM 5841 N N . GLU A 1 754 ? 16.197 -30.160 -65.027 1.00 85.75 754 GLU A N 1
ATOM 5842 C CA . GLU A 1 754 ? 17.480 -30.780 -65.402 1.00 85.75 754 GLU A CA 1
ATOM 5843 C C . GLU A 1 754 ? 17.334 -31.738 -66.598 1.00 85.75 754 GLU A C 1
ATOM 5845 O O . GLU A 1 754 ? 18.150 -31.742 -67.516 1.00 85.75 754 GLU A O 1
ATOM 5850 N N . HIS A 1 755 ? 16.239 -32.504 -66.645 1.00 85.94 755 HIS A N 1
ATOM 5851 C CA . HIS A 1 755 ? 16.014 -33.526 -67.671 1.00 85.94 755 HIS A CA 1
ATOM 5852 C C . HIS A 1 755 ? 15.953 -32.977 -69.110 1.00 85.94 755 HIS A C 1
ATOM 5854 O O . HIS A 1 755 ? 16.313 -33.698 -70.042 1.00 85.94 755 HIS A O 1
ATOM 5860 N N . ILE A 1 756 ? 15.565 -31.708 -69.299 1.00 85.94 756 ILE A N 1
ATOM 5861 C CA . ILE A 1 756 ? 15.526 -31.053 -70.620 1.00 85.94 756 ILE A CA 1
ATOM 5862 C C . ILE A 1 756 ? 16.880 -30.456 -71.038 1.00 85.94 756 ILE A C 1
ATOM 5864 O O . ILE A 1 756 ? 17.005 -29.951 -72.148 1.00 85.94 756 ILE A O 1
ATOM 5868 N N . GLN A 1 757 ? 17.897 -30.548 -70.175 1.00 81.25 757 GLN A N 1
ATOM 5869 C CA . GLN A 1 757 ? 19.241 -29.987 -70.368 1.00 81.25 757 GLN A CA 1
ATOM 5870 C C . GLN A 1 757 ? 20.330 -31.076 -70.453 1.00 81.25 757 GLN A C 1
ATOM 5872 O O . GLN A 1 757 ? 21.519 -30.786 -70.377 1.00 81.25 757 GLN A O 1
ATOM 5877 N N . THR A 1 758 ? 19.940 -32.345 -70.619 1.00 79.62 758 THR A N 1
ATOM 5878 C CA . THR A 1 758 ? 20.843 -33.516 -70.579 1.00 79.62 758 THR A CA 1
ATOM 5879 C C . THR A 1 758 ? 21.545 -33.840 -71.903 1.00 79.62 758 THR A C 1
ATOM 5881 O O . THR A 1 758 ? 22.362 -34.757 -71.955 1.00 79.62 758 THR A O 1
ATOM 5884 N N . LYS A 1 759 ? 21.227 -33.125 -72.988 1.00 78.19 759 LYS A N 1
ATOM 5885 C CA . LYS A 1 759 ? 21.791 -33.353 -74.328 1.00 78.19 759 LYS A CA 1
ATOM 5886 C C . LYS A 1 759 ? 22.553 -32.116 -74.797 1.00 78.19 759 LYS A C 1
ATOM 5888 O O . LYS A 1 759 ? 22.193 -30.999 -74.459 1.00 78.19 759 LYS A O 1
ATOM 5893 N N . GLU A 1 760 ? 23.584 -32.301 -75.613 1.00 73.56 760 GLU A N 1
ATOM 5894 C CA . GLU A 1 760 ? 24.391 -31.183 -76.132 1.00 73.56 760 GLU A CA 1
ATOM 5895 C C . GLU A 1 760 ? 23.639 -30.356 -77.190 1.00 73.56 760 GLU A C 1
ATOM 5897 O O . GLU A 1 760 ? 23.884 -29.165 -77.350 1.00 73.56 760 GLU A O 1
ATOM 5902 N N . ASN A 1 761 ? 22.684 -30.981 -77.886 1.00 71.25 761 ASN A N 1
ATOM 5903 C CA . ASN A 1 761 ? 21.909 -30.378 -78.970 1.00 71.25 761 ASN A CA 1
ATOM 5904 C C . ASN A 1 761 ? 20.496 -29.989 -78.488 1.00 71.25 761 ASN A C 1
ATOM 5906 O O . ASN A 1 761 ? 19.490 -30.527 -78.954 1.00 71.25 761 ASN A O 1
ATOM 5910 N N . VAL A 1 762 ? 20.427 -29.137 -77.459 1.00 68.06 762 VAL A N 1
ATOM 5911 C CA . VAL A 1 762 ? 19.168 -28.690 -76.835 1.00 68.06 762 VAL A CA 1
ATOM 5912 C C . VAL A 1 762 ? 18.601 -27.488 -77.588 1.00 68.06 762 VAL A C 1
ATOM 5914 O O . VAL A 1 762 ? 19.310 -26.527 -77.880 1.00 68.06 762 VAL A O 1
ATOM 5917 N N . ALA A 1 763 ? 17.304 -27.541 -77.901 1.00 73.00 763 ALA A N 1
ATOM 5918 C CA . ALA A 1 763 ? 16.573 -26.391 -78.426 1.00 73.00 763 ALA A CA 1
ATOM 5919 C C . ALA A 1 763 ? 16.578 -25.247 -77.397 1.00 73.00 763 ALA A C 1
ATOM 5921 O O . ALA A 1 763 ? 16.495 -25.500 -76.197 1.00 73.00 763 ALA A O 1
ATOM 5922 N N . ALA A 1 764 ? 16.661 -23.995 -77.858 1.00 79.94 764 ALA A N 1
ATOM 5923 C CA . ALA A 1 764 ? 16.685 -22.835 -76.968 1.00 79.94 764 ALA A CA 1
ATOM 5924 C C . ALA A 1 764 ? 15.494 -22.851 -75.989 1.00 79.94 764 ALA A C 1
ATOM 5926 O O . ALA A 1 764 ? 14.344 -22.999 -76.409 1.00 79.94 764 ALA A O 1
ATOM 5927 N N . LEU A 1 765 ? 15.791 -22.711 -74.694 1.00 86.88 765 LEU A N 1
ATOM 5928 C CA . LEU A 1 765 ? 14.804 -22.779 -73.617 1.00 86.88 765 LEU A CA 1
ATOM 5929 C C . LEU A 1 765 ? 13.911 -21.531 -73.616 1.00 86.88 765 LEU A C 1
ATOM 5931 O O . LEU A 1 765 ? 14.407 -20.409 -73.724 1.00 86.88 765 LEU A O 1
ATOM 5935 N N . ARG A 1 766 ? 12.602 -21.736 -73.460 1.00 88.88 766 ARG A N 1
ATOM 5936 C CA . ARG A 1 766 ? 11.567 -20.700 -73.326 1.00 88.88 766 ARG A CA 1
ATOM 5937 C C . ARG A 1 766 ? 11.123 -20.553 -71.882 1.00 88.88 766 ARG A C 1
ATOM 5939 O O . ARG A 1 766 ? 11.162 -21.519 -71.125 1.00 88.88 766 ARG A O 1
ATOM 5946 N N . GLU A 1 767 ? 10.614 -19.382 -71.518 1.00 88.56 767 GLU A N 1
ATOM 5947 C CA . GLU A 1 767 ? 10.223 -19.048 -70.147 1.00 88.56 767 GLU A CA 1
ATOM 5948 C C . GLU A 1 767 ? 9.229 -20.056 -69.551 1.00 88.56 767 GLU A C 1
ATOM 5950 O O . GLU A 1 767 ? 9.410 -20.490 -68.409 1.00 88.56 767 GLU A O 1
ATOM 5955 N N . GLU A 1 768 ? 8.249 -20.475 -70.359 1.00 90.19 768 GLU A N 1
ATOM 5956 C CA . GLU A 1 768 ? 7.204 -21.459 -70.041 1.00 90.19 768 GLU A CA 1
ATOM 5957 C C . GLU A 1 768 ? 7.756 -22.841 -69.654 1.00 90.19 768 GLU A C 1
ATOM 5959 O O . GLU A 1 768 ? 7.150 -23.547 -68.853 1.00 90.19 768 GLU A O 1
ATOM 5964 N N . GLN A 1 769 ? 8.947 -23.206 -70.141 1.00 91.38 769 GLN A N 1
ATOM 5965 C CA . GLN A 1 769 ? 9.569 -24.507 -69.879 1.00 91.38 769 GLN A CA 1
ATOM 5966 C C . GLN A 1 769 ? 10.191 -24.616 -68.480 1.00 91.38 769 GLN A C 1
ATOM 5968 O O . GLN A 1 769 ? 10.730 -25.666 -68.135 1.00 91.38 769 GLN A O 1
ATOM 5973 N N . ALA A 1 770 ? 10.124 -23.561 -67.659 1.00 91.81 770 ALA A N 1
ATOM 5974 C CA . ALA A 1 770 ? 10.421 -23.667 -66.229 1.00 91.81 770 ALA A CA 1
ATOM 5975 C C . ALA A 1 770 ? 9.362 -24.496 -65.476 1.00 91.81 770 ALA A C 1
ATOM 5977 O O . ALA A 1 770 ? 9.638 -24.988 -64.383 1.00 91.81 770 ALA A O 1
ATOM 5978 N N . TRP A 1 771 ? 8.179 -24.687 -66.074 1.00 92.62 771 TRP A N 1
ATOM 5979 C CA . TRP A 1 771 ? 7.074 -25.455 -65.512 1.00 92.62 771 TRP A CA 1
ATOM 5980 C C . TRP A 1 771 ? 6.766 -26.709 -66.362 1.00 92.62 771 TRP A C 1
ATOM 5982 O O . TRP A 1 771 ? 6.824 -26.639 -67.590 1.00 92.62 771 TRP A O 1
ATOM 5992 N N . PRO A 1 772 ? 6.419 -27.862 -65.748 1.00 91.06 772 PRO A N 1
ATOM 5993 C CA . PRO A 1 772 ? 6.362 -28.119 -64.307 1.00 91.06 772 PRO A CA 1
ATOM 5994 C C . PRO A 1 772 ? 7.748 -28.042 -63.648 1.00 91.06 772 PRO A C 1
ATOM 5996 O O . PRO A 1 772 ? 8.741 -28.528 -64.190 1.00 91.06 772 PRO A O 1
ATOM 5999 N N . ALA A 1 773 ? 7.803 -27.414 -62.472 1.00 90.25 773 ALA A N 1
ATOM 6000 C CA . ALA A 1 773 ? 9.055 -27.092 -61.803 1.00 90.25 773 ALA A CA 1
ATOM 6001 C C . ALA A 1 773 ? 9.799 -28.355 -61.347 1.00 90.25 773 ALA A C 1
ATOM 6003 O O . ALA A 1 773 ? 9.331 -29.104 -60.489 1.00 90.25 773 ALA A O 1
ATOM 6004 N N . LYS A 1 774 ? 10.996 -28.561 -61.900 1.00 91.50 774 LYS A N 1
ATOM 6005 C CA . LYS A 1 774 ? 12.002 -29.503 -61.383 1.00 91.50 774 LYS A CA 1
ATOM 6006 C C . LYS A 1 774 ? 13.417 -28.921 -61.547 1.00 91.50 774 LYS A C 1
ATOM 6008 O O . LYS A 1 774 ? 14.237 -29.532 -62.236 1.00 91.50 774 LYS A O 1
ATOM 6013 N N . PRO A 1 775 ? 13.656 -27.709 -61.013 1.00 90.44 775 PRO A N 1
ATOM 6014 C CA . PRO A 1 775 ? 14.866 -26.932 -61.265 1.00 90.44 775 PRO A CA 1
ATOM 6015 C C . PRO A 1 775 ? 16.132 -27.654 -60.790 1.00 90.44 775 PRO A C 1
ATOM 6017 O O . PRO A 1 775 ? 16.070 -28.580 -59.980 1.00 90.44 775 PRO A O 1
ATOM 6020 N N . GLN A 1 776 ? 17.283 -27.216 -61.297 1.00 80.88 776 GLN A N 1
ATOM 6021 C CA . GLN A 1 776 ? 18.582 -27.750 -60.907 1.00 80.88 776 GLN A CA 1
ATOM 6022 C C . GLN A 1 776 ? 18.944 -27.288 -59.488 1.00 80.88 776 GLN A C 1
ATOM 6024 O O . GLN A 1 776 ? 19.197 -26.101 -59.258 1.00 80.88 776 GLN A O 1
ATOM 6029 N N . ASP A 1 777 ? 19.015 -28.248 -58.564 1.00 86.38 777 ASP A N 1
ATOM 6030 C CA . ASP A 1 777 ? 19.406 -28.064 -57.163 1.00 86.38 777 ASP A CA 1
ATOM 6031 C C . ASP A 1 777 ? 18.546 -27.037 -56.389 1.00 86.38 777 ASP A C 1
ATOM 6033 O O . ASP A 1 777 ? 17.552 -26.489 -56.878 1.00 86.38 777 ASP A O 1
ATOM 6037 N N . SER A 1 778 ? 18.912 -26.758 -55.133 1.00 88.69 778 SER A N 1
ATOM 6038 C CA . SER A 1 778 ? 18.188 -25.777 -54.312 1.00 88.69 778 SER A CA 1
ATOM 6039 C C . SER A 1 778 ? 18.340 -24.339 -54.824 1.00 88.69 778 SER A C 1
ATOM 6041 O O . SER A 1 778 ? 17.444 -23.517 -54.632 1.00 88.69 778 SER A O 1
ATOM 6043 N N . TYR A 1 779 ? 19.446 -24.041 -55.512 1.00 91.38 779 TYR A N 1
ATOM 6044 C CA . TYR A 1 779 ? 19.704 -22.738 -56.126 1.00 91.38 779 TYR A CA 1
ATOM 6045 C C . TYR A 1 779 ? 18.735 -22.436 -57.277 1.00 91.38 779 TYR A C 1
ATOM 6047 O O . TYR A 1 779 ? 18.233 -21.323 -57.390 1.00 91.38 779 TYR A O 1
ATOM 6055 N N . GLY A 1 780 ? 18.427 -23.416 -58.129 1.00 92.56 780 GLY A N 1
ATOM 6056 C CA . GLY A 1 780 ? 17.410 -23.233 -59.161 1.00 92.56 780 GLY A CA 1
ATOM 6057 C C . GLY A 1 780 ? 16.016 -23.042 -58.561 1.00 92.56 780 GLY A C 1
ATOM 6058 O O . GLY A 1 780 ? 15.241 -22.220 -59.048 1.00 92.56 780 GLY A O 1
ATOM 6059 N N . LEU A 1 781 ? 15.711 -23.756 -57.472 1.00 93.12 781 LEU A N 1
ATOM 6060 C CA . LEU A 1 781 ? 14.422 -23.649 -56.791 1.00 93.12 781 LEU A CA 1
ATOM 6061 C C . LEU A 1 781 ? 14.201 -22.275 -56.147 1.00 93.12 781 LEU A C 1
ATOM 6063 O O . LEU A 1 781 ? 13.147 -21.683 -56.362 1.00 93.12 781 LEU A O 1
ATOM 6067 N N . GLU A 1 782 ? 15.176 -21.741 -55.403 1.00 94.44 782 GLU A N 1
ATOM 6068 C CA . GLU A 1 782 ? 15.029 -20.422 -54.759 1.00 94.44 782 GLU A CA 1
ATOM 6069 C C . GLU A 1 782 ? 14.851 -19.297 -55.779 1.00 94.44 782 GLU A C 1
ATOM 6071 O O . GLU A 1 782 ? 14.012 -18.410 -55.591 1.00 94.44 782 GLU A O 1
ATOM 6076 N N . LYS A 1 783 ? 15.562 -19.389 -56.911 1.00 95.81 783 LYS A N 1
ATOM 6077 C CA . LYS A 1 783 ? 15.408 -18.447 -58.016 1.00 95.81 783 LYS A CA 1
ATOM 6078 C C . LYS A 1 783 ? 14.005 -18.501 -58.597 1.00 95.81 783 LYS A C 1
ATOM 6080 O O . LYS A 1 783 ? 13.383 -17.453 -58.720 1.00 95.81 783 LYS A O 1
ATOM 6085 N N . LEU A 1 784 ? 13.483 -19.695 -58.879 1.00 95.06 784 LEU A N 1
ATOM 6086 C CA . LEU A 1 784 ? 12.143 -19.851 -59.445 1.00 95.06 784 LEU A CA 1
ATOM 6087 C C . LEU A 1 784 ? 11.046 -19.353 -58.486 1.00 95.06 784 LEU A C 1
ATOM 6089 O O . LEU A 1 784 ? 10.125 -18.667 -58.916 1.00 95.06 784 LEU A O 1
ATOM 6093 N N . VAL A 1 785 ? 11.175 -19.613 -57.181 1.00 95.00 785 VAL A N 1
ATOM 6094 C CA . VAL A 1 785 ? 10.255 -19.072 -56.159 1.00 95.00 785 VAL A CA 1
ATOM 6095 C C . VAL A 1 785 ? 10.315 -17.542 -56.110 1.00 95.00 785 VAL A C 1
ATOM 6097 O O . VAL A 1 785 ? 9.284 -16.873 -56.032 1.00 95.00 785 VAL A O 1
ATOM 6100 N N . SER A 1 786 ? 11.515 -16.971 -56.191 1.00 96.25 786 SER A N 1
ATOM 6101 C CA . SER A 1 786 ? 11.705 -15.521 -56.166 1.00 96.25 786 SER A CA 1
ATOM 6102 C C . SER A 1 786 ? 11.196 -14.826 -57.435 1.00 96.25 786 SER A C 1
ATOM 6104 O O . SER A 1 786 ? 10.770 -13.673 -57.368 1.00 96.25 786 SER A O 1
ATOM 6106 N N . GLU A 1 787 ? 11.202 -15.511 -58.584 1.00 96.81 787 GLU A N 1
ATOM 6107 C CA . GLU A 1 787 ? 10.555 -15.029 -59.809 1.00 96.81 787 GLU A CA 1
ATOM 6108 C C . GLU A 1 787 ? 9.045 -14.871 -59.620 1.00 96.81 787 GLU A C 1
ATOM 6110 O O . GLU A 1 787 ? 8.508 -13.795 -59.887 1.00 96.81 787 GLU A O 1
ATOM 6115 N N . GLU A 1 788 ? 8.369 -15.903 -59.110 1.00 95.75 788 GLU A N 1
ATOM 6116 C CA . GLU A 1 788 ? 6.927 -15.850 -58.839 1.00 95.75 788 GLU A CA 1
ATOM 6117 C C . GLU A 1 788 ? 6.597 -14.741 -57.837 1.00 95.75 788 GLU A C 1
ATOM 6119 O O . GLU A 1 788 ? 5.691 -13.936 -58.063 1.00 95.75 788 GLU A O 1
ATOM 6124 N N . MET A 1 789 ? 7.397 -14.613 -56.776 1.00 96.31 789 MET A N 1
ATOM 6125 C CA . MET A 1 789 ? 7.278 -13.500 -55.836 1.00 96.31 789 MET A CA 1
ATOM 6126 C C . MET A 1 789 ? 7.372 -12.143 -56.547 1.00 96.31 789 MET A C 1
ATOM 6128 O O . MET A 1 789 ? 6.519 -11.283 -56.337 1.00 96.31 789 MET A O 1
ATOM 6132 N N . ALA A 1 790 ? 8.365 -11.937 -57.414 1.00 96.12 790 ALA A N 1
ATOM 6133 C CA . ALA A 1 790 ? 8.508 -10.686 -58.153 1.00 96.12 790 ALA A CA 1
ATOM 6134 C C . ALA A 1 790 ? 7.329 -10.417 -59.103 1.00 96.12 790 ALA A C 1
ATOM 6136 O O . ALA A 1 790 ? 6.905 -9.266 -59.242 1.00 96.12 790 ALA A O 1
ATOM 6137 N N . ILE A 1 791 ? 6.764 -11.451 -59.727 1.00 95.25 791 ILE A N 1
ATOM 6138 C CA . ILE A 1 791 ? 5.562 -11.334 -60.562 1.00 95.25 791 ILE A CA 1
ATOM 6139 C C . ILE A 1 791 ? 4.368 -10.878 -59.717 1.00 95.25 791 ILE A C 1
ATOM 6141 O O . ILE A 1 791 ? 3.661 -9.952 -60.114 1.00 95.25 791 ILE A O 1
ATOM 6145 N N . HIS A 1 792 ? 4.152 -11.491 -58.553 1.00 96.50 792 HIS A N 1
ATOM 6146 C CA . HIS A 1 792 ? 3.045 -11.145 -57.661 1.00 96.50 792 HIS A CA 1
ATOM 6147 C C . HIS A 1 792 ? 3.187 -9.742 -57.073 1.00 96.50 792 HIS A C 1
ATOM 6149 O O . HIS A 1 792 ? 2.247 -8.959 -57.153 1.00 96.50 792 HIS A O 1
ATOM 6155 N N . TYR A 1 793 ? 4.381 -9.351 -56.628 1.00 95.69 793 TYR A N 1
ATOM 6156 C CA . TYR A 1 793 ? 4.630 -7.984 -56.161 1.00 95.69 793 TYR A CA 1
ATOM 6157 C C . TYR A 1 793 ? 4.349 -6.930 -57.243 1.00 95.69 793 TYR A C 1
ATOM 6159 O O . TYR A 1 793 ? 3.809 -5.871 -56.937 1.00 95.69 793 TYR A O 1
ATOM 6167 N N . SER A 1 794 ? 4.661 -7.213 -58.513 1.00 92.81 794 SER A N 1
ATOM 6168 C CA . SER A 1 794 ? 4.331 -6.291 -59.609 1.00 92.81 794 SER A CA 1
ATOM 6169 C C . SER A 1 794 ? 2.838 -6.220 -59.928 1.00 92.81 794 SER A C 1
ATOM 6171 O O . SER A 1 794 ? 2.412 -5.240 -60.536 1.00 92.81 794 SER A O 1
ATOM 6173 N N . LYS A 1 795 ? 2.064 -7.261 -59.595 1.00 92.19 795 LYS A N 1
ATOM 6174 C CA . LYS A 1 795 ? 0.604 -7.294 -59.769 1.00 92.19 795 LYS A CA 1
ATOM 6175 C C . LYS A 1 795 ? -0.107 -6.592 -58.615 1.00 92.19 795 LYS A C 1
ATOM 6177 O O . LYS A 1 795 ? -1.042 -5.838 -58.854 1.00 92.19 795 LYS A O 1
ATOM 6182 N N . ASP A 1 796 ? 0.356 -6.826 -57.391 1.00 93.62 796 ASP A N 1
ATOM 6183 C CA . ASP A 1 796 ? -0.309 -6.371 -56.169 1.00 93.62 796 ASP A CA 1
ATOM 6184 C C . ASP A 1 796 ? -0.021 -4.894 -55.854 1.00 93.62 796 ASP A C 1
ATOM 6186 O O . ASP A 1 796 ? -0.804 -4.238 -55.164 1.00 93.62 796 ASP A O 1
ATOM 6190 N N . PHE A 1 797 ? 1.089 -4.343 -56.364 1.00 89.38 797 PHE A N 1
ATOM 6191 C CA . PHE A 1 797 ? 1.524 -2.978 -56.066 1.00 89.38 797 PHE A CA 1
ATOM 6192 C C . PHE A 1 797 ? 1.743 -2.152 -57.342 1.00 89.38 797 PHE A C 1
ATOM 6194 O O . PHE A 1 797 ? 2.811 -2.190 -57.945 1.00 89.38 797 PHE A O 1
ATOM 6201 N N . GLU A 1 798 ? 0.757 -1.317 -57.697 1.00 78.38 798 GLU A N 1
ATOM 6202 C CA . GLU A 1 798 ? 0.738 -0.499 -58.931 1.00 78.38 798 GLU A CA 1
ATOM 6203 C C . GLU A 1 798 ? 1.966 0.412 -59.125 1.00 78.38 798 GLU A C 1
ATOM 6205 O O . GLU A 1 798 ? 2.317 0.758 -60.252 1.00 78.38 798 GLU A O 1
ATOM 6210 N N . ILE A 1 799 ? 2.623 0.811 -58.032 1.00 77.56 799 ILE A N 1
ATOM 6211 C CA . ILE A 1 799 ? 3.775 1.725 -58.056 1.00 77.56 799 ILE A CA 1
ATOM 6212 C C . ILE A 1 799 ? 5.057 1.015 -58.524 1.00 77.56 799 ILE A C 1
ATOM 6214 O O . ILE A 1 799 ? 5.922 1.667 -59.108 1.00 77.56 799 ILE A O 1
ATOM 6218 N N . MET A 1 800 ? 5.192 -0.298 -58.298 1.00 91.56 800 MET A N 1
ATOM 6219 C CA . MET A 1 800 ? 6.445 -1.027 -58.513 1.00 91.56 800 MET A CA 1
ATOM 6220 C C . MET A 1 800 ? 6.325 -2.023 -59.667 1.00 91.56 800 MET A C 1
ATOM 6222 O O . MET A 1 800 ? 5.653 -3.045 -59.565 1.00 91.56 800 MET A O 1
ATOM 6226 N N . GLN A 1 801 ? 7.048 -1.770 -60.756 1.00 96.25 801 GLN A N 1
ATOM 6227 C CA . GLN A 1 801 ? 7.144 -2.701 -61.880 1.00 96.25 801 GLN A CA 1
ATOM 6228 C C . GLN A 1 801 ? 8.365 -3.603 -61.739 1.00 96.25 801 GLN A C 1
ATOM 6230 O O . GLN A 1 801 ? 9.496 -3.110 -61.668 1.00 96.25 801 GLN A O 1
ATOM 6235 N N . THR A 1 802 ? 8.162 -4.921 -61.777 1.00 97.00 802 THR A N 1
ATOM 6236 C CA . THR A 1 802 ? 9.278 -5.875 -61.724 1.00 97.00 802 THR A CA 1
ATOM 6237 C C . THR A 1 802 ? 9.720 -6.336 -63.116 1.00 97.00 802 THR A C 1
ATOM 6239 O O . THR A 1 802 ? 8.941 -6.380 -64.076 1.00 97.00 802 THR A O 1
ATOM 6242 N N . ARG A 1 803 ? 11.013 -6.638 -63.264 1.00 96.81 803 ARG A N 1
ATOM 6243 C CA . ARG A 1 803 ? 11.607 -7.282 -64.444 1.00 96.81 803 ARG A CA 1
ATOM 6244 C C . ARG A 1 803 ? 12.533 -8.397 -63.989 1.00 96.81 803 ARG A C 1
ATOM 6246 O O . ARG A 1 803 ? 13.341 -8.200 -63.090 1.00 96.81 803 ARG A O 1
ATOM 6253 N N . ILE A 1 804 ? 12.415 -9.552 -64.624 1.00 96.75 804 ILE A N 1
ATOM 6254 C CA . ILE A 1 804 ? 13.170 -10.756 -64.283 1.00 96.75 804 ILE A CA 1
ATOM 6255 C C . ILE A 1 804 ? 14.065 -11.095 -65.467 1.00 96.75 804 ILE A C 1
ATOM 6257 O O . ILE A 1 804 ? 13.610 -11.072 -66.610 1.00 96.75 804 ILE A O 1
ATOM 6261 N N . VAL A 1 805 ? 15.326 -11.426 -65.200 1.00 95.06 805 VAL A N 1
ATOM 6262 C CA . VAL A 1 805 ? 16.248 -11.941 -66.220 1.00 95.06 805 VAL A CA 1
ATOM 6263 C C . VAL A 1 805 ? 16.907 -13.213 -65.718 1.00 95.06 805 VAL A C 1
ATOM 6265 O O . VAL A 1 805 ? 17.498 -13.227 -64.642 1.00 95.06 805 VAL A O 1
ATOM 6268 N N . ARG A 1 806 ? 16.834 -14.279 -66.519 1.00 93.50 806 ARG A N 1
ATOM 6269 C CA . ARG A 1 806 ? 17.487 -15.566 -66.251 1.00 93.50 806 ARG A CA 1
ATOM 6270 C C . ARG A 1 806 ? 18.874 -15.577 -66.886 1.00 93.50 806 ARG A C 1
ATOM 6272 O O . ARG A 1 806 ? 19.009 -15.731 -68.096 1.00 93.50 806 ARG A O 1
ATOM 6279 N N . PHE A 1 807 ? 19.920 -15.408 -66.081 1.00 89.38 807 PHE A N 1
ATOM 6280 C CA . PHE A 1 807 ? 21.289 -15.404 -66.595 1.00 89.38 807 PHE A CA 1
ATOM 6281 C C . PHE A 1 807 ? 21.808 -16.814 -66.901 1.00 89.38 807 PHE A C 1
ATOM 6283 O O . PHE A 1 807 ? 21.650 -17.738 -66.099 1.00 89.38 807 PHE A O 1
ATOM 6290 N N . HIS A 1 808 ? 22.513 -16.952 -68.028 1.00 84.31 808 HIS A N 1
ATOM 6291 C CA . HIS A 1 808 ? 23.168 -18.189 -68.447 1.00 84.31 808 HIS A CA 1
ATOM 6292 C C . HIS A 1 808 ? 24.679 -17.971 -68.610 1.00 84.31 808 HIS A C 1
ATOM 6294 O O . HIS A 1 808 ? 25.101 -17.166 -69.434 1.00 84.31 808 HIS A O 1
ATOM 6300 N N . ASN A 1 809 ? 25.485 -18.677 -67.807 1.00 77.38 809 ASN A N 1
ATOM 6301 C CA . ASN A 1 809 ? 26.950 -18.783 -67.918 1.00 77.38 809 ASN A CA 1
ATOM 6302 C C . ASN A 1 809 ? 27.704 -17.508 -68.361 1.00 77.38 809 ASN A C 1
ATOM 6304 O O . ASN A 1 809 ? 28.547 -17.559 -69.252 1.00 77.38 809 ASN A O 1
ATOM 6308 N N . ILE A 1 810 ? 27.442 -16.374 -67.701 1.00 83.94 810 ILE A N 1
ATOM 6309 C CA . ILE A 1 810 ? 28.132 -15.104 -67.978 1.00 83.94 810 ILE A CA 1
ATOM 6310 C C . ILE A 1 810 ? 29.614 -15.205 -67.593 1.00 83.94 810 ILE A C 1
ATOM 6312 O O . ILE A 1 810 ? 29.950 -15.641 -66.488 1.00 83.94 810 ILE A O 1
ATOM 6316 N N . TYR A 1 811 ? 30.490 -14.761 -68.495 1.00 84.75 811 TYR A N 1
ATOM 6317 C CA . TYR A 1 811 ? 31.934 -14.651 -68.294 1.00 84.75 811 TYR A CA 1
ATOM 6318 C C . TYR A 1 811 ? 32.484 -13.397 -68.992 1.00 84.75 811 TYR A C 1
ATOM 6320 O O . TYR A 1 811 ? 31.858 -12.861 -69.902 1.00 84.75 811 TYR A O 1
ATOM 6328 N N . GLY A 1 812 ? 33.662 -12.940 -68.571 1.00 84.31 812 GLY A N 1
ATOM 6329 C CA . GLY A 1 812 ? 34.348 -11.782 -69.147 1.00 84.31 812 GLY A CA 1
ATOM 6330 C C . GLY A 1 812 ? 35.613 -11.414 -68.360 1.00 84.31 812 GLY A C 1
ATOM 6331 O O . GLY A 1 812 ? 35.941 -12.107 -67.388 1.00 84.31 812 GLY A O 1
ATOM 6332 N N . PRO A 1 813 ? 36.346 -10.363 -68.779 1.00 81.94 813 PRO A N 1
ATOM 6333 C CA . PRO A 1 813 ? 37.466 -9.800 -68.017 1.00 81.94 813 PRO A CA 1
ATOM 6334 C C . PRO A 1 813 ? 37.050 -9.456 -66.581 1.00 81.94 813 PRO A C 1
ATOM 6336 O O . PRO A 1 813 ? 35.889 -9.152 -66.367 1.00 81.94 813 PRO A O 1
ATOM 6339 N N . GLN A 1 814 ? 37.972 -9.494 -65.609 1.00 85.94 814 GLN A N 1
ATOM 6340 C CA . GLN A 1 814 ? 37.690 -9.145 -64.196 1.00 85.94 814 GLN A CA 1
ATOM 6341 C C . GLN A 1 814 ? 36.635 -10.046 -63.510 1.00 85.94 814 GLN A C 1
ATOM 6343 O O . GLN A 1 814 ? 36.044 -9.701 -62.489 1.00 85.94 814 GLN A O 1
ATOM 6348 N N . GLY A 1 815 ? 36.421 -11.252 -64.045 1.00 80.94 815 GLY A N 1
ATOM 6349 C CA . GLY A 1 815 ? 35.720 -12.329 -63.350 1.00 80.94 815 GLY A CA 1
ATOM 6350 C C . GLY A 1 815 ? 36.637 -13.115 -62.402 1.00 80.94 815 GLY A C 1
ATOM 6351 O O . GLY A 1 815 ? 37.839 -13.245 -62.638 1.00 80.94 815 GLY A O 1
ATOM 6352 N N . LEU A 1 816 ? 36.048 -13.710 -61.360 1.00 76.94 816 LEU A N 1
ATOM 6353 C CA . LEU A 1 816 ? 36.740 -14.573 -60.391 1.00 76.94 816 LEU A CA 1
ATOM 6354 C C . LEU A 1 816 ? 37.508 -15.720 -61.076 1.00 76.94 816 LEU A C 1
ATOM 6356 O O . LEU A 1 816 ? 36.916 -16.561 -61.758 1.00 76.94 816 LEU A O 1
ATOM 6360 N N . TRP A 1 817 ? 38.824 -15.775 -60.844 1.00 74.94 817 TRP A N 1
ATOM 6361 C CA . TRP A 1 817 ? 39.737 -16.781 -61.417 1.00 74.94 817 TRP A CA 1
ATOM 6362 C C . TRP A 1 817 ? 40.220 -17.843 -60.403 1.00 74.94 817 TRP A C 1
ATOM 6364 O O . TRP A 1 817 ? 40.576 -18.970 -60.772 1.00 74.94 817 TRP A O 1
ATOM 6374 N N . LYS A 1 818 ? 40.258 -17.492 -59.112 1.00 69.62 818 LYS A N 1
ATOM 6375 C CA . LYS A 1 818 ? 40.719 -18.333 -57.989 1.00 69.62 818 LYS A CA 1
ATOM 6376 C C . LYS A 1 818 ? 39.659 -18.332 -56.874 1.00 69.62 818 LYS A C 1
ATOM 6378 O O . LYS A 1 818 ? 38.802 -17.459 -56.854 1.00 69.62 818 LYS A O 1
ATOM 6383 N N . GLY A 1 819 ? 39.731 -19.291 -55.944 1.00 70.06 819 GLY A N 1
ATOM 6384 C CA . GLY A 1 819 ? 38.870 -19.323 -54.747 1.00 70.06 819 GLY A CA 1
ATOM 6385 C C . GLY A 1 819 ? 37.711 -20.329 -54.771 1.00 70.06 819 GLY A C 1
ATOM 6386 O O . GLY A 1 819 ? 36.917 -20.351 -53.838 1.00 70.06 819 GLY A O 1
ATOM 6387 N N . GLY A 1 820 ? 37.593 -21.171 -55.804 1.00 71.94 820 GLY A N 1
ATOM 6388 C CA . GLY A 1 820 ? 36.628 -22.282 -55.851 1.00 71.94 820 GLY A CA 1
ATOM 6389 C C . GLY A 1 820 ? 35.190 -21.867 -56.179 1.00 71.94 820 GLY A C 1
ATOM 6390 O O . GLY A 1 820 ? 34.302 -22.716 -56.237 1.00 71.94 820 GLY A O 1
ATOM 6391 N N . ARG A 1 821 ? 34.954 -20.572 -56.419 1.00 78.25 821 ARG A N 1
ATOM 6392 C CA . ARG A 1 821 ? 33.656 -20.001 -56.808 1.00 78.25 821 ARG A CA 1
ATOM 6393 C C . ARG A 1 821 ? 33.609 -19.548 -58.274 1.00 78.25 821 ARG A C 1
ATOM 6395 O O . ARG A 1 821 ? 32.586 -19.030 -58.713 1.00 78.25 821 ARG A O 1
ATOM 6402 N N . GLU A 1 822 ? 34.679 -19.757 -59.037 1.00 79.06 822 GLU A N 1
ATOM 6403 C CA . GLU A 1 822 ? 34.762 -19.409 -60.458 1.00 79.06 822 GLU A CA 1
ATOM 6404 C C . GLU A 1 822 ? 33.734 -20.145 -61.343 1.00 79.06 822 GLU A C 1
ATOM 6406 O O . GLU A 1 822 ? 33.336 -21.283 -61.080 1.00 79.06 822 GLU A O 1
ATOM 6411 N N . LYS A 1 823 ? 33.315 -19.495 -62.436 1.00 76.94 823 LYS A N 1
ATOM 6412 C CA . LYS A 1 823 ? 32.374 -20.054 -63.423 1.00 76.94 823 LYS A CA 1
ATOM 6413 C C . LYS A 1 823 ? 33.064 -21.036 -64.378 1.00 76.94 823 LYS A C 1
ATOM 6415 O O . LYS A 1 823 ? 34.286 -21.018 -64.533 1.00 76.94 823 LYS A O 1
ATOM 6420 N N . ALA A 1 824 ? 32.268 -21.876 -65.049 1.00 73.56 824 ALA A N 1
ATOM 6421 C CA . ALA A 1 824 ? 32.757 -23.000 -65.853 1.00 73.56 824 ALA A CA 1
ATOM 6422 C C . ALA A 1 824 ? 33.857 -22.635 -66.878 1.00 73.56 824 ALA A C 1
ATOM 6424 O O . ALA A 1 824 ? 34.872 -23.333 -66.879 1.00 73.56 824 ALA A O 1
ATOM 6425 N N . PRO A 1 825 ? 33.769 -21.543 -67.669 1.00 76.25 825 PRO A N 1
ATOM 6426 C CA . PRO A 1 825 ? 34.844 -21.177 -68.599 1.00 76.25 825 PRO A CA 1
ATOM 6427 C C . PRO A 1 825 ? 36.191 -20.908 -67.907 1.00 76.25 825 PRO A C 1
ATOM 6429 O O . PRO A 1 825 ? 37.219 -21.424 -68.339 1.00 76.25 825 PRO A O 1
ATOM 6432 N N . ALA A 1 826 ? 36.202 -20.181 -66.784 1.00 76.62 826 ALA A N 1
ATOM 6433 C CA . ALA A 1 826 ? 37.423 -19.910 -66.019 1.00 76.62 826 ALA A CA 1
ATOM 6434 C C . ALA A 1 826 ? 37.992 -21.189 -65.375 1.00 76.62 826 ALA A C 1
ATOM 6436 O O . ALA A 1 826 ? 39.201 -21.440 -65.426 1.00 76.62 826 ALA A O 1
ATOM 6437 N N . ALA A 1 827 ? 37.119 -22.047 -64.837 1.00 74.81 827 ALA A N 1
ATOM 6438 C CA . ALA A 1 827 ? 37.506 -23.346 -64.292 1.00 74.81 827 ALA A CA 1
ATOM 6439 C C . ALA A 1 827 ? 38.118 -24.272 -65.365 1.00 74.81 827 ALA A C 1
ATOM 6441 O O . ALA A 1 827 ? 39.123 -24.937 -65.098 1.00 74.81 827 ALA A O 1
ATOM 6442 N N . LEU A 1 828 ? 37.543 -24.296 -66.574 1.00 77.56 828 LEU A N 1
ATOM 6443 C CA . LEU A 1 828 ? 38.019 -25.079 -67.719 1.00 77.56 828 LEU A CA 1
ATOM 6444 C C . LEU A 1 828 ? 39.357 -24.554 -68.246 1.00 77.56 828 LEU A C 1
ATOM 6446 O O . LEU A 1 828 ? 40.300 -25.334 -68.373 1.00 77.56 828 LEU A O 1
ATOM 6450 N N . CYS A 1 829 ? 39.492 -23.242 -68.461 1.00 78.50 829 CYS A N 1
ATOM 6451 C CA . CYS A 1 829 ? 40.751 -22.627 -68.890 1.00 78.50 829 CYS A CA 1
ATOM 6452 C C . CYS A 1 829 ? 41.897 -22.920 -67.908 1.00 78.50 829 CYS A C 1
ATOM 6454 O O . CYS A 1 829 ? 43.018 -23.205 -68.327 1.00 78.50 829 CYS A O 1
ATOM 6456 N N . ARG A 1 830 ? 41.624 -22.929 -66.596 1.00 75.06 830 ARG A N 1
ATOM 6457 C CA . ARG A 1 830 ? 42.613 -23.297 -65.571 1.00 75.06 830 ARG A CA 1
ATOM 6458 C C . ARG A 1 830 ? 42.996 -24.778 -65.615 1.00 75.06 830 ARG A C 1
ATOM 6460 O O . ARG A 1 830 ? 44.165 -25.097 -65.414 1.00 75.06 830 ARG A O 1
ATOM 6467 N N . LYS A 1 831 ? 42.031 -25.675 -65.845 1.00 72.75 831 LYS A N 1
ATOM 6468 C CA . LYS A 1 831 ? 42.287 -27.121 -65.967 1.00 72.75 831 LYS A CA 1
ATOM 6469 C C . LYS A 1 831 ? 43.066 -27.455 -67.246 1.00 72.75 831 LYS A C 1
ATOM 6471 O O . LYS A 1 831 ? 43.954 -28.296 -67.182 1.00 72.75 831 LYS A O 1
ATOM 6476 N N . ASN A 1 832 ? 42.811 -26.747 -68.348 1.00 69.62 832 ASN A N 1
ATOM 6477 C CA . ASN A 1 832 ? 43.558 -26.898 -69.601 1.00 69.62 832 ASN A CA 1
ATOM 6478 C C . ASN A 1 832 ? 44.978 -26.311 -69.535 1.00 69.62 832 ASN A C 1
ATOM 6480 O O . ASN A 1 832 ? 45.871 -26.855 -70.161 1.00 69.62 832 ASN A O 1
ATOM 6484 N N . ARG A 1 833 ? 45.228 -25.268 -68.727 1.00 60.12 833 ARG A N 1
ATOM 6485 C CA . ARG A 1 833 ? 46.586 -24.725 -68.490 1.00 60.12 833 ARG A CA 1
ATOM 6486 C C . ARG A 1 833 ? 47.519 -25.646 -67.687 1.00 60.12 833 ARG A C 1
ATOM 6488 O O . ARG A 1 833 ? 48.702 -25.344 -67.584 1.00 60.12 833 ARG A O 1
ATOM 6495 N N . LYS A 1 834 ? 46.983 -26.694 -67.051 1.00 52.09 834 LYS A N 1
ATOM 6496 C CA . LYS A 1 834 ? 47.738 -27.688 -66.265 1.00 52.09 834 LYS A CA 1
ATOM 6497 C C . LYS A 1 834 ? 47.996 -28.999 -67.029 1.00 52.09 834 LYS A C 1
ATOM 6499 O O . LYS A 1 834 ? 48.536 -29.922 -66.425 1.00 52.09 834 LYS A O 1
ATOM 6504 N N . ARG A 1 835 ? 47.574 -29.095 -68.293 1.00 43.75 835 ARG A N 1
ATOM 6505 C CA . ARG A 1 835 ? 47.888 -30.210 -69.193 1.00 43.75 835 ARG A CA 1
ATOM 6506 C C . ARG A 1 835 ? 48.981 -29.819 -70.167 1.00 43.75 835 ARG A C 1
ATOM 6508 O O . ARG A 1 835 ? 48.950 -28.652 -70.613 1.00 43.75 835 ARG A O 1
#

Secondary structure (DSSP, 8-state):
---TT-EEEEE--STTHHHHHHHHHHTT-EEEEE-S-HHHHHHHHTT--SS--TTHHHHHHHHGGGEEEES-HHHHHHT-SEEEE----PBPTTT-PBP-HHHHHHHHHHHHHHHH--S--EEEE-S---TTSIIIIIHHHHHHHHS--BSSSTTSBEEEE------TTSHHHHHHS-S-EEEEESSHHHHHHHHHHHHHH---SS--EEEE-HHHHHHHHHHHHHHHHHHHHHHHHHHHHHHHSTT--HHHHHHHHHHSTTT-STT----SPP-SSSHHHHHHHHHHHHHHTT---HHHHHHHHHHHHHHHHHHHHHHHHHHHHH-S-TT-PPEEEEE--SSSTT----TT-HHHHHHHHHTTTSEEEEE-SS-HHHHHHHS-TTSEE-SSHHIIIIIS--SEEEE-S--HHHHHHHS--STHHHHHHHHHHHHHHHTT---HHHHHHHHHHHHHHHHHHHHHHHHHHHHH-S-TT-PPEEEEE--SSSTTS---TT-HHHHHHHHHTTTSEEEEE-SS-HHHHHHHS-TTSEE-SSHHIIIIIS--SEEEE-S--GGGTTPPP---SSSPEEEEESS--S-HHHHHHT-TTEEEEETT-HHHHHHHHHHTTTTSSS--S------------EEEEETTTSHHHHHHHHHHHHTT-EEEEEESS--SSS-GGGT-SEEEE--TTSHHHHHHHTTT-SEEEE-------HHHHHH-HHHHHHHHHHHHHHHHHHHHHTT-SEEEEEEEGGGSBGGGGSSSSPPPPPGGGG-S--BSHHHHHHHHHHHHHHHHHHHH-TT-EEEEEEE-S---TT---SSS---HHHHHHHHHTT-

Solvent-accessible surface area (backbone atoms only — not comparable to full-atom values): 44866 Å² total; per-residue (Å²): 134,80,79,83,75,65,24,37,16,36,37,24,52,52,90,57,32,44,43,48,48,30,53,45,18,70,62,66,28,46,26,29,40,29,34,90,50,62,68,43,36,56,27,49,68,74,41,39,59,68,57,94,47,73,69,40,45,61,38,30,55,74,29,41,95,27,53,47,63,37,75,51,64,58,63,41,51,76,73,30,44,36,37,39,36,43,45,71,44,56,67,39,89,88,65,30,43,54,44,55,65,53,52,49,52,51,39,34,55,51,12,48,43,47,51,76,39,100,56,53,40,34,41,30,42,28,42,76,58,53,64,57,35,61,86,33,66,47,44,53,40,30,28,65,43,25,74,33,52,79,42,85,52,67,79,23,28,30,46,35,39,42,60,76,97,59,55,80,53,41,44,55,59,31,63,31,49,52,90,57,47,52,38,11,36,75,48,68,66,58,44,52,51,51,52,52,52,46,67,64,55,33,72,54,78,88,71,50,76,48,77,43,49,47,52,60,42,33,44,48,58,38,47,52,45,32,51,50,49,40,37,34,36,50,20,34,54,48,29,56,52,20,77,74,37,93,91,49,50,46,70,63,51,34,52,58,55,20,67,37,84,92,68,36,60,76,59,36,73,49,70,76,52,86,30,30,77,53,48,62,49,35,23,43,25,47,26,36,50,26,50,76,72,74,44,86,30,62,69,44,50,50,30,51,51,56,32,60,44,43,51,58,50,51,53,48,50,55,50,51,52,48,43,73,76,62,46,96,58,96,82,69,62,52,30,34,28,34,37,27,34,21,40,45,52,75,37,45,53,40,50,62,12,50,42,38,56,42,50,55,57,44,50,80,68,27,45,33,34,37,34,42,95,64,11,49,74,56,39,63,73,72,30,50,89,76,52,41,78,46,95,42,69,62,47,46,63,68,70,64,64,45,75,41,80,44,80,61,27,85,34,71,85,47,43,64,70,68,42,47,70,46,37,47,62,64,50,48,28,50,49,47,32,51,48,24,56,75,69,79,44,85,36,65,70,39,48,49,51,54,52,52,56,55,47,52,41,54,52,51,51,52,51,55,49,51,52,48,44,64,74,63,48,101,59,97,80,74,67,50,31,35,30,38,38,34,37,22,54,40,57,95,34,48,50,36,60,85,8,63,39,35,55,35,51,54,57,43,50,79,69,28,45,32,34,35,34,40,98,59,13,50,78,53,37,64,74,72,35,50,89,78,53,42,76,49,93,43,70,64,48,46,60,64,74,64,62,39,40,34,38,34,38,62,39,75,40,74,77,64,54,72,66,80,87,85,83,94,61,95,64,62,32,37,37,40,28,63,65,59,63,66,62,58,67,70,55,39,77,75,33,91,42,47,46,75,39,38,53,94,43,74,66,40,59,51,48,63,53,45,61,72,56,73,73,75,83,83,78,88,84,83,89,82,76,93,76,93,73,89,79,68,45,37,33,29,27,32,20,17,39,39,64,70,26,33,56,51,30,24,51,44,36,75,74,57,31,48,22,34,25,33,21,74,54,78,44,93,85,56,60,68,78,73,25,25,79,38,78,44,82,40,58,48,66,39,52,68,50,21,39,60,64,28,52,80,19,43,34,38,38,44,58,54,60,72,78,47,13,71,73,39,48,77,73,35,38,69,59,35,34,53,48,32,45,38,24,50,55,25,42,55,51,21,27,56,76,43,62,21,38,35,40,37,42,65,36,42,53,42,25,34,31,50,83,78,63,75,54,95,87,57,76,85,86,54,83,72,56,32,55,82,77,48,31,40,63,43,62,9,44,43,37,47,55,48,48,53,50,43,54,48,50,35,68,77,33,91,68,28,46,56,46,79,46,64,50,68,93,82,81,62,88,85,50,61,77,69,86,71,42,29,45,68,71,51,51,49,55,56,56,56,72,76,104

Radius of gyration: 41.51 Å; Cα contacts (8 Å, |Δi|>4): 1508; chains: 1; bo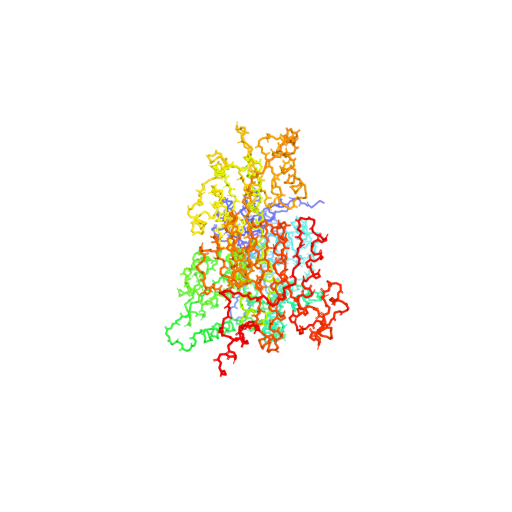unding box: 84×72×124 Å

Foldseek 3Di:
DDDLPAAEEEEDCPLQRLLVQLLLLVLNHQYEYEYPPPQCQVCLLVLHRSDDAPCSSVSSNVRVVSYHYDNDLLVRQLVGAEYEYADDFAADPVQLFTDCVSVLVSLLSNLQNLLVHQFEHAYEYAYQHAQPCQVPPSQVSNCVSNVAHADDDGRHYWYKYWYAPDDRNCNNVCLQAPPATEMATPDVVSVVVVVSSSVSRHPDPPHHYDYDHRNVRNLVVLVVLLVLLLLQLVLQVQCVVQVVDPPRDSVVVLVVVQVPPVNHNPSNHHDAAAFFDRNLSSLSNNLSVCVVVVHDSVSSVVSNVSSVVRLVVVLVVVVVLCCVVPNPPPDDAAEEEEEDQASEENDLHNHRRSSQVSQQVSLVRHQAEYEDPRNQVVSCVSHDVSHHYDDDPCCRPPVVVHPHYHYRYDYPVCCVVVPPCFCCLLVVLVVVCVVCVVVVHHSVVSVVVNVVLVVVLVVVLVLVVLLVCLQPNPDDDDAAEEEEEDQALAAPELGNVPGSSLVSQQVSLVRHQAEYDYQRNQVVSCVRHDVSHHYDNDPCCRVPVVVGQEYEHRYPYLVVLPDDDDDPDPAAHEYEYAHPSYDQCVRCVVDVRYHYQDPPDPVSVVVSVVSVVPPPPPPDPPPDDDDDDDDAFEEEQECCLAPVNQVVQLVSVVVPHQYEYEDCDHHPPDDPVNRHPYYHNDQLLDLVSLLVRLARGQEYEHPDFPAFEPVCCVVCQPVRLSRLLSNLVSNLVSNLVNLHQEYEAEAAPQLAAPVQVPDPPHDDDDPVRSPPPDGHTSRSVSRVVSVVVLVVSCVVRVRYHYDYDHDDQDDDPSFDQDDRRGYDVSVVVVVVVVD

pLDDT: mean 85.8, std 14.78, range [26.23, 98.69]

Sequence (835 aa):
MGDTSLRISVIGLGKLGSPMIAVFASKGYHVIGLDVNKEFVDALERGEAPVSEPQLQELITQYKANIEVTMDYEKGISETDMTMIIVPTPSDPNTGFFSNDYVLSAIKAIGEVIKSCNKYHQVVVTSTVMPGSMDGIIRDTLESSSGRKVGCHDNEIGLAYNPEFIALGQVIRDMLNPDFILIGESDKHIGDALEALYLKTAAKRPLPFHRMNFVNVEITEISINTYVTTKITYANMLSELCENLPGADADIVSAAVGSDSRVGNKYLKGALAYGGPCFPRDNRAFAALAKSVFANALLAEATDQLNNYQIERLLRICGQIAEFSFGDVPQIKLKVGILGLSYKPDTPVVECSVACALANKLICNFDVFAYDSLAMPSASQMCDKRVQMVNSVDKLLYEQNIDILIIATASNSWKSALAYGGPCFPRDNRAFAALAKSVFANALLAEATDQLNNYQIERLLRICEQIAEFSFGDVPQIKLKVGILGLSYKPDTPVVECSVACALANKLICNFDVFAYDSLAMPSATQICDKRVQMVNSVDKLLYEQNIDILIIATASNSWKSIKFHRTEKKTLYVVDCWRLLNKEDVEKNNLSIRIILLGNGNSKMELKQLKRLDKKCTMEIIGHHINGSCQRRILVAGGAGFIGSHLARRLLEDGHYVICADWKKNEYFQEDEFCNEFLHMDLRAFDNCLLATKRCEWVFNLAADMGGMGYIQSNNSVILFNNTMISFNMIEAARQNGVQRYFYASSACVYPEHIQTKENVAALREEQAWPAKPQDSYGLEKLVSEEMAIHYSKDFEIMQTRIVRFHNIYGPQGLWKGGREKAPAALCRKNRKR